Protein AF-0000000072876985 (afdb_homodimer)

InterPro domains:
  IPR000571 Zinc finger, CCCH-type [PS50103] (267-295)
  IPR006941 Ribonuclease CAF1 [PF04857] (13-139)
  IPR006941 Ribonuclease CAF1 [PF04857] (145-353)
  IPR012337 Ribonuclease H-like superfamily [SSF53098] (9-359)
  IPR036397 Ribonuclease H superfamily [G3DSA:3.30.420.10] (10-398)
  IPR036855 Zinc finger, CCCH-type superfamily [SSF90229] (263-293)
  IPR051181 CAF1 family poly(A)-specific ribonucleases [PTHR15092] (13-143)

pLDDT: mean 86.68, std 17.95, range [25.59, 98.88]

Radius of gyration: 32.35 Å; Cα contacts (8 Å, |Δi|>4): 1527; chains: 2; bounding box: 58×104×92 Å

Organism: NCBI:txid35525

Structure (mmCIF, N/CA/C/O backbone):
data_AF-0000000072876985-model_v1
#
loop_
_entity.id
_entity.type
_entity.pdbx_description
1 polymer 'Target of EGR1 protein 1'
#
loop_
_atom_site.group_PDB
_atom_site.id
_atom_site.type_symbol
_atom_site.label_atom_id
_atom_site.label_alt_id
_atom_site.label_comp_id
_atom_site.label_asym_id
_atom_site.label_entity_id
_atom_site.label_seq_id
_atom_site.pdbx_PDB_ins_code
_atom_site.Cartn_x
_atom_site.Cartn_y
_atom_site.Cartn_z
_atom_site.occupancy
_atom_site.B_iso_or_equiv
_atom_site.auth_seq_id
_atom_site.auth_comp_id
_atom_site.auth_asym_id
_atom_site.auth_atom_id
_atom_site.pdbx_PDB_model_num
ATOM 1 N N . MET A 1 1 ? -27.438 25.641 23.734 1 33.5 1 MET A N 1
ATOM 2 C CA . MET A 1 1 ? -27.516 24.562 22.75 1 33.5 1 MET A CA 1
ATOM 3 C C . MET A 1 1 ? -26.141 24.266 22.172 1 33.5 1 MET A C 1
ATOM 5 O O . MET A 1 1 ? -25.406 25.188 21.797 1 33.5 1 MET A O 1
ATOM 9 N N . GLU A 1 2 ? -25.5 23.219 22.609 1 44.5 2 GLU A N 1
ATOM 10 C CA . GLU A 1 2 ? -24.156 22.859 22.188 1 44.5 2 GLU A CA 1
ATOM 11 C C . GLU A 1 2 ? -23.984 23.016 20.688 1 44.5 2 GLU A C 1
ATOM 13 O O . GLU A 1 2 ? -24.781 22.484 19.906 1 44.5 2 GLU A O 1
ATOM 18 N N . GLU A 1 3 ? -23.484 24.062 20.219 1 56.66 3 GLU A N 1
ATOM 19 C CA . GLU A 1 3 ? -23.344 24.406 18.812 1 56.66 3 GLU A CA 1
ATOM 20 C C . GLU A 1 3 ? -22.578 23.328 18.047 1 56.66 3 GLU A C 1
ATOM 22 O O . GLU A 1 3 ? -21.5 22.891 18.484 1 56.66 3 GLU A O 1
ATOM 27 N N . SER A 1 4 ? -23.25 22.547 17.25 1 73.19 4 SER A N 1
ATOM 28 C CA . SER A 1 4 ? -22.734 21.531 16.344 1 73.19 4 SER A CA 1
ATOM 29 C C . SER A 1 4 ? -21.656 22.094 15.43 1 73.19 4 SER A C 1
ATOM 31 O O . SER A 1 4 ? -21.828 23.188 14.875 1 73.19 4 SER A O 1
ATOM 33 N N . PHE A 1 5 ? -20.453 21.562 15.625 1 85.88 5 PHE A N 1
ATOM 34 C CA . PHE A 1 5 ? -19.312 21.953 14.797 1 85.88 5 PHE A CA 1
ATOM 35 C C . PHE A 1 5 ? -19.094 20.938 13.68 1 85.88 5 PHE A C 1
ATOM 37 O O . PHE A 1 5 ? -18.125 20.188 13.695 1 85.88 5 PHE A O 1
ATOM 44 N N . MET A 1 6 ? -20.016 20.969 12.656 1 87.25 6 MET A N 1
ATOM 45 C CA . MET A 1 6 ? -19.969 20.031 11.531 1 87.25 6 MET A CA 1
ATOM 46 C C . MET A 1 6 ? -19.078 20.578 10.414 1 87.25 6 MET A C 1
ATOM 48 O O . MET A 1 6 ? -19.188 21.75 10.047 1 87.25 6 MET A O 1
ATOM 52 N N . VAL A 1 7 ? -18.219 19.703 10 1 90.88 7 VAL A N 1
ATOM 53 C CA . VAL A 1 7 ? -17.297 20.094 8.938 1 90.88 7 VAL A CA 1
ATOM 54 C C . VAL A 1 7 ? -17.531 19.219 7.703 1 90.88 7 VAL A C 1
ATOM 56 O O . VAL A 1 7 ? -17.766 18.016 7.824 1 90.88 7 VAL A O 1
ATOM 59 N N . SER A 1 8 ? -17.672 19.859 6.578 1 92.88 8 SER A N 1
ATOM 60 C CA . SER A 1 8 ? -17.812 19.125 5.328 1 92.88 8 SER A CA 1
ATOM 61 C C . SER A 1 8 ? -16.5 19.047 4.578 1 92.88 8 SER A C 1
ATOM 63 O O . SER A 1 8 ? -15.781 20.047 4.449 1 92.88 8 SER A O 1
ATOM 65 N N . VAL A 1 9 ? -16.172 17.859 4.156 1 94.75 9 VAL A N 1
ATOM 66 C CA . VAL A 1 9 ? -14.945 17.625 3.4 1 94.75 9 VAL A CA 1
ATOM 67 C C . VAL A 1 9 ? -15.281 16.938 2.078 1 94.75 9 VAL A C 1
ATOM 69 O O . VAL A 1 9 ? -15.875 15.859 2.066 1 94.75 9 VAL A O 1
ATOM 72 N N . PHE A 1 10 ? -14.977 17.578 1.002 1 95.25 10 PHE A N 1
ATOM 73 C CA . PHE A 1 10 ? -15.188 16.969 -0.301 1 95.25 10 PHE A CA 1
ATOM 74 C C . PHE A 1 10 ? -14.055 16 -0.628 1 95.25 10 PHE A C 1
ATOM 76 O O . PHE A 1 10 ? -12.883 16.375 -0.599 1 95.25 10 PHE A O 1
ATOM 83 N N . ASP A 1 11 ? -14.398 14.773 -0.955 1 95 11 ASP A N 1
ATOM 84 C CA . ASP A 1 11 ? -13.414 13.758 -1.311 1 95 11 ASP A CA 1
ATOM 85 C C . ASP A 1 11 ? -13.18 13.727 -2.818 1 95 11 ASP A C 1
ATOM 87 O O . ASP A 1 11 ? -13.977 13.148 -3.562 1 95 11 ASP A O 1
ATOM 91 N N . ALA A 1 12 ? -12.062 14.281 -3.195 1 96.25 12 ALA A N 1
ATOM 92 C CA . ALA A 1 12 ? -11.719 14.336 -4.613 1 96.25 12 ALA A CA 1
ATOM 93 C C . ALA A 1 12 ? -10.82 13.164 -5.008 1 96.25 12 ALA A C 1
ATOM 95 O O . ALA A 1 12 ? -9.93 12.773 -4.25 1 96.25 12 ALA A O 1
ATOM 96 N N . HIS A 1 13 ? -11.086 12.586 -6.078 1 96.12 13 HIS A N 1
ATOM 97 C CA . HIS A 1 13 ? -10.328 11.477 -6.645 1 96.12 13 HIS A CA 1
ATOM 98 C C . HIS A 1 13 ? -10.312 11.539 -8.172 1 96.12 13 HIS A C 1
ATOM 100 O O . HIS A 1 13 ? -10.812 12.5 -8.758 1 96.12 13 HIS A O 1
ATOM 106 N N . LYS A 1 14 ? -9.711 10.57 -8.828 1 95.38 14 LYS A N 1
ATOM 107 C CA . LYS A 1 14 ? -9.445 10.656 -10.258 1 95.38 14 LYS A CA 1
ATOM 108 C C . LYS A 1 14 ? -10.742 10.742 -11.055 1 95.38 14 LYS A C 1
ATOM 110 O O . LYS A 1 14 ? -10.781 11.336 -12.133 1 95.38 14 LYS A O 1
ATOM 115 N N . ASP A 1 15 ? -11.867 10.242 -10.562 1 93.94 15 ASP A N 1
ATOM 116 C CA . ASP A 1 15 ? -13.109 10.141 -11.32 1 93.94 15 ASP A CA 1
ATOM 117 C C . ASP A 1 15 ? -13.945 11.406 -11.172 1 93.94 15 ASP A C 1
ATOM 119 O O . ASP A 1 15 ? -14.875 11.633 -11.953 1 93.94 15 ASP A O 1
ATOM 123 N N . ASN A 1 16 ? -13.656 12.258 -10.18 1 95.25 16 ASN A N 1
ATOM 124 C CA . ASN A 1 16 ? -14.531 13.414 -9.969 1 95.25 16 ASN A CA 1
ATOM 125 C C . ASN A 1 16 ? -13.742 14.719 -9.93 1 95.25 16 ASN A C 1
ATOM 127 O O . ASN A 1 16 ? -14.328 15.797 -9.875 1 95.25 16 ASN A O 1
ATOM 131 N N . LEU A 1 17 ? -12.453 14.648 -9.992 1 97 17 LEU A N 1
ATOM 132 C CA . LEU A 1 17 ? -11.602 15.828 -9.844 1 97 17 LEU A CA 1
ATOM 133 C C . LEU A 1 17 ? -11.922 16.859 -10.922 1 97 17 LEU A C 1
ATOM 135 O O . LEU A 1 17 ? -12.008 18.062 -10.633 1 97 17 LEU A O 1
ATOM 139 N N . GLN A 1 18 ? -12.133 16.344 -12.133 1 96.25 18 GLN A N 1
ATOM 140 C CA . GLN A 1 18 ? -12.391 17.25 -13.25 1 96.25 18 GLN A CA 1
ATOM 141 C C . GLN A 1 18 ? -13.688 18.031 -13.039 1 96.25 18 GLN A C 1
ATOM 143 O O . GLN A 1 18 ? -13.781 19.203 -13.414 1 96.25 18 GLN A O 1
ATOM 148 N N . PHE A 1 19 ? -14.609 17.375 -12.422 1 94.06 19 PHE A N 1
ATOM 149 C CA . PHE A 1 19 ? -15.922 17.969 -12.203 1 94.06 19 PHE A CA 1
ATOM 150 C C . PHE A 1 19 ? -15.852 19.047 -11.125 1 94.06 19 PHE A C 1
ATOM 152 O O . PHE A 1 19 ? -16.516 20.078 -11.219 1 94.06 19 PHE A O 1
ATOM 159 N N . VAL A 1 20 ? -15.047 18.875 -10.156 1 95.25 20 VAL A N 1
ATOM 160 C CA . VAL A 1 20 ? -15.031 19.766 -9.008 1 95.25 20 VAL A CA 1
ATOM 161 C C . VAL A 1 20 ? -13.922 20.797 -9.172 1 95.25 20 VAL A C 1
ATOM 163 O O . VAL A 1 20 ? -13.852 21.766 -8.414 1 95.25 20 VAL A O 1
ATOM 166 N N . TRP A 1 21 ? -13.18 20.75 -10.219 1 97.06 21 TRP A N 1
ATOM 167 C CA . TRP A 1 21 ? -11.977 21.547 -10.414 1 97.06 21 TRP A CA 1
ATOM 168 C C . TRP A 1 21 ? -12.297 23.031 -10.359 1 97.06 21 TRP A C 1
ATOM 170 O O . TRP A 1 21 ? -11.617 23.797 -9.664 1 97.06 21 TRP A O 1
ATOM 180 N N . PRO A 1 22 ? -13.367 23.547 -10.977 1 97 22 PRO A N 1
ATOM 181 C CA . PRO A 1 22 ? -13.648 24.984 -10.906 1 97 22 PRO A CA 1
ATOM 182 C C . PRO A 1 22 ? -13.898 25.469 -9.477 1 97 22 PRO A C 1
ATOM 184 O O . PRO A 1 22 ? -13.477 26.562 -9.109 1 97 22 PRO A O 1
ATOM 187 N N . SER A 1 23 ? -14.555 24.625 -8.734 1 95.81 23 SER A N 1
ATOM 188 C CA . SER A 1 23 ? -14.828 24.984 -7.348 1 95.81 23 SER A CA 1
ATOM 189 C C . SER A 1 23 ? -13.547 25.062 -6.527 1 95.81 23 SER A C 1
ATOM 191 O O . SER A 1 23 ? -13.398 25.938 -5.676 1 95.81 23 SER A O 1
ATOM 193 N N . ILE A 1 24 ? -12.688 24.156 -6.781 1 97.81 24 ILE A N 1
ATOM 194 C CA . ILE A 1 24 ? -11.398 24.125 -6.094 1 97.81 24 ILE A CA 1
ATOM 195 C C . ILE A 1 24 ? -10.609 25.391 -6.406 1 97.81 24 ILE A C 1
ATOM 197 O O . ILE A 1 24 ? -10.133 26.062 -5.496 1 97.81 24 ILE A O 1
ATOM 201 N N . VAL A 1 25 ? -10.547 25.719 -7.656 1 98.19 25 VAL A N 1
ATOM 202 C CA . VAL A 1 25 ? -9.789 26.875 -8.109 1 98.19 25 VAL A CA 1
ATOM 203 C C . VAL A 1 25 ? -10.391 28.141 -7.516 1 98.19 25 VAL A C 1
ATOM 205 O O . VAL A 1 25 ? -9.664 29 -6.988 1 98.19 25 VAL A O 1
ATOM 208 N N . CYS A 1 26 ? -11.641 28.234 -7.547 1 98 26 CYS A N 1
ATOM 209 C CA . CYS A 1 26 ? -12.336 29.391 -7.004 1 98 26 CYS A CA 1
ATOM 210 C C . CYS A 1 26 ? -12.086 29.531 -5.508 1 98 26 CYS A C 1
ATOM 212 O O . CYS A 1 26 ? -11.836 30.625 -5.012 1 98 26 CYS A O 1
ATOM 214 N N . SER A 1 27 ? -12.148 28.406 -4.84 1 97.81 27 SER A N 1
ATOM 215 C CA . SER A 1 27 ? -11.945 28.406 -3.396 1 97.81 27 SER A CA 1
ATOM 216 C C . SER A 1 27 ? -10.539 28.875 -3.041 1 97.81 27 SER A C 1
ATOM 218 O O . SER A 1 27 ? -10.359 29.641 -2.096 1 97.81 27 SER A O 1
ATOM 220 N N . ILE A 1 28 ? -9.562 28.453 -3.756 1 98.62 28 ILE A N 1
ATOM 221 C CA . ILE A 1 28 ? -8.18 28.812 -3.486 1 98.62 28 ILE A CA 1
ATOM 222 C C . ILE A 1 28 ? -7.957 30.281 -3.811 1 98.62 28 ILE A C 1
ATOM 224 O O . ILE A 1 28 ? -7.402 31.031 -3 1 98.62 28 ILE A O 1
ATOM 228 N N . GLN A 1 29 ? -8.43 30.75 -4.902 1 97.94 29 GLN A N 1
ATOM 229 C CA . GLN A 1 29 ? -8.164 32.094 -5.402 1 97.94 29 GLN A CA 1
ATOM 230 C C . GLN A 1 29 ? -8.852 33.156 -4.535 1 97.94 29 GLN A C 1
ATOM 232 O O . GLN A 1 29 ? -8.367 34.281 -4.43 1 97.94 29 GLN A O 1
ATOM 237 N N . ASN A 1 30 ? -9.898 32.812 -3.906 1 97.12 30 ASN A N 1
ATOM 238 C CA . ASN A 1 30 ? -10.648 33.781 -3.117 1 97.12 30 ASN A CA 1
ATOM 239 C C . ASN A 1 30 ? -10.375 33.594 -1.624 1 97.12 30 ASN A C 1
ATOM 241 O O . ASN A 1 30 ? -10.977 34.312 -0.801 1 97.12 30 ASN A O 1
ATOM 245 N N . ALA A 1 31 ? -9.508 32.719 -1.301 1 98.06 31 ALA A N 1
ATOM 246 C CA . ALA A 1 31 ? -9.25 32.438 0.108 1 98.06 31 ALA A CA 1
ATOM 247 C C . ALA A 1 31 ? -8.438 33.562 0.753 1 98.06 31 ALA A C 1
ATOM 249 O O . ALA A 1 31 ? -7.617 34.188 0.09 1 98.06 31 ALA A O 1
ATOM 250 N N . SER A 1 32 ? -8.703 33.781 2.023 1 97.56 32 SER A N 1
ATOM 251 C CA . SER A 1 32 ? -7.816 34.625 2.828 1 97.56 32 SER A CA 1
ATOM 252 C C . SER A 1 32 ? -6.516 33.875 3.148 1 97.56 32 SER A C 1
ATOM 254 O O . SER A 1 32 ? -5.445 34.5 3.18 1 97.56 32 SER A O 1
ATOM 256 N N . PHE A 1 33 ? -6.648 32.625 3.387 1 98.5 33 PHE A N 1
ATOM 257 C CA . PHE A 1 33 ? -5.508 31.734 3.516 1 98.5 33 PHE A CA 1
ATOM 258 C C . PHE A 1 33 ? -5.914 30.297 3.234 1 98.5 33 PHE A C 1
ATOM 260 O O . PHE A 1 33 ? -7.105 29.969 3.217 1 98.5 33 PHE A O 1
ATOM 267 N N . ILE A 1 34 ? -4.953 29.438 2.949 1 98.88 34 ILE A N 1
ATOM 268 C CA . ILE A 1 34 ? -5.215 28.016 2.736 1 98.88 34 ILE A CA 1
ATOM 269 C C . ILE A 1 34 ? -4.367 27.188 3.699 1 98.88 34 ILE A C 1
ATOM 271 O O . ILE A 1 34 ? -3.232 27.547 4.012 1 98.88 34 ILE A O 1
ATOM 275 N N . ALA A 1 35 ? -4.938 26.094 4.23 1 98.88 35 ALA A N 1
ATOM 276 C CA . ALA A 1 35 ? -4.25 25.125 5.074 1 98.88 35 ALA A CA 1
ATOM 277 C C . ALA A 1 35 ? -4.121 23.781 4.371 1 98.88 35 ALA A C 1
ATOM 279 O O . ALA A 1 35 ? -5.051 23.328 3.697 1 98.88 35 ALA A O 1
ATOM 280 N N . VAL A 1 36 ? -2.932 23.188 4.516 1 98.81 36 VAL A N 1
ATOM 281 C CA . VAL A 1 36 ? -2.699 21.922 3.824 1 98.81 36 VAL A CA 1
ATOM 282 C C . VAL A 1 36 ? -2.143 20.891 4.801 1 98.81 36 VAL A C 1
ATOM 284 O O . VAL A 1 36 ? -1.55 21.25 5.82 1 98.81 36 VAL A O 1
ATOM 287 N N . ASP A 1 37 ? -2.4 19.672 4.551 1 97.94 37 ASP A N 1
ATOM 288 C CA . ASP A 1 37 ? -1.869 18.516 5.266 1 97.94 37 ASP A CA 1
ATOM 289 C C . ASP A 1 37 ? -1.662 17.328 4.32 1 97.94 37 ASP A C 1
ATOM 291 O O . ASP A 1 37 ? -2.439 17.141 3.383 1 97.94 37 ASP A O 1
ATOM 295 N N . CYS A 1 38 ? -0.569 16.578 4.539 1 98 38 CYS A N 1
ATOM 296 C CA . CYS A 1 38 ? -0.267 15.438 3.686 1 98 38 CYS A CA 1
ATOM 297 C C . CYS A 1 38 ? -0.218 14.148 4.496 1 98 38 CYS A C 1
ATOM 299 O O . CYS A 1 38 ? 0.268 14.141 5.629 1 98 38 CYS A O 1
ATOM 301 N N . GLU A 1 39 ? -0.774 13.148 4.004 1 97.56 39 GLU A N 1
ATOM 302 C CA . GLU A 1 39 ? -0.464 11.789 4.43 1 97.56 39 GLU A CA 1
ATOM 303 C C . GLU A 1 39 ? 0.578 11.148 3.518 1 97.56 39 GLU A C 1
ATOM 305 O O . GLU A 1 39 ? 0.458 11.211 2.291 1 97.56 39 GLU A O 1
ATOM 310 N N . LEU A 1 40 ? 1.596 10.602 4.125 1 98.25 40 LEU A N 1
ATOM 311 C CA . LEU A 1 40 ? 2.758 10.141 3.379 1 98.25 40 LEU A CA 1
ATOM 312 C C . LEU A 1 40 ? 2.922 8.625 3.516 1 98.25 40 LEU A C 1
ATOM 314 O O . LEU A 1 40 ? 2.43 8.031 4.477 1 98.25 40 LEU A O 1
ATOM 318 N N . SER A 1 41 ? 3.586 8.008 2.537 1 98.38 41 SER A N 1
ATOM 319 C CA . SER A 1 41 ? 3.799 6.562 2.551 1 98.38 41 SER A CA 1
ATOM 320 C C . SER A 1 41 ? 4.891 6.176 3.543 1 98.38 41 SER A C 1
ATOM 322 O O . SER A 1 41 ? 5.078 4.992 3.834 1 98.38 41 SER A O 1
ATOM 324 N N . GLY A 1 42 ? 5.586 7.148 4.074 1 97.81 42 GLY A N 1
ATOM 325 C CA . GLY A 1 42 ? 6.629 6.961 5.07 1 97.81 42 GLY A CA 1
ATOM 326 C C . GLY A 1 42 ? 7.434 8.219 5.336 1 97.81 42 GLY A C 1
ATOM 327 O O . GLY A 1 42 ? 7.457 9.133 4.508 1 97.81 42 GLY A O 1
ATOM 328 N N . LEU A 1 43 ? 8.125 8.242 6.469 1 96.56 43 LEU A N 1
ATOM 329 C CA . LEU A 1 43 ? 8.891 9.414 6.875 1 96.56 43 LEU A CA 1
ATOM 330 C C . LEU A 1 43 ? 10.375 9.086 6.992 1 96.56 43 LEU A C 1
ATOM 332 O O . LEU A 1 43 ? 11.211 9.984 7.117 1 96.56 43 LEU A O 1
ATOM 336 N N . GLY A 1 44 ? 10.672 7.836 6.922 1 95.94 44 GLY A N 1
ATOM 337 C CA . GLY A 1 44 ? 12.055 7.418 7.137 1 95.94 44 GLY A CA 1
ATOM 338 C C . GLY A 1 44 ? 12.43 7.352 8.602 1 95.94 44 GLY A C 1
ATOM 339 O O . GLY A 1 44 ? 11.562 7.355 9.477 1 95.94 44 GLY A O 1
ATOM 340 N N . SER A 1 45 ? 13.742 7.293 8.844 1 94.69 45 SER A N 1
ATOM 341 C CA . SER A 1 45 ? 14.273 7.195 10.203 1 94.69 45 SER A CA 1
ATOM 342 C C . SER A 1 45 ? 14.039 8.484 10.977 1 94.69 45 SER A C 1
ATOM 344 O O . SER A 1 45 ? 14.492 9.555 10.555 1 94.69 45 SER A O 1
ATOM 346 N N . ARG A 1 46 ? 13.422 8.359 12.102 1 92.5 46 ARG A N 1
ATOM 347 C CA . ARG A 1 46 ? 13.164 9.516 12.953 1 92.5 46 ARG A CA 1
ATOM 348 C C . ARG A 1 46 ? 14.469 10.195 13.359 1 92.5 46 ARG A C 1
ATOM 350 O O . ARG A 1 46 ? 14.539 11.422 13.453 1 92.5 46 ARG A O 1
ATOM 357 N N . LYS A 1 47 ? 15.43 9.422 13.578 1 94.19 47 LYS A N 1
ATOM 358 C CA . LYS A 1 47 ? 16.734 9.945 13.961 1 94.19 47 LYS A CA 1
ATOM 359 C C . LYS A 1 47 ? 17.328 10.828 12.859 1 94.19 47 LYS A C 1
ATOM 361 O O . LYS A 1 47 ? 17.875 11.891 13.141 1 94.19 47 LYS A O 1
ATOM 366 N N . LEU A 1 48 ? 17.141 10.398 11.656 1 95.31 48 LEU A N 1
ATOM 367 C CA . LEU A 1 48 ? 17.75 11.102 10.531 1 95.31 48 LEU A CA 1
ATOM 368 C C . LEU A 1 48 ? 16.969 12.367 10.203 1 95.31 48 LEU A C 1
ATOM 370 O O . LEU A 1 48 ? 17.547 13.422 9.953 1 95.31 48 LEU A O 1
ATOM 374 N N . ILE A 1 49 ? 15.672 12.312 10.289 1 94.69 49 ILE A N 1
ATOM 375 C CA . ILE A 1 49 ? 14.867 13.461 9.891 1 94.69 49 ILE A CA 1
ATOM 376 C C . ILE A 1 49 ? 14.875 14.508 11.008 1 94.69 49 ILE A C 1
ATOM 378 O O . ILE A 1 49 ? 14.406 15.633 10.812 1 94.69 49 ILE A O 1
ATOM 382 N N . ASN A 1 50 ? 15.375 14.133 12.188 1 94.69 50 ASN A N 1
ATOM 383 C CA . ASN A 1 50 ? 15.539 15.062 13.297 1 94.69 50 ASN A CA 1
ATOM 384 C C . ASN A 1 50 ? 17.016 15.281 13.633 1 94.69 50 ASN A C 1
ATOM 386 O O . ASN A 1 50 ? 17.359 15.523 14.789 1 94.69 50 ASN A O 1
ATOM 390 N N . SER A 1 51 ? 17.797 15.148 12.672 1 95.5 51 SER A N 1
ATOM 391 C CA . SER A 1 51 ? 19.219 15.391 12.852 1 95.5 51 SER A CA 1
ATOM 392 C C . SER A 1 51 ? 19.469 16.75 13.484 1 95.5 51 SER A C 1
ATOM 394 O O . SER A 1 51 ? 18.703 17.688 13.281 1 95.5 51 SER A O 1
ATOM 396 N N . GLN A 1 52 ? 20.578 16.922 14.164 1 94.5 52 GLN A N 1
ATOM 397 C CA . GLN A 1 52 ? 20.906 18.172 14.852 1 94.5 52 GLN A CA 1
ATOM 398 C C . GLN A 1 52 ? 21.188 19.297 13.859 1 94.5 52 GLN A C 1
ATOM 400 O O . GLN A 1 52 ? 20.688 20.406 14.023 1 94.5 52 GLN A O 1
ATOM 405 N N . ALA A 1 53 ? 22.016 18.969 12.945 1 96.56 53 ALA A N 1
ATOM 406 C CA . ALA A 1 53 ? 22.281 19.969 11.922 1 96.56 53 ALA A CA 1
ATOM 407 C C . ALA A 1 53 ? 21.109 20.078 10.953 1 96.56 53 ALA A C 1
ATOM 409 O O . ALA A 1 53 ? 20.703 19.094 10.328 1 96.56 53 ALA A O 1
ATOM 410 N N . VAL A 1 54 ? 20.562 21.266 10.797 1 96.69 54 VAL A N 1
ATOM 411 C CA . VAL A 1 54 ? 19.344 21.5 10.016 1 96.69 54 VAL A CA 1
ATOM 412 C C . VAL A 1 54 ? 19.609 21.156 8.547 1 96.69 54 VAL A C 1
ATOM 414 O O . VAL A 1 54 ? 18.719 20.656 7.855 1 96.69 54 VAL A O 1
ATOM 417 N N . ASP A 1 55 ? 20.844 21.422 8.055 1 97.5 55 ASP A N 1
ATOM 418 C CA . ASP A 1 55 ? 21.188 21.062 6.684 1 97.5 55 ASP A CA 1
ATOM 419 C C . ASP A 1 55 ? 21.125 19.562 6.469 1 97.5 55 ASP A C 1
ATOM 421 O O . ASP A 1 55 ? 20.688 19.094 5.41 1 97.5 55 ASP A O 1
ATOM 425 N N . ASP A 1 56 ? 21.578 18.844 7.465 1 97.69 56 ASP A N 1
ATOM 426 C CA . ASP A 1 56 ? 21.5 17.391 7.387 1 97.69 56 ASP A CA 1
ATOM 427 C C . ASP A 1 56 ? 20.047 16.922 7.43 1 97.69 56 ASP A C 1
ATOM 429 O O . ASP A 1 56 ? 19.672 15.977 6.73 1 97.69 56 ASP 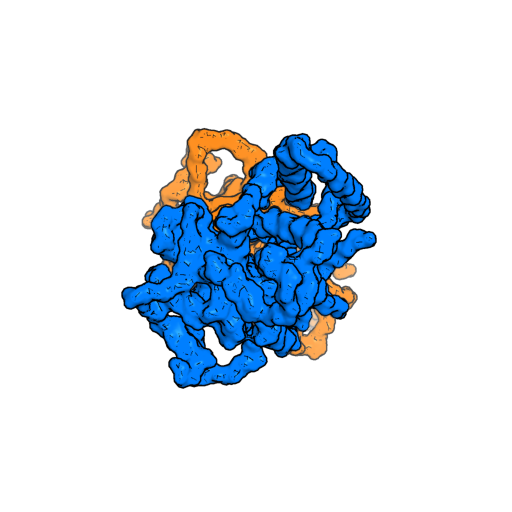A O 1
ATOM 433 N N . ARG A 1 57 ? 19.281 17.547 8.242 1 96.94 57 ARG A N 1
ATOM 434 C CA . ARG A 1 57 ? 17.844 17.266 8.305 1 96.94 57 ARG A CA 1
ATOM 435 C C . ARG A 1 57 ? 17.188 17.422 6.938 1 96.94 57 ARG A C 1
ATOM 437 O O . ARG A 1 57 ? 16.438 16.547 6.508 1 96.94 57 ARG A O 1
ATOM 444 N N . TYR A 1 58 ? 17.531 18.562 6.324 1 98.25 58 TYR A N 1
ATOM 445 C CA . TYR A 1 58 ? 16.969 18.828 5.004 1 98.25 58 TYR A CA 1
ATOM 446 C C . TYR A 1 58 ? 17.406 17.766 4.004 1 98.25 58 TYR A C 1
ATOM 448 O O . TYR A 1 58 ? 16.578 17.266 3.229 1 98.25 58 TYR A O 1
ATOM 456 N N . LYS A 1 59 ? 18.625 17.391 4.039 1 98.44 59 LYS A N 1
ATOM 457 C CA . LYS A 1 59 ? 19.141 16.375 3.139 1 98.44 59 LYS A CA 1
ATOM 458 C C . LYS A 1 59 ? 18.422 15.039 3.348 1 98.44 59 LYS A C 1
ATOM 460 O O . LYS A 1 59 ? 18.062 14.367 2.381 1 98.44 59 LYS A O 1
ATOM 465 N N . ASN A 1 60 ? 18.281 14.672 4.57 1 98.25 60 ASN A N 1
ATOM 466 C CA . ASN A 1 60 ? 17.625 13.414 4.906 1 98.25 60 ASN A CA 1
ATOM 467 C C . ASN A 1 60 ? 16.156 13.43 4.504 1 98.25 60 ASN A C 1
ATOM 469 O O . ASN A 1 60 ? 15.648 12.461 3.93 1 98.25 60 ASN A O 1
ATOM 473 N N . ILE A 1 61 ? 15.461 14.5 4.809 1 98.5 61 ILE A N 1
ATOM 474 C CA . ILE A 1 61 ? 14.055 14.617 4.441 1 98.5 61 ILE A CA 1
ATOM 475 C C . ILE A 1 61 ? 13.914 14.609 2.92 1 98.5 61 ILE A C 1
ATOM 477 O O . ILE A 1 61 ? 12.969 14.039 2.381 1 98.5 61 ILE A O 1
ATOM 481 N N . SER A 1 62 ? 14.844 15.281 2.264 1 98.75 62 SER A N 1
ATOM 482 C CA . SER A 1 62 ? 14.844 15.305 0.806 1 98.75 62 SER A CA 1
ATOM 483 C C . SER A 1 62 ? 14.93 13.898 0.227 1 98.75 62 SER A C 1
ATOM 485 O O . SER A 1 62 ? 14.227 13.57 -0.73 1 98.75 62 SER A O 1
ATOM 487 N N . GLU A 1 63 ? 15.789 13.125 0.795 1 98.25 63 GLU A N 1
ATOM 488 C CA . GLU A 1 63 ? 15.914 11.742 0.342 1 98.25 63 GLU A CA 1
ATOM 489 C C . GLU A 1 63 ? 14.617 10.969 0.538 1 98.25 63 GLU A C 1
ATOM 491 O O . GLU A 1 63 ? 14.219 10.18 -0.321 1 98.25 63 GLU A O 1
ATOM 496 N N . VAL A 1 64 ? 14.016 11.148 1.591 1 98.38 64 VAL A N 1
ATOM 497 C CA . VAL A 1 64 ? 12.75 10.484 1.887 1 98.38 64 VAL A CA 1
ATOM 498 C C . VAL A 1 64 ? 11.688 10.93 0.886 1 98.38 64 VAL A C 1
ATOM 500 O O . VAL A 1 64 ? 10.93 10.102 0.362 1 98.38 64 VAL A O 1
ATOM 503 N N . ALA A 1 65 ? 11.633 12.242 0.634 1 98.69 65 ALA A N 1
ATOM 504 C CA . ALA A 1 65 ? 10.625 12.797 -0.271 1 98.69 65 ALA A CA 1
ATOM 505 C C . ALA A 1 65 ? 10.812 12.266 -1.689 1 98.69 65 ALA A C 1
ATOM 507 O O . ALA A 1 65 ? 9.859 12.195 -2.463 1 98.69 65 ALA A O 1
ATOM 508 N N . LYS A 1 66 ? 12 11.883 -2.043 1 98.5 66 LYS A N 1
ATOM 509 C CA . LYS A 1 66 ? 12.312 11.383 -3.379 1 98.5 66 LYS A CA 1
ATOM 510 C C . LYS A 1 66 ? 11.961 9.906 -3.504 1 98.5 66 LYS A C 1
ATOM 512 O O . LYS A 1 66 ? 11.836 9.383 -4.613 1 98.5 66 LYS A O 1
ATOM 517 N N . THR A 1 67 ? 11.812 9.211 -2.4 1 98.25 67 THR A N 1
ATOM 518 C CA . THR A 1 67 ? 11.633 7.766 -2.451 1 98.25 67 THR A CA 1
ATOM 519 C C . THR A 1 67 ? 10.234 7.379 -1.981 1 98.25 67 THR A C 1
ATOM 521 O O . THR A 1 67 ? 9.711 6.336 -2.377 1 98.25 67 THR A O 1
ATOM 524 N N . ARG A 1 68 ? 9.672 8.117 -1.157 1 98.56 68 ARG A N 1
ATOM 525 C CA . ARG A 1 68 ? 8.305 7.895 -0.684 1 98.56 68 ARG A CA 1
ATOM 526 C C . ARG A 1 68 ? 7.309 8.75 -1.462 1 98.56 68 ARG A C 1
ATOM 528 O O . ARG A 1 68 ? 7.66 9.352 -2.479 1 98.56 68 ARG A O 1
ATOM 535 N N . SER A 1 69 ? 6.047 8.719 -1.047 1 98.44 69 SER A N 1
ATOM 536 C CA . SER A 1 69 ? 5.043 9.406 -1.855 1 98.44 69 SER A CA 1
ATOM 537 C C . SER A 1 69 ? 3.988 10.07 -0.979 1 98.44 69 SER A C 1
ATOM 539 O O . SER A 1 69 ? 3.867 9.758 0.207 1 98.44 69 SER A O 1
ATOM 541 N N . ILE A 1 70 ? 3.328 11.078 -1.534 1 98.62 70 ILE A N 1
ATOM 542 C CA . ILE A 1 70 ? 2.1 11.617 -0.961 1 98.62 70 ILE A CA 1
ATOM 543 C C . ILE A 1 70 ? 0.926 10.695 -1.298 1 98.62 70 ILE A C 1
ATOM 545 O O . ILE A 1 70 ? 0.652 10.43 -2.471 1 98.62 70 ILE A O 1
ATOM 549 N N . ILE A 1 71 ? 0.25 10.281 -0.286 1 97.81 71 ILE A N 1
ATOM 550 C CA . ILE A 1 71 ? -0.829 9.336 -0.55 1 97.81 71 ILE A CA 1
ATOM 551 C C . ILE A 1 71 ? -2.176 10.047 -0.451 1 97.81 71 ILE A C 1
ATOM 553 O O . ILE A 1 71 ? -3.172 9.586 -1.011 1 97.81 71 ILE A O 1
ATOM 557 N N . SER A 1 72 ? -2.229 11.125 0.263 1 98.12 72 SER A N 1
ATOM 558 C CA . SER A 1 72 ? -3.391 12.008 0.298 1 98.12 72 SER A CA 1
ATOM 559 C C . SER A 1 72 ? -2.988 13.438 0.649 1 98.12 72 SER A C 1
ATOM 561 O O . SER A 1 72 ? -1.981 13.656 1.324 1 98.12 72 SER A O 1
ATOM 563 N N . LEU A 1 73 ? -3.732 14.359 0.116 1 98.5 73 LEU A N 1
ATOM 564 C CA . LEU A 1 73 ? -3.512 15.773 0.357 1 98.5 73 LEU A CA 1
ATOM 565 C C . LEU A 1 73 ? -4.793 16.453 0.837 1 98.5 73 LEU A C 1
ATOM 567 O O . LEU A 1 73 ? -5.844 16.312 0.214 1 98.5 73 LEU A O 1
ATOM 571 N N . GLY A 1 74 ? -4.711 17.062 1.984 1 98.38 74 GLY A N 1
ATOM 572 C CA . GLY A 1 74 ? -5.809 17.891 2.473 1 98.38 74 GLY A CA 1
ATOM 573 C C . GLY A 1 74 ? -5.625 19.359 2.178 1 98.38 74 GLY A C 1
ATOM 574 O O . GLY A 1 74 ? -4.512 19.891 2.264 1 98.38 74 GLY A O 1
ATOM 575 N N . LEU A 1 75 ? -6.703 20.016 1.815 1 98.75 75 LEU A N 1
ATOM 576 C CA . LEU A 1 75 ? -6.734 21.438 1.547 1 98.75 75 LEU A CA 1
ATOM 577 C C . LEU A 1 75 ? -7.969 22.094 2.166 1 98.75 75 LEU A C 1
ATOM 579 O O . LEU A 1 75 ? -9.094 21.641 1.918 1 98.75 75 LEU A O 1
ATOM 583 N N . SER A 1 76 ? -7.789 23.016 2.961 1 98.5 76 SER A N 1
ATOM 584 C CA . SER A 1 76 ? -8.891 23.797 3.514 1 98.5 76 SER A CA 1
ATOM 585 C C . SER A 1 76 ? -8.727 25.281 3.191 1 98.5 76 SER A C 1
ATOM 587 O O . SER A 1 76 ? -7.719 25.891 3.555 1 98.5 76 SER A O 1
ATOM 589 N N . CYS A 1 77 ? -9.656 25.828 2.506 1 98.62 77 CYS A N 1
ATOM 590 C CA . CYS A 1 77 ? -9.656 27.234 2.109 1 98.62 77 CYS A CA 1
ATOM 591 C C . CYS A 1 77 ? -10.539 28.062 3.037 1 98.62 77 CYS A C 1
ATOM 593 O O . CYS A 1 77 ? -11.734 27.797 3.17 1 98.62 77 CYS A O 1
ATOM 595 N N . PHE A 1 78 ? -9.93 29.047 3.668 1 97.88 78 PHE A N 1
ATOM 596 C CA . PHE A 1 78 ? -10.641 29.938 4.57 1 97.88 78 PHE A CA 1
ATOM 597 C C . PHE A 1 78 ? -10.781 31.328 3.955 1 97.88 78 PHE A C 1
ATOM 599 O O . PHE A 1 78 ? -9.789 31.969 3.633 1 97.88 78 PHE A O 1
ATOM 606 N N . LYS A 1 79 ? -11.953 31.719 3.725 1 96.69 79 LYS A N 1
ATOM 607 C CA . LYS A 1 79 ? -12.234 33.062 3.219 1 96.69 79 LYS A CA 1
ATOM 608 C C . LYS A 1 79 ? -12.938 33.906 4.27 1 96.69 79 LYS A C 1
ATOM 610 O O . LYS A 1 79 ? -14.047 33.594 4.699 1 96.69 79 LYS A O 1
ATOM 615 N N . LEU A 1 80 ? -12.281 34.938 4.688 1 94.56 80 LEU A N 1
ATOM 616 C CA . LEU A 1 80 ? -12.914 35.875 5.633 1 94.56 80 LEU A CA 1
ATOM 617 C C . LEU A 1 80 ? -14.047 36.625 4.965 1 94.56 80 LEU A C 1
ATOM 619 O O . LEU A 1 80 ? -13.852 37.281 3.934 1 94.56 80 LEU A O 1
ATOM 623 N N . SER A 1 81 ? -15.195 36.469 5.391 1 86.38 81 SER A N 1
ATOM 624 C CA . SER A 1 81 ? -16.359 37.125 4.805 1 86.38 81 SER A CA 1
ATOM 625 C C . SER A 1 81 ? -16.672 38.438 5.5 1 86.38 81 SER A C 1
ATOM 627 O O . SER A 1 81 ? -17.094 39.406 4.852 1 86.38 81 SER A O 1
ATOM 629 N N . GLU A 1 82 ? -16.719 38.469 6.75 1 74.94 82 GLU A N 1
ATOM 630 C CA . GLU A 1 82 ? -17.062 39.656 7.527 1 74.94 82 GLU A CA 1
ATOM 631 C C . GLU A 1 82 ? -16.203 39.75 8.789 1 74.94 82 GLU A C 1
ATOM 633 O O . GLU A 1 82 ? -15.812 38.719 9.359 1 74.94 82 GLU A O 1
ATOM 638 N N . CYS A 1 83 ? -15.773 40.938 8.977 1 65.06 83 CYS A N 1
ATOM 639 C CA . CYS A 1 83 ? -15.016 41.125 10.211 1 65.06 83 CYS A CA 1
ATOM 640 C C . CYS A 1 83 ? -15.586 42.281 11.031 1 65.06 83 CYS A C 1
ATOM 642 O O . CYS A 1 83 ? -15.625 43.406 10.562 1 65.06 83 CYS A O 1
ATOM 644 N N . GLU A 1 84 ? -16.391 42 11.969 1 65.38 84 GLU A N 1
ATOM 645 C CA . GLU A 1 84 ? -16.719 42.969 13.023 1 65.38 84 GLU A CA 1
ATOM 646 C C . GLU A 1 84 ? -16.203 42.5 14.375 1 65.38 84 GLU A C 1
ATOM 648 O O . GLU A 1 84 ? -15.016 42.219 14.539 1 65.38 84 GLU A O 1
ATOM 653 N N . LYS A 1 85 ? -17.078 42.062 15.234 1 64.56 85 LYS A N 1
ATOM 654 C CA . LYS A 1 85 ? -16.75 41.469 16.516 1 64.56 85 LYS A CA 1
ATOM 655 C C . LYS A 1 85 ? -16.5 39.969 16.344 1 64.56 85 LYS A C 1
ATOM 657 O O . LYS A 1 85 ? -15.781 39.344 17.156 1 64.56 85 LYS A O 1
ATOM 662 N N . THR A 1 86 ? -16.734 39.5 15.125 1 84 86 THR A N 1
ATOM 663 C CA . THR A 1 86 ? -16.641 38.062 14.812 1 84 86 THR A CA 1
ATOM 664 C C . THR A 1 86 ? -15.922 37.875 13.492 1 84 86 THR A C 1
ATOM 666 O O . THR A 1 86 ? -16.203 38.562 12.508 1 84 86 THR A O 1
ATOM 669 N N . LEU A 1 87 ? -14.852 37 13.562 1 90.19 87 LEU A N 1
ATOM 670 C CA . LEU A 1 87 ? -14.227 36.562 12.32 1 90.19 87 LEU A CA 1
ATOM 671 C C . LEU A 1 87 ? -15.016 35.438 11.664 1 90.19 87 LEU A C 1
ATOM 673 O O . LEU A 1 87 ? -14.859 34.281 12.031 1 90.19 87 LEU A O 1
ATOM 677 N N . ASN A 1 88 ? -15.805 35.812 10.711 1 92.69 88 ASN A N 1
ATOM 678 C CA . ASN A 1 88 ? -16.609 34.844 9.977 1 92.69 88 ASN A CA 1
ATOM 679 C C . ASN A 1 88 ? -15.875 34.344 8.742 1 92.69 88 ASN A C 1
ATOM 681 O O . ASN A 1 88 ? -15.586 35.094 7.82 1 92.69 88 ASN A O 1
ATOM 685 N N . PHE A 1 89 ? -15.633 33.031 8.742 1 94.94 89 PHE A N 1
ATOM 686 C CA . PHE A 1 89 ? -14.938 32.438 7.605 1 94.94 89 PHE A CA 1
ATOM 687 C C . PHE A 1 89 ? -15.875 31.5 6.836 1 94.94 89 PHE A C 1
ATOM 689 O O . PHE A 1 89 ? -16.562 30.672 7.434 1 94.94 89 PHE A O 1
ATOM 696 N N . SER A 1 90 ? -15.945 31.672 5.516 1 95.25 90 SER A N 1
ATOM 697 C CA . SER A 1 90 ? -16.438 30.609 4.637 1 95.25 90 SER A CA 1
ATOM 698 C C . SER A 1 90 ? -15.344 29.578 4.375 1 95.25 90 SER A C 1
ATOM 700 O O . SER A 1 90 ? -14.258 29.906 3.893 1 95.25 90 SER A O 1
ATOM 702 N N . VAL A 1 91 ? -15.664 28.344 4.688 1 96.75 91 VAL A N 1
ATOM 703 C CA . VAL A 1 91 ? -14.617 27.328 4.645 1 96.75 91 VAL A CA 1
ATOM 704 C C . VAL A 1 91 ? -15 26.234 3.648 1 96.75 91 VAL A C 1
ATOM 706 O O . VAL A 1 91 ? -16.109 25.719 3.68 1 96.75 91 VAL A O 1
ATOM 709 N N . GLN A 1 92 ? -14.133 25.922 2.723 1 96.75 92 GLN A N 1
ATOM 710 C CA . GLN A 1 92 ? -14.219 24.781 1.82 1 96.75 92 GLN A CA 1
ATOM 711 C C . GLN A 1 92 ? -13.023 23.859 1.997 1 96.75 92 GLN A C 1
ATOM 713 O O . GLN A 1 92 ? -11.875 24.281 1.83 1 96.75 92 GLN A O 1
ATOM 718 N N . THR A 1 93 ? -13.32 22.625 2.4 1 97.06 93 THR A N 1
ATOM 719 C CA . THR A 1 93 ? -12.25 21.656 2.666 1 97.06 93 THR A CA 1
ATOM 720 C C . THR A 1 93 ? -12.32 20.5 1.684 1 97.06 93 THR A C 1
ATOM 722 O O . THR A 1 93 ? -13.398 20 1.375 1 97.06 93 THR A O 1
ATOM 725 N N . PHE A 1 94 ? -11.164 20.109 1.208 1 97 94 PHE A N 1
ATOM 726 C CA . PHE A 1 94 ? -11.039 19.047 0.233 1 97 94 PHE A CA 1
ATOM 727 C C . PHE A 1 94 ? -10.039 18 0.709 1 97 94 PHE A C 1
ATOM 729 O O . PHE A 1 94 ? -9.055 18.328 1.372 1 97 94 PHE A O 1
ATOM 736 N N . ASN A 1 95 ? -10.367 16.812 0.465 1 97.06 95 ASN A N 1
ATOM 737 C CA . ASN A 1 95 ? -9.43 15.695 0.563 1 97.06 95 ASN A CA 1
ATOM 738 C C . ASN A 1 95 ? -9.133 15.094 -0.807 1 97.06 95 ASN A C 1
ATOM 740 O O . ASN A 1 95 ? -10.047 14.703 -1.533 1 97.06 95 ASN A O 1
ATOM 744 N N . PHE A 1 96 ? -7.855 15.062 -1.172 1 98.12 96 PHE A N 1
ATOM 745 C CA . PHE A 1 96 ? -7.449 14.5 -2.455 1 98.12 96 PHE A CA 1
ATOM 746 C C . PHE A 1 96 ? -6.742 13.164 -2.266 1 98.12 96 PHE A C 1
ATOM 748 O O . PHE A 1 96 ? -5.688 13.102 -1.631 1 98.12 96 PHE A O 1
ATOM 755 N N . MET A 1 97 ? -7.316 12.148 -2.826 1 97.19 97 MET A N 1
ATOM 756 C CA . MET A 1 97 ? -6.609 10.867 -2.873 1 97.19 97 MET A CA 1
ATOM 757 C C . MET A 1 97 ? -5.543 10.883 -3.961 1 97.19 97 MET A C 1
ATOM 759 O O . MET A 1 97 ? -5.824 11.219 -5.113 1 97.19 97 MET A O 1
ATOM 763 N N . ALA A 1 98 ? -4.344 10.555 -3.547 1 98.38 98 ALA A N 1
ATOM 764 C CA . ALA A 1 98 ? -3.221 10.648 -4.477 1 98.38 98 ALA A CA 1
ATOM 765 C C . ALA A 1 98 ? -2.586 9.281 -4.715 1 98.38 98 ALA A C 1
ATOM 767 O O . ALA A 1 98 ? -2.57 8.438 -3.82 1 98.38 98 ALA A O 1
ATOM 768 N N . LEU A 1 99 ? -2.109 9.055 -5.906 1 98.38 99 LEU A N 1
ATOM 769 C CA . LEU A 1 99 ? -1.339 7.859 -6.234 1 98.38 99 LEU A CA 1
ATOM 770 C C . LEU A 1 99 ? -0.143 8.211 -7.113 1 98.38 99 LEU A C 1
ATOM 772 O O . LEU A 1 99 ? -0.31 8.562 -8.281 1 98.38 99 LEU A O 1
ATOM 776 N N . CYS A 1 100 ? 1.026 8.125 -6.516 1 98.38 100 CYS A N 1
ATOM 777 C CA . CYS A 1 100 ? 2.236 8.344 -7.301 1 98.38 100 CYS A CA 1
ATOM 778 C C . CYS A 1 100 ? 2.318 7.367 -8.469 1 98.38 100 CYS A C 1
ATOM 780 O O . CYS A 1 100 ? 2.086 6.168 -8.297 1 98.38 100 CYS A O 1
ATOM 782 N N . ALA A 1 101 ? 2.613 7.852 -9.617 1 97.19 101 ALA A N 1
ATOM 783 C CA . ALA A 1 101 ? 2.65 7.027 -10.82 1 97.19 101 ALA A CA 1
ATOM 784 C C . ALA A 1 101 ? 3.953 6.238 -10.906 1 97.19 101 ALA A C 1
ATOM 786 O O . ALA A 1 101 ? 4.055 5.281 -11.68 1 97.19 101 ALA A O 1
ATOM 787 N N . GLU A 1 102 ? 4.906 6.625 -10.18 1 97.25 102 GLU A N 1
ATOM 788 C CA . GLU A 1 102 ? 6.203 5.953 -10.125 1 97.25 102 GLU A CA 1
ATOM 789 C C . GLU A 1 102 ? 6.262 4.969 -8.961 1 97.25 102 GLU A C 1
ATOM 791 O O . GLU A 1 102 ? 5.48 5.07 -8.008 1 97.25 102 GLU A O 1
ATOM 796 N N . ASP A 1 103 ? 7.227 4.043 -9.07 1 97.94 103 ASP A N 1
ATOM 797 C CA . ASP A 1 103 ? 7.469 3.182 -7.918 1 97.94 103 ASP A CA 1
ATOM 798 C C . ASP A 1 103 ? 7.848 4 -6.688 1 97.94 103 ASP A C 1
ATOM 800 O O . ASP A 1 103 ? 8.57 4.996 -6.797 1 97.94 103 ASP A O 1
ATOM 804 N N . PHE A 1 104 ? 7.367 3.594 -5.551 1 98.69 104 PHE A N 1
ATOM 805 C CA . PHE A 1 104 ? 7.715 4.34 -4.344 1 98.69 104 PHE A CA 1
ATOM 806 C C . PHE A 1 104 ? 7.812 3.406 -3.143 1 98.69 104 PHE A C 1
ATOM 808 O O . PHE A 1 104 ? 7.312 2.279 -3.184 1 98.69 104 PHE A O 1
ATOM 815 N N . LEU A 1 105 ? 8.531 3.855 -2.146 1 98.62 105 LEU A N 1
ATOM 816 C CA . LEU A 1 105 ? 8.734 3.105 -0.912 1 98.62 105 LEU A CA 1
ATOM 817 C C . LEU A 1 105 ? 7.566 3.314 0.047 1 98.62 105 LEU A C 1
ATOM 819 O O . LEU A 1 105 ? 7.043 4.426 0.161 1 98.62 105 LEU A O 1
ATOM 823 N N . VAL A 1 106 ? 7.188 2.252 0.656 1 98.69 106 VAL A N 1
ATOM 824 C CA . VAL A 1 106 ? 6.227 2.338 1.748 1 98.69 106 VAL A CA 1
ATOM 825 C C . VAL A 1 106 ? 6.848 1.794 3.031 1 98.69 106 VAL A C 1
ATOM 827 O O . VAL A 1 106 ? 7.703 0.905 2.986 1 98.69 106 VAL A O 1
ATOM 830 N N . GLU A 1 107 ? 6.438 2.365 4.07 1 98.31 107 GLU A N 1
ATOM 831 C CA . GLU A 1 107 ? 6.793 1.875 5.398 1 98.31 107 GLU A CA 1
ATOM 832 C C . GLU A 1 107 ? 5.602 1.207 6.078 1 98.31 107 GLU A C 1
ATOM 834 O O . GLU A 1 107 ? 4.562 1.837 6.273 1 98.31 107 GLU A O 1
ATOM 839 N N . PRO A 1 108 ? 5.738 -0.041 6.473 1 97.5 108 PRO A N 1
ATOM 840 C CA . PRO A 1 108 ? 4.605 -0.776 7.039 1 97.5 108 PRO A CA 1
ATOM 841 C C . PRO A 1 108 ? 3.973 -0.06 8.227 1 97.5 108 PRO A C 1
ATOM 843 O O . PRO A 1 108 ? 2.746 -0.044 8.367 1 97.5 108 PRO A O 1
ATOM 846 N N . SER A 1 109 ? 4.766 0.546 9.086 1 94.75 109 SER A N 1
ATOM 847 C CA . SER A 1 109 ? 4.23 1.232 10.258 1 94.75 109 SER A CA 1
ATOM 848 C C . SER A 1 109 ? 3.354 2.414 9.859 1 94.75 109 SER A C 1
ATOM 850 O O . SER A 1 109 ? 2.326 2.676 10.484 1 94.75 109 SER A O 1
ATOM 852 N N . ALA A 1 110 ? 3.766 3.117 8.859 1 95.06 110 ALA A N 1
ATOM 853 C CA . ALA A 1 110 ? 2.982 4.246 8.367 1 95.06 110 ALA A CA 1
ATOM 854 C C . ALA A 1 110 ? 1.64 3.779 7.809 1 95.06 110 ALA A C 1
ATOM 856 O O . ALA A 1 110 ? 0.604 4.395 8.07 1 95.06 110 ALA A O 1
ATOM 857 N N . LEU A 1 111 ? 1.686 2.654 7.066 1 96.19 111 LEU A N 1
ATOM 858 C CA . LEU A 1 111 ? 0.468 2.102 6.48 1 96.19 111 LEU A CA 1
ATOM 859 C C . LEU A 1 111 ? -0.49 1.628 7.57 1 96.19 111 LEU A C 1
ATOM 861 O O . LEU A 1 111 ? -1.691 1.897 7.504 1 96.19 111 LEU A O 1
ATOM 865 N N . GLN A 1 112 ? 0.022 0.943 8.523 1 94.31 112 GLN A N 1
ATOM 866 C CA . GLN A 1 112 ? -0.781 0.43 9.633 1 94.31 112 GLN A CA 1
ATOM 867 C C . GLN A 1 112 ? -1.405 1.569 10.43 1 94.31 112 GLN A C 1
ATOM 869 O O . GLN A 1 112 ? -2.568 1.488 10.828 1 94.31 112 GLN A O 1
ATOM 874 N N . PHE A 1 113 ? -0.625 2.625 10.664 1 90.88 113 PHE A N 1
ATOM 875 C CA . PHE A 1 113 ? -1.13 3.803 11.359 1 90.88 113 PHE A CA 1
ATOM 876 C C . PHE A 1 113 ? -2.311 4.406 10.609 1 90.88 113 PHE A C 1
ATOM 878 O O . PHE A 1 113 ? -3.361 4.668 11.203 1 90.88 113 PHE A O 1
ATOM 885 N N . LEU A 1 114 ? -2.203 4.594 9.352 1 93.06 114 LEU A N 1
ATOM 886 C CA . LEU A 1 114 ? -3.227 5.238 8.539 1 93.06 114 LEU A CA 1
ATOM 887 C C . LEU A 1 114 ? -4.492 4.391 8.484 1 93.06 114 LEU A C 1
ATOM 889 O O . LEU A 1 114 ? -5.598 4.91 8.656 1 93.06 114 LEU A O 1
ATOM 893 N N . VAL A 1 115 ? -4.309 3.104 8.242 1 94.5 115 VAL A N 1
ATOM 894 C CA . VAL A 1 115 ? -5.48 2.248 8.094 1 94.5 115 VAL A CA 1
ATOM 895 C C . VAL A 1 115 ? -6.219 2.148 9.422 1 94.5 115 VAL A C 1
ATOM 897 O O . VAL A 1 115 ? -7.449 2.107 9.461 1 94.5 115 VAL A O 1
ATOM 900 N N . THR A 1 116 ? -5.531 2.1 10.516 1 87.5 116 THR A N 1
ATOM 901 C CA . THR A 1 116 ? -6.137 2.031 11.844 1 87.5 116 THR A CA 1
ATOM 902 C C . THR A 1 116 ? -6.91 3.309 12.148 1 87.5 116 THR A C 1
ATOM 904 O O . THR A 1 116 ? -7.855 3.295 12.945 1 87.5 116 THR A O 1
ATOM 907 N N . HIS A 1 117 ? -6.508 4.336 11.484 1 84.12 117 HIS A N 1
ATOM 908 C CA . HIS A 1 117 ? -7.176 5.613 11.719 1 84.12 117 HIS A CA 1
ATOM 909 C C . HIS A 1 117 ? -8.164 5.93 10.602 1 84.12 117 HIS A C 1
ATOM 911 O O . HIS A 1 117 ? -8.5 7.094 10.375 1 84.12 117 HIS A O 1
ATOM 917 N N . GLY A 1 118 ? -8.477 4.906 9.859 1 88.5 118 GLY A N 1
ATOM 918 C CA . GLY A 1 118 ? -9.633 5.012 8.992 1 88.5 118 GLY A CA 1
ATOM 919 C C . GLY A 1 118 ? -9.273 5.32 7.547 1 88.5 118 GLY A C 1
ATOM 920 O O . GLY A 1 118 ? -10.156 5.547 6.719 1 88.5 118 GLY A O 1
ATOM 921 N N . PHE A 1 119 ? -8.055 5.328 7.223 1 93.88 119 PHE A N 1
ATOM 922 C CA . PHE A 1 119 ? -7.672 5.539 5.832 1 93.88 119 PHE A CA 1
ATOM 923 C C . PHE A 1 119 ? -8.102 4.363 4.965 1 93.88 119 PHE A C 1
ATOM 925 O O . PHE A 1 119 ? -8.008 3.209 5.387 1 93.88 119 PHE A O 1
ATOM 932 N N . ASP A 1 120 ? -8.562 4.645 3.82 1 95.38 120 ASP A N 1
ATOM 933 C CA . ASP A 1 120 ? -9.055 3.621 2.904 1 95.38 120 ASP A CA 1
ATOM 934 C C . ASP A 1 120 ? -8.07 3.391 1.758 1 95.38 120 ASP A C 1
ATOM 936 O O . ASP A 1 120 ? -8.164 4.043 0.715 1 95.38 120 ASP A O 1
ATOM 940 N N . PHE A 1 121 ? -7.305 2.365 1.845 1 97.62 121 PHE A N 1
ATOM 941 C CA . PHE A 1 121 ? -6.273 2.09 0.85 1 97.62 121 PHE A CA 1
ATOM 942 C C . PHE A 1 121 ? -6.887 1.494 -0.412 1 97.62 121 PHE A C 1
ATOM 944 O O . PHE A 1 121 ? -6.355 1.677 -1.511 1 97.62 121 PHE A O 1
ATOM 951 N N . ASN A 1 122 ? -7.969 0.733 -0.263 1 97.12 122 ASN A N 1
ATOM 952 C CA . ASN A 1 122 ? -8.641 0.233 -1.456 1 97.12 122 ASN A CA 1
ATOM 953 C C . ASN A 1 122 ? -9.078 1.371 -2.373 1 97.12 122 ASN A C 1
ATOM 955 O O . ASN A 1 122 ? -8.859 1.319 -3.584 1 97.12 122 ASN A O 1
ATOM 959 N N . LYS A 1 123 ? -9.594 2.381 -1.727 1 95.69 123 LYS A N 1
ATOM 960 C CA . LYS A 1 123 ? -10.008 3.557 -2.486 1 95.69 123 LYS A CA 1
ATOM 961 C C . LYS A 1 123 ? -8.797 4.297 -3.055 1 95.69 123 LYS A C 1
ATOM 963 O O . LYS A 1 123 ? -8.82 4.742 -4.203 1 95.69 123 LYS A O 1
ATOM 968 N N . GLN A 1 124 ? -7.812 4.441 -2.281 1 97.25 124 GLN A N 1
ATOM 969 C CA . GLN A 1 124 ? -6.621 5.176 -2.697 1 97.25 124 GLN A CA 1
ATOM 970 C C . GLN A 1 124 ? -5.977 4.527 -3.922 1 97.25 124 GLN A C 1
ATOM 972 O O . GLN A 1 124 ? -5.605 5.219 -4.871 1 97.25 124 GLN A O 1
ATOM 977 N N . TYR A 1 125 ? -5.883 3.248 -3.928 1 97.56 125 TYR A N 1
ATOM 978 C CA . TYR A 1 125 ? -5.227 2.561 -5.035 1 97.56 125 TYR A CA 1
ATOM 979 C C . TYR A 1 125 ? -6.145 2.479 -6.246 1 97.56 125 TYR A C 1
ATOM 981 O O . TYR A 1 125 ? -5.676 2.502 -7.391 1 97.56 125 TYR A O 1
ATOM 989 N N . SER A 1 126 ? -7.406 2.41 -6.059 1 96.25 126 SER A N 1
ATOM 990 C CA . SER A 1 126 ? -8.336 2.287 -7.176 1 96.25 126 SER A CA 1
ATOM 991 C C . SER A 1 126 ? -8.625 3.646 -7.805 1 96.25 126 SER A C 1
ATOM 993 O O . SER A 1 126 ? -8.836 3.746 -9.016 1 96.25 126 SER A O 1
ATOM 995 N N . GLN A 1 127 ? -8.586 4.68 -6.941 1 96.56 127 GLN A N 1
ATOM 996 C CA . GLN A 1 127 ? -9.133 5.941 -7.434 1 96.56 127 GLN A CA 1
ATOM 997 C C . GLN A 1 127 ? -8.156 7.09 -7.188 1 96.56 127 GLN A C 1
ATOM 999 O O . GLN A 1 127 ? -8.477 8.25 -7.457 1 96.56 127 GLN A O 1
ATOM 1004 N N . GLY A 1 128 ? -7 6.891 -6.75 1 97.62 128 GLY A N 1
ATOM 1005 C CA . GLY A 1 128 ? -6.039 7.957 -6.512 1 97.62 128 GLY A CA 1
ATOM 1006 C C . GLY A 1 128 ? -5.707 8.75 -7.758 1 97.62 128 GLY A C 1
ATOM 1007 O O . GLY A 1 128 ? -5.598 8.188 -8.852 1 97.62 128 GLY A O 1
ATOM 1008 N N . VAL A 1 129 ? -5.602 10.031 -7.613 1 97.88 129 VAL A N 1
ATOM 1009 C CA . VAL A 1 129 ? -5.18 10.898 -8.711 1 97.88 129 VAL A CA 1
ATOM 1010 C C . VAL A 1 129 ? -3.695 10.672 -9 1 97.88 129 VAL A C 1
ATOM 1012 O O . VAL A 1 129 ? -2.85 10.875 -8.125 1 97.88 129 VAL A O 1
ATOM 1015 N N . PRO A 1 130 ? -3.383 10.273 -10.203 1 96.44 130 PRO A N 1
ATOM 1016 C CA . PRO A 1 130 ? -1.974 10.008 -10.508 1 96.44 130 PRO A CA 1
ATOM 1017 C C . PRO A 1 130 ? -1.14 11.281 -10.602 1 96.44 130 PRO A C 1
ATOM 1019 O O . PRO A 1 130 ? -1.65 12.336 -11 1 96.44 130 PRO A O 1
ATOM 1022 N N . TYR A 1 131 ? 0.082 11.227 -10.188 1 97.31 131 TYR A N 1
ATOM 1023 C CA . TYR A 1 131 ? 1.049 12.305 -10.359 1 97.31 131 TYR A CA 1
ATOM 1024 C C . TYR A 1 131 ? 2.463 11.758 -10.5 1 97.31 131 TYR A C 1
ATOM 1026 O O . TYR A 1 131 ? 2.729 10.609 -10.125 1 97.31 131 TYR A O 1
ATOM 1034 N N . ASN A 1 132 ? 3.346 12.5 -11.086 1 96.56 132 ASN A N 1
ATOM 1035 C CA . ASN A 1 132 ? 4.773 12.203 -11.164 1 96.56 132 ASN A CA 1
ATOM 1036 C C . ASN A 1 132 ? 5.594 13.164 -10.312 1 96.56 132 ASN A C 1
ATOM 1038 O O . ASN A 1 132 ? 5.281 14.359 -10.234 1 96.56 132 ASN A O 1
ATOM 1042 N N . ARG A 1 133 ? 6.621 12.695 -9.758 1 97.5 133 ARG A N 1
ATOM 1043 C CA . ARG A 1 133 ? 7.469 13.539 -8.922 1 97.5 133 ARG A CA 1
ATOM 1044 C C . ARG A 1 133 ? 8.445 14.344 -9.773 1 97.5 133 ARG A C 1
ATOM 1046 O O . ARG A 1 133 ? 8.617 14.07 -10.961 1 97.5 133 ARG A O 1
ATOM 1053 N N . GLY A 1 134 ? 9.047 15.297 -9.156 1 96.94 134 GLY A N 1
ATOM 1054 C CA . GLY A 1 134 ? 10.164 16 -9.766 1 96.94 134 GLY A CA 1
ATOM 1055 C C . GLY A 1 134 ? 9.727 17.094 -10.734 1 96.94 134 GLY A C 1
ATOM 1056 O O . GLY A 1 134 ? 8.75 17.797 -10.477 1 96.94 134 GLY A O 1
ATOM 1057 N N . ASN A 1 135 ? 10.516 17.297 -11.766 1 96.12 135 ASN A N 1
ATOM 1058 C CA . ASN A 1 135 ? 10.289 18.375 -12.719 1 96.12 135 ASN A CA 1
ATOM 1059 C C . ASN A 1 135 ? 9.156 18.031 -13.688 1 96.12 135 ASN A C 1
ATOM 1061 O O . ASN A 1 135 ? 8.828 16.859 -13.875 1 96.12 135 ASN A O 1
ATOM 1065 N N . ASP A 1 136 ? 8.602 19.047 -14.234 1 91.19 136 ASP A N 1
ATOM 1066 C CA . ASP A 1 136 ? 7.586 18.859 -15.266 1 91.19 136 ASP A CA 1
ATOM 1067 C C . ASP A 1 136 ? 8.156 18.125 -16.469 1 91.19 136 ASP A C 1
ATOM 1069 O O . ASP A 1 136 ? 9.305 18.359 -16.875 1 91.19 136 ASP A O 1
ATOM 1073 N N . THR A 1 137 ? 7.613 17.125 -16.875 1 78.88 137 THR A N 1
ATOM 1074 C CA . THR A 1 137 ? 8.062 16.406 -18.062 1 78.88 137 THR A CA 1
ATOM 1075 C C . THR A 1 137 ? 7.711 17.188 -19.328 1 78.88 137 THR A C 1
ATOM 1077 O O . THR A 1 137 ? 6.672 17.844 -19.391 1 78.88 137 THR A O 1
ATOM 1080 N N . SER A 1 138 ? 8.883 17.719 -20.125 1 60 138 SER A N 1
ATOM 1081 C CA . SER A 1 138 ? 8.742 18.469 -21.375 1 60 138 SER A CA 1
ATOM 1082 C C . SER A 1 138 ? 7.855 17.719 -22.375 1 60 138 SER A C 1
ATOM 1084 O O . SER A 1 138 ? 7.863 18.016 -23.562 1 60 138 SER A O 1
ATOM 1086 N N . VAL A 1 139 ? 7.242 16.922 -22.281 1 51.78 139 VAL A N 1
ATOM 1087 C CA . VAL A 1 139 ? 6.703 16.375 -23.516 1 51.78 139 VAL A CA 1
ATOM 1088 C C . VAL A 1 139 ? 6.398 17.5 -24.5 1 51.78 139 VAL A C 1
ATOM 1090 O O . VAL A 1 139 ? 5.539 18.344 -24.234 1 51.78 139 VAL A O 1
ATOM 1093 N N . LYS A 1 140 ? 7.41 17.984 -25.312 1 39 140 LYS A N 1
ATOM 1094 C CA . LYS A 1 140 ? 7.512 18.781 -26.547 1 39 140 LYS A CA 1
ATOM 1095 C C . LYS A 1 140 ? 6.344 18.5 -27.484 1 39 140 LYS A C 1
ATOM 1097 O O . LYS A 1 140 ? 6.199 19.141 -28.516 1 39 140 LYS A O 1
ATOM 1102 N N . GLY A 1 141 ? 5.188 18.031 -27.391 1 38.38 141 GLY A N 1
ATOM 1103 C CA . GLY A 1 141 ? 3.992 17.844 -28.203 1 38.38 141 GLY A CA 1
ATOM 1104 C C . GLY A 1 141 ? 2.758 17.531 -27.375 1 38.38 141 GLY A C 1
ATOM 1105 O O . GLY A 1 141 ? 1.857 16.828 -27.828 1 38.38 141 GLY A O 1
ATOM 1106 N N . LYS A 1 142 ? 2.986 17.438 -26.109 1 41.47 142 LYS A N 1
ATOM 1107 C CA . LYS A 1 142 ? 1.823 16.922 -25.391 1 41.47 142 LYS A CA 1
ATOM 1108 C C . LYS A 1 142 ? 0.561 17.688 -25.766 1 41.47 142 LYS A C 1
ATOM 1110 O O . LYS A 1 142 ? 0.517 18.906 -25.641 1 41.47 142 LYS A O 1
ATOM 1115 N N . SER A 1 143 ? -0.127 17.094 -26.609 1 44.69 143 SER A N 1
ATOM 1116 C CA . SER A 1 143 ? -1.57 17.281 -26.734 1 44.69 143 SER A CA 1
ATOM 1117 C C . SER A 1 143 ? -2.168 17.844 -25.453 1 44.69 143 SER A C 1
ATOM 1119 O O . SER A 1 143 ? -1.648 17.625 -24.359 1 44.69 143 SER A O 1
ATOM 1121 N N . LYS A 1 144 ? -2.895 18.828 -25.484 1 46.31 144 LYS A N 1
ATOM 1122 C CA . LYS A 1 144 ? -3.738 19.438 -24.453 1 46.31 144 LYS A CA 1
ATOM 1123 C C . LYS A 1 144 ? -4.176 18.406 -23.422 1 46.31 144 LYS A C 1
ATOM 1125 O O . LYS A 1 144 ? -5.016 17.547 -23.703 1 46.31 144 LYS A O 1
ATOM 1130 N N . LYS A 1 145 ? -3.258 18.078 -22.391 1 59.97 145 LYS A N 1
ATOM 1131 C CA . LYS A 1 145 ? -3.777 17.266 -21.297 1 59.97 145 LYS A CA 1
ATOM 1132 C C . LYS A 1 145 ? -5.199 17.672 -20.938 1 59.97 145 LYS A C 1
ATOM 1134 O O . LYS A 1 145 ? -5.449 18.828 -20.594 1 59.97 145 LYS A O 1
ATOM 1139 N N . ASN A 1 146 ? -6.145 17.031 -21.281 1 68.38 146 ASN A N 1
ATOM 1140 C CA . ASN A 1 146 ? -7.562 17.312 -21.109 1 68.38 146 ASN A CA 1
ATOM 1141 C C . ASN A 1 146 ? -7.996 17.109 -19.656 1 68.38 146 ASN A C 1
ATOM 1143 O O . ASN A 1 146 ? -9.164 17.328 -19.312 1 68.38 146 ASN A O 1
ATOM 1147 N N . THR A 1 147 ? -6.832 16.734 -18.703 1 89.56 147 THR A N 1
ATOM 1148 C CA . THR A 1 147 ? -7.289 16.469 -17.344 1 89.56 147 THR A CA 1
ATOM 1149 C C . THR A 1 147 ? -6.336 17.094 -16.328 1 89.56 147 THR A C 1
ATOM 1151 O O . THR A 1 147 ? -5.129 17.156 -16.562 1 89.56 147 THR A O 1
ATOM 1154 N N . TRP A 1 148 ? -6.832 17.719 -15.273 1 94.5 148 TRP A N 1
ATOM 1155 C CA . TRP A 1 148 ? -6.062 18.297 -14.188 1 94.5 148 TRP A CA 1
ATOM 1156 C C . TRP A 1 148 ? -5.629 17.234 -13.188 1 94.5 148 TRP A C 1
ATOM 1158 O O . TRP A 1 148 ? -6.344 16.25 -12.969 1 94.5 148 TRP A O 1
ATOM 1168 N N . ASP A 1 149 ? -4.434 17.453 -12.656 1 95.5 149 ASP A N 1
ATOM 1169 C CA . ASP A 1 149 ? -3.939 16.547 -11.625 1 95.5 149 ASP A CA 1
ATOM 1170 C C . ASP A 1 149 ? -3.451 17.312 -10.406 1 95.5 149 ASP A C 1
ATOM 1172 O O . ASP A 1 149 ? -3.758 18.5 -10.25 1 95.5 149 ASP A O 1
ATOM 1176 N N . LEU A 1 150 ? -2.76 16.672 -9.531 1 97.75 150 LEU A N 1
ATOM 1177 C CA . LEU A 1 150 ? -2.361 17.281 -8.266 1 97.75 150 LEU A CA 1
ATOM 1178 C C . LEU A 1 150 ? -1.253 18.312 -8.477 1 97.75 150 LEU A C 1
ATOM 1180 O O . LEU A 1 150 ? -1.13 19.266 -7.715 1 97.75 150 LEU A O 1
ATOM 1184 N N . ARG A 1 151 ? -0.435 18.094 -9.477 1 97.5 151 ARG A N 1
ATOM 1185 C CA . ARG A 1 151 ? 0.586 19.078 -9.797 1 97.5 151 ARG A CA 1
ATOM 1186 C C . ARG A 1 151 ? -0.047 20.391 -10.242 1 97.5 151 ARG A C 1
ATOM 1188 O O . ARG A 1 151 ? 0.441 21.469 -9.906 1 97.5 151 ARG A O 1
ATOM 1195 N N . ASP A 1 152 ? -1.117 20.266 -11.023 1 97.12 152 ASP A N 1
ATOM 1196 C CA . ASP A 1 152 ? -1.883 21.453 -11.398 1 97.12 152 ASP A CA 1
ATOM 1197 C C . ASP A 1 152 ? -2.477 22.141 -10.172 1 97.12 152 ASP A C 1
ATOM 1199 O O . ASP A 1 152 ? -2.521 23.359 -10.102 1 97.12 152 ASP A O 1
ATOM 1203 N N . LEU A 1 153 ? -2.994 21.328 -9.281 1 98.38 153 LEU A N 1
ATOM 1204 C CA . LEU A 1 153 ? -3.543 21.875 -8.047 1 98.38 153 LEU A CA 1
ATOM 1205 C C . LEU A 1 153 ? -2.506 22.719 -7.312 1 98.38 153 LEU A C 1
ATOM 1207 O O . LEU A 1 153 ? -2.803 23.828 -6.879 1 98.38 153 LEU A O 1
ATOM 1211 N N . PHE A 1 154 ? -1.305 22.188 -7.199 1 98.31 154 PHE A N 1
ATOM 1212 C CA . PHE A 1 154 ? -0.255 22.891 -6.48 1 98.31 154 PHE A CA 1
ATOM 1213 C C . PHE A 1 154 ? 0.142 24.172 -7.219 1 98.31 154 PHE A C 1
ATOM 1215 O O . PHE A 1 154 ? 0.462 25.188 -6.598 1 98.31 154 PHE A O 1
ATOM 1222 N N . THR A 1 155 ? 0.121 24.094 -8.477 1 97.19 155 THR A N 1
ATOM 1223 C CA . THR A 1 155 ? 0.375 25.281 -9.297 1 97.19 155 THR A CA 1
ATOM 1224 C C . THR A 1 155 ? -0.662 26.359 -9.008 1 97.19 155 THR A C 1
ATOM 1226 O O . THR A 1 155 ? -0.325 27.547 -8.93 1 97.19 155 THR A O 1
ATOM 1229 N N . VAL A 1 156 ? -1.911 25.953 -8.883 1 98.19 156 VAL A N 1
ATOM 1230 C CA . VAL A 1 156 ? -2.973 26.891 -8.555 1 98.19 156 VAL A CA 1
ATOM 1231 C C . VAL A 1 156 ? -2.703 27.516 -7.18 1 98.19 156 VAL A C 1
ATOM 1233 O O . VAL A 1 156 ? -2.869 28.719 -6.992 1 98.19 156 VAL A O 1
ATOM 1236 N N . MET A 1 157 ? -2.262 26.719 -6.242 1 98.56 157 MET A N 1
ATOM 1237 C CA . MET A 1 157 ? -1.959 27.203 -4.895 1 98.56 157 MET A CA 1
ATOM 1238 C C . MET A 1 157 ? -0.846 28.234 -4.926 1 98.56 157 MET A C 1
ATOM 1240 O O . MET A 1 157 ? -0.949 29.281 -4.281 1 98.56 157 MET A O 1
ATOM 1244 N N . VAL A 1 158 ? 0.19 27.938 -5.664 1 98.19 158 VAL A N 1
ATOM 1245 C CA . VAL A 1 158 ? 1.337 28.844 -5.762 1 98.19 158 VAL A CA 1
ATOM 1246 C C . VAL A 1 158 ? 0.93 30.125 -6.484 1 98.19 158 VAL A C 1
ATOM 1248 O O . VAL A 1 158 ? 1.316 31.219 -6.074 1 98.19 158 VAL A O 1
ATOM 1251 N N . SER A 1 159 ? 0.127 30.016 -7.492 1 97.56 159 SER A N 1
ATOM 1252 C CA . SER A 1 159 ? -0.265 31.141 -8.32 1 97.56 159 SER A CA 1
ATOM 1253 C C . SER A 1 159 ? -1.219 32.062 -7.574 1 97.56 159 SER A C 1
ATOM 1255 O O . SER A 1 159 ? -1.279 33.281 -7.859 1 97.56 159 SER A O 1
ATOM 1257 N N . ALA A 1 160 ? -1.951 31.547 -6.625 1 97.62 160 ALA A N 1
ATOM 1258 C CA . ALA A 1 160 ? -2.945 32.312 -5.895 1 97.62 160 ALA A CA 1
ATOM 1259 C C . ALA A 1 160 ? -2.273 33.312 -4.945 1 97.62 160 ALA A C 1
ATOM 1261 O O . ALA A 1 160 ? -2.879 34.312 -4.555 1 97.62 160 ALA A O 1
ATOM 1262 N N . LYS A 1 161 ? -1.069 33.031 -4.547 1 96.94 161 LYS A N 1
ATOM 1263 C CA . LYS A 1 161 ? -0.251 33.906 -3.705 1 96.94 161 LYS A CA 1
ATOM 1264 C C . LYS A 1 161 ? -0.967 34.25 -2.398 1 96.94 161 LYS A C 1
ATOM 1266 O O . LYS A 1 161 ? -0.904 35.375 -1.922 1 96.94 161 LYS A O 1
ATOM 1271 N N . VAL A 1 162 ? -1.749 33.281 -1.853 1 97.44 162 VAL A N 1
ATOM 1272 C CA . VAL A 1 162 ? -2.365 33.438 -0.539 1 97.44 162 VAL A CA 1
ATOM 1273 C C . VAL A 1 162 ? -1.488 32.781 0.522 1 97.44 162 VAL A C 1
ATOM 1275 O O . VAL A 1 162 ? -0.665 31.906 0.207 1 97.44 162 VAL A O 1
ATOM 1278 N N . PRO A 1 163 ? -1.604 33.156 1.82 1 98.31 163 PRO A N 1
ATOM 1279 C CA . PRO A 1 163 ? -0.823 32.531 2.885 1 98.31 163 PRO A CA 1
ATOM 1280 C C . PRO A 1 163 ? -1.051 31.031 2.969 1 98.31 163 PRO A C 1
ATOM 1282 O O . PRO A 1 163 ? -2.182 30.562 2.811 1 98.31 163 PRO A O 1
ATOM 1285 N N . LEU A 1 164 ? 0.043 30.344 3.113 1 98.88 164 LEU A N 1
ATOM 1286 C CA . LEU A 1 164 ? 0.002 28.891 3.289 1 98.88 164 LEU A CA 1
ATOM 1287 C C . LEU A 1 164 ? 0.17 28.516 4.758 1 98.88 164 LEU A C 1
ATOM 1289 O O . LEU A 1 164 ? 1.128 28.953 5.406 1 98.88 164 LEU A O 1
ATOM 1293 N N . VAL A 1 165 ? -0.771 27.734 5.305 1 98.88 165 VAL A N 1
ATOM 1294 C CA . VAL A 1 165 ? -0.743 27.344 6.711 1 98.88 165 VAL A CA 1
ATOM 1295 C C . VAL A 1 165 ? -0.542 25.828 6.824 1 98.88 165 VAL A C 1
ATOM 1297 O O . VAL A 1 165 ? -1.183 25.062 6.105 1 98.88 165 VAL A O 1
ATOM 1300 N N . LEU A 1 166 ? 0.391 25.422 7.637 1 98.62 166 LEU A N 1
ATOM 1301 C CA . LEU A 1 166 ? 0.678 24.016 7.883 1 98.62 166 LEU A CA 1
ATOM 1302 C C . LEU A 1 166 ? 0.81 23.734 9.375 1 98.62 166 LEU A C 1
ATOM 1304 O O . LEU A 1 166 ? 0.812 24.672 10.188 1 98.62 166 LEU A O 1
ATOM 1308 N N . HIS A 1 167 ? 0.81 22.5 9.789 1 98 167 HIS A N 1
ATOM 1309 C CA . HIS A 1 167 ? 1.138 22.047 11.133 1 98 167 HIS A CA 1
ATOM 1310 C C . HIS A 1 167 ? 2.367 21.141 11.125 1 98 167 HIS A C 1
ATOM 1312 O O . HIS A 1 167 ? 2.344 20.062 10.539 1 98 167 HIS A O 1
ATOM 1318 N N . ASN A 1 168 ? 3.443 21.609 11.789 1 95.56 168 ASN A N 1
ATOM 1319 C CA . ASN A 1 168 ? 4.707 20.891 11.68 1 95.56 168 ASN A CA 1
ATOM 1320 C C . ASN A 1 168 ? 5.113 20.703 10.219 1 95.56 168 ASN A C 1
ATOM 1322 O O . ASN A 1 168 ? 5.344 19.562 9.789 1 95.56 168 ASN A O 1
ATOM 1326 N N . GLY A 1 169 ? 5.359 21.781 9.539 1 97.38 169 GLY A N 1
ATOM 1327 C CA . GLY A 1 169 ? 5.152 21.859 8.102 1 97.38 169 GLY A CA 1
ATOM 1328 C C . GLY A 1 169 ? 6.406 21.562 7.305 1 97.38 169 GLY A C 1
ATOM 1329 O O . GLY A 1 169 ? 6.355 21.453 6.078 1 97.38 169 GLY A O 1
ATOM 1330 N N . LEU A 1 170 ? 7.598 21.375 7.926 1 98.12 170 LEU A N 1
ATOM 1331 C CA . LEU A 1 170 ? 8.828 21.234 7.152 1 98.12 170 LEU A CA 1
ATOM 1332 C C . LEU A 1 170 ? 8.75 20.031 6.223 1 98.12 170 LEU A C 1
ATOM 1334 O O . LEU A 1 170 ? 9 20.156 5.02 1 98.12 170 LEU A O 1
ATOM 1338 N N . VAL A 1 171 ? 8.375 18.906 6.762 1 98.12 171 VAL A N 1
ATOM 1339 C CA . VAL A 1 171 ? 8.32 17.672 5.969 1 98.12 171 VAL A CA 1
ATOM 1340 C C . VAL A 1 171 ? 7.285 17.828 4.855 1 98.12 171 VAL A C 1
ATOM 1342 O O . VAL A 1 171 ? 7.543 17.469 3.705 1 98.12 171 VAL A O 1
ATOM 1345 N N . ASP A 1 172 ? 6.156 18.406 5.191 1 98.38 172 ASP A N 1
ATOM 1346 C CA . ASP A 1 172 ? 5.117 18.625 4.191 1 98.38 172 ASP A CA 1
ATOM 1347 C C . ASP A 1 172 ? 5.621 19.5 3.049 1 98.38 172 ASP A C 1
ATOM 1349 O O . ASP A 1 172 ? 5.363 19.203 1.878 1 98.38 172 ASP A O 1
ATOM 1353 N N . LEU A 1 173 ? 6.281 20.547 3.424 1 98.88 173 LEU A N 1
ATOM 1354 C CA . LEU A 1 173 ? 6.785 21.484 2.422 1 98.88 173 LEU A CA 1
ATOM 1355 C C . LEU A 1 173 ? 7.77 20.797 1.481 1 98.88 173 LEU A C 1
ATOM 1357 O O . LEU A 1 173 ? 7.719 21 0.266 1 98.88 173 LEU A O 1
ATOM 1361 N N . VAL A 1 174 ? 8.656 20.031 2.061 1 98.88 174 VAL A N 1
ATOM 1362 C CA . VAL A 1 174 ? 9.648 19.312 1.264 1 98.88 174 VAL A CA 1
ATOM 1363 C C . VAL A 1 174 ? 8.953 18.312 0.345 1 98.88 174 VAL A C 1
ATOM 1365 O O . VAL A 1 174 ? 9.289 18.219 -0.839 1 98.88 174 VAL A O 1
ATOM 1368 N N . PHE A 1 175 ? 7.973 17.609 0.83 1 98.88 175 PHE A N 1
ATOM 1369 C CA . PHE A 1 175 ? 7.234 16.641 0.032 1 98.88 175 PHE A CA 1
ATOM 1370 C C . PHE A 1 175 ? 6.445 17.328 -1.072 1 98.88 175 PHE A C 1
ATOM 1372 O O . PHE A 1 175 ? 6.43 16.875 -2.215 1 98.88 175 PHE A O 1
ATOM 1379 N N . LEU A 1 176 ? 5.754 18.391 -0.687 1 98.88 176 LEU A N 1
ATOM 1380 C CA . LEU A 1 176 ? 4.977 19.125 -1.683 1 98.88 176 LEU A CA 1
ATOM 1381 C C . LEU A 1 176 ? 5.867 19.609 -2.816 1 98.88 176 LEU A C 1
ATOM 1383 O O . LEU A 1 176 ? 5.516 19.484 -3.99 1 98.88 176 LEU A O 1
ATOM 1387 N N . TYR A 1 177 ? 7 20.156 -2.441 1 98.88 177 TYR A N 1
ATOM 1388 C CA . TYR A 1 177 ? 7.938 20.672 -3.432 1 98.88 177 TYR A CA 1
ATOM 1389 C C . TYR A 1 177 ? 8.406 19.562 -4.367 1 98.88 177 TYR A C 1
ATOM 1391 O O . TYR A 1 177 ? 8.266 19.672 -5.59 1 98.88 177 TYR A O 1
ATOM 1399 N N . GLN A 1 178 ? 8.883 18.438 -3.879 1 98.81 178 GLN A N 1
ATOM 1400 C CA . GLN A 1 178 ? 9.477 17.359 -4.648 1 98.81 178 GLN A CA 1
ATOM 1401 C C . GLN A 1 178 ? 8.422 16.625 -5.473 1 98.81 178 GLN A C 1
ATOM 1403 O O . GLN A 1 178 ? 8.695 16.188 -6.594 1 98.81 178 GLN A O 1
ATOM 1408 N N . ASN A 1 179 ? 7.266 16.469 -4.941 1 98.69 179 ASN A N 1
ATOM 1409 C CA . ASN A 1 179 ? 6.281 15.586 -5.551 1 98.69 179 ASN A CA 1
ATOM 1410 C C . ASN A 1 179 ? 5.34 16.344 -6.48 1 98.69 179 ASN A C 1
ATOM 1412 O O . ASN A 1 179 ? 4.82 15.781 -7.445 1 98.69 179 ASN A O 1
ATOM 1416 N N . LEU A 1 180 ? 5.121 17.641 -6.199 1 98.44 180 LEU A N 1
ATOM 1417 C CA . LEU A 1 180 ? 4.062 18.297 -6.957 1 98.44 180 LEU A CA 1
ATOM 1418 C C . LEU A 1 180 ? 4.59 19.562 -7.637 1 98.44 180 LEU A C 1
ATOM 1420 O O . LEU A 1 180 ? 3.857 20.219 -8.383 1 98.44 180 LEU A O 1
ATOM 1424 N N . TYR A 1 181 ? 5.824 19.922 -7.398 1 98.19 181 TYR A N 1
ATOM 1425 C CA . TYR A 1 181 ? 6.332 21.172 -7.949 1 98.19 181 TYR A CA 1
ATOM 1426 C C . TYR A 1 181 ? 7.539 20.906 -8.844 1 98.19 181 TYR A C 1
ATOM 1428 O O . TYR A 1 181 ? 7.402 20.781 -10.062 1 98.19 181 TYR A O 1
ATOM 1436 N N . ALA A 1 182 ? 8.68 20.594 -8.258 1 98.19 182 ALA A N 1
ATOM 1437 C CA . ALA A 1 182 ? 9.922 20.359 -8.984 1 98.19 182 ALA A CA 1
ATOM 1438 C C . ALA A 1 182 ? 10.914 19.578 -8.141 1 98.19 182 ALA A C 1
ATOM 1440 O O . ALA A 1 182 ? 10.648 19.281 -6.973 1 98.19 182 ALA A O 1
ATOM 1441 N N . ASP A 1 183 ? 12.047 19.266 -8.766 1 98.31 183 ASP A N 1
ATOM 1442 C CA . ASP A 1 183 ? 13.109 18.609 -8.008 1 98.31 183 ASP A CA 1
ATOM 1443 C C . ASP A 1 183 ? 13.648 19.516 -6.914 1 98.31 183 ASP A C 1
ATOM 1445 O O . ASP A 1 183 ? 13.922 20.703 -7.16 1 98.31 183 ASP A O 1
ATOM 1449 N N . LEU A 1 184 ? 13.828 18.969 -5.785 1 98.69 184 LEU A N 1
ATOM 1450 C CA . LEU A 1 184 ? 14.359 19.703 -4.648 1 98.69 184 LEU A CA 1
ATOM 1451 C C . LEU A 1 184 ? 15.781 20.188 -4.926 1 98.69 184 LEU A C 1
ATOM 1453 O O . LEU A 1 184 ? 16.594 19.438 -5.488 1 98.69 184 LEU A O 1
ATOM 1457 N N . PRO A 1 185 ? 16.031 21.438 -4.57 1 98.31 185 PRO A N 1
ATOM 1458 C CA . PRO A 1 185 ? 17.438 21.844 -4.629 1 98.31 185 PRO A CA 1
ATOM 1459 C C . PRO A 1 185 ? 18.312 21.094 -3.637 1 98.31 185 PRO A C 1
ATOM 1461 O O . PRO A 1 185 ? 17.828 20.609 -2.611 1 98.31 185 PRO A O 1
ATOM 1464 N N . THR A 1 186 ? 19.594 21.016 -3.906 1 97.5 186 THR A N 1
ATOM 1465 C CA . THR A 1 186 ? 20.531 20.281 -3.064 1 97.5 186 THR A CA 1
ATOM 1466 C C . THR A 1 186 ? 20.75 21.016 -1.744 1 97.5 186 THR A C 1
ATOM 1468 O O . THR A 1 186 ? 20.938 20.391 -0.699 1 97.5 186 THR A O 1
ATOM 1471 N N . LYS A 1 187 ? 20.656 22.344 -1.813 1 97.19 187 LYS A N 1
ATOM 1472 C CA . LYS A 1 187 ? 20.969 23.141 -0.629 1 97.19 187 LYS A CA 1
ATOM 1473 C C . LYS A 1 187 ? 19.688 23.625 0.058 1 97.19 187 LYS A C 1
ATOM 1475 O O . LYS A 1 187 ? 18.75 24.062 -0.606 1 97.19 187 LYS A O 1
ATOM 1480 N N . LEU A 1 188 ? 19.75 23.625 1.38 1 98 188 LEU A N 1
ATOM 1481 C CA . LEU A 1 188 ? 18.641 24.156 2.174 1 98 188 LEU A CA 1
ATOM 1482 C C . LEU A 1 188 ? 18.391 25.625 1.866 1 98 188 LEU A C 1
ATOM 1484 O O . LEU A 1 188 ? 17.25 26.047 1.753 1 98 188 LEU A O 1
ATOM 1488 N N . SER A 1 189 ? 19.453 26.391 1.753 1 97.62 189 SER A N 1
ATOM 1489 C CA . SER A 1 189 ? 19.344 27.828 1.522 1 97.62 189 SER A CA 1
ATOM 1490 C C . SER A 1 189 ? 18.578 28.125 0.236 1 97.62 189 SER A C 1
ATOM 1492 O O . SER A 1 189 ? 17.75 29.047 0.188 1 97.62 189 SER A O 1
ATOM 1494 N N . SER A 1 190 ? 18.812 27.328 -0.814 1 98.25 190 SER A N 1
ATOM 1495 C CA . SER A 1 190 ? 18.094 27.5 -2.072 1 98.25 190 SER A CA 1
ATOM 1496 C C . SER A 1 190 ? 16.625 27.109 -1.925 1 98.25 190 SER A C 1
ATOM 1498 O O . SER A 1 190 ? 15.742 27.75 -2.498 1 98.25 190 SER A O 1
ATOM 1500 N N . PHE A 1 191 ? 16.438 26.062 -1.204 1 98.62 191 PHE A N 1
ATOM 1501 C CA . PHE A 1 191 ? 15.07 25.625 -0.932 1 98.62 191 PHE A CA 1
ATOM 1502 C C . PHE A 1 191 ? 14.273 26.719 -0.236 1 98.62 191 PHE A C 1
ATOM 1504 O O . PHE A 1 191 ? 13.133 27 -0.612 1 98.62 191 PHE A O 1
ATOM 1511 N N . LEU A 1 192 ? 14.828 27.344 0.78 1 98.62 192 LEU A N 1
ATOM 1512 C CA . LEU A 1 192 ? 14.172 28.406 1.531 1 98.62 192 LEU A CA 1
ATOM 1513 C C . LEU A 1 192 ? 13.914 29.609 0.645 1 98.62 192 LEU A C 1
ATOM 1515 O O . LEU A 1 192 ? 12.859 30.25 0.739 1 98.62 192 LEU A O 1
ATOM 1519 N N . ALA A 1 193 ? 14.875 29.906 -0.18 1 98.38 193 ALA A N 1
ATOM 1520 C CA . ALA A 1 193 ? 14.695 31 -1.129 1 98.38 193 ALA A CA 1
ATOM 1521 C C . ALA A 1 193 ? 13.523 30.734 -2.07 1 98.38 193 ALA A C 1
ATOM 1523 O O . ALA A 1 193 ? 12.727 31.625 -2.357 1 98.38 193 ALA A O 1
ATOM 1524 N N . ASP A 1 194 ? 13.477 29.516 -2.582 1 98.5 194 ASP A N 1
ATOM 1525 C CA . ASP A 1 194 ? 12.383 29.125 -3.463 1 98.5 194 ASP A CA 1
ATOM 1526 C C . ASP A 1 194 ? 11.031 29.281 -2.766 1 98.5 194 ASP A C 1
ATOM 1528 O O . ASP A 1 194 ? 10.086 29.828 -3.342 1 98.5 194 ASP A O 1
ATOM 1532 N N . LEU A 1 195 ? 10.945 28.812 -1.521 1 98.69 195 LEU A N 1
ATOM 1533 C CA . LEU A 1 195 ? 9.695 28.859 -0.771 1 98.69 195 LEU A CA 1
ATOM 1534 C C . LEU A 1 195 ? 9.211 30.297 -0.596 1 98.69 195 LEU A C 1
ATOM 1536 O O . LEU A 1 195 ? 8.016 30.578 -0.708 1 98.69 195 LEU A O 1
ATOM 1540 N N . GLU A 1 196 ? 10.109 31.141 -0.237 1 98.19 196 GLU A N 1
ATOM 1541 C CA . GLU A 1 196 ? 9.75 32.531 -0.04 1 98.19 196 GLU A CA 1
ATOM 1542 C C . GLU A 1 196 ? 9.156 33.125 -1.309 1 98.19 196 GLU A C 1
ATOM 1544 O O . GLU A 1 196 ? 8.195 33.906 -1.243 1 98.19 196 GLU A O 1
ATOM 1549 N N . MET A 1 197 ? 9.758 32.812 -2.42 1 97.19 197 MET A N 1
ATOM 1550 C CA . MET A 1 197 ? 9.266 33.312 -3.697 1 97.19 197 MET A CA 1
ATOM 1551 C C . MET A 1 197 ? 7.926 32.688 -4.055 1 97.19 197 MET A C 1
ATOM 1553 O O . MET A 1 197 ? 7.047 33.344 -4.613 1 97.19 197 MET A O 1
ATOM 1557 N N . MET A 1 198 ? 7.738 31.422 -3.797 1 98.12 198 MET A N 1
ATOM 1558 C CA . MET A 1 198 ? 6.527 30.672 -4.121 1 98.12 198 MET A CA 1
ATOM 1559 C C . MET A 1 198 ? 5.332 31.203 -3.334 1 98.12 198 MET A C 1
ATOM 1561 O O . MET A 1 198 ? 4.215 31.234 -3.848 1 98.12 198 MET A O 1
ATOM 1565 N N . PHE A 1 199 ? 5.605 31.578 -2.096 1 98.19 199 PHE A N 1
ATOM 1566 C CA . PHE A 1 199 ? 4.535 32 -1.205 1 98.19 199 PHE A CA 1
ATOM 1567 C C . PHE A 1 199 ? 4.852 33.375 -0.604 1 98.19 199 PHE A C 1
ATOM 1569 O O . PHE A 1 199 ? 5.102 33.5 0.598 1 98.19 199 PHE A O 1
ATOM 1576 N N . PRO A 1 200 ? 4.66 34.406 -1.366 1 97.06 200 PRO A N 1
ATOM 1577 C CA . PRO A 1 200 ? 5.051 35.75 -0.937 1 97.06 200 PRO A CA 1
ATOM 1578 C C . PRO A 1 200 ? 4.176 36.281 0.193 1 97.06 200 PRO A C 1
ATOM 1580 O O . PRO A 1 200 ? 4.594 37.188 0.932 1 97.06 200 PRO A O 1
ATOM 1583 N N . SER A 1 201 ? 2.936 35.719 0.357 1 97.5 201 SER A N 1
ATOM 1584 C CA . SER A 1 201 ? 2.035 36.219 1.401 1 97.5 201 SER A CA 1
ATOM 1585 C C . SER A 1 201 ? 2.318 35.5 2.732 1 97.5 201 SER A C 1
ATOM 1587 O O . SER A 1 201 ? 1.68 35.812 3.742 1 97.5 201 SER A O 1
ATOM 1589 N N . GLY A 1 202 ? 3.252 34.562 2.719 1 98 202 GLY A N 1
ATOM 1590 C CA . GLY A 1 202 ? 3.736 34 3.967 1 98 202 GLY A CA 1
ATOM 1591 C C . GLY A 1 202 ? 3.373 32.531 4.133 1 98 202 GLY A C 1
ATOM 1592 O O . GLY A 1 202 ? 2.377 32.062 3.578 1 98 202 GLY A O 1
ATOM 1593 N N . ILE A 1 203 ? 4.234 31.859 4.891 1 98.75 203 ILE A N 1
ATOM 1594 C CA . ILE A 1 203 ? 4.02 30.5 5.367 1 98.75 203 ILE A CA 1
ATOM 1595 C C . ILE A 1 203 ? 3.904 30.5 6.891 1 98.75 203 ILE A C 1
ATOM 1597 O O . ILE A 1 203 ? 4.734 31.094 7.582 1 98.75 203 ILE A O 1
ATOM 1601 N N . TYR A 1 204 ? 2.875 29.875 7.383 1 98.75 204 TYR A N 1
ATOM 1602 C CA . TYR A 1 204 ? 2.613 29.844 8.82 1 98.75 204 TYR A CA 1
ATOM 1603 C C . TYR A 1 204 ? 2.521 28.406 9.328 1 98.75 204 TYR A C 1
ATOM 1605 O O . TYR A 1 204 ? 1.876 27.562 8.711 1 98.75 204 TYR A O 1
ATOM 1613 N N . ASP A 1 205 ? 3.184 28.141 10.422 1 98.75 205 ASP A N 1
ATOM 1614 C CA . ASP A 1 205 ? 3.18 26.812 11.047 1 98.75 205 ASP A CA 1
ATOM 1615 C C . ASP A 1 205 ? 2.482 26.859 12.406 1 98.75 205 ASP A C 1
ATOM 1617 O O . ASP A 1 205 ? 3.016 27.406 13.367 1 98.75 205 ASP A O 1
ATOM 1621 N N . THR A 1 206 ? 1.386 26.156 12.484 1 98.38 206 THR A N 1
ATOM 1622 C CA . THR A 1 206 ? 0.581 26.234 13.703 1 98.38 206 THR A CA 1
ATOM 1623 C C . THR A 1 206 ? 1.292 25.547 14.867 1 98.38 206 THR A C 1
ATOM 1625 O O . THR A 1 206 ? 1.035 25.859 16.031 1 98.38 206 THR A O 1
ATOM 1628 N N . LYS A 1 207 ? 2.156 24.609 14.555 1 97.56 207 LYS A N 1
ATOM 1629 C CA . LYS A 1 207 ? 2.939 24.031 15.641 1 97.56 207 LYS A CA 1
ATOM 1630 C C . LYS A 1 207 ? 3.922 25.047 16.219 1 97.56 207 LYS A C 1
ATOM 1632 O O . LYS A 1 207 ? 4.145 25.078 17.422 1 97.56 207 LYS A O 1
ATOM 1637 N N . PHE A 1 208 ? 4.57 25.812 15.367 1 97.5 208 PHE A N 1
ATOM 1638 C CA . PHE A 1 208 ? 5.441 26.891 15.836 1 97.5 208 PHE A CA 1
ATOM 1639 C C . PHE A 1 208 ? 4.668 27.875 16.703 1 97.5 208 PHE A C 1
ATOM 1641 O O . PHE A 1 208 ? 5.141 28.266 17.766 1 97.5 208 PHE A O 1
ATOM 1648 N N . VAL A 1 209 ? 3.461 28.234 16.25 1 97.12 209 VAL A N 1
ATOM 1649 C CA . VAL A 1 209 ? 2.609 29.156 17 1 97.12 209 VAL A CA 1
ATOM 1650 C C . VAL A 1 209 ? 2.301 28.578 18.375 1 97.12 209 VAL A C 1
ATOM 1652 O O . VAL A 1 209 ? 2.396 29.281 19.375 1 97.12 209 VAL A O 1
ATOM 1655 N N . ALA A 1 210 ? 1.978 27.344 18.391 1 95.69 210 ALA A N 1
ATOM 1656 C CA . ALA A 1 210 ? 1.609 26.672 19.641 1 95.69 210 ALA A CA 1
ATOM 1657 C C . ALA A 1 210 ? 2.789 26.625 20.609 1 95.69 210 ALA A C 1
ATOM 1659 O O . ALA A 1 210 ? 2.627 26.891 21.812 1 95.69 210 ALA A O 1
ATOM 1660 N N . GLU A 1 211 ? 3.957 26.375 20.094 1 94.25 211 GLU A N 1
ATOM 1661 C CA . GLU A 1 211 ? 5.117 26.141 20.953 1 94.25 211 GLU A CA 1
ATOM 1662 C C . GLU A 1 211 ? 5.777 27.453 21.359 1 94.25 211 GLU A C 1
ATOM 1664 O O . GLU A 1 211 ? 6.27 27.578 22.484 1 94.25 211 GLU A O 1
ATOM 1669 N N . PHE A 1 212 ? 5.793 28.438 20.531 1 92.44 212 PHE A N 1
ATOM 1670 C CA . PHE A 1 212 ? 6.66 29.594 20.766 1 92.44 212 PHE A CA 1
ATOM 1671 C C . PHE A 1 212 ? 5.836 30.844 21.031 1 92.44 212 PHE A C 1
ATOM 1673 O O . PHE A 1 212 ? 6.316 31.781 21.656 1 92.44 212 PHE A O 1
ATOM 1680 N N . SER A 1 213 ? 4.688 30.859 20.516 1 90.19 213 SER A N 1
ATOM 1681 C CA . SER A 1 213 ? 3.861 32.031 20.734 1 90.19 213 SER A CA 1
ATOM 1682 C C . SER A 1 213 ? 2.859 31.812 21.859 1 90.19 213 SER A C 1
ATOM 1684 O O . SER A 1 213 ? 2.836 32.562 22.828 1 90.19 213 SER A O 1
ATOM 1686 N N . LEU A 1 214 ? 2.125 30.719 21.75 1 90.81 214 LEU A N 1
ATOM 1687 C CA . LEU A 1 214 ? 1.068 30.469 22.719 1 90.81 214 LEU A CA 1
ATOM 1688 C C . LEU A 1 214 ? 1.594 29.625 23.891 1 90.81 214 LEU A C 1
ATOM 1690 O O . LEU A 1 214 ? 1.015 29.641 24.969 1 90.81 214 LEU A O 1
ATOM 1694 N N . ARG A 1 215 ? 2.645 28.844 23.656 1 89.56 215 ARG A N 1
ATOM 1695 C CA . ARG A 1 215 ? 3.275 28 24.656 1 89.56 215 ARG A CA 1
ATOM 1696 C C . ARG A 1 215 ? 2.266 27.031 25.266 1 89.56 215 ARG A C 1
ATOM 1698 O O . ARG A 1 215 ? 2.129 26.969 26.5 1 89.56 215 ARG A O 1
ATOM 1705 N N . THR A 1 216 ? 1.668 26.297 24.422 1 90.5 216 THR A N 1
ATOM 1706 C CA . THR A 1 216 ? 0.709 25.281 24.844 1 90.5 216 THR A CA 1
ATOM 1707 C C . THR A 1 216 ? 1.424 24.109 25.5 1 90.5 216 THR A C 1
ATOM 1709 O O . THR A 1 216 ? 2.621 23.906 25.297 1 90.5 216 THR A O 1
ATOM 1712 N N . SER A 1 217 ? 0.707 23.312 26.312 1 89.69 217 SER A N 1
ATOM 1713 C CA . SER A 1 217 ? 1.26 22.172 27.031 1 89.69 217 SER A CA 1
ATOM 1714 C C . SER A 1 217 ? 1.675 21.062 26.078 1 89.69 217 SER A C 1
ATOM 1716 O O . SER A 1 217 ? 2.602 20.297 26.359 1 89.69 217 SER A O 1
ATOM 1718 N N . ALA A 1 218 ? 0.896 20.922 25.031 1 92.19 218 ALA A N 1
ATOM 1719 C CA . ALA A 1 218 ? 1.209 19.984 23.953 1 92.19 218 ALA A CA 1
ATOM 1720 C C . ALA A 1 218 ? 1.049 20.641 22.594 1 92.19 218 ALA A C 1
ATOM 1722 O O . ALA A 1 218 ? 0.423 21.703 22.469 1 92.19 218 ALA A O 1
ATOM 1723 N N . SER A 1 219 ? 1.734 19.984 21.641 1 92.94 219 SER A N 1
ATOM 1724 C CA . SER A 1 219 ? 1.751 20.719 20.375 1 92.94 219 SER A CA 1
ATOM 1725 C C . SER A 1 219 ? 1.292 19.844 19.219 1 92.94 219 SER A C 1
ATOM 1727 O O . SER A 1 219 ? 1.391 20.234 18.062 1 92.94 219 SER A O 1
ATOM 1729 N N . PHE A 1 220 ? 0.808 18.578 19.5 1 92.19 220 PHE A N 1
ATOM 1730 C CA . PHE A 1 220 ? 0.269 17.797 18.406 1 92.19 220 PHE A CA 1
ATOM 1731 C C . PHE A 1 220 ? -1.087 18.328 17.969 1 92.19 220 PHE A C 1
ATOM 1733 O O . PHE A 1 220 ? -1.769 19.016 18.734 1 92.19 220 PHE A O 1
ATOM 1740 N N . LEU A 1 221 ? -1.506 18.109 16.781 1 94.56 221 LEU A N 1
ATOM 1741 C CA . LEU A 1 221 ? -2.562 18.844 16.078 1 94.56 221 LEU A CA 1
ATOM 1742 C C . LEU A 1 221 ? -3.885 18.734 16.844 1 94.56 221 LEU A C 1
ATOM 1744 O O . LEU A 1 221 ? -4.555 19.734 17.078 1 94.56 221 LEU A O 1
ATOM 1748 N N . GLU A 1 222 ? -4.277 17.547 17.234 1 92.56 222 GLU A N 1
ATOM 1749 C CA . GLU A 1 222 ? -5.551 17.391 17.938 1 92.56 222 GLU A CA 1
ATOM 1750 C C . GLU A 1 222 ? -5.59 18.219 19.219 1 92.56 222 GLU A C 1
ATOM 1752 O O . GLU A 1 222 ? -6.613 18.812 19.547 1 92.56 222 GLU A O 1
ATOM 1757 N N . TYR A 1 223 ? -4.531 18.203 19.922 1 93.94 223 TYR A N 1
ATOM 1758 C CA . TYR A 1 223 ? -4.488 18.953 21.172 1 93.94 223 TYR A CA 1
ATOM 1759 C C . TYR A 1 223 ? -4.68 20.453 20.922 1 93.94 223 TYR A C 1
ATOM 1761 O O . TYR A 1 223 ? -5.469 21.109 21.609 1 93.94 223 TYR A O 1
ATOM 1769 N N . ILE A 1 224 ? -3.926 20.984 20 1 96.06 224 ILE A N 1
ATOM 1770 C CA . ILE A 1 224 ? -4.008 22.406 19.734 1 96.06 224 ILE A CA 1
ATOM 1771 C C . ILE A 1 224 ? -5.391 22.766 19.188 1 96.06 224 ILE A C 1
ATOM 1773 O O . ILE A 1 224 ? -5.93 23.828 19.484 1 96.06 224 ILE A O 1
ATOM 1777 N N . PHE A 1 225 ? -5.969 21.891 18.406 1 96.31 225 PHE A N 1
ATOM 1778 C CA . PHE A 1 225 ? -7.312 22.094 17.875 1 96.31 225 PHE A CA 1
ATOM 1779 C C . PHE A 1 225 ? -8.328 22.219 19.016 1 96.31 225 PHE A C 1
ATOM 1781 O O . PHE A 1 225 ? -9.109 23.172 19.047 1 96.31 225 PHE A O 1
ATOM 1788 N N . ARG A 1 226 ? -8.266 21.281 19.906 1 94.38 226 ARG A N 1
ATOM 1789 C CA . ARG A 1 226 ? -9.18 21.312 21.047 1 94.38 226 ARG A CA 1
ATOM 1790 C C . ARG A 1 226 ? -8.938 22.531 21.922 1 94.38 226 ARG A C 1
ATOM 1792 O O . ARG A 1 226 ? -9.891 23.141 22.406 1 94.38 226 ARG A O 1
ATOM 1799 N N . SER A 1 227 ? -7.707 22.828 22.156 1 95.06 227 SER A N 1
ATOM 1800 C CA . SER A 1 227 ? -7.355 24.016 22.922 1 95.06 227 SER A CA 1
ATOM 1801 C C . SER A 1 227 ? -7.938 25.266 22.297 1 95.06 227 SER A C 1
ATOM 1803 O O . SER A 1 227 ? -8.508 26.109 22.984 1 95.06 227 SER A O 1
ATOM 1805 N N . HIS A 1 228 ? -7.785 25.375 20.984 1 96.19 228 HIS A N 1
ATOM 1806 C CA . HIS A 1 228 ? -8.305 26.531 20.281 1 96.19 228 HIS A CA 1
ATOM 1807 C C . HIS A 1 228 ? -9.828 26.562 20.297 1 96.19 228 HIS A C 1
ATOM 1809 O O . HIS A 1 228 ? -10.438 27.625 20.312 1 96.19 228 HIS A O 1
ATOM 1815 N N . GLN A 1 229 ? -10.438 25.406 20.25 1 94.38 229 GLN A N 1
ATOM 1816 C CA . GLN A 1 229 ? -11.891 25.344 20.359 1 94.38 229 GLN A CA 1
ATOM 1817 C C . GLN A 1 229 ? -12.367 25.922 21.688 1 94.38 229 GLN A C 1
ATOM 1819 O O . GLN A 1 229 ? -13.312 26.719 21.734 1 94.38 229 GLN A O 1
ATOM 1824 N N . VAL A 1 230 ? -11.719 25.516 22.719 1 93.81 230 VAL A N 1
ATOM 1825 C CA . VAL A 1 230 ? -12.078 25.969 24.062 1 93.81 230 VAL A CA 1
ATOM 1826 C C . VAL A 1 230 ? -11.867 27.469 24.172 1 93.81 230 VAL A C 1
ATOM 1828 O O . VAL A 1 230 ? -12.734 28.203 24.656 1 93.81 230 VAL A O 1
ATOM 1831 N N . LYS A 1 231 ? -10.766 27.922 23.734 1 92.62 231 LYS A N 1
ATOM 1832 C CA . LYS A 1 231 ? -10.461 29.359 23.781 1 92.62 231 LYS A CA 1
ATOM 1833 C C . LYS A 1 231 ? -11.469 30.156 22.969 1 92.62 231 LYS A C 1
ATOM 1835 O O . LYS A 1 231 ? -11.867 31.25 23.375 1 92.62 231 LYS A O 1
ATOM 1840 N N . ASN A 1 232 ? -11.797 29.625 21.844 1 93.25 232 ASN A N 1
ATOM 1841 C CA . ASN A 1 232 ? -12.758 30.297 20.969 1 93.25 232 ASN A CA 1
ATOM 1842 C C . ASN A 1 232 ? -14.125 30.406 21.641 1 93.25 232 ASN A C 1
ATOM 1844 O O . ASN A 1 232 ? -14.812 31.422 21.5 1 93.25 232 ASN A O 1
ATOM 1848 N N . ILE A 1 233 ? -14.508 29.391 22.297 1 91.5 233 ILE A N 1
ATOM 1849 C CA . ILE A 1 233 ? -15.773 29.391 23.031 1 91.5 233 ILE A CA 1
ATOM 1850 C C . ILE A 1 233 ? -15.727 30.438 24.141 1 91.5 233 ILE A C 1
ATOM 1852 O O . ILE A 1 233 ? -16.703 31.172 24.344 1 91.5 233 ILE A O 1
ATOM 1856 N N . ASN A 1 234 ? -14.625 30.469 24.844 1 90.56 234 ASN A N 1
ATOM 1857 C CA . ASN A 1 234 ? -14.453 31.438 25.906 1 90.56 234 ASN A CA 1
ATOM 1858 C C . ASN A 1 234 ? -14.516 32.875 25.375 1 90.56 234 ASN A C 1
ATOM 1860 O O . ASN A 1 234 ? -15.117 33.75 26 1 90.56 234 ASN A O 1
ATOM 1864 N N . LEU A 1 235 ? -13.883 33.094 24.266 1 90.12 235 LEU A N 1
ATOM 1865 C CA . LEU A 1 235 ? -13.914 34.406 23.641 1 90.12 235 LEU A CA 1
ATOM 1866 C C . LEU A 1 235 ? -15.336 34.781 23.234 1 90.12 235 LEU A C 1
ATOM 1868 O O . LEU A 1 235 ? -15.766 35.906 23.438 1 90.12 235 LEU A O 1
ATOM 1872 N N . LYS A 1 236 ? -16.016 33.812 22.672 1 89.94 236 LYS A N 1
ATOM 1873 C CA . LYS A 1 236 ? -17.406 34.031 22.297 1 89.94 236 LYS A CA 1
ATOM 1874 C C . LYS A 1 236 ? -18.266 34.406 23.5 1 89.94 236 LYS A C 1
ATOM 1876 O O . LYS A 1 236 ? -19.047 35.344 23.438 1 89.94 236 LYS A O 1
ATOM 1881 N N . ASN A 1 237 ? -18.047 33.75 24.578 1 90.75 237 ASN A N 1
ATOM 1882 C CA . ASN A 1 237 ? -18.828 34 25.797 1 90.75 237 ASN A CA 1
ATOM 1883 C C . ASN A 1 237 ? -18.516 35.344 26.406 1 90.75 237 ASN A C 1
ATOM 1885 O O . ASN A 1 237 ? -19.344 35.938 27.109 1 90.75 237 ASN A O 1
ATOM 1889 N N . SER A 1 238 ? -17.359 35.875 26.203 1 88.44 238 SER A N 1
ATOM 1890 C CA . SER A 1 238 ? -16.938 37.188 26.734 1 88.44 238 SER A CA 1
ATOM 1891 C C . SER A 1 238 ? -17.172 38.312 25.734 1 88.44 238 SER A C 1
ATOM 1893 O O . SER A 1 238 ? -16.641 39.406 25.906 1 88.44 238 SER A O 1
ATOM 1895 N N . CYS A 1 239 ? -17.781 38 24.641 1 86.44 239 CYS A N 1
ATOM 1896 C CA . CYS A 1 239 ? -18.125 38.969 23.609 1 86.44 239 CYS A CA 1
ATOM 1897 C C . CYS A 1 239 ? -16.859 39.594 23.016 1 86.44 239 CYS A C 1
ATOM 1899 O O . CYS A 1 239 ? -16.828 40.812 22.797 1 86.44 239 CYS A O 1
ATOM 1901 N N . ARG A 1 240 ? -15.883 38.781 22.969 1 86.5 240 ARG A N 1
ATOM 1902 C CA . ARG A 1 240 ? -14.633 39.156 22.328 1 86.5 240 ARG A CA 1
ATOM 1903 C C . ARG A 1 240 ? -14.531 38.531 20.938 1 86.5 240 ARG A C 1
ATOM 1905 O O . ARG A 1 240 ? -15.312 37.656 20.578 1 86.5 240 ARG A O 1
ATOM 1912 N N . PRO A 1 241 ? -13.617 39.094 20.125 1 86.19 241 PRO A N 1
ATOM 1913 C CA . PRO A 1 241 ? -13.484 38.531 18.766 1 86.19 241 PRO A CA 1
ATOM 1914 C C . PRO A 1 241 ? -13.242 37.031 18.7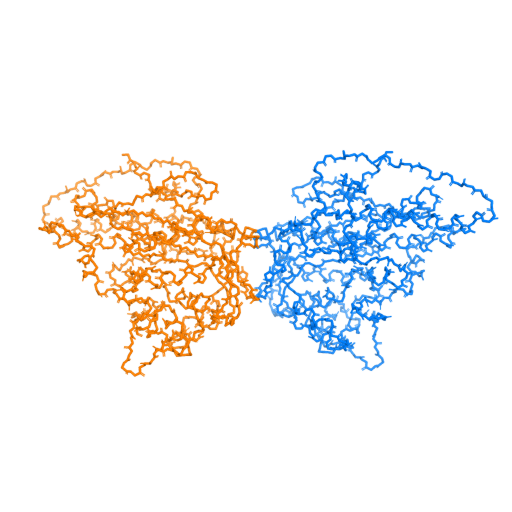81 1 86.19 241 PRO A C 1
ATOM 1916 O O . PRO A 1 241 ? -12.383 36.531 19.516 1 86.19 241 PRO A O 1
ATOM 1919 N N . HIS A 1 242 ? -14.039 36.25 18.016 1 91.31 242 HIS A N 1
ATOM 1920 C CA . HIS A 1 242 ? -13.969 34.781 17.922 1 91.31 242 HIS A CA 1
ATOM 1921 C C . HIS A 1 242 ? -14.25 34.312 16.5 1 91.31 242 HIS A C 1
ATOM 1923 O O . HIS A 1 242 ? -14.641 35.094 15.641 1 91.31 242 HIS A O 1
ATOM 1929 N N . VAL A 1 243 ? -14.023 33.062 16.266 1 93.69 243 VAL A N 1
ATOM 1930 C CA . VAL A 1 243 ? -14.086 32.5 14.922 1 93.69 243 VAL A CA 1
ATOM 1931 C C . VAL A 1 243 ? -15.398 31.75 14.727 1 93.69 243 VAL A C 1
ATOM 1933 O O . VAL A 1 243 ? -15.844 31.031 15.617 1 93.69 243 VAL A O 1
ATOM 1936 N N . ILE A 1 244 ? -16.031 32 13.617 1 92.75 244 ILE A N 1
ATOM 1937 C CA . ILE A 1 244 ? -17.156 31.219 13.148 1 92.75 244 ILE A CA 1
ATOM 1938 C C . ILE A 1 244 ? -16.844 30.641 11.766 1 92.75 244 ILE A C 1
ATOM 1940 O O . ILE A 1 244 ? -16.469 31.375 10.859 1 92.75 244 ILE A O 1
ATOM 1944 N N . CYS A 1 245 ? -16.953 29.359 11.633 1 92.88 245 CYS A N 1
ATOM 1945 C CA . CYS A 1 245 ? -16.719 28.688 10.352 1 92.88 245 CYS A CA 1
ATOM 1946 C C . CYS A 1 245 ? -18.047 28.297 9.695 1 92.88 245 CYS A C 1
ATOM 1948 O O . CYS A 1 245 ? -18.828 27.547 10.266 1 92.88 245 CYS A O 1
ATOM 1950 N N . ASN A 1 246 ? -18.188 28.766 8.5 1 90.38 246 ASN A N 1
ATOM 1951 C CA . ASN A 1 246 ? -19.359 28.422 7.699 1 90.38 246 ASN A CA 1
ATOM 1952 C C . ASN A 1 246 ? -19.016 27.422 6.602 1 90.38 246 ASN A C 1
ATOM 1954 O O . ASN A 1 246 ? -18.062 27.641 5.84 1 90.38 246 ASN A O 1
ATOM 1958 N N . HIS A 1 247 ? -19.719 26.344 6.594 1 88.19 247 HIS A N 1
ATOM 1959 C CA . HIS A 1 247 ? -19.5 25.297 5.605 1 88.19 247 HIS A CA 1
ATOM 1960 C C . HIS A 1 247 ? -20.719 25.141 4.695 1 88.19 247 HIS A C 1
ATOM 1962 O O . HIS A 1 247 ? -21.844 25.406 5.109 1 88.19 247 HIS A O 1
ATOM 1968 N N . THR A 1 248 ? -20.391 24.859 3.43 1 76.06 248 THR A N 1
ATOM 1969 C CA . THR A 1 248 ? -21.5 24.469 2.561 1 76.06 248 THR A CA 1
ATOM 1970 C C . THR A 1 248 ? -21.844 23 2.768 1 76.06 248 THR A C 1
ATOM 1972 O O . THR A 1 248 ? -21 22.125 2.555 1 76.06 248 THR A O 1
ATOM 1975 N N . LEU A 1 249 ? -23.047 22.922 3.209 1 69.75 249 LEU A N 1
ATOM 1976 C CA . LEU A 1 249 ? -23.438 21.562 3.549 1 69.75 249 LEU A CA 1
ATOM 1977 C C . LEU A 1 249 ? -24.344 20.969 2.467 1 69.75 249 LEU A C 1
ATOM 1979 O O . LEU A 1 249 ? -25.562 21.078 2.539 1 69.75 249 LEU A O 1
ATOM 1983 N N . ILE A 1 250 ? -23.734 20.688 1.367 1 71.19 250 ILE A N 1
ATOM 1984 C CA . ILE A 1 250 ? -24.484 20 0.321 1 71.19 250 ILE A CA 1
ATOM 1985 C C . ILE A 1 250 ? -24.156 18.5 0.348 1 71.19 250 ILE A C 1
ATOM 1987 O O . ILE A 1 250 ? -23 18.109 0.219 1 71.19 250 ILE A O 1
ATOM 1991 N N . GLU A 1 251 ? -25.25 17.812 0.541 1 77.56 251 GLU A N 1
ATOM 1992 C CA . GLU A 1 251 ? -25.078 16.359 0.603 1 77.56 251 GLU A CA 1
ATOM 1993 C C . GLU A 1 251 ? -24.781 15.781 -0.776 1 77.56 251 GLU A C 1
ATOM 1995 O O . GLU A 1 251 ? -25.406 16.172 -1.769 1 77.56 251 GLU A O 1
ATOM 2000 N N . SER A 1 252 ? -23.703 15.172 -0.828 1 82.31 252 SER A N 1
ATOM 2001 C CA . SER A 1 252 ? -23.297 14.414 -2.012 1 82.31 252 SER A CA 1
ATOM 2002 C C . SER A 1 252 ? -22.516 13.164 -1.629 1 82.31 252 SER A C 1
ATOM 2004 O O . SER A 1 252 ? -22.047 13.047 -0.497 1 82.31 252 SER A O 1
ATOM 2006 N N . ASP A 1 253 ? -22.484 12.219 -2.561 1 86.12 253 ASP A N 1
ATOM 2007 C CA . ASP A 1 253 ? -21.766 10.961 -2.334 1 86.12 253 ASP A CA 1
ATOM 2008 C C . ASP A 1 253 ? -20.266 11.203 -2.143 1 86.12 253 ASP A C 1
ATOM 2010 O O . ASP A 1 253 ? -19.547 10.328 -1.653 1 86.12 253 ASP A O 1
ATOM 2014 N N . PHE A 1 254 ? -19.906 12.438 -2.396 1 89.62 254 PHE A N 1
ATOM 2015 C CA . PHE A 1 254 ? -18.469 12.711 -2.371 1 89.62 254 PHE A CA 1
ATOM 2016 C C . PHE A 1 254 ? -18.109 13.586 -1.18 1 89.62 254 PHE A C 1
ATOM 2018 O O . PHE A 1 254 ? -16.953 13.992 -1.031 1 89.62 254 PHE A O 1
ATOM 2025 N N . VAL A 1 255 ? -19.062 13.883 -0.328 1 91.38 255 VAL A N 1
ATOM 2026 C CA . VAL A 1 255 ? -18.812 14.773 0.802 1 91.38 255 VAL A CA 1
ATOM 2027 C C . VAL A 1 255 ? -18.922 13.992 2.109 1 91.38 255 VAL A C 1
ATOM 2029 O O . VAL A 1 255 ? -19.906 13.273 2.33 1 91.38 255 VAL A O 1
ATOM 2032 N N . ASP A 1 256 ? -17.938 14.086 2.805 1 87.94 256 ASP A N 1
ATOM 2033 C CA . ASP A 1 256 ? -17.953 13.531 4.156 1 87.94 256 ASP A CA 1
ATOM 2034 C C . ASP A 1 256 ? -18.234 14.617 5.191 1 87.94 256 ASP A C 1
ATOM 2036 O O . ASP A 1 256 ? -17.688 15.719 5.113 1 87.94 256 ASP A O 1
ATOM 2040 N N . PHE A 1 257 ? -19.078 14.328 6.086 1 87.62 257 PHE A N 1
ATOM 2041 C CA . PHE A 1 257 ? -19.344 15.234 7.199 1 87.62 257 PHE A CA 1
ATOM 2042 C C . PHE A 1 257 ? -18.688 14.734 8.477 1 87.62 257 PHE A C 1
ATOM 2044 O O . PHE A 1 257 ? -18.766 13.547 8.797 1 87.62 257 PHE A O 1
ATOM 2051 N N . TRP A 1 258 ? -18.062 15.633 9.078 1 86.56 258 TRP A N 1
ATOM 2052 C CA . TRP A 1 258 ? -17.312 15.32 10.297 1 86.56 258 TRP A CA 1
ATOM 2053 C C . TRP A 1 258 ? -17.781 16.188 11.461 1 86.56 258 TRP A C 1
ATOM 2055 O O . TRP A 1 258 ? -17.812 17.406 11.359 1 86.56 258 TRP A O 1
ATOM 2065 N N . ASP A 1 259 ? -18.172 15.492 12.477 1 87.31 259 ASP A N 1
ATOM 2066 C CA . ASP A 1 259 ? -18.578 16.219 13.688 1 87.31 259 ASP A CA 1
ATOM 2067 C C . ASP A 1 259 ? -17.359 16.531 14.562 1 87.31 259 ASP A C 1
ATOM 2069 O O . ASP A 1 259 ? -16.859 15.648 15.266 1 87.31 259 ASP A O 1
ATOM 2073 N N . CYS A 1 260 ? -16.984 17.766 14.609 1 87.62 260 CYS A N 1
ATOM 2074 C CA . CYS A 1 260 ? -15.82 18.219 15.367 1 87.62 260 CYS A CA 1
ATOM 2075 C C . CYS A 1 260 ? -16.25 18.875 16.672 1 87.62 260 CYS A C 1
ATOM 2077 O O . CYS A 1 260 ? -15.461 19.578 17.312 1 87.62 260 CYS A O 1
ATOM 2079 N N . SER A 1 261 ? -17.375 18.562 17.078 1 87.94 261 SER A N 1
ATOM 2080 C CA . SER A 1 261 ? -17.875 19.188 18.297 1 87.94 261 SER A CA 1
ATOM 2081 C C . SER A 1 261 ? -17.047 18.766 19.5 1 87.94 261 SER A C 1
ATOM 2083 O O . SER A 1 261 ? -16.656 17.594 19.609 1 87.94 261 SER A O 1
ATOM 2085 N N . PRO A 1 262 ? -16.781 19.688 20.328 1 85.12 262 PRO A N 1
ATOM 2086 C CA . PRO A 1 262 ? -16.078 19.344 21.562 1 85.12 262 PRO A CA 1
ATOM 2087 C C . PRO A 1 262 ? -16.969 18.594 22.547 1 85.12 262 PRO A C 1
ATOM 2089 O O . PRO A 1 262 ? -17.844 19.188 23.172 1 85.12 262 PRO A O 1
ATOM 2092 N N . ARG A 1 263 ? -16.734 17.328 22.578 1 82.19 263 ARG A N 1
ATOM 2093 C CA . ARG A 1 263 ? -17.531 16.5 23.484 1 82.19 263 ARG A CA 1
ATOM 2094 C C . ARG A 1 263 ? -16.656 15.594 24.344 1 82.19 263 ARG A C 1
ATOM 2096 O O . ARG A 1 263 ? -15.648 15.07 23.859 1 82.19 263 ARG A O 1
ATOM 2103 N N . LEU A 1 264 ? -17.156 15.508 25.594 1 82.88 264 LEU A N 1
ATOM 2104 C CA . LEU A 1 264 ? -16.469 14.562 26.469 1 82.88 264 LEU A CA 1
ATOM 2105 C C . LEU A 1 264 ? -16.812 13.125 26.094 1 82.88 264 LEU A C 1
ATOM 2107 O O . LEU A 1 264 ? -17.953 12.836 25.703 1 82.88 264 LEU A O 1
ATOM 2111 N N . GLN A 1 265 ? -15.859 12.18 26.109 1 77.38 265 GLN A N 1
ATOM 2112 C CA . GLN A 1 265 ? -16.047 10.789 25.703 1 77.38 265 GLN A CA 1
ATOM 2113 C C . GLN A 1 265 ? -16.547 9.945 26.875 1 77.38 265 GLN A C 1
ATOM 2115 O O . GLN A 1 265 ? -16.484 8.711 26.828 1 77.38 265 GLN A O 1
ATOM 2120 N N . HIS A 1 266 ? -17.141 10.438 27.812 1 74.69 266 HIS A N 1
ATOM 2121 C CA . HIS A 1 266 ? -17.734 9.758 28.953 1 74.69 266 HIS A CA 1
ATOM 2122 C C . HIS A 1 266 ? -16.719 8.852 29.656 1 74.69 266 HIS A C 1
ATOM 2124 O O . HIS A 1 266 ? -17.016 7.688 29.922 1 74.69 266 HIS A O 1
ATOM 2130 N N . GLU A 1 267 ? -15.562 9.242 29.75 1 77.38 267 GLU A N 1
ATOM 2131 C CA . GLU A 1 267 ? -14.492 8.523 30.438 1 77.38 267 GLU A CA 1
ATOM 2132 C C . GLU A 1 267 ? -14.055 9.266 31.688 1 77.38 267 GLU A C 1
ATOM 2134 O O . GLU A 1 267 ? -12.867 9.328 32 1 77.38 267 GLU A O 1
ATOM 2139 N N . GLU A 1 268 ? -14.984 9.727 32.375 1 75.62 268 GLU A N 1
ATOM 2140 C CA . GLU A 1 268 ? -14.664 10.602 33.5 1 75.62 268 GLU A CA 1
ATOM 2141 C C . GLU A 1 268 ? -14.016 9.828 34.625 1 75.62 268 GLU A C 1
ATOM 2143 O O . GLU A 1 268 ? -13.203 10.375 35.375 1 75.62 268 GLU A O 1
ATOM 2148 N N . ASP A 1 269 ? -14.305 8.602 34.562 1 82.44 269 ASP A N 1
ATOM 2149 C CA . ASP A 1 269 ? -13.781 7.801 35.688 1 82.44 269 ASP A CA 1
ATOM 2150 C C . ASP A 1 269 ? -12.406 7.234 35.344 1 82.44 269 ASP A C 1
ATOM 2152 O O . ASP A 1 269 ? -11.727 6.684 36.219 1 82.44 269 ASP A O 1
ATOM 2156 N N . MET A 1 270 ? -12 7.559 34.156 1 87.5 270 MET A N 1
ATOM 2157 C CA . MET A 1 270 ? -10.703 7.02 33.75 1 87.5 270 MET A CA 1
ATOM 2158 C C . MET A 1 270 ? -9.602 8.055 33.938 1 87.5 270 MET A C 1
ATOM 2160 O O . MET A 1 270 ? -9.82 9.25 33.688 1 87.5 270 MET A O 1
ATOM 2164 N N . GLU A 1 271 ? -8.492 7.555 34.375 1 90.75 271 GLU A N 1
ATOM 2165 C CA . GLU A 1 271 ? -7.32 8.422 34.438 1 90.75 271 GLU A CA 1
ATOM 2166 C C . GLU A 1 271 ? -6.836 8.797 33.062 1 90.75 271 GLU A C 1
ATOM 2168 O O . GLU A 1 271 ? -6.887 7.977 32.125 1 90.75 271 GLU A O 1
ATOM 2173 N N . ILE A 1 272 ? -6.359 9.992 32.938 1 90.56 272 ILE A N 1
ATOM 2174 C CA . ILE A 1 272 ? -5.891 10.492 31.641 1 90.56 272 ILE A CA 1
ATOM 2175 C C . ILE A 1 272 ? -4.516 9.906 31.328 1 90.56 272 ILE A C 1
ATOM 2177 O O . ILE A 1 272 ? -3.654 9.836 32.188 1 90.56 272 ILE A O 1
ATOM 2181 N N . CYS A 1 273 ? -4.34 9.414 30.125 1 90.5 273 CYS A N 1
ATOM 2182 C CA . CYS A 1 273 ? -3.049 8.922 29.656 1 90.5 273 CYS A CA 1
ATOM 2183 C C . CYS A 1 273 ? -2.096 10.07 29.359 1 90.5 273 CYS A C 1
ATOM 2185 O O . CYS A 1 273 ? -2.184 10.703 28.312 1 90.5 273 CYS A O 1
ATOM 2187 N N . THR A 1 274 ? -1.169 10.25 30.25 1 87.31 274 THR A N 1
ATOM 2188 C CA . THR A 1 274 ? -0.238 11.375 30.141 1 87.31 274 THR A CA 1
ATOM 2189 C C . THR A 1 274 ? 0.588 11.266 28.859 1 87.31 274 THR A C 1
ATOM 2191 O O . THR A 1 274 ? 0.871 12.273 28.219 1 87.31 274 THR A O 1
ATOM 2194 N N . ASN A 1 275 ? 0.895 10.055 28.516 1 85.44 275 ASN A N 1
ATOM 2195 C CA . ASN A 1 275 ? 1.691 9.844 27.312 1 85.44 275 ASN A CA 1
ATOM 2196 C C . ASN A 1 275 ? 0.939 10.281 26.047 1 85.44 275 ASN A C 1
ATOM 2198 O O . ASN A 1 275 ? 1.496 10.969 25.203 1 85.44 275 ASN A O 1
ATOM 2202 N N . TYR A 1 276 ? -0.213 9.938 26.062 1 86.19 276 TYR A N 1
ATOM 2203 C CA . TYR A 1 276 ? -1.016 10.289 24.891 1 86.19 276 TYR A CA 1
ATOM 2204 C C . TYR A 1 276 ? -1.249 11.789 24.812 1 86.19 276 TYR A C 1
ATOM 2206 O O . TYR A 1 276 ? -1.159 12.383 23.734 1 86.19 276 TYR A O 1
ATOM 2214 N N . ILE A 1 277 ? -1.479 12.383 25.906 1 87.38 277 ILE A N 1
ATOM 2215 C CA . ILE A 1 277 ? -1.833 13.797 25.922 1 87.38 277 ILE A CA 1
ATOM 2216 C C . ILE A 1 277 ? -0.604 14.641 25.594 1 87.38 277 ILE A C 1
ATOM 2218 O O . ILE A 1 277 ? -0.72 15.695 24.953 1 87.38 277 ILE A O 1
ATOM 2222 N N . ASN A 1 278 ? 0.515 14.117 25.906 1 85.31 278 ASN A N 1
ATOM 2223 C CA . ASN A 1 278 ? 1.737 14.875 25.688 1 85.31 278 ASN A CA 1
ATOM 2224 C C . ASN A 1 278 ? 2.236 14.727 24.25 1 85.31 278 ASN A C 1
ATOM 2226 O O . ASN A 1 278 ? 2.84 15.648 23.703 1 85.31 278 ASN A O 1
ATOM 2230 N N . HIS A 1 279 ? 1.909 13.531 23.734 1 79.25 279 HIS A N 1
ATOM 2231 C CA . HIS A 1 279 ? 2.633 13.242 22.5 1 79.25 279 HIS A CA 1
ATOM 2232 C C . HIS A 1 279 ? 1.676 12.875 21.359 1 79.25 279 HIS A C 1
ATOM 2234 O O . HIS A 1 279 ? 2.068 12.844 20.203 1 79.25 279 HIS A O 1
ATOM 2240 N N . GLY A 1 280 ? 0.477 12.57 21.703 1 79.19 280 GLY A N 1
ATOM 2241 C CA . GLY A 1 280 ? -0.485 12.188 20.688 1 79.19 280 GLY A CA 1
ATOM 2242 C C . GLY A 1 280 ? -0.469 10.703 20.375 1 79.19 280 GLY A C 1
ATOM 2243 O O . GLY A 1 280 ? -1.163 10.25 19.453 1 79.19 280 GLY A O 1
ATOM 2244 N N . PHE A 1 281 ? 0.461 9.969 21.078 1 77.94 281 PHE A N 1
ATOM 2245 C CA . PHE A 1 281 ? 0.496 8.523 20.891 1 77.94 281 PHE A CA 1
ATOM 2246 C C . PHE A 1 281 ? 0.7 7.809 22.219 1 77.94 281 PHE A C 1
ATOM 2248 O O . PHE A 1 281 ? 1.128 8.422 23.203 1 77.94 281 PHE A O 1
ATOM 2255 N N . CYS A 1 282 ? 0.092 6.539 22.203 1 83 282 CYS A N 1
ATOM 2256 C CA . CYS A 1 282 ? 0.201 5.707 23.391 1 83 282 CYS A CA 1
ATOM 2257 C C . CYS A 1 282 ? 0.938 4.406 23.094 1 83 282 CYS A C 1
ATOM 2259 O O . CYS A 1 282 ? 0.627 3.729 22.109 1 83 282 CYS A O 1
ATOM 2261 N N . ASN A 1 283 ? 1.921 4.102 23.875 1 76 283 ASN A N 1
ATOM 2262 C CA . ASN A 1 283 ? 2.725 2.904 23.656 1 76 283 ASN A CA 1
ATOM 2263 C C . ASN A 1 283 ? 1.892 1.636 23.812 1 76 283 ASN A C 1
ATOM 2265 O O . ASN A 1 283 ? 2.16 0.626 23.156 1 76 283 ASN A O 1
ATOM 2269 N N . SER A 1 284 ? 0.933 1.732 24.656 1 76.25 284 SER A N 1
ATOM 2270 C CA . SER A 1 284 ? 0.11 0.557 24.906 1 76.25 284 SER A CA 1
ATOM 2271 C C . SER A 1 284 ? -1.075 0.485 23.953 1 76.25 284 SER A C 1
ATOM 2273 O O . SER A 1 284 ? -1.786 -0.521 23.922 1 76.25 284 SER A O 1
ATOM 2275 N N . ALA A 1 285 ? -1.145 1.428 23.25 1 66.75 285 ALA A N 1
ATOM 2276 C CA . ALA A 1 285 ? -2.176 1.552 22.234 1 66.75 285 ALA A CA 1
ATOM 2277 C C . ALA A 1 285 ? -3.512 1.008 22.719 1 66.75 285 ALA A C 1
ATOM 2279 O O . ALA A 1 285 ? -4.086 1.532 23.672 1 66.75 285 ALA A O 1
ATOM 2280 N N . SER A 1 286 ? -3.918 -0.157 22.172 1 67.25 286 SER A N 1
ATOM 2281 C CA . SER A 1 286 ? -5.238 -0.715 22.453 1 67.25 286 SER A CA 1
ATOM 2282 C C . SER A 1 286 ? -5.293 -1.33 23.844 1 67.25 286 SER A C 1
ATOM 2284 O O . SER A 1 286 ? -6.375 -1.49 24.422 1 67.25 286 SER A O 1
ATOM 2286 N N . ASN A 1 287 ? -4.203 -1.448 24.484 1 78.19 287 ASN A N 1
ATOM 2287 C CA . ASN A 1 287 ? -4.164 -2.08 25.812 1 78.19 287 ASN A CA 1
ATOM 2288 C C . ASN A 1 287 ? -4.129 -1.043 26.922 1 78.19 287 ASN A C 1
ATOM 2290 O O . ASN A 1 287 ? -4.137 -1.397 28.109 1 78.19 287 ASN A O 1
ATOM 2294 N N . CYS A 1 288 ? -4.223 0.197 26.469 1 84.75 288 CYS A N 1
ATOM 2295 C CA . CYS A 1 288 ? -4.148 1.252 27.484 1 84.75 288 CYS A CA 1
ATOM 2296 C C . CYS A 1 288 ? -5.465 1.368 28.25 1 84.75 288 CYS A C 1
ATOM 2298 O O . CYS A 1 288 ? -6.535 1.435 27.641 1 84.75 288 CYS A O 1
ATOM 2300 N N . LYS A 1 289 ? -5.438 1.351 29.516 1 86.56 289 LYS A N 1
ATOM 2301 C CA . LYS A 1 289 ? -6.633 1.417 30.359 1 86.56 289 LYS A CA 1
ATOM 2302 C C . LYS A 1 289 ? -6.953 2.857 30.75 1 86.56 289 LYS A C 1
ATOM 2304 O O . LYS A 1 289 ? -7.91 3.111 31.469 1 86.56 289 LYS A O 1
ATOM 2309 N N . LYS A 1 290 ? -6.227 3.744 30.25 1 90.44 290 LYS A N 1
ATOM 2310 C CA . LYS A 1 290 ? -6.426 5.156 30.562 1 90.44 290 LYS A CA 1
ATOM 2311 C C . LYS A 1 290 ? -7.184 5.863 29.453 1 90.44 290 LYS A C 1
ATOM 2313 O O . LYS A 1 290 ? -7.387 5.297 28.375 1 90.44 290 LYS A O 1
ATOM 2318 N N . SER A 1 291 ? -7.555 7.094 29.781 1 88.69 291 SER A N 1
ATOM 2319 C CA . SER A 1 291 ? -8.344 7.867 28.828 1 88.69 291 SER A CA 1
ATOM 2320 C C . SER A 1 291 ? -7.445 8.602 27.844 1 88.69 291 SER A C 1
ATOM 2322 O O . SER A 1 291 ? -6.438 9.195 28.234 1 88.69 291 SER A O 1
ATOM 2324 N N . HIS A 1 292 ? -7.82 8.516 26.609 1 87.56 292 HIS A N 1
ATOM 2325 C CA . HIS A 1 292 ? -7.113 9.242 25.562 1 87.56 292 HIS A CA 1
ATOM 2326 C C . HIS A 1 292 ? -7.934 10.43 25.062 1 87.56 292 HIS A C 1
ATOM 2328 O O . HIS A 1 292 ? -7.738 10.891 23.938 1 87.56 292 HIS A O 1
ATOM 2334 N N . ASP A 1 293 ? -8.812 10.906 25.969 1 88.62 293 ASP A N 1
ATOM 2335 C CA . ASP A 1 293 ? -9.688 12.023 25.625 1 88.62 293 ASP A CA 1
ATOM 2336 C C . ASP A 1 293 ? -8.945 13.352 25.703 1 88.62 293 ASP A C 1
ATOM 2338 O O . ASP A 1 293 ? -8.859 13.969 26.766 1 88.62 293 ASP A O 1
ATOM 2342 N N . VAL A 1 294 ? -8.641 13.914 24.547 1 90.25 294 VAL A N 1
ATOM 2343 C CA . VAL A 1 294 ? -7.832 15.125 24.469 1 90.25 294 VAL A CA 1
ATOM 2344 C C . VAL A 1 294 ? -8.656 16.328 24.938 1 90.25 294 VAL A C 1
ATOM 2346 O O . VAL A 1 294 ? -8.125 17.234 25.594 1 90.25 294 VAL A O 1
ATOM 2349 N N . TYR A 1 295 ? -9.906 16.344 24.609 1 91.06 295 TYR A N 1
ATOM 2350 C CA . TYR A 1 295 ? -10.758 17.453 25.031 1 91.06 295 TYR A CA 1
ATOM 2351 C C . TYR A 1 295 ? -10.844 17.547 26.547 1 91.06 295 TYR A C 1
ATOM 2353 O O . TYR A 1 295 ? -10.75 18.641 27.125 1 91.06 295 TYR A O 1
ATOM 2361 N N . ARG A 1 296 ? -11.023 16.438 27.141 1 91.44 296 ARG A N 1
ATOM 2362 C CA . ARG A 1 296 ? -11.055 16.391 28.609 1 91.44 296 ARG A CA 1
ATOM 2363 C C . ARG A 1 296 ? -9.75 16.906 29.203 1 91.44 296 ARG A C 1
ATOM 2365 O O . ARG A 1 296 ? -9.766 17.672 30.172 1 91.44 296 ARG A O 1
ATOM 2372 N N . ALA A 1 297 ? -8.719 16.516 28.656 1 91.06 297 ALA A N 1
ATOM 2373 C CA . ALA A 1 297 ? -7.41 16.953 29.125 1 91.06 297 ALA A CA 1
ATOM 2374 C C . ALA A 1 297 ? -7.262 18.469 29.016 1 91.06 297 ALA A C 1
ATOM 2376 O O . ALA A 1 297 ? -6.73 19.109 29.938 1 91.06 297 ALA A O 1
ATOM 2377 N N . VAL A 1 298 ? -7.699 19.016 27.969 1 92.62 298 VAL A N 1
ATOM 2378 C CA . VAL A 1 298 ? -7.609 20.453 27.719 1 92.62 298 VAL A CA 1
ATOM 2379 C C . VAL A 1 298 ? -8.469 21.203 28.734 1 92.62 298 VAL A C 1
ATOM 2381 O O . VAL A 1 298 ? -8.039 22.219 29.281 1 92.62 298 VAL A O 1
ATOM 2384 N N . LEU A 1 299 ? -9.617 20.719 29 1 90.38 299 LEU A N 1
ATOM 2385 C CA . LEU A 1 299 ? -10.523 21.359 29.969 1 90.38 299 LEU A CA 1
ATOM 2386 C C . LEU A 1 299 ? -9.914 21.359 31.359 1 90.38 299 LEU A C 1
ATOM 2388 O O . LEU A 1 299 ? -10.008 22.359 32.094 1 90.38 299 LEU A O 1
ATOM 2392 N N . LEU A 1 300 ? -9.391 20.25 31.672 1 87.94 300 LEU A N 1
ATOM 2393 C CA . LEU A 1 300 ? -8.789 20.125 33 1 87.94 300 LEU A CA 1
ATOM 2394 C C . LEU A 1 300 ? -7.621 21.094 33.156 1 87.94 300 LEU A C 1
ATOM 2396 O O . LEU A 1 300 ? -7.438 21.688 34.219 1 87.94 300 LEU A O 1
ATOM 2400 N N . GLU A 1 301 ? -6.863 21.188 32.156 1 88.75 301 GLU A N 1
ATOM 2401 C CA . GLU A 1 301 ? -5.742 22.125 32.188 1 88.75 301 GLU A CA 1
ATOM 2402 C C . GLU A 1 301 ? -6.227 23.562 32.312 1 88.75 301 GLU A C 1
ATOM 2404 O O . GLU A 1 301 ? -5.625 24.359 33.062 1 88.75 301 GLU A O 1
ATOM 2409 N N . GLU A 1 302 ? -7.281 23.938 31.641 1 86.62 302 GLU A N 1
ATOM 2410 C CA . GLU A 1 302 ? -7.848 25.281 31.703 1 86.62 302 GLU A CA 1
ATOM 2411 C C . GLU A 1 302 ? -8.391 25.578 33.094 1 86.62 302 GLU A C 1
ATOM 2413 O O . GLU A 1 302 ? -8.289 26.703 33.594 1 86.62 302 GLU A O 1
ATOM 2418 N N . GLN A 1 303 ? -8.953 24.547 33.688 1 85.38 303 GLN A N 1
ATOM 2419 C CA . GLN A 1 303 ? -9.492 24.688 35.031 1 85.38 303 GLN A CA 1
ATOM 2420 C C . GLN A 1 303 ? -8.383 24.938 36.031 1 85.38 303 GLN A C 1
ATOM 2422 O O . GLN A 1 303 ? -8.531 25.734 36.969 1 85.38 303 GLN A O 1
ATOM 2427 N N . LYS A 1 304 ? -7.348 24.203 35.875 1 86 304 LYS A N 1
ATOM 2428 C CA . LYS A 1 304 ? -6.203 24.375 36.75 1 86 304 LYS A CA 1
ATOM 2429 C C . LYS A 1 304 ? -5.609 25.781 36.625 1 86 304 LYS A C 1
ATOM 2431 O O . LYS A 1 304 ? -5.223 26.375 37.656 1 86 304 LYS A O 1
ATOM 2436 N N . LYS A 1 305 ? -5.578 26.359 35.5 1 83.25 305 LYS A N 1
ATOM 2437 C CA . LYS A 1 305 ? -5.043 27.703 35.25 1 83.25 305 LYS A CA 1
ATOM 2438 C C . LYS A 1 305 ? -5.941 28.766 35.875 1 83.25 305 LYS A C 1
ATOM 2440 O O . LYS A 1 305 ? -5.453 29.75 36.438 1 83.25 305 LYS A O 1
ATOM 2445 N N . THR A 1 306 ? -7.223 28.531 35.812 1 80.94 306 THR A N 1
ATOM 2446 C CA . THR A 1 306 ? -8.188 29.469 36.375 1 80.94 306 THR A CA 1
ATOM 2447 C C . THR A 1 306 ? -8.133 29.469 37.875 1 80.94 306 THR A C 1
ATOM 2449 O O . THR A 1 306 ? -8.227 30.531 38.531 1 80.94 306 THR A O 1
ATOM 2452 N N . LYS A 1 307 ? -7.973 28.297 38.406 1 78.62 307 LYS A N 1
ATOM 2453 C CA . LYS A 1 307 ? -7.883 28.188 39.844 1 78.62 307 LYS A CA 1
ATOM 2454 C C . LYS A 1 307 ? -6.605 28.844 40.375 1 78.62 307 LYS A C 1
ATOM 2456 O O . LYS A 1 307 ? -6.625 29.516 41.406 1 78.62 307 LYS A O 1
ATOM 2461 N N . LYS A 1 308 ? -5.566 28.766 39.719 1 73.81 308 LYS A N 1
ATOM 2462 C CA . LYS A 1 308 ? -4.297 29.375 40.094 1 73.81 308 LYS A CA 1
ATOM 2463 C C . LYS A 1 308 ? -4.363 30.891 40 1 73.81 308 LYS A C 1
ATOM 2465 O O . LYS A 1 308 ? -3.855 31.594 40.875 1 73.81 308 LYS A O 1
ATOM 2470 N N . ARG A 1 309 ? -5.059 31.484 39 1 69.44 309 ARG A N 1
ATOM 2471 C CA . ARG A 1 309 ? -5.234 32.906 38.844 1 69.44 309 ARG A CA 1
ATOM 2472 C C . ARG A 1 309 ? -6.113 33.5 39.938 1 69.44 309 ARG A C 1
ATOM 2474 O O . ARG A 1 309 ? -5.824 34.562 40.469 1 69.44 309 ARG A O 1
ATOM 2481 N N . LYS A 1 310 ? -7.168 32.781 40.312 1 69.94 310 LYS A N 1
ATOM 2482 C CA . LYS A 1 310 ? -8.07 33.188 41.375 1 69.94 310 LYS A CA 1
ATOM 2483 C C . LYS A 1 310 ? -7.359 33.188 42.719 1 69.94 310 LYS A C 1
ATOM 2485 O O . LYS A 1 310 ? -7.559 34.094 43.531 1 69.94 310 LYS A O 1
ATOM 2490 N N . ARG A 1 311 ? -6.637 32.188 42.844 1 64.88 311 ARG A N 1
ATOM 2491 C CA . ARG A 1 311 ? -5.898 32.156 44.125 1 64.88 311 ARG A CA 1
ATOM 2492 C C . ARG A 1 311 ? -4.879 33.281 44.188 1 64.88 311 ARG A C 1
ATOM 2494 O O . ARG A 1 311 ? -4.656 33.844 45.281 1 64.88 311 ARG A O 1
ATOM 2501 N N . LYS A 1 312 ? -4.422 33.688 43.031 1 59.41 312 LYS A N 1
ATOM 2502 C CA . LYS A 1 312 ? -3.492 34.812 43.031 1 59.41 312 LYS A CA 1
ATOM 2503 C C . LYS A 1 312 ? -4.23 36.156 43.188 1 59.41 312 LYS A C 1
ATOM 2505 O O . LYS A 1 312 ? -3.748 37.062 43.875 1 59.41 312 LYS A O 1
ATOM 2510 N N . ASP A 1 313 ? -5.469 36.156 42.469 1 52.75 313 ASP A N 1
ATOM 2511 C CA . ASP A 1 313 ? -6.277 37.344 42.594 1 52.75 313 ASP A CA 1
ATOM 2512 C C . ASP A 1 313 ? -7.02 37.406 43.906 1 52.75 313 ASP A C 1
ATOM 2514 O O . ASP A 1 313 ? -7.477 38.5 44.312 1 52.75 313 ASP A O 1
ATOM 2518 N N . GLU A 1 314 ? -7.578 36.312 44.344 1 46.97 314 GLU A N 1
ATOM 2519 C CA . GLU A 1 314 ? -8.242 36.375 45.656 1 46.97 314 GLU A CA 1
ATOM 2520 C C . GLU A 1 314 ? -7.348 37.062 46.688 1 46.97 314 GLU A C 1
ATOM 2522 O O . GLU A 1 314 ? -7.727 37.188 47.875 1 46.97 314 GLU A O 1
ATOM 2527 N N . SER A 1 315 ? -6.105 37.594 46.562 1 38.06 315 SER A N 1
ATOM 2528 C CA . SER A 1 315 ? -5.848 38.688 47.5 1 38.06 315 SER A CA 1
ATOM 2529 C C . SER A 1 315 ? -6.766 39.875 47.219 1 38.06 315 SER A C 1
ATOM 2531 O O . SER A 1 315 ? -6.887 40.781 48.031 1 38.06 315 SER A O 1
ATOM 2533 N N . GLN A 1 316 ? -7.035 40.438 45.938 1 32.25 316 GLN A N 1
ATOM 2534 C CA . GLN A 1 316 ? -8.078 41.438 45.781 1 32.25 316 GLN A CA 1
ATOM 2535 C C . GLN A 1 316 ? -9.445 40.812 45.594 1 32.25 316 GLN A C 1
ATOM 2537 O O . GLN A 1 316 ? -9.539 39.594 45.344 1 32.25 316 GLN A O 1
ATOM 2542 N N . VAL A 1 317 ? -10.57 41.406 44.625 1 31.58 317 VAL A N 1
ATOM 2543 C CA . VAL A 1 317 ? -12.023 41.406 44.688 1 31.58 317 VAL A CA 1
ATOM 2544 C C . VAL A 1 317 ? -12.57 40 44.406 1 31.58 317 VAL A C 1
ATOM 2546 O O . VAL A 1 317 ? -13.305 39.438 45.188 1 31.58 317 VAL A O 1
ATOM 2549 N N . VAL A 1 318 ? -13.508 39.938 43.219 1 30.64 318 VAL A N 1
ATOM 2550 C CA . VAL A 1 318 ? -14.859 39.562 42.812 1 30.64 318 VAL A CA 1
ATOM 2551 C C . VAL A 1 318 ? -14.844 38.156 42.188 1 30.64 318 VAL A C 1
ATOM 2553 O O . VAL A 1 318 ? -14.031 37.906 41.281 1 30.64 318 VAL A O 1
ATOM 2556 N N . SER A 1 319 ? -15.406 37.125 42.812 1 29.55 319 SER A N 1
ATOM 2557 C CA . SER A 1 319 ? -15.57 35.719 42.469 1 29.55 319 SER A CA 1
ATOM 2558 C C . SER A 1 319 ? -16.422 35.562 41.219 1 29.55 319 SER A C 1
ATOM 2560 O O . SER A 1 319 ? -17.609 35.875 41.219 1 29.55 319 SER A O 1
ATOM 2562 N N . PHE A 1 320 ? -16.141 35.875 39.938 1 25.64 320 PHE A N 1
ATOM 2563 C CA . PHE A 1 320 ? -16.984 35.469 38.812 1 25.64 320 PHE A CA 1
ATOM 2564 C C . PHE A 1 320 ? -17.188 33.969 38.781 1 25.64 320 PHE A C 1
ATOM 2566 O O . PHE A 1 320 ? -16.219 33.188 38.812 1 25.64 320 PHE A O 1
ATOM 2573 N N . GLU A 1 321 ? -18.359 33.406 39.25 1 28.14 321 GLU A N 1
ATOM 2574 C CA . GLU A 1 321 ? -18.875 32.062 39.188 1 28.14 321 GLU A CA 1
ATOM 2575 C C . GLU A 1 321 ? -18.922 31.547 37.75 1 28.14 321 GLU A C 1
ATOM 2577 O O . GLU A 1 321 ? -19.812 31.938 37 1 28.14 321 GLU A O 1
ATOM 2582 N N . ALA A 1 322 ? -17.984 31.328 37 1 29.66 322 ALA A N 1
ATOM 2583 C CA . ALA A 1 322 ? -18.016 30.703 35.688 1 29.66 322 ALA A CA 1
ATOM 2584 C C . ALA A 1 322 ? -18.562 29.281 35.781 1 29.66 322 ALA A C 1
ATOM 2586 O O . ALA A 1 322 ? -17.797 28.312 35.875 1 29.66 322 ALA A O 1
ATOM 2587 N N . SER A 1 323 ? -19.609 28.953 36.688 1 28.97 323 SER A N 1
ATOM 2588 C CA . SER A 1 323 ? -20.094 27.578 36.719 1 28.97 323 SER A CA 1
ATOM 2589 C C . SER A 1 323 ? -20.734 27.172 35.406 1 28.97 323 SER A C 1
ATOM 2591 O O . SER A 1 323 ? -21.688 26.391 35.375 1 28.97 323 SER A O 1
ATOM 2593 N N . HIS A 1 324 ? -20.875 27.953 34.406 1 28.17 324 HIS A N 1
ATOM 2594 C CA . HIS A 1 324 ? -21.688 27.359 33.344 1 28.17 324 HIS A CA 1
ATOM 2595 C C . HIS A 1 324 ? -21.156 25.984 32.938 1 28.17 324 HIS A C 1
ATOM 2597 O O . HIS A 1 324 ? -20.062 25.891 32.375 1 28.17 324 HIS A O 1
ATOM 2603 N N . VAL A 1 325 ? -21.5 24.922 33.75 1 28.45 325 VAL A N 1
ATOM 2604 C CA . VAL A 1 325 ? -21.359 23.516 33.406 1 28.45 325 VAL A CA 1
ATOM 2605 C C . VAL A 1 325 ? -21.922 23.25 32.031 1 28.45 325 VAL A C 1
ATOM 2607 O O . VAL A 1 325 ? -23.094 23.5 31.75 1 28.45 325 VAL A O 1
ATOM 2610 N N . MET A 1 326 ? -21.219 23.391 31.031 1 29.44 326 MET A N 1
ATOM 2611 C CA . MET A 1 326 ? -21.609 22.906 29.703 1 29.44 326 MET A CA 1
ATOM 2612 C C . MET A 1 326 ? -22.172 21.484 29.781 1 29.44 326 MET A C 1
ATOM 2614 O O . MET A 1 326 ? -21.562 20.625 30.422 1 29.44 326 MET A O 1
ATOM 2618 N N . SER A 1 327 ? -23.469 21.328 29.906 1 28.25 327 SER A N 1
ATOM 2619 C CA . SER A 1 327 ? -24.188 20.078 29.719 1 28.25 327 SER A CA 1
ATOM 2620 C C . SER A 1 327 ? -23.578 19.266 28.578 1 28.25 327 SER A C 1
ATOM 2622 O O . SER A 1 327 ? -23.516 19.719 27.438 1 28.25 327 SER A O 1
ATOM 2624 N N . ILE A 1 328 ? -22.703 18.422 28.906 1 31.41 328 ILE A N 1
ATOM 2625 C CA . ILE A 1 328 ? -22.047 17.453 28.031 1 31.41 328 ILE A CA 1
ATOM 2626 C C . ILE A 1 328 ? -23.078 16.438 27.531 1 31.41 328 ILE A C 1
ATOM 2628 O O . ILE A 1 328 ? -23.672 15.703 28.328 1 31.41 328 ILE A O 1
ATOM 2632 N N . ILE A 1 329 ? -23.891 16.75 26.594 1 29.73 329 ILE A N 1
ATOM 2633 C CA . ILE A 1 329 ? -24.766 15.758 25.984 1 29.73 329 ILE A CA 1
ATOM 2634 C C . ILE A 1 329 ? -23.953 14.547 25.547 1 29.73 329 ILE A C 1
ATOM 2636 O O . ILE A 1 329 ? -22.922 14.688 24.875 1 29.73 329 ILE A O 1
ATOM 2640 N N . GLU A 1 330 ? -24.172 13.469 26.172 1 30.91 330 GLU A N 1
ATOM 2641 C CA . GLU A 1 330 ? -23.609 12.141 25.984 1 30.91 330 GLU A CA 1
ATOM 2642 C C . GLU A 1 330 ? -23.938 11.602 24.594 1 30.91 330 GLU A C 1
ATOM 2644 O O . GLU A 1 330 ? -25.109 11.422 24.25 1 30.91 330 GLU A O 1
ATOM 2649 N N . SER A 1 331 ? -23.531 12.172 23.578 1 34.06 331 SER A N 1
ATOM 2650 C CA . SER A 1 331 ? -23.891 11.492 22.344 1 34.06 331 SER A CA 1
ATOM 2651 C C . SER A 1 331 ? -23.344 10.062 22.312 1 34.06 331 SER A C 1
ATOM 2653 O O . SER A 1 331 ? -22.312 9.781 22.922 1 34.06 331 SER A O 1
ATOM 2655 N N . PRO A 1 332 ? -24.203 9.094 22.031 1 31.05 332 PRO A N 1
ATOM 2656 C CA . PRO A 1 332 ? -23.844 7.684 21.906 1 31.05 332 PRO A CA 1
ATOM 2657 C C . PRO A 1 332 ? -22.469 7.48 21.266 1 31.05 332 PRO A C 1
ATOM 2659 O O . PRO A 1 332 ? -21.891 8.422 20.703 1 31.05 332 PRO A O 1
ATOM 2662 N N . ARG A 1 333 ? -22.156 6.016 20.953 1 33.72 333 ARG A N 1
ATOM 2663 C CA . ARG A 1 333 ? -20.875 5.477 20.484 1 33.72 333 ARG A CA 1
ATOM 2664 C C . ARG A 1 333 ? -20.344 6.293 19.328 1 33.72 333 ARG A C 1
ATOM 2666 O O . ARG A 1 333 ? -20.891 6.254 18.219 1 33.72 333 ARG A O 1
ATOM 2673 N N . GLN A 1 334 ? -19.922 7.496 19.5 1 35.06 334 GLN A N 1
ATOM 2674 C CA . GLN A 1 334 ? -19.344 8.547 18.672 1 35.06 334 GLN A CA 1
ATOM 2675 C C . GLN A 1 334 ? -18.312 7.98 17.703 1 35.06 334 GLN A C 1
ATOM 2677 O O . GLN A 1 334 ? -17.484 7.152 18.094 1 35.06 334 GLN A O 1
ATOM 2682 N N . GLU A 1 335 ? -18.703 7.781 16.453 1 41.78 335 GLU A N 1
ATOM 2683 C CA . GLU A 1 335 ? -17.672 7.68 15.422 1 41.78 335 GLU A CA 1
ATOM 2684 C C . GLU A 1 335 ? -16.391 8.414 15.836 1 41.78 335 GLU A C 1
ATOM 2686 O O . GLU A 1 335 ? -16.406 9.633 16.016 1 41.78 335 GLU A O 1
ATOM 2691 N N . ARG A 1 336 ? -15.758 7.91 16.75 1 39.97 336 ARG A N 1
ATOM 2692 C CA . ARG A 1 336 ? -14.445 8.43 17.125 1 39.97 336 ARG A CA 1
ATOM 2693 C C . ARG A 1 336 ? -13.867 9.297 16.016 1 39.97 336 ARG A C 1
ATOM 2695 O O . ARG A 1 336 ? -14.18 9.094 14.836 1 39.97 336 ARG A O 1
ATOM 2702 N N . PHE A 1 337 ? -13.57 10.469 16.391 1 43.5 337 PHE A N 1
ATOM 2703 C CA . PHE A 1 337 ? -12.672 11.305 15.594 1 43.5 337 PHE A CA 1
ATOM 2704 C C . PHE A 1 337 ? -11.758 10.453 14.727 1 43.5 337 PHE A C 1
ATOM 2706 O O . PHE A 1 337 ? -10.836 9.805 15.234 1 43.5 337 PHE A O 1
ATOM 2713 N N . ARG A 1 338 ? -12.305 9.547 13.805 1 50.19 338 ARG A N 1
ATOM 2714 C CA . ARG A 1 338 ? -11.422 8.82 12.898 1 50.19 338 ARG A CA 1
ATOM 2715 C C . ARG A 1 338 ? -10.344 9.742 12.336 1 50.19 338 ARG A C 1
ATOM 2717 O O . ARG A 1 338 ? -10.594 10.516 11.414 1 50.19 338 ARG A O 1
ATOM 2724 N N . GLY A 1 339 ? -9.391 10.328 13.156 1 52.72 339 GLY A N 1
ATOM 2725 C CA . GLY A 1 339 ? -8.188 11.148 13.242 1 52.72 339 GLY A CA 1
ATOM 2726 C C . GLY A 1 339 ? -7.125 10.75 12.234 1 52.72 339 GLY A C 1
ATOM 2727 O O . GLY A 1 339 ? -7.137 9.633 11.719 1 52.72 339 GLY A O 1
ATOM 2728 N N . HIS A 1 340 ? -7.094 11.188 11.086 1 64.69 340 HIS A N 1
ATOM 2729 C CA . HIS A 1 340 ? -5.875 11.352 10.305 1 64.69 340 HIS A CA 1
ATOM 2730 C C . HIS A 1 340 ? -6.156 11.211 8.812 1 64.69 340 HIS A C 1
ATOM 2732 O O . HIS A 1 340 ? -5.574 10.352 8.141 1 64.69 340 HIS A O 1
ATOM 2738 N N . ARG A 1 341 ? -7.176 11.891 8.578 1 85.25 341 ARG A N 1
ATOM 2739 C CA . ARG A 1 341 ? -7.398 12.141 7.156 1 85.25 341 ARG A CA 1
ATOM 2740 C C . ARG A 1 341 ? -6.902 13.523 6.758 1 85.25 341 ARG A C 1
ATOM 2742 O O . ARG A 1 341 ? -7.113 14.5 7.484 1 85.25 341 ARG A O 1
ATOM 2749 N N . ALA A 1 342 ? -6.293 13.57 5.711 1 92.75 342 ALA A N 1
ATOM 2750 C CA . ALA A 1 342 ? -5.586 14.781 5.32 1 92.75 342 ALA A CA 1
ATOM 2751 C C . ALA A 1 342 ? -6.531 15.977 5.27 1 92.75 342 ALA A C 1
ATOM 2753 O O . ALA A 1 342 ? -6.188 17.078 5.719 1 92.75 342 ALA A O 1
ATOM 2754 N N . GLY A 1 343 ? -7.75 15.742 4.77 1 94.25 343 GLY A N 1
ATOM 2755 C CA . GLY A 1 343 ? -8.719 16.828 4.711 1 94.25 343 GLY A CA 1
ATOM 2756 C C . GLY A 1 343 ? -9.125 17.344 6.078 1 94.25 343 GLY A C 1
ATOM 2757 O O . GLY A 1 343 ? -9.188 18.562 6.293 1 94.25 343 GLY A O 1
ATOM 2758 N N . HIS A 1 344 ? -9.359 16.516 6.961 1 93.75 344 HIS A N 1
ATOM 2759 C CA . HIS A 1 344 ? -9.727 16.891 8.32 1 93.75 344 HIS A CA 1
ATOM 2760 C C . HIS A 1 344 ? -8.586 17.609 9.016 1 93.75 344 HIS A C 1
ATOM 2762 O O . HIS A 1 344 ? -8.805 18.641 9.672 1 93.75 344 HIS A O 1
ATOM 2768 N N . ASP A 1 345 ? -7.453 17.062 8.844 1 95.88 345 ASP A N 1
ATOM 2769 C CA . ASP A 1 345 ? -6.277 17.656 9.469 1 95.88 345 ASP A CA 1
ATOM 2770 C C . ASP A 1 345 ? -6.012 19.062 8.906 1 95.88 345 ASP A C 1
ATOM 2772 O O . ASP A 1 345 ? -5.602 19.953 9.648 1 95.88 345 ASP A O 1
ATOM 2776 N N . ALA A 1 346 ? -6.234 19.234 7.617 1 98.12 346 ALA A N 1
ATOM 2777 C CA . ALA A 1 346 ? -6.086 20.562 7.004 1 98.12 346 ALA A CA 1
ATOM 2778 C C . ALA A 1 346 ? -7.074 21.547 7.605 1 98.12 346 ALA A C 1
ATOM 2780 O O . ALA A 1 346 ? -6.719 22.703 7.871 1 98.12 346 ALA A O 1
ATOM 2781 N N . PHE A 1 347 ? -8.312 21.109 7.832 1 97.44 347 PHE A N 1
ATOM 2782 C CA . PHE A 1 347 ? -9.297 21.984 8.445 1 97.44 347 PHE A CA 1
ATOM 2783 C C . PHE A 1 347 ? -8.875 22.375 9.859 1 97.44 347 PHE A C 1
ATOM 2785 O O . PHE A 1 347 ? -8.922 23.547 10.234 1 97.44 347 PHE A O 1
ATOM 2792 N N . MET A 1 348 ? -8.484 21.375 10.602 1 97.25 348 MET A N 1
ATOM 2793 C CA . MET A 1 348 ? -8.047 21.656 11.969 1 97.25 348 MET A CA 1
ATOM 2794 C C . MET A 1 348 ? -6.906 22.672 11.977 1 97.25 348 MET A C 1
ATOM 2796 O O . MET A 1 348 ? -6.902 23.594 12.789 1 97.25 348 MET A O 1
ATOM 2800 N N . THR A 1 349 ? -5.953 22.438 11.078 1 98.5 349 THR A N 1
ATOM 2801 C CA . THR A 1 349 ? -4.828 23.359 10.945 1 98.5 349 THR A CA 1
ATOM 2802 C C . THR A 1 349 ? -5.324 24.781 10.648 1 98.5 349 THR A C 1
ATOM 2804 O O . THR A 1 349 ? -4.891 25.734 11.289 1 98.5 349 THR A O 1
ATOM 2807 N N . GLY A 1 350 ? -6.246 24.875 9.719 1 98.62 350 GLY A N 1
ATOM 2808 C CA . GLY A 1 350 ? -6.801 26.172 9.367 1 98.62 350 GLY A CA 1
ATOM 2809 C C . GLY A 1 350 ? -7.559 26.828 10.516 1 98.62 350 GLY A C 1
ATOM 2810 O O . GLY A 1 350 ? -7.43 28.031 10.742 1 98.62 350 GLY A O 1
ATOM 2811 N N . PHE A 1 351 ? -8.32 26.062 11.195 1 97.81 351 PHE A N 1
ATOM 2812 C CA . PHE A 1 351 ? -9.078 26.594 12.328 1 97.81 351 PHE A CA 1
ATOM 2813 C C . PHE A 1 351 ? -8.148 27.125 13.406 1 97.81 351 PHE A C 1
ATOM 2815 O O . PHE A 1 351 ? -8.398 28.188 13.984 1 97.81 351 PHE A O 1
ATOM 2822 N N . CYS A 1 352 ? -7.105 26.391 13.695 1 98.06 352 CYS A N 1
ATOM 2823 C CA . CYS A 1 352 ? -6.133 26.828 14.688 1 98.06 352 CYS A CA 1
ATOM 2824 C C . CYS A 1 352 ? -5.535 28.188 14.305 1 98.06 352 CYS A C 1
ATOM 2826 O O . CYS A 1 352 ? -5.379 29.062 15.156 1 98.06 352 CYS A O 1
ATOM 2828 N N . PHE A 1 353 ? -5.227 28.312 13.078 1 98.31 353 PHE A N 1
ATOM 2829 C CA . PHE A 1 353 ? -4.656 29.562 12.602 1 98.31 353 PHE A CA 1
ATOM 2830 C C . PHE A 1 353 ? -5.668 30.688 12.711 1 98.31 353 PHE A C 1
ATOM 2832 O O . PHE A 1 353 ? -5.34 31.781 13.188 1 98.31 353 PHE A O 1
ATOM 2839 N N . ALA A 1 354 ? -6.91 30.453 12.297 1 96.44 354 ALA A N 1
ATOM 2840 C CA . ALA A 1 354 ? -7.98 31.453 12.383 1 96.44 354 ALA A CA 1
ATOM 2841 C C . ALA A 1 354 ? -8.219 31.875 13.828 1 96.44 354 ALA A C 1
ATOM 2843 O O . ALA A 1 354 ? -8.375 33.062 14.117 1 96.44 354 ALA A O 1
ATOM 2844 N N . SER A 1 355 ? -8.289 30.891 14.656 1 95.69 355 SER A N 1
ATOM 2845 C CA . SER A 1 355 ? -8.5 31.156 16.078 1 95.69 355 SER A CA 1
ATOM 2846 C C . SER A 1 355 ? -7.352 31.984 16.656 1 95.69 355 SER A C 1
ATOM 2848 O O . SER A 1 355 ? -7.57 32.844 17.516 1 95.69 355 SER A O 1
ATOM 2850 N N . PHE A 1 356 ? -6.156 31.719 16.266 1 96.19 356 PHE A N 1
ATOM 2851 C CA . PHE A 1 356 ? -4.984 32.469 16.703 1 96.19 356 PHE A CA 1
ATOM 2852 C C . PHE A 1 356 ? -5.098 33.938 16.312 1 96.19 356 PHE A C 1
ATOM 2854 O O . PHE A 1 356 ? -4.828 34.812 17.109 1 96.19 356 PHE A O 1
ATOM 2861 N N . ILE A 1 357 ? -5.473 34.094 15.109 1 93.5 357 ILE A N 1
ATOM 2862 C CA . ILE A 1 357 ? -5.66 35.469 14.609 1 93.5 357 ILE A CA 1
ATOM 2863 C C . ILE A 1 357 ? -6.699 36.188 15.461 1 93.5 357 ILE A C 1
ATOM 2865 O O . ILE A 1 357 ? -6.516 37.344 15.82 1 93.5 357 ILE A O 1
ATOM 2869 N N . ALA A 1 358 ? -7.785 35.5 15.766 1 91.25 358 ALA A N 1
ATOM 2870 C CA . ALA A 1 358 ? -8.836 36.062 16.594 1 91.25 358 ALA A CA 1
ATOM 2871 C C . ALA A 1 358 ? -8.305 36.438 17.984 1 91.25 358 ALA A C 1
ATOM 2873 O O . ALA A 1 358 ? -8.625 37.5 18.516 1 91.25 358 ALA A O 1
ATOM 2874 N N . GLN A 1 359 ? -7.535 35.594 18.547 1 90.62 359 GLN A N 1
ATOM 2875 C CA . GLN A 1 359 ? -6.957 35.844 19.859 1 90.62 359 GLN A CA 1
ATOM 2876 C C . GLN A 1 359 ? -6.055 37.062 19.844 1 90.62 359 GLN A C 1
ATOM 2878 O O . GLN A 1 359 ? -6.09 37.875 20.781 1 90.62 359 GLN A O 1
ATOM 2883 N N . ARG A 1 360 ? -5.266 37.219 18.844 1 89.12 360 ARG A N 1
ATOM 2884 C CA . ARG A 1 360 ? -4.348 38.344 18.719 1 89.12 360 ARG A CA 1
ATOM 2885 C C . ARG A 1 360 ? -5.105 39.656 18.484 1 89.12 360 ARG A C 1
ATOM 2887 O O . ARG A 1 360 ? -4.652 40.719 18.891 1 89.12 360 ARG A O 1
ATOM 2894 N N . SER A 1 361 ? -6.211 39.562 17.859 1 82.88 361 SER A N 1
ATOM 2895 C CA . SER A 1 361 ? -7.023 40.719 17.562 1 82.88 361 SER A CA 1
ATOM 2896 C C . SER A 1 361 ? -7.781 41.188 18.797 1 82.88 361 SER A C 1
ATOM 2898 O O . SER A 1 361 ? -8.148 42.375 18.906 1 82.88 361 SER A O 1
ATOM 2900 N N . SER A 1 362 ? -8.164 40.344 19.641 1 76.38 362 SER A N 1
ATOM 2901 C CA . SER A 1 362 ? -8.922 40.688 20.844 1 76.38 362 SER A CA 1
ATOM 2902 C C . SER A 1 362 ? -8.109 41.531 21.797 1 76.38 362 SER A C 1
ATOM 2904 O O . SER A 1 362 ? -8.664 42.344 22.562 1 76.38 362 SER A O 1
ATOM 2906 N N . THR A 1 363 ? -6.941 41.438 21.797 1 66.94 363 THR A N 1
ATOM 2907 C CA . THR A 1 363 ? -6.113 42.219 22.703 1 66.94 363 THR A CA 1
ATOM 2908 C C . THR A 1 363 ? -6.031 43.656 22.234 1 66.94 363 THR A C 1
ATOM 2910 O O . THR A 1 363 ? -5.824 44.562 23.047 1 66.94 363 THR A O 1
ATOM 2913 N N . SER A 1 364 ? -6.137 43.906 21.047 1 59.38 364 SER A N 1
ATOM 2914 C CA . SER A 1 364 ? -5.945 45.281 20.562 1 59.38 364 SER A CA 1
ATOM 2915 C C . SER A 1 364 ? -7.273 45.906 20.141 1 59.38 364 SER A C 1
ATOM 2917 O O . SER A 1 364 ? -7.336 47.094 19.859 1 59.38 364 SER A O 1
ATOM 2919 N N . LEU A 1 365 ? -8.367 45.156 19.812 1 53.94 365 LEU A N 1
ATOM 2920 C CA . LEU A 1 365 ? -9.508 45.625 19.031 1 53.94 365 LEU A CA 1
ATOM 2921 C C . LEU A 1 365 ? -10.445 46.469 19.906 1 53.94 365 LEU A C 1
ATOM 2923 O O . LEU A 1 365 ? -11.656 46.5 19.656 1 53.94 365 LEU A O 1
ATOM 2927 N N . GLU A 1 366 ? -10.094 46.906 21.078 1 50.72 366 GLU A N 1
ATOM 2928 C CA . GLU A 1 366 ? -11.141 47.75 21.656 1 50.72 366 GLU A CA 1
ATOM 2929 C C . GLU A 1 366 ? -11.836 48.594 20.578 1 50.72 366 GLU A C 1
ATOM 2931 O O . GLU A 1 366 ? -13.062 48.75 20.594 1 50.72 366 GLU A O 1
ATOM 2936 N N . ASN A 1 367 ? -11.266 49.625 20 1 45.84 367 ASN A N 1
ATOM 2937 C CA . ASN A 1 367 ? -11.938 50.688 19.234 1 45.84 367 ASN A CA 1
ATOM 2938 C C . ASN A 1 367 ? -11.922 50.375 17.734 1 45.84 367 ASN A C 1
ATOM 2940 O O . ASN A 1 367 ? -11.984 51.312 16.922 1 45.84 367 ASN A O 1
ATOM 2944 N N . VAL A 1 368 ? -11.375 49.25 17.25 1 49.12 368 VAL A N 1
ATOM 2945 C CA . VAL A 1 368 ? -11.078 49.312 15.82 1 49.12 368 VAL A CA 1
ATOM 2946 C C . VAL A 1 368 ? -12.258 48.781 15.023 1 49.12 368 VAL A C 1
ATOM 2948 O O . VAL A 1 368 ? -12.695 47.656 15.242 1 49.12 368 VAL A O 1
ATOM 2951 N N . HIS A 1 369 ? -12.984 49.594 14.398 1 49.62 369 HIS A N 1
ATOM 2952 C CA . HIS A 1 369 ? -13.969 49.375 13.344 1 49.62 369 HIS A CA 1
ATOM 2953 C C . HIS A 1 369 ? -13.57 48.188 12.461 1 49.62 369 HIS A C 1
ATOM 2955 O O . HIS A 1 369 ? -12.602 47.5 12.75 1 49.62 369 HIS A O 1
ATOM 2961 N N . ALA A 1 370 ? -13.812 48.406 10.938 1 53.56 370 ALA A N 1
ATOM 2962 C CA . ALA A 1 370 ? -13.75 47.5 9.805 1 53.56 370 ALA A CA 1
ATOM 2963 C C . ALA A 1 370 ? -12.359 46.875 9.664 1 53.56 370 ALA A C 1
ATOM 2965 O O . ALA A 1 370 ? -11.438 47.531 9.18 1 53.56 370 ALA A O 1
ATOM 2966 N N . VAL A 1 371 ? -12.047 45.844 10.453 1 64.75 371 VAL A N 1
ATOM 2967 C CA . VAL A 1 371 ? -10.734 45.219 10.352 1 64.75 371 VAL A CA 1
ATOM 2968 C C . VAL A 1 371 ? -10.672 44.344 9.086 1 64.75 371 VAL A C 1
ATOM 2970 O O . VAL A 1 371 ? -11.555 43.531 8.852 1 64.75 371 VAL A O 1
ATOM 2973 N N . CYS A 1 372 ? -9.859 44.844 8.031 1 78 372 CYS A N 1
ATOM 2974 C CA . CYS A 1 372 ? -9.586 44.125 6.801 1 78 372 CYS A CA 1
ATOM 2975 C C . CYS A 1 372 ? -8.523 43.031 7.02 1 78 372 CYS A C 1
ATOM 2977 O O . CYS A 1 372 ? -7.766 43.125 7.988 1 78 372 CYS A O 1
ATOM 2979 N N . TRP A 1 373 ? -8.578 41.969 6.281 1 86.44 373 TRP A N 1
ATOM 2980 C CA . TRP A 1 373 ? -7.676 40.812 6.348 1 86.44 373 TRP A CA 1
ATOM 2981 C C . TRP A 1 373 ? -6.223 41.281 6.453 1 86.44 373 TRP A C 1
ATOM 2983 O O . TRP A 1 373 ? -5.453 40.719 7.25 1 86.44 373 TRP A O 1
ATOM 2993 N N . LYS A 1 374 ? -5.883 42.281 5.75 1 84.81 374 LYS A N 1
ATOM 2994 C CA . LYS A 1 374 ? -4.516 42.781 5.738 1 84.81 374 LYS A CA 1
ATOM 2995 C C . LYS A 1 374 ? -4.086 43.25 7.129 1 84.81 374 LYS A C 1
ATOM 2997 O O . LYS A 1 374 ? -2.955 43 7.551 1 84.81 374 LYS A O 1
ATOM 3002 N N . ASN A 1 375 ? -4.961 43.875 7.805 1 85.38 375 ASN A N 1
ATOM 3003 C CA . ASN A 1 375 ? -4.672 44.375 9.148 1 85.38 375 ASN A CA 1
ATOM 3004 C C . ASN A 1 375 ? -4.48 43.219 10.133 1 85.38 375 ASN A C 1
ATOM 3006 O O . ASN A 1 375 ? -3.645 43.281 11.031 1 85.38 375 ASN A O 1
ATOM 3010 N N . LEU A 1 376 ? -5.277 42.219 9.93 1 87.62 376 LEU A N 1
ATOM 3011 C CA . LEU A 1 376 ? -5.195 41.031 10.797 1 87.62 376 LEU A CA 1
ATOM 3012 C C . LEU A 1 376 ? -3.863 40.312 10.617 1 87.62 376 LEU A C 1
ATOM 3014 O O . LEU A 1 376 ? -3.236 39.906 11.602 1 87.62 376 LEU A O 1
ATOM 3018 N N . VAL A 1 377 ? -3.439 40.219 9.391 1 87.88 377 VAL A N 1
ATOM 3019 C CA . VAL A 1 377 ? -2.207 39.5 9.078 1 87.88 377 VAL A CA 1
ATOM 3020 C C . VAL A 1 377 ? -1.005 40.312 9.57 1 87.88 377 VAL A C 1
ATOM 3022 O O . VAL A 1 377 ? -0.001 39.719 10 1 87.88 377 VAL A O 1
ATOM 3025 N N . ASP A 1 378 ? -1.108 41.594 9.547 1 88.81 378 ASP A N 1
ATOM 3026 C CA . ASP A 1 378 ? -0.027 42.469 10 1 88.81 378 ASP A CA 1
ATOM 3027 C C . ASP A 1 378 ? 0.231 42.281 11.492 1 88.81 378 ASP A C 1
ATOM 3029 O O . ASP A 1 378 ? 1.34 42.531 11.977 1 88.81 378 ASP A O 1
ATOM 3033 N N . ARG A 1 379 ? -0.751 41.812 12.141 1 88.06 379 ARG A N 1
ATOM 3034 C CA . ARG A 1 379 ? -0.646 41.656 13.586 1 88.06 379 ARG A CA 1
ATOM 3035 C C . ARG A 1 379 ? 0.079 40.375 13.953 1 88.06 379 ARG A C 1
ATOM 3037 O O . ARG A 1 379 ? 0.453 40.188 15.109 1 88.06 379 ARG A O 1
ATOM 3044 N N . ILE A 1 380 ? 0.28 39.562 12.969 1 93.69 380 ILE A N 1
ATOM 3045 C CA . ILE A 1 380 ? 0.903 38.281 13.281 1 93.69 380 ILE A CA 1
ATOM 3046 C C . ILE A 1 380 ? 2.189 38.125 12.477 1 93.69 380 ILE A C 1
ATOM 3048 O O . ILE A 1 380 ? 2.535 37.031 12.062 1 93.69 380 ILE A O 1
ATOM 3052 N N . VAL A 1 381 ? 2.885 39.188 12.164 1 93.81 381 VAL A N 1
ATOM 3053 C CA . VAL A 1 381 ? 4.105 39.188 11.367 1 93.81 381 VAL A CA 1
ATOM 3054 C C . VAL A 1 381 ? 5.211 38.438 12.094 1 93.81 381 VAL A C 1
ATOM 3056 O O . VAL A 1 381 ? 6.117 37.875 11.469 1 93.81 381 VAL A O 1
ATOM 3059 N N . ASP A 1 382 ? 5.094 38.281 13.414 1 95 382 ASP A N 1
ATOM 3060 C CA . ASP A 1 382 ? 6.117 37.656 14.242 1 95 382 ASP A CA 1
ATOM 3061 C C . ASP A 1 382 ? 6.16 36.156 14.008 1 95 382 ASP A C 1
ATOM 3063 O O . ASP A 1 382 ? 7.16 35.5 14.312 1 95 382 ASP A O 1
ATOM 3067 N N . VAL A 1 383 ? 5.07 35.625 13.445 1 97.25 383 VAL A N 1
ATOM 3068 C CA . VAL A 1 383 ? 5.043 34.188 13.25 1 97.25 383 VAL A CA 1
ATOM 3069 C C . VAL A 1 383 ? 5.113 33.844 11.758 1 97.25 383 VAL A C 1
ATOM 3071 O O . VAL A 1 383 ? 5.004 32.688 11.367 1 97.25 383 VAL A O 1
ATOM 3074 N N . ARG A 1 384 ? 5.285 34.875 10.945 1 97.69 384 ARG A N 1
ATOM 3075 C CA . ARG A 1 384 ? 5.363 34.719 9.5 1 97.69 384 ARG A CA 1
ATOM 3076 C C . ARG A 1 384 ? 6.664 34.031 9.094 1 97.69 384 ARG A C 1
ATOM 3078 O O . ARG A 1 384 ? 7.727 34.344 9.633 1 97.69 384 ARG A O 1
ATOM 3085 N N . ASN A 1 385 ? 6.621 33.062 8.203 1 98.38 385 ASN A N 1
ATOM 3086 C CA . ASN A 1 385 ? 7.766 32.375 7.59 1 98.38 385 ASN A CA 1
ATOM 3087 C C . ASN A 1 385 ? 8.656 31.719 8.633 1 98.38 385 ASN A C 1
ATOM 3089 O O . ASN A 1 385 ? 9.883 31.797 8.555 1 98.38 385 ASN A O 1
ATOM 3093 N N . ARG A 1 386 ? 8 31.172 9.609 1 98.12 386 ARG A N 1
ATOM 3094 C CA . ARG A 1 386 ? 8.672 30.391 10.648 1 98.12 386 ARG A CA 1
ATOM 3095 C C . ARG A 1 386 ? 8.055 29 10.773 1 98.12 386 ARG A C 1
ATOM 3097 O O . ARG A 1 386 ? 6.848 28.859 10.977 1 98.12 386 ARG A O 1
ATOM 3104 N N . VAL A 1 387 ? 8.938 28.016 10.609 1 97.94 387 VAL A N 1
ATOM 3105 C CA . VAL A 1 387 ? 8.492 26.625 10.641 1 97.94 387 VAL A CA 1
ATOM 3106 C C . VAL A 1 387 ? 9.164 25.891 11.797 1 97.94 387 VAL A C 1
ATOM 3108 O O . VAL A 1 387 ? 10.352 26.109 12.07 1 97.94 387 VAL A O 1
ATOM 3111 N N . CYS A 1 388 ? 8.398 25.047 12.391 1 96.31 388 CYS A N 1
ATOM 3112 C CA . CYS A 1 388 ? 8.875 24.312 13.562 1 96.31 388 CYS A CA 1
ATOM 3113 C C . CYS A 1 388 ? 9.953 23.312 13.18 1 96.31 388 CYS A C 1
ATOM 3115 O O . CYS A 1 388 ? 9.859 22.656 12.133 1 96.31 388 CYS A O 1
ATOM 3117 N N . LEU A 1 389 ? 11.039 23.266 14 1 95.88 389 LEU A N 1
ATOM 3118 C CA . LEU A 1 389 ? 12.047 22.203 13.961 1 95.88 389 LEU A CA 1
ATOM 3119 C C . LEU A 1 389 ? 11.984 21.344 15.227 1 95.88 389 LEU A C 1
ATOM 3121 O O . LEU A 1 389 ? 12.438 21.766 16.297 1 95.88 389 LEU A O 1
ATOM 3125 N N . SER A 1 390 ? 11.492 20.141 15 1 89.81 390 SER A N 1
ATOM 3126 C CA . SER A 1 390 ? 11.32 19.25 16.156 1 89.81 390 SER A CA 1
ATOM 3127 C C . SER A 1 390 ? 12.633 19.094 16.922 1 89.81 390 SER A C 1
ATOM 3129 O O . SER A 1 390 ? 13.672 18.781 16.328 1 89.81 390 SER A O 1
ATOM 3131 N N . GLY A 1 391 ? 12.609 19.328 18.203 1 88.06 391 GLY A N 1
ATOM 3132 C CA . GLY A 1 391 ? 13.766 19.125 19.062 1 88.06 391 GLY A CA 1
ATOM 3133 C C . GLY A 1 391 ? 14.656 20.344 19.172 1 88.06 391 GLY A C 1
ATOM 3134 O O . GLY A 1 391 ? 15.656 20.344 19.891 1 88.06 391 GLY A O 1
ATOM 3135 N N . LYS A 1 392 ? 14.297 21.422 18.469 1 93.19 392 LYS A N 1
ATOM 3136 C CA . LYS A 1 392 ? 15.07 22.672 18.531 1 93.19 392 LYS A CA 1
ATOM 3137 C C . LYS A 1 392 ? 14.297 23.766 19.234 1 93.19 392 LYS A C 1
ATOM 3139 O O . LYS A 1 392 ? 13.062 23.75 19.266 1 93.19 392 LYS A O 1
ATOM 3144 N N . ASP A 1 393 ? 15 24.703 19.734 1 92.81 393 ASP A N 1
ATOM 3145 C CA . ASP A 1 393 ? 14.367 25.797 20.453 1 92.81 393 ASP A CA 1
ATOM 3146 C C . ASP A 1 393 ? 14.266 27.047 19.578 1 92.81 393 ASP A C 1
ATOM 3148 O O . ASP A 1 393 ? 14.039 28.156 20.094 1 92.81 393 ASP A O 1
ATOM 3152 N N . PHE A 1 394 ? 14.562 26.906 18.344 1 95.12 394 PHE A N 1
ATOM 3153 C CA . PHE A 1 394 ? 14.422 27.984 17.359 1 95.12 394 PHE A CA 1
ATOM 3154 C C . PHE A 1 394 ? 13.742 27.469 16.094 1 95.12 394 PHE A C 1
ATOM 3156 O O . PHE A 1 394 ? 13.836 26.281 15.773 1 95.12 394 PHE A O 1
ATOM 3163 N N . PRO A 1 395 ? 13.016 28.297 15.422 1 96.5 395 PRO A N 1
ATOM 3164 C CA . PRO A 1 395 ? 12.344 27.891 14.188 1 96.5 395 PRO A CA 1
ATOM 3165 C C . PRO A 1 395 ? 13.266 27.938 12.977 1 96.5 395 PRO A C 1
ATOM 3167 O O . PRO A 1 395 ? 14.352 28.516 13.039 1 96.5 395 PRO A O 1
ATOM 3170 N N . LEU A 1 396 ? 12.922 27.219 11.961 1 97.69 396 LEU A N 1
ATOM 3171 C CA . LEU A 1 396 ? 13.492 27.438 10.633 1 97.69 396 LEU A CA 1
ATOM 3172 C C . LEU A 1 396 ? 12.883 28.656 9.977 1 97.69 396 LEU A C 1
ATOM 3174 O O . LEU A 1 396 ? 11.664 28.719 9.773 1 97.69 396 LEU A O 1
ATOM 3178 N N . VAL A 1 397 ? 13.664 29.609 9.672 1 97.81 397 VAL A N 1
ATOM 3179 C CA . VAL A 1 397 ? 13.188 30.844 9.055 1 97.81 397 VAL A CA 1
ATOM 3180 C C . VAL A 1 397 ? 13.234 30.719 7.531 1 97.81 397 VAL A C 1
ATOM 3182 O O . VAL A 1 397 ? 14.289 30.422 6.961 1 97.81 397 VAL A O 1
ATOM 3185 N N . ILE A 1 398 ? 12.125 30.891 6.895 1 98.25 398 ILE A N 1
ATOM 3186 C CA . ILE A 1 398 ? 12.031 30.828 5.438 1 98.25 398 ILE A CA 1
ATOM 3187 C C . ILE A 1 398 ? 12.312 32.219 4.855 1 98.25 398 ILE A C 1
ATOM 3189 O O . ILE A 1 398 ? 11.43 33.062 4.816 1 98.25 398 ILE A O 1
ATOM 3193 N N . GLN A 1 399 ? 13.477 32.344 4.434 1 95.81 399 GLN A N 1
ATOM 3194 C CA . GLN A 1 399 ? 13.93 33.625 3.883 1 95.81 399 GLN A CA 1
ATOM 3195 C C . GLN A 1 399 ? 15.148 33.438 2.994 1 95.81 399 GLN A C 1
ATOM 3197 O O . GLN A 1 399 ? 16.031 32.625 3.295 1 95.81 399 GLN A O 1
ATOM 3202 N N . LYS A 1 400 ? 15.148 34.156 1.97 1 93.81 400 LYS A N 1
ATOM 3203 C CA . LYS A 1 400 ? 16.312 34.125 1.09 1 93.81 400 LYS A CA 1
ATOM 3204 C C . LYS A 1 400 ? 17.484 34.875 1.727 1 93.81 400 LYS A C 1
ATOM 3206 O O . LYS A 1 400 ? 17.359 36 2.154 1 93.81 400 LYS A O 1
ATOM 3211 N N . SER A 1 401 ? 18.531 34.219 1.786 1 89.69 401 SER A N 1
ATOM 3212 C CA . SER A 1 401 ? 19.75 34.875 2.297 1 89.69 401 SER A CA 1
ATOM 3213 C C . SER A 1 401 ? 20.438 35.656 1.208 1 89.69 401 SER A C 1
ATOM 3215 O O . SER A 1 401 ? 20.172 35.469 0.019 1 89.69 401 SER A O 1
ATOM 3217 N N . ALA A 1 402 ? 21.312 36.531 1.664 1 89.94 402 ALA A N 1
ATOM 3218 C CA . ALA A 1 402 ? 22.047 37.406 0.739 1 89.94 402 ALA A CA 1
ATOM 3219 C C . ALA A 1 402 ? 22.938 36.562 -0.187 1 89.94 402 ALA A C 1
ATOM 3221 O O . ALA A 1 402 ? 23.234 36.969 -1.31 1 89.94 402 ALA A O 1
ATOM 3222 N N . PHE A 1 403 ? 23.266 35.406 0.2 1 90.25 403 PHE A N 1
ATOM 3223 C CA . PHE A 1 403 ? 24.234 34.594 -0.547 1 90.25 403 PHE A CA 1
ATOM 3224 C C . PHE A 1 403 ? 23.547 33.438 -1.226 1 90.25 403 PHE A C 1
ATOM 3226 O O . PHE A 1 403 ? 24.203 32.625 -1.875 1 90.25 403 PHE A O 1
ATOM 3233 N N . SER A 1 404 ? 22.25 33.406 -1.043 1 90.31 404 SER A N 1
ATOM 3234 C CA . SER A 1 404 ? 21.562 32.25 -1.61 1 90.31 404 SER A CA 1
ATOM 3235 C C . SER A 1 404 ? 20.812 32.625 -2.885 1 90.31 404 SER A C 1
ATOM 3237 O O . SER A 1 404 ? 20.5 33.812 -3.104 1 90.31 404 SER A O 1
ATOM 3239 N N . LYS A 1 405 ? 20.75 31.672 -3.795 1 93.12 405 LYS A N 1
ATOM 3240 C CA . LYS A 1 405 ? 19.969 31.844 -5.027 1 93.12 405 LYS A CA 1
ATOM 3241 C C . LYS A 1 405 ? 18.859 30.797 -5.133 1 93.12 405 LYS A C 1
ATOM 3243 O O . LYS A 1 405 ? 18.984 29.703 -4.574 1 93.12 405 LYS A O 1
ATOM 3248 N N . CYS A 1 406 ? 17.797 31.234 -5.793 1 95.69 406 CYS A N 1
ATOM 3249 C CA . CYS A 1 406 ? 16.734 30.266 -6.098 1 95.69 406 CYS A CA 1
ATOM 3250 C C . CYS A 1 406 ? 17.25 29.156 -7.008 1 95.69 406 CYS A C 1
ATOM 3252 O O . CYS A 1 406 ? 18.188 29.375 -7.781 1 95.69 406 CYS A O 1
ATOM 3254 N N . SER A 1 407 ? 16.766 28.047 -6.871 1 96.94 407 SER A N 1
ATOM 3255 C CA . SER A 1 407 ? 17.219 26.906 -7.648 1 96.94 407 SER A CA 1
ATOM 3256 C C . SER A 1 407 ? 16.828 27.031 -9.117 1 96.94 407 SER A C 1
ATOM 3258 O O . SER A 1 407 ? 15.844 27.719 -9.438 1 96.94 407 SER A O 1
ATOM 3260 N N . LYS A 1 408 ? 17.594 26.359 -9.977 1 95.69 408 LYS A N 1
ATOM 3261 C CA . LYS A 1 408 ? 17.328 26.391 -11.414 1 95.69 408 LYS A CA 1
ATOM 3262 C C . LYS A 1 408 ? 15.961 25.797 -11.742 1 95.69 408 LYS A C 1
ATOM 3264 O O . LYS A 1 408 ? 15.219 26.344 -12.555 1 95.69 408 LYS A O 1
ATOM 3269 N N . SER A 1 409 ? 15.641 24.656 -11.156 1 95.62 409 SER A N 1
ATOM 3270 C CA . SER A 1 409 ? 14.367 24 -11.391 1 95.62 409 SER A CA 1
ATOM 3271 C C . SER A 1 409 ? 13.188 24.891 -11.023 1 95.62 409 SER A C 1
ATOM 3273 O O . SER A 1 409 ? 12.188 24.938 -11.742 1 95.62 409 SER A O 1
ATOM 3275 N N . HIS A 1 410 ? 13.305 25.562 -9.93 1 96.88 410 HIS A N 1
ATOM 3276 C CA . HIS A 1 410 ? 12.273 26.484 -9.484 1 96.88 410 HIS A CA 1
ATOM 3277 C C . HIS A 1 410 ? 12.125 27.641 -10.461 1 96.88 410 HIS A C 1
ATOM 3279 O O . HIS A 1 410 ? 11.008 28.016 -10.836 1 96.88 410 HIS A O 1
ATOM 3285 N N . LEU A 1 411 ? 13.195 28.266 -10.859 1 95.94 411 LEU A N 1
ATOM 3286 C CA . LEU A 1 411 ? 13.156 29.422 -11.742 1 95.94 411 LEU A CA 1
ATOM 3287 C C . LEU A 1 411 ? 12.531 29.062 -13.086 1 95.94 411 LEU A C 1
ATOM 3289 O O . LEU A 1 411 ? 11.758 29.844 -13.641 1 95.94 411 LEU A O 1
ATOM 3293 N N . GLU A 1 412 ? 12.883 27.891 -13.578 1 94.38 412 GLU A N 1
ATOM 3294 C CA . GLU A 1 412 ? 12.297 27.422 -14.828 1 94.38 412 GLU A CA 1
ATOM 3295 C C . GLU A 1 412 ? 10.789 27.234 -14.695 1 94.38 412 GLU A C 1
ATOM 3297 O O . GLU A 1 412 ? 10.031 27.656 -15.578 1 94.38 412 GLU A O 1
ATOM 3302 N N . LYS A 1 413 ? 10.398 26.641 -13.648 1 94.75 413 LYS A N 1
ATOM 3303 C CA . LYS A 1 413 ? 8.977 26.422 -13.43 1 94.75 413 LYS A CA 1
ATOM 3304 C C . LYS A 1 413 ? 8.25 27.75 -13.188 1 94.75 413 LYS A C 1
ATOM 3306 O O . LYS A 1 413 ? 7.164 27.969 -13.734 1 94.75 413 LYS A O 1
ATOM 3311 N N . TYR A 1 414 ? 8.82 28.531 -12.352 1 94.75 414 TYR A N 1
ATOM 3312 C CA . TYR A 1 414 ? 8.227 29.812 -11.984 1 94.75 414 TYR A CA 1
ATOM 3313 C C . TYR A 1 414 ? 8.047 30.703 -13.211 1 94.75 414 TYR A C 1
ATOM 3315 O O . TYR A 1 414 ? 7.039 31.406 -13.344 1 94.75 414 TYR A O 1
ATOM 3323 N N . GLU A 1 415 ? 8.969 30.703 -14.109 1 92.88 415 GLU A N 1
ATOM 3324 C CA . GLU A 1 415 ? 8.883 31.469 -15.359 1 92.88 415 GLU A CA 1
ATOM 3325 C C . GLU A 1 415 ? 7.727 30.969 -16.219 1 92.88 415 GLU A C 1
ATOM 3327 O O . GLU A 1 415 ? 7.078 31.766 -16.906 1 92.88 415 GLU A O 1
ATOM 3332 N N . ARG A 1 416 ? 7.504 29.734 -16.219 1 91.12 416 ARG A N 1
ATOM 3333 C CA . ARG A 1 416 ? 6.398 29.156 -16.969 1 91.12 416 ARG A CA 1
ATOM 3334 C C . ARG A 1 416 ? 5.055 29.562 -16.375 1 91.12 416 ARG A C 1
ATOM 3336 O O . ARG A 1 416 ? 4.078 29.75 -17.109 1 91.12 416 ARG A O 1
ATOM 3343 N N . LEU A 1 417 ? 5.027 29.609 -15.086 1 90.94 417 LEU A N 1
ATOM 3344 C CA . LEU A 1 417 ? 3.795 29.953 -14.383 1 90.94 417 LEU A CA 1
ATOM 3345 C C . LEU A 1 417 ? 3.498 31.453 -14.508 1 90.94 417 LEU A C 1
ATOM 3347 O O . LEU A 1 417 ? 2.334 31.844 -14.578 1 90.94 417 LEU A O 1
ATOM 3351 N N . PHE A 1 418 ? 4.551 32.188 -14.461 1 91.44 418 PHE A N 1
ATOM 3352 C CA . PHE A 1 418 ? 4.438 33.656 -14.5 1 91.44 418 PHE A CA 1
ATOM 3353 C C . PHE A 1 418 ? 5.352 34.219 -15.57 1 91.44 418 PHE A C 1
ATOM 3355 O O . PHE A 1 418 ? 6.355 34.875 -15.258 1 91.44 418 PHE A O 1
ATOM 3362 N N . PRO A 1 419 ? 4.84 34.094 -16.734 1 82.69 419 PRO A N 1
ATOM 3363 C CA . PRO A 1 419 ? 5.684 34.625 -17.797 1 82.69 419 PRO A CA 1
ATOM 3364 C C . PRO A 1 419 ? 5.883 36.125 -17.688 1 82.69 419 PRO A C 1
ATOM 3366 O O . PRO A 1 419 ? 4.926 36.875 -17.438 1 82.69 419 PRO A O 1
ATOM 3369 N N . GLY A 1 420 ? 7.176 36.688 -17.875 1 74.06 420 GLY A N 1
ATOM 3370 C CA . GLY A 1 420 ? 7.496 38.094 -17.922 1 74.06 420 GLY A CA 1
ATOM 3371 C C . GLY A 1 420 ? 7.781 38.688 -16.562 1 74.06 420 GLY A C 1
ATOM 3372 O O . GLY A 1 420 ? 8.031 39.906 -16.438 1 74.06 420 GLY A O 1
ATOM 3373 N N . LEU A 1 421 ? 7.719 38.031 -15.539 1 66.44 421 LEU A N 1
ATOM 3374 C CA . LEU A 1 421 ? 8.102 38.531 -14.219 1 66.44 421 LEU A CA 1
ATOM 3375 C C . LEU A 1 421 ? 9.586 38.281 -13.961 1 66.44 421 LEU A C 1
ATOM 3377 O O . LEU A 1 421 ? 10.141 37.281 -14.391 1 66.44 421 LEU A O 1
ATOM 3381 N N . MET B 1 1 ? -26.906 -32.906 -13.531 1 33.62 1 MET B N 1
ATOM 3382 C CA . MET B 1 1 ? -26.875 -31.859 -12.523 1 33.62 1 MET B CA 1
ATOM 3383 C C . MET B 1 1 ? -25.5 -31.203 -12.477 1 33.62 1 MET B C 1
ATOM 3385 O O . MET B 1 1 ? -24.469 -31.891 -12.461 1 33.62 1 MET B O 1
ATOM 3389 N N . GLU B 1 2 ? -25.344 -30.047 -13.07 1 44.81 2 GLU B N 1
ATOM 3390 C CA . GLU B 1 2 ? -24.078 -29.328 -13.148 1 44.81 2 GLU B CA 1
ATOM 3391 C C . GLU B 1 2 ? -23.328 -29.375 -11.812 1 44.81 2 GLU B C 1
ATOM 3393 O O . GLU B 1 2 ? -23.906 -29.047 -10.773 1 44.81 2 GLU B O 1
ATOM 3398 N N . GLU B 1 3 ? -22.438 -30.203 -11.633 1 56.94 3 GLU B N 1
ATOM 3399 C CA . GLU B 1 3 ? -21.703 -30.438 -10.391 1 56.94 3 GLU B CA 1
ATOM 3400 C C . GLU B 1 3 ? -21.031 -29.172 -9.898 1 56.94 3 GLU B C 1
ATOM 3402 O O . GLU B 1 3 ? -20.344 -28.5 -10.664 1 56.94 3 GLU B O 1
ATOM 3407 N N . SER B 1 4 ? -21.547 -28.562 -8.852 1 73.25 4 SER B N 1
ATOM 3408 C CA . SER B 1 4 ? -21.016 -27.422 -8.133 1 73.25 4 SER B CA 1
ATOM 3409 C C . SER B 1 4 ? -19.562 -27.656 -7.715 1 73.25 4 SER B C 1
ATOM 3411 O O . SER B 1 4 ? -19.219 -28.734 -7.227 1 73.25 4 SER B O 1
ATOM 3413 N N . PHE B 1 5 ? -18.688 -26.828 -8.305 1 85.88 5 PHE B N 1
ATOM 3414 C CA . PHE B 1 5 ? -17.266 -26.875 -7.98 1 85.88 5 PHE B CA 1
ATOM 3415 C C . PHE B 1 5 ? -16.922 -25.781 -6.973 1 85.88 5 PHE B C 1
ATOM 3417 O O . PHE B 1 5 ? -16.25 -24.812 -7.312 1 85.88 5 PHE B O 1
ATOM 3424 N N . MET B 1 6 ? -17.359 -26 -5.699 1 87.31 6 MET B N 1
ATOM 3425 C CA . MET B 1 6 ? -17.125 -25.031 -4.625 1 87.31 6 MET B CA 1
ATOM 3426 C C . MET B 1 6 ? -15.781 -25.281 -3.953 1 87.31 6 MET B C 1
ATOM 3428 O O . MET B 1 6 ? -15.438 -26.422 -3.639 1 87.31 6 MET B O 1
ATOM 3432 N N . VAL B 1 7 ? -15.07 -24.203 -3.824 1 90.88 7 VAL B N 1
ATOM 3433 C CA . VAL B 1 7 ? -13.758 -24.281 -3.201 1 90.88 7 VAL B CA 1
ATOM 3434 C C . VAL B 1 7 ? -13.734 -23.438 -1.927 1 90.88 7 VAL B C 1
ATOM 3436 O O . VAL B 1 7 ? -14.289 -22.344 -1.893 1 90.88 7 VAL B O 1
ATOM 3439 N N . SER B 1 8 ? -13.273 -24.047 -0.875 1 92.88 8 SER B N 1
ATOM 3440 C CA . SER B 1 8 ? -13.125 -23.297 0.374 1 92.88 8 SER B CA 1
ATOM 3441 C C . SER B 1 8 ? -11.68 -22.844 0.577 1 92.88 8 SER B C 1
ATOM 3443 O O . SER B 1 8 ? -10.742 -23.625 0.387 1 92.88 8 SER B O 1
ATOM 3445 N N . VAL B 1 9 ? -11.531 -21.609 0.906 1 94.75 9 VAL B N 1
ATOM 3446 C CA . VAL B 1 9 ? -10.219 -21.031 1.162 1 94.75 9 VAL B CA 1
ATOM 3447 C C . VAL B 1 9 ? -10.195 -20.391 2.547 1 94.75 9 VAL B C 1
ATOM 3449 O O . VAL B 1 9 ? -10.992 -19.5 2.836 1 94.75 9 VAL B O 1
ATOM 3452 N N . PHE B 1 10 ? -9.367 -20.875 3.395 1 95.19 10 PHE B N 1
ATOM 3453 C CA . PHE B 1 10 ? -9.227 -20.266 4.711 1 95.19 10 PHE B CA 1
ATOM 3454 C C . PHE B 1 10 ? -8.336 -19.031 4.641 1 95.19 10 PHE B C 1
ATOM 3456 O O . PHE B 1 10 ? -7.203 -19.109 4.16 1 95.19 10 PHE B O 1
ATOM 3463 N N . ASP B 1 11 ? -8.828 -17.938 5.137 1 94.94 11 ASP B N 1
ATOM 3464 C CA . ASP B 1 11 ? -8.078 -16.672 5.152 1 94.94 11 ASP B CA 1
ATOM 3465 C C . ASP B 1 11 ? -7.316 -16.516 6.465 1 94.94 11 ASP B C 1
ATOM 3467 O O . ASP B 1 11 ? -7.898 -16.141 7.484 1 94.94 11 ASP B O 1
ATOM 3471 N N . ALA B 1 12 ? -6.043 -16.734 6.363 1 96.25 12 ALA B N 1
ATOM 3472 C CA . ALA B 1 12 ? -5.188 -16.625 7.543 1 96.25 12 ALA B CA 1
ATOM 3473 C C . ALA B 1 12 ? -4.543 -15.25 7.637 1 96.25 12 ALA B C 1
ATOM 3475 O O . ALA B 1 12 ? -4.121 -14.688 6.625 1 96.25 12 ALA B O 1
ATOM 3476 N N . HIS B 1 13 ? -4.535 -14.711 8.766 1 96.06 13 HIS B N 1
ATOM 3477 C CA . HIS B 1 13 ? -3.93 -13.414 9.062 1 96.06 13 HIS B CA 1
ATOM 3478 C C . HIS B 1 13 ? -3.33 -13.398 10.469 1 96.06 13 HIS B C 1
ATOM 3480 O O . HIS B 1 13 ? -3.312 -14.43 11.148 1 96.06 13 HIS B O 1
ATOM 3486 N N . LYS B 1 14 ? -2.795 -12.273 10.898 1 95.31 14 LYS B N 1
ATOM 3487 C CA . LYS B 1 14 ? -1.997 -12.227 12.117 1 95.31 14 LYS B CA 1
ATOM 3488 C C . LYS B 1 14 ? -2.838 -12.594 13.336 1 95.31 14 LYS B C 1
ATOM 3490 O O . LYS B 1 14 ? -2.316 -13.133 14.32 1 95.31 14 LYS B O 1
ATOM 3495 N N . ASP B 1 15 ? -4.148 -12.43 13.328 1 93.88 15 ASP B N 1
ATOM 3496 C CA . ASP B 1 15 ? -5 -12.609 14.5 1 93.88 15 ASP B CA 1
ATOM 3497 C C . ASP B 1 15 ? -5.48 -14.055 14.617 1 93.88 15 ASP B C 1
ATOM 3499 O O . ASP B 1 15 ? -5.965 -14.469 15.672 1 93.88 15 ASP B O 1
ATOM 3503 N N . ASN B 1 16 ? -5.375 -14.844 13.539 1 95.12 16 ASN B N 1
ATOM 3504 C CA . ASN B 1 16 ? -5.941 -16.188 13.617 1 95.12 16 ASN B CA 1
ATOM 3505 C C . ASN B 1 16 ? -4.922 -17.25 13.219 1 95.12 16 ASN B C 1
ATOM 3507 O O . ASN B 1 16 ? -5.188 -18.453 13.336 1 95.12 16 ASN B O 1
ATOM 3511 N N . LEU B 1 17 ? -3.77 -16.859 12.797 1 96.94 17 LEU B N 1
ATOM 3512 C CA . LEU B 1 17 ? -2.766 -17.797 12.289 1 96.94 17 LEU B CA 1
ATOM 3513 C C . LEU B 1 17 ? -2.383 -18.812 13.359 1 96.94 17 LEU B C 1
ATOM 3515 O O . LEU B 1 17 ? -2.266 -20.016 13.07 1 96.94 17 LEU B O 1
ATOM 3519 N N . GLN B 1 18 ? -2.244 -18.297 14.594 1 96.19 18 GLN B N 1
ATOM 3520 C CA . GLN B 1 18 ? -1.823 -19.188 15.672 1 96.19 18 GLN B CA 1
ATOM 3521 C C . GLN B 1 18 ? -2.861 -20.266 15.93 1 96.19 18 GLN B C 1
ATOM 3523 O O . GLN B 1 18 ? -2.512 -21.406 16.25 1 96.19 18 GLN B O 1
ATOM 3528 N N . PHE B 1 19 ? -4.082 -19.906 15.734 1 93.94 19 PHE B N 1
ATOM 3529 C CA . PHE B 1 19 ? -5.18 -20.844 15.992 1 93.94 19 PHE B CA 1
ATOM 3530 C C . PHE B 1 19 ? -5.246 -21.906 14.914 1 93.94 19 PHE B C 1
ATOM 3532 O O . PHE B 1 19 ? -5.539 -23.078 15.203 1 93.94 19 PHE B O 1
ATOM 3539 N N . VAL B 1 20 ? -4.953 -21.594 13.719 1 95.19 20 VAL B N 1
ATOM 3540 C CA . VAL B 1 20 ? -5.145 -22.5 12.602 1 95.19 20 VAL B CA 1
ATOM 3541 C C . VAL B 1 20 ? -3.83 -23.219 12.297 1 95.19 20 VAL B C 1
ATOM 3543 O O . VAL B 1 20 ? -3.807 -24.172 11.516 1 95.19 20 VAL B O 1
ATOM 3546 N N . TRP B 1 21 ? -2.787 -22.922 12.977 1 97 21 TRP B N 1
ATOM 3547 C CA . TRP B 1 21 ? -1.435 -23.391 12.672 1 97 21 TRP B CA 1
ATOM 3548 C C . TRP B 1 21 ? -1.364 -24.906 12.664 1 97 21 TRP B C 1
ATOM 3550 O O . TRP B 1 21 ? -0.832 -25.5 11.727 1 97 21 TRP B O 1
ATOM 3560 N N . PRO B 1 22 ? -1.952 -25.641 13.609 1 96.88 22 PRO B N 1
ATOM 3561 C CA . PRO B 1 22 ? -1.867 -27.109 13.578 1 96.88 22 PRO B CA 1
ATOM 3562 C C . PRO B 1 22 ? -2.506 -27.703 12.328 1 96.88 22 PRO B C 1
ATOM 3564 O O . PRO B 1 22 ? -1.987 -28.672 11.773 1 96.88 22 PRO B O 1
ATOM 3567 N N . SER B 1 23 ? -3.584 -27.094 11.922 1 95.69 23 SER B N 1
ATOM 3568 C CA . SER B 1 23 ? -4.258 -27.578 10.727 1 95.69 23 SER B CA 1
ATOM 3569 C C . SER B 1 23 ? -3.398 -27.359 9.484 1 95.69 23 SER B C 1
ATOM 3571 O O . SER B 1 23 ? -3.354 -28.219 8.594 1 95.69 23 SER B O 1
ATOM 3573 N N . ILE B 1 24 ? -2.762 -26.266 9.438 1 97.75 24 ILE B N 1
ATOM 3574 C CA . ILE B 1 24 ? -1.884 -25.938 8.32 1 97.75 24 ILE B CA 1
ATOM 3575 C C . ILE B 1 24 ? -0.74 -26.953 8.25 1 97.75 24 ILE B C 1
ATOM 3577 O O . ILE B 1 24 ? -0.482 -27.547 7.195 1 97.75 24 ILE B O 1
ATOM 3581 N N . VAL B 1 25 ? -0.14 -27.188 9.375 1 98.12 25 VAL B N 1
ATOM 3582 C CA . VAL B 1 25 ? 1.001 -28.094 9.453 1 98.12 25 VAL B CA 1
ATOM 3583 C C . VAL B 1 25 ? 0.566 -29.5 9.062 1 98.12 25 VAL B C 1
ATOM 3585 O O . VAL B 1 25 ? 1.229 -30.172 8.258 1 98.12 25 VAL B O 1
ATOM 3588 N N . CYS B 1 26 ? -0.518 -29.906 9.555 1 97.94 26 CYS B N 1
ATOM 3589 C CA . CYS B 1 26 ? -1.038 -31.234 9.258 1 97.94 26 CYS B CA 1
ATOM 3590 C C . CYS B 1 26 ? -1.343 -31.375 7.77 1 97.94 26 CYS B C 1
ATOM 3592 O O . CYS B 1 26 ? -1.029 -32.406 7.16 1 97.94 26 CYS B O 1
ATOM 3594 N N . SER B 1 27 ? -1.935 -30.344 7.234 1 97.75 27 SER B N 1
ATOM 3595 C CA . SER B 1 27 ? -2.287 -30.359 5.816 1 97.75 27 SER B CA 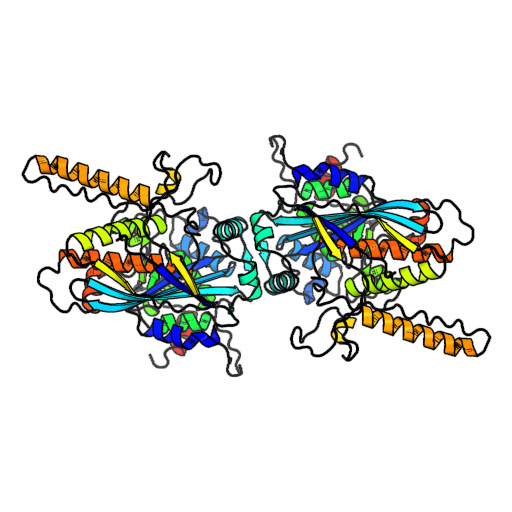1
ATOM 3596 C C . SER B 1 27 ? -1.046 -30.484 4.941 1 97.75 27 SER B C 1
ATOM 3598 O O . SER B 1 27 ? -1.042 -31.219 3.959 1 97.75 27 SER B O 1
ATOM 3600 N N . ILE B 1 28 ? -0.021 -29.781 5.258 1 98.62 28 ILE B N 1
ATOM 3601 C CA . ILE B 1 28 ? 1.209 -29.797 4.473 1 98.62 28 ILE B CA 1
ATOM 3602 C C . ILE B 1 28 ? 1.898 -31.141 4.621 1 98.62 28 ILE B C 1
ATOM 3604 O O . ILE B 1 28 ? 2.277 -31.766 3.623 1 98.62 28 ILE B O 1
ATOM 3608 N N . GLN B 1 29 ? 2.004 -31.656 5.777 1 97.94 29 GLN B N 1
ATOM 3609 C CA . GLN B 1 29 ? 2.766 -32.875 6.082 1 97.94 29 GLN B CA 1
ATOM 3610 C C . GLN B 1 29 ? 2.102 -34.094 5.477 1 97.94 29 GLN B C 1
ATOM 3612 O O . GLN B 1 29 ? 2.779 -35.062 5.141 1 97.94 29 GLN B O 1
ATOM 3617 N N . ASN B 1 30 ? 0.846 -34.062 5.312 1 97.12 30 ASN B N 1
ATOM 3618 C CA . ASN B 1 30 ? 0.127 -35.219 4.809 1 97.12 30 ASN B CA 1
ATOM 3619 C C . ASN B 1 30 ? -0.229 -35.062 3.334 1 97.12 30 ASN B C 1
ATOM 3621 O O . ASN B 1 30 ? -0.894 -35.938 2.76 1 97.12 30 ASN B O 1
ATOM 3625 N N . ALA B 1 31 ? 0.198 -34.031 2.752 1 98.06 31 ALA B N 1
ATOM 3626 C CA . ALA B 1 31 ? -0.169 -33.75 1.363 1 98.06 31 ALA B CA 1
ATOM 3627 C C . ALA B 1 31 ? 0.604 -34.656 0.406 1 98.06 31 ALA B C 1
ATOM 3629 O O . ALA B 1 31 ? 1.742 -35.031 0.686 1 98.06 31 ALA B O 1
ATOM 3630 N N . SER B 1 32 ? -0.057 -35 -0.682 1 97.62 32 SER B N 1
ATOM 3631 C CA . SER B 1 32 ? 0.647 -35.625 -1.799 1 97.62 32 SER B CA 1
ATOM 3632 C C . SER B 1 32 ? 1.505 -34.594 -2.545 1 97.62 32 SER B C 1
ATOM 3634 O O . SER B 1 32 ? 2.605 -34.938 -2.998 1 97.62 32 SER B O 1
ATOM 3636 N N . PHE B 1 33 ? 0.987 -33.438 -2.658 1 98.5 33 PHE B N 1
ATOM 3637 C CA . PHE B 1 33 ? 1.733 -32.281 -3.156 1 98.5 33 PHE B CA 1
ATOM 3638 C C . PHE B 1 33 ? 1.109 -30.984 -2.672 1 98.5 33 PHE B C 1
ATOM 3640 O O . PHE B 1 33 ? -0.028 -30.984 -2.199 1 98.5 33 PHE B O 1
ATOM 3647 N N . ILE B 1 34 ? 1.852 -29.906 -2.725 1 98.88 34 ILE B N 1
ATOM 3648 C CA . ILE B 1 34 ? 1.337 -28.594 -2.359 1 98.88 34 ILE B CA 1
ATOM 3649 C C . ILE B 1 34 ? 1.522 -27.625 -3.525 1 98.88 34 ILE B C 1
ATOM 3651 O O . ILE B 1 34 ? 2.514 -27.703 -4.258 1 98.88 34 ILE B O 1
ATOM 3655 N N . ALA B 1 35 ? 0.546 -26.734 -3.742 1 98.88 35 ALA B N 1
ATOM 3656 C CA . ALA B 1 35 ? 0.599 -25.672 -4.738 1 98.88 35 ALA B CA 1
ATOM 3657 C C . ALA B 1 35 ? 0.638 -24.297 -4.066 1 98.88 35 ALA B C 1
ATOM 3659 O O . ALA B 1 35 ? -0.056 -24.062 -3.074 1 98.88 35 ALA B O 1
ATOM 3660 N N . VAL B 1 36 ? 1.489 -23.438 -4.617 1 98.81 36 VAL B N 1
ATOM 3661 C CA . VAL B 1 36 ? 1.635 -22.125 -3.998 1 98.81 36 VAL B CA 1
ATOM 3662 C C . VAL B 1 36 ? 1.507 -21.031 -5.062 1 98.81 36 VAL B C 1
ATOM 3664 O O . VAL B 1 36 ? 1.741 -21.281 -6.246 1 98.81 36 VAL B O 1
ATOM 3667 N N . ASP B 1 37 ? 1.073 -19.891 -4.672 1 97.94 37 ASP B N 1
ATOM 3668 C CA . ASP B 1 37 ? 0.988 -18.688 -5.477 1 97.94 37 ASP B CA 1
ATOM 3669 C C . ASP B 1 37 ? 1.229 -17.438 -4.621 1 97.94 37 ASP B C 1
ATOM 3671 O O . ASP B 1 37 ? 0.839 -17.406 -3.451 1 97.94 37 ASP B O 1
ATOM 3675 N N . CYS B 1 38 ? 1.919 -16.438 -5.195 1 98 38 CYS B N 1
ATOM 3676 C CA . CYS B 1 38 ? 2.219 -15.219 -4.461 1 98 38 CYS B CA 1
ATOM 3677 C C . CYS B 1 38 ? 1.634 -14 -5.172 1 98 38 CYS B C 1
ATOM 3679 O O . CYS B 1 38 ? 1.644 -13.93 -6.402 1 98 38 CYS B O 1
ATOM 3681 N N . GLU B 1 39 ? 1.069 -13.156 -4.461 1 97.62 39 GLU B N 1
ATOM 3682 C CA . GLU B 1 39 ? 0.848 -11.781 -4.91 1 97.62 39 GLU B CA 1
ATOM 3683 C C . GLU B 1 39 ? 1.956 -10.852 -4.418 1 97.62 39 GLU B C 1
ATOM 3685 O O . GLU B 1 39 ? 2.318 -10.883 -3.238 1 97.62 39 GLU B O 1
ATOM 3690 N N . LEU B 1 40 ? 2.496 -10.102 -5.328 1 98.25 40 LEU B N 1
ATOM 3691 C CA . LEU B 1 40 ? 3.695 -9.32 -5.043 1 98.25 40 LEU B CA 1
ATOM 3692 C C . LEU B 1 40 ? 3.41 -7.828 -5.156 1 98.25 40 LEU B C 1
ATOM 3694 O O . LEU B 1 40 ? 2.463 -7.422 -5.836 1 98.25 40 LEU B O 1
ATOM 3698 N N . SER B 1 41 ? 4.211 -7.012 -4.469 1 98.38 41 SER B N 1
ATOM 3699 C CA . SER B 1 41 ? 4.027 -5.566 -4.488 1 98.38 41 SER B CA 1
ATOM 3700 C C . SER B 1 41 ? 4.535 -4.961 -5.793 1 98.38 41 SER B C 1
ATOM 3702 O O . SER B 1 41 ? 4.297 -3.783 -6.074 1 98.38 41 SER B O 1
ATOM 3704 N N . GLY B 1 42 ? 5.199 -5.75 -6.594 1 97.81 42 GLY B N 1
ATOM 3705 C CA . GLY B 1 42 ? 5.715 -5.355 -7.895 1 97.81 42 GLY B CA 1
ATOM 3706 C C . GLY B 1 42 ? 6.648 -6.383 -8.508 1 97.81 42 GLY B C 1
ATOM 3707 O O . GLY B 1 42 ? 7.211 -7.219 -7.793 1 97.81 42 GLY B O 1
ATOM 3708 N N . LEU B 1 43 ? 6.844 -6.297 -9.805 1 96.5 43 LEU B N 1
ATOM 3709 C CA . LEU B 1 43 ? 7.672 -7.258 -10.523 1 96.5 43 LEU B CA 1
ATOM 3710 C C . LEU B 1 43 ? 8.867 -6.57 -11.18 1 96.5 43 LEU B C 1
ATOM 3712 O O . LEU B 1 43 ? 9.789 -7.234 -11.664 1 96.5 43 LEU B O 1
ATOM 3716 N N . GLY B 1 44 ? 8.852 -5.281 -11.156 1 95.88 44 GLY B N 1
ATOM 3717 C CA . GLY B 1 44 ? 9.898 -4.547 -11.844 1 95.88 44 GLY B CA 1
ATOM 3718 C C . GLY B 1 44 ? 9.68 -4.461 -13.344 1 95.88 44 GLY B C 1
ATOM 3719 O O . GLY B 1 44 ? 8.578 -4.719 -13.828 1 95.88 44 GLY B O 1
ATOM 3720 N N . SER B 1 45 ? 10.742 -4.094 -14.055 1 94.62 45 SER B N 1
ATOM 3721 C CA . SER B 1 45 ? 10.688 -3.936 -15.508 1 94.62 45 SER B CA 1
ATOM 3722 C C . SER B 1 45 ? 10.516 -5.281 -16.203 1 94.62 45 SER B C 1
ATOM 3724 O O . SER B 1 45 ? 11.336 -6.184 -16.031 1 94.62 45 SER B O 1
ATOM 3726 N N . ARG B 1 46 ? 9.516 -5.367 -17 1 92.38 46 ARG B N 1
ATOM 3727 C CA . ARG B 1 46 ? 9.258 -6.594 -17.75 1 92.38 46 ARG B CA 1
ATOM 3728 C C . ARG B 1 46 ? 10.438 -6.941 -18.656 1 92.38 46 ARG B C 1
ATOM 3730 O O . ARG B 1 46 ? 10.781 -8.117 -18.812 1 92.38 46 ARG B O 1
ATOM 3737 N N . LYS B 1 47 ? 11.023 -5.953 -19.172 1 94.19 47 LYS B N 1
ATOM 3738 C CA . LYS B 1 47 ? 12.172 -6.148 -20.047 1 94.19 47 LYS B CA 1
ATOM 3739 C C . LYS B 1 47 ? 13.328 -6.797 -19.297 1 94.19 47 LYS B C 1
ATOM 3741 O O . LYS B 1 47 ? 13.992 -7.703 -19.812 1 94.19 47 LYS B O 1
ATOM 3746 N N . LEU B 1 48 ? 13.508 -6.367 -18.094 1 95.31 48 LEU B N 1
ATOM 3747 C CA . LEU B 1 48 ? 14.648 -6.84 -17.312 1 95.31 48 LEU B CA 1
ATOM 3748 C C . LEU B 1 48 ? 14.391 -8.25 -16.781 1 95.31 48 LEU B C 1
ATOM 3750 O O . LEU B 1 48 ? 15.273 -9.102 -16.828 1 95.31 48 LEU B O 1
ATOM 3754 N N . ILE B 1 49 ? 13.188 -8.523 -16.375 1 94.75 49 ILE B N 1
ATOM 3755 C CA . ILE B 1 49 ? 12.914 -9.82 -15.766 1 94.75 49 ILE B CA 1
ATOM 3756 C C . ILE B 1 49 ? 12.766 -10.883 -16.844 1 94.75 49 ILE B C 1
ATOM 3758 O O . ILE B 1 49 ? 12.695 -12.078 -16.547 1 94.75 49 ILE B O 1
ATOM 3762 N N . ASN B 1 50 ? 12.68 -10.453 -18.109 1 94.69 50 ASN B N 1
ATOM 3763 C CA . ASN B 1 50 ? 12.641 -11.367 -19.234 1 94.69 50 ASN B CA 1
ATOM 3764 C C . ASN B 1 50 ? 13.891 -11.234 -20.109 1 94.69 50 ASN B C 1
ATOM 3766 O O . ASN B 1 50 ? 13.836 -11.445 -21.312 1 94.69 50 ASN B O 1
ATOM 3770 N N . SER B 1 51 ? 14.93 -10.844 -19.5 1 95.5 51 SER B N 1
ATOM 3771 C CA . SER B 1 51 ? 16.203 -10.734 -20.219 1 95.5 51 SER B CA 1
ATOM 3772 C C . SER B 1 51 ? 16.531 -12.023 -20.953 1 95.5 51 SER B C 1
ATOM 3774 O O . SER B 1 51 ? 16.156 -13.109 -20.531 1 95.5 51 SER B O 1
ATOM 3776 N N . GLN B 1 52 ? 17.281 -11.945 -22.016 1 94.5 52 GLN B N 1
ATOM 3777 C CA . GLN B 1 52 ? 17.641 -13.102 -22.828 1 94.5 52 GLN B CA 1
ATOM 3778 C C . GLN B 1 52 ? 18.547 -14.062 -22.078 1 94.5 52 GLN B C 1
ATOM 3780 O O . GLN B 1 52 ? 18.328 -15.281 -22.094 1 94.5 52 GLN B O 1
ATOM 3785 N N . ALA B 1 53 ? 19.531 -13.477 -21.531 1 96.56 53 ALA B N 1
ATOM 3786 C CA . ALA B 1 53 ? 20.422 -14.32 -20.719 1 96.56 53 ALA B CA 1
ATOM 3787 C C . ALA B 1 53 ? 19.766 -14.68 -19.391 1 96.56 53 ALA B C 1
ATOM 3789 O O . ALA B 1 53 ? 19.391 -13.797 -18.609 1 96.56 53 ALA B O 1
ATOM 3790 N N . VAL B 1 54 ? 19.625 -15.969 -19.109 1 96.69 54 VAL B N 1
ATOM 3791 C CA . VAL B 1 54 ? 18.891 -16.453 -17.938 1 96.69 54 VAL B CA 1
ATOM 3792 C C . VAL B 1 54 ? 19.594 -15.977 -16.656 1 96.69 54 VAL B C 1
ATOM 3794 O O . VAL B 1 54 ? 18.938 -15.672 -15.664 1 96.69 54 VAL B O 1
ATOM 3797 N N . ASP B 1 55 ? 20.938 -15.906 -16.672 1 97.5 55 ASP B N 1
ATOM 3798 C CA . ASP B 1 55 ? 21.688 -15.406 -15.523 1 97.5 55 ASP B CA 1
ATOM 3799 C C . ASP B 1 55 ? 21.312 -13.953 -15.219 1 97.5 55 ASP B C 1
ATOM 3801 O O . ASP B 1 55 ? 21.203 -13.57 -14.055 1 97.5 55 ASP B O 1
ATOM 3805 N N . ASP B 1 56 ? 21.172 -13.195 -16.281 1 97.69 56 ASP B N 1
ATOM 3806 C CA . ASP B 1 56 ? 20.766 -11.805 -16.109 1 97.69 56 ASP B CA 1
ATOM 3807 C C . ASP B 1 56 ? 19.344 -11.711 -15.578 1 97.69 56 ASP B C 1
ATOM 3809 O O . ASP B 1 56 ? 19.031 -10.859 -14.75 1 97.69 56 ASP B O 1
ATOM 3813 N N . ARG B 1 57 ? 18.5 -12.57 -16.078 1 96.94 57 ARG B N 1
ATOM 3814 C CA . ARG B 1 57 ? 17.125 -12.656 -15.586 1 96.94 57 ARG B CA 1
ATOM 3815 C C . ARG B 1 57 ? 17.094 -12.898 -14.086 1 96.94 57 ARG B C 1
ATOM 3817 O O . ARG B 1 57 ? 16.359 -12.227 -13.359 1 96.94 57 ARG B O 1
ATOM 3824 N N . TYR B 1 58 ? 17.906 -13.883 -13.695 1 98.25 58 TYR B N 1
ATOM 3825 C CA . TYR B 1 58 ? 17.984 -14.219 -12.281 1 98.25 58 TYR B CA 1
ATOM 3826 C C . TYR B 1 58 ? 18.453 -13.031 -11.461 1 98.25 58 TYR B C 1
ATOM 3828 O O . TYR B 1 58 ? 17.891 -12.719 -10.406 1 98.25 58 TYR B O 1
ATOM 3836 N N . LYS B 1 59 ? 19.438 -12.367 -11.93 1 98.44 59 LYS B N 1
ATOM 3837 C CA . LYS B 1 59 ? 19.984 -11.203 -11.234 1 98.44 59 LYS B CA 1
ATOM 3838 C C . LYS B 1 59 ? 18.922 -10.109 -11.102 1 98.44 59 LYS B C 1
ATOM 3840 O O . LYS B 1 59 ? 18.781 -9.5 -10.031 1 98.44 59 LYS B O 1
ATOM 3845 N N . ASN B 1 60 ? 18.25 -9.844 -12.164 1 98.25 60 ASN B N 1
ATOM 3846 C CA . ASN B 1 60 ? 17.219 -8.812 -1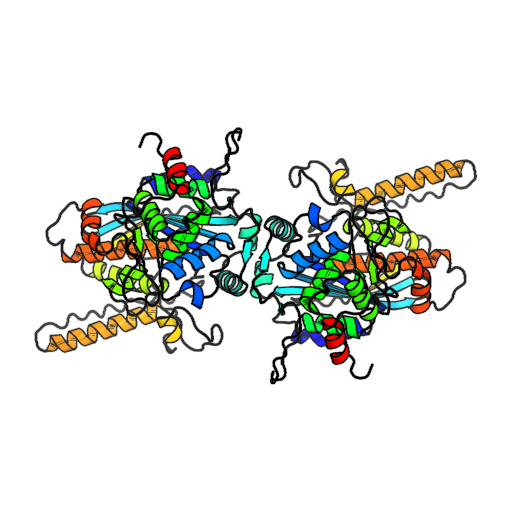2.164 1 98.25 60 ASN B CA 1
ATOM 3847 C C . ASN B 1 60 ? 16.062 -9.18 -11.242 1 98.25 60 ASN B C 1
ATOM 3849 O O . ASN B 1 60 ? 15.586 -8.344 -10.477 1 98.25 60 ASN B O 1
ATOM 3853 N N . ILE B 1 61 ? 15.602 -10.406 -11.328 1 98.5 61 ILE B N 1
ATOM 3854 C CA . ILE B 1 61 ? 14.516 -10.859 -10.461 1 98.5 61 ILE B CA 1
ATOM 3855 C C . ILE B 1 61 ? 14.961 -10.812 -9.008 1 98.5 61 ILE B C 1
ATOM 3857 O O . ILE B 1 61 ? 14.172 -10.461 -8.125 1 98.5 61 ILE B O 1
ATOM 3861 N N . SER B 1 62 ? 16.203 -11.188 -8.766 1 98.75 62 SER B N 1
ATOM 3862 C CA . SER B 1 62 ? 16.75 -11.141 -7.414 1 98.75 62 SER B CA 1
ATOM 3863 C C . SER B 1 62 ? 16.688 -9.727 -6.844 1 98.75 62 SER B C 1
ATOM 3865 O O . SER B 1 62 ? 16.328 -9.539 -5.676 1 98.75 62 SER B O 1
ATOM 3867 N N . GLU B 1 63 ? 17.047 -8.789 -7.656 1 98.25 63 GLU B N 1
ATOM 3868 C CA . GLU B 1 63 ? 16.984 -7.398 -7.219 1 98.25 63 GLU B CA 1
ATOM 3869 C C . GLU B 1 63 ? 15.547 -6.992 -6.875 1 98.25 63 GLU B C 1
ATOM 3871 O O . GLU B 1 63 ? 15.32 -6.281 -5.895 1 98.25 63 GLU B O 1
ATOM 3876 N N . VAL B 1 64 ? 14.664 -7.375 -7.637 1 98.38 64 VAL B N 1
ATOM 3877 C CA . VAL B 1 64 ? 13.258 -7.07 -7.406 1 98.38 64 VAL B CA 1
ATOM 3878 C C . VAL B 1 64 ? 12.797 -7.715 -6.102 1 98.38 64 VAL B C 1
ATOM 3880 O O . VAL B 1 64 ? 12.117 -7.078 -5.297 1 98.38 64 VAL B O 1
ATOM 3883 N N . ALA B 1 65 ? 13.172 -8.977 -5.91 1 98.69 65 ALA B N 1
ATOM 3884 C CA . ALA B 1 65 ? 12.75 -9.719 -4.727 1 98.69 65 ALA B CA 1
ATOM 3885 C C . ALA B 1 65 ? 13.32 -9.086 -3.455 1 98.69 65 ALA B C 1
ATOM 3887 O O . ALA B 1 65 ? 12.734 -9.219 -2.377 1 98.69 65 ALA B O 1
ATOM 3888 N N . LYS B 1 66 ? 14.414 -8.406 -3.547 1 98.5 66 LYS B N 1
ATOM 3889 C CA . LYS B 1 66 ? 15.062 -7.773 -2.402 1 98.5 66 LYS B CA 1
ATOM 3890 C C . LYS B 1 66 ? 14.422 -6.426 -2.084 1 98.5 66 LYS B C 1
ATOM 3892 O O . LYS B 1 66 ? 14.602 -5.891 -0.987 1 98.5 66 LYS B O 1
ATOM 3897 N N . THR B 1 67 ? 13.703 -5.855 -3.008 1 98.31 67 THR B N 1
ATOM 3898 C CA . THR B 1 67 ? 13.195 -4.5 -2.824 1 98.31 67 THR B CA 1
ATOM 3899 C C . THR B 1 67 ? 11.672 -4.5 -2.719 1 98.31 67 THR B C 1
ATOM 3901 O O . THR B 1 67 ? 11.086 -3.604 -2.105 1 98.31 67 THR B O 1
ATOM 3904 N N . ARG B 1 68 ? 11.047 -5.402 -3.301 1 98.56 68 ARG B N 1
ATOM 3905 C CA . ARG B 1 68 ? 9.594 -5.555 -3.219 1 98.56 68 ARG B CA 1
ATOM 3906 C C . ARG B 1 68 ? 9.211 -6.59 -2.168 1 98.56 68 ARG B C 1
ATOM 3908 O O . ARG B 1 68 ? 10.047 -7.016 -1.373 1 98.56 68 ARG B O 1
ATOM 3915 N N . SER B 1 69 ? 7.93 -6.91 -2.096 1 98.44 69 SER B N 1
ATOM 3916 C CA . SER B 1 69 ? 7.504 -7.785 -1.006 1 98.44 69 SER B CA 1
ATOM 3917 C C . SER B 1 69 ? 6.402 -8.742 -1.458 1 98.44 69 SER B C 1
ATOM 3919 O O . SER B 1 69 ? 5.77 -8.516 -2.492 1 98.44 69 SER B O 1
ATOM 3921 N N . ILE B 1 70 ? 6.27 -9.844 -0.752 1 98.62 70 ILE B N 1
ATOM 3922 C CA . ILE B 1 70 ? 5.094 -10.703 -0.851 1 98.62 70 ILE B CA 1
ATOM 3923 C C . ILE B 1 70 ? 3.939 -10.094 -0.056 1 98.62 70 ILE B C 1
ATOM 3925 O O . ILE B 1 70 ? 4.066 -9.852 1.145 1 98.62 70 ILE B O 1
ATOM 3929 N N . ILE B 1 71 ? 2.855 -9.914 -0.724 1 97.81 71 ILE B N 1
ATOM 3930 C CA . ILE B 1 71 ? 1.753 -9.258 -0.028 1 97.81 71 ILE B CA 1
ATOM 3931 C C . ILE B 1 71 ? 0.695 -10.297 0.35 1 97.81 71 ILE B C 1
ATOM 3933 O O . ILE B 1 71 ? -0.103 -10.07 1.263 1 97.81 71 ILE B O 1
ATOM 3937 N N . SER B 1 72 ? 0.651 -11.383 -0.343 1 98.12 72 SER B N 1
ATOM 3938 C CA . SER B 1 72 ? -0.175 -12.531 0.015 1 98.12 72 SER B CA 1
ATOM 3939 C C . SER B 1 72 ? 0.415 -13.82 -0.53 1 98.12 72 SER B C 1
ATOM 3941 O O . SER B 1 72 ? 1.117 -13.812 -1.543 1 98.12 72 SER B O 1
ATOM 3943 N N . LEU B 1 73 ? 0.182 -14.875 0.2 1 98.5 73 LEU B N 1
ATOM 3944 C CA . LEU B 1 73 ? 0.651 -16.203 -0.177 1 98.5 73 LEU B CA 1
ATOM 3945 C C . LEU B 1 73 ? -0.499 -17.203 -0.178 1 98.5 73 LEU B C 1
ATOM 3947 O O . LEU B 1 73 ? -1.242 -17.312 0.801 1 98.5 73 LEU B O 1
ATOM 3951 N N . GLY B 1 74 ? -0.701 -17.828 -1.304 1 98.38 74 GLY B N 1
ATOM 3952 C CA . GLY B 1 74 ? -1.653 -18.922 -1.387 1 98.38 74 GLY B CA 1
ATOM 3953 C C . GLY B 1 74 ? -1.006 -20.297 -1.252 1 98.38 74 GLY B C 1
ATOM 3954 O O . GLY B 1 74 ? 0.089 -20.516 -1.771 1 98.38 74 GLY B O 1
ATOM 3955 N N . LEU B 1 75 ? -1.667 -21.172 -0.552 1 98.75 75 LEU B N 1
ATOM 3956 C CA . LEU B 1 75 ? -1.231 -22.547 -0.362 1 98.75 75 LEU B CA 1
ATOM 3957 C C . LEU B 1 75 ? -2.402 -23.516 -0.508 1 98.75 75 LEU B C 1
ATOM 3959 O O . LEU B 1 75 ? -3.424 -23.359 0.167 1 98.75 75 LEU B O 1
ATOM 3963 N N . SER B 1 76 ? -2.311 -24.406 -1.36 1 98.5 76 SER B N 1
ATOM 3964 C CA . SER B 1 76 ? -3.301 -25.469 -1.504 1 98.5 76 SER B CA 1
ATOM 3965 C C . SER B 1 76 ? -2.662 -26.844 -1.338 1 98.5 76 SER B C 1
ATOM 3967 O O . SER B 1 76 ? -1.743 -27.203 -2.08 1 98.5 76 SER B O 1
ATOM 3969 N N . CYS B 1 77 ? -3.098 -27.578 -0.382 1 98.56 77 CYS B N 1
ATOM 3970 C CA . CYS B 1 77 ? -2.594 -28.922 -0.085 1 98.56 77 CYS B CA 1
ATOM 3971 C C . CYS B 1 77 ? -3.514 -29.984 -0.66 1 98.56 77 CYS B C 1
ATOM 3973 O O . CYS B 1 77 ? -4.699 -30.031 -0.326 1 98.56 77 CYS B O 1
ATOM 3975 N N . PHE B 1 78 ? -2.963 -30.812 -1.523 1 97.88 78 PHE B N 1
ATOM 3976 C CA . PHE B 1 78 ? -3.709 -31.906 -2.139 1 97.88 78 PHE B CA 1
ATOM 3977 C C . PHE B 1 78 ? -3.254 -33.25 -1.586 1 97.88 78 PHE B C 1
ATOM 3979 O O . PHE B 1 78 ? -2.08 -33.594 -1.692 1 97.88 78 PHE B O 1
ATOM 3986 N N . LYS B 1 79 ? -4.102 -33.906 -0.954 1 96.62 79 LYS B N 1
ATOM 3987 C CA . LYS B 1 79 ? -3.82 -35.25 -0.451 1 96.62 79 LYS B CA 1
ATOM 3988 C C . LYS B 1 79 ? -4.625 -36.312 -1.212 1 96.62 79 LYS B C 1
ATOM 3990 O O . LYS B 1 79 ? -5.855 -36.312 -1.185 1 96.62 79 LYS B O 1
ATOM 3995 N N . LEU B 1 80 ? -3.939 -37.156 -1.905 1 94.38 80 LEU B N 1
ATOM 3996 C CA . LEU B 1 80 ? -4.625 -38.25 -2.584 1 94.38 80 LEU B CA 1
ATOM 3997 C C . LEU B 1 80 ? -5.199 -39.25 -1.577 1 94.38 80 LEU B C 1
ATOM 3999 O O . LEU B 1 80 ? -4.465 -39.812 -0.756 1 94.38 80 LEU B O 1
ATOM 4003 N N . SER B 1 81 ? -6.422 -39.375 -1.513 1 85.31 81 SER B N 1
ATOM 4004 C CA . SER B 1 81 ? -7.086 -40.25 -0.553 1 85.31 81 SER B CA 1
ATOM 4005 C C . SER B 1 81 ? -7.281 -41.656 -1.126 1 85.31 81 SER B C 1
ATOM 4007 O O . SER B 1 81 ? -7.156 -42.656 -0.407 1 85.31 81 SER B O 1
ATOM 4009 N N . GLU B 1 82 ? -7.832 -41.719 -2.266 1 74.69 82 GLU B N 1
ATOM 4010 C CA . GLU B 1 82 ? -8.125 -43 -2.904 1 74.69 82 GLU B CA 1
ATOM 4011 C C . GLU B 1 82 ? -7.801 -42.969 -4.395 1 74.69 82 GLU B C 1
ATOM 4013 O O . GLU B 1 82 ? -7.93 -41.906 -5.035 1 74.69 82 GLU B O 1
ATOM 4018 N N . CYS B 1 83 ? -7.148 -44.062 -4.816 1 65.69 83 CYS B N 1
ATOM 4019 C CA . CYS B 1 83 ? -6.875 -44.125 -6.246 1 65.69 83 CYS B CA 1
ATOM 4020 C C . CYS B 1 83 ? -7.406 -45.438 -6.844 1 65.69 83 CYS B C 1
ATOM 4022 O O . CYS B 1 83 ? -6.93 -46.5 -6.504 1 65.69 83 CYS B O 1
ATOM 4024 N N . GLU B 1 84 ? -8.594 -45.406 -7.324 1 66.12 84 GLU B N 1
ATOM 4025 C CA . GLU B 1 84 ? -9.023 -46.531 -8.188 1 66.12 84 GLU B CA 1
ATOM 4026 C C . GLU B 1 84 ? -9.188 -46.062 -9.625 1 66.12 84 GLU B C 1
ATOM 4028 O O . GLU B 1 84 ? -8.258 -45.531 -10.227 1 66.12 84 GLU B O 1
ATOM 4033 N N . LYS B 1 85 ? -10.359 -45.875 -10.078 1 64.88 85 LYS B N 1
ATOM 4034 C CA . LYS B 1 85 ? -10.672 -45.281 -11.383 1 64.88 85 LYS B CA 1
ATOM 4035 C C . LYS B 1 85 ? -10.719 -43.75 -11.312 1 64.88 85 LYS B C 1
ATOM 4037 O O . LYS B 1 85 ? -10.453 -43.062 -12.297 1 64.88 85 LYS B O 1
ATOM 4042 N N . THR B 1 86 ? -10.648 -43.281 -10.102 1 84.62 86 THR B N 1
ATOM 4043 C CA . THR B 1 86 ? -10.789 -41.844 -9.836 1 84.62 86 THR B CA 1
ATOM 4044 C C . THR B 1 86 ? -9.719 -41.375 -8.859 1 84.62 86 THR B C 1
ATOM 4046 O O . THR B 1 86 ? -9.414 -42.062 -7.879 1 84.62 86 THR B O 1
ATOM 4049 N N . LEU B 1 87 ? -9.016 -40.25 -9.25 1 90.38 87 LEU B N 1
ATOM 4050 C CA . LEU B 1 87 ? -8.102 -39.594 -8.305 1 90.38 87 LEU B CA 1
ATOM 4051 C C . LEU B 1 87 ? -8.859 -38.688 -7.348 1 90.38 87 LEU B C 1
ATOM 4053 O O . LEU B 1 87 ? -9.18 -37.562 -7.691 1 90.38 87 LEU B O 1
ATOM 4057 N N . ASN B 1 88 ? -9.117 -39.188 -6.195 1 92.69 88 ASN B N 1
ATOM 4058 C CA . ASN B 1 88 ? -9.812 -38.438 -5.168 1 92.69 88 ASN B CA 1
ATOM 4059 C C . ASN B 1 88 ? -8.828 -37.688 -4.262 1 92.69 88 ASN B C 1
ATOM 4061 O O . ASN B 1 88 ? -8.047 -38.312 -3.543 1 92.69 88 ASN B O 1
ATOM 4065 N N . PHE B 1 89 ? -8.93 -36.375 -4.289 1 95 89 PHE B N 1
ATOM 4066 C CA . PHE B 1 89 ? -8.039 -35.562 -3.463 1 95 89 PHE B CA 1
ATOM 4067 C C . PHE B 1 89 ? -8.82 -34.875 -2.354 1 95 89 PHE B C 1
ATOM 4069 O O . PHE B 1 89 ? -9.875 -34.281 -2.604 1 95 89 PHE B O 1
ATOM 4076 N N . SER B 1 90 ? -8.359 -34.969 -1.116 1 95.25 90 SER B N 1
ATOM 4077 C CA . SER B 1 90 ? -8.727 -34.031 -0.073 1 95.25 90 SER B CA 1
ATOM 4078 C C . SER B 1 90 ? -7.922 -32.75 -0.187 1 95.25 90 SER B C 1
ATOM 4080 O O . SER B 1 90 ? -6.691 -32.75 -0.166 1 95.25 90 SER B O 1
ATOM 4082 N N . VAL B 1 91 ? -8.641 -31.641 -0.286 1 96.75 91 VAL B N 1
ATOM 4083 C CA . VAL B 1 91 ? -7.949 -30.391 -0.592 1 96.75 91 VAL B CA 1
ATOM 4084 C C . VAL B 1 91 ? -8.195 -29.375 0.523 1 96.75 91 VAL B C 1
ATOM 4086 O O . VAL B 1 91 ? -9.336 -29.156 0.939 1 96.75 91 VAL B O 1
ATOM 4089 N N . GLN B 1 92 ? -7.156 -28.812 1.069 1 96.69 92 GLN B N 1
ATOM 4090 C CA . GLN B 1 92 ? -7.188 -27.688 1.992 1 96.69 92 GLN B CA 1
ATOM 4091 C C . GLN B 1 92 ? -6.418 -26.5 1.428 1 96.69 92 GLN B C 1
ATOM 4093 O O . GLN B 1 92 ? -5.227 -26.609 1.131 1 96.69 92 GLN B O 1
ATOM 4098 N N . THR B 1 93 ? -7.141 -25.391 1.24 1 97 93 THR B N 1
ATOM 4099 C CA . THR B 1 93 ? -6.527 -24.203 0.646 1 97 93 THR B CA 1
ATOM 4100 C C . THR B 1 93 ? -6.512 -23.047 1.638 1 97 93 THR B C 1
ATOM 4102 O O . THR B 1 93 ? -7.492 -22.828 2.354 1 97 93 THR B O 1
ATOM 4105 N N . PHE B 1 94 ? -5.402 -22.359 1.657 1 96.94 94 PHE B N 1
ATOM 4106 C CA . PHE B 1 94 ? -5.199 -21.25 2.568 1 96.94 94 PHE B CA 1
ATOM 4107 C C . PHE B 1 94 ? -4.746 -20 1.807 1 96.94 94 PHE B C 1
ATOM 4109 O O . PHE B 1 94 ? -4.023 -20.109 0.812 1 96.94 94 PHE B O 1
ATOM 4116 N N . ASN B 1 95 ? -5.238 -18.938 2.225 1 97.06 95 ASN B N 1
ATOM 4117 C CA . ASN B 1 95 ? -4.723 -17.641 1.839 1 97.06 95 ASN B CA 1
ATOM 4118 C C . ASN B 1 95 ? -4.098 -16.906 3.025 1 97.06 95 ASN B C 1
ATOM 4120 O O . ASN B 1 95 ? -4.746 -16.719 4.055 1 97.06 95 ASN B O 1
ATOM 4124 N N . PHE B 1 96 ? -2.84 -16.531 2.891 1 98.12 96 PHE B N 1
ATOM 4125 C CA . PHE B 1 96 ? -2.143 -15.82 3.957 1 98.12 96 PHE B CA 1
ATOM 4126 C C . PHE B 1 96 ? -1.922 -14.359 3.582 1 98.12 96 PHE B C 1
ATOM 4128 O O . PHE B 1 96 ? -1.231 -14.062 2.605 1 98.12 96 PHE B O 1
ATOM 4135 N N . MET B 1 97 ? -2.477 -13.5 4.363 1 97.19 97 MET B N 1
ATOM 4136 C CA . MET B 1 97 ? -2.148 -12.086 4.203 1 97.19 97 MET B CA 1
ATOM 4137 C C . MET B 1 97 ? -0.786 -11.773 4.812 1 97.19 97 MET B C 1
ATOM 4139 O O . MET B 1 97 ? -0.522 -12.117 5.965 1 97.19 97 MET B O 1
ATOM 4143 N N . ALA B 1 98 ? 0.045 -11.164 4.004 1 98.38 98 ALA B N 1
ATOM 4144 C CA . ALA B 1 98 ? 1.419 -10.93 4.441 1 98.38 98 ALA B CA 1
ATOM 4145 C C . ALA B 1 98 ? 1.728 -9.438 4.492 1 98.38 98 ALA B C 1
ATOM 4147 O O . ALA B 1 98 ? 1.191 -8.656 3.701 1 98.38 98 ALA B O 1
ATOM 4148 N N . LEU B 1 99 ? 2.529 -9.031 5.434 1 98.38 99 LEU B N 1
ATOM 4149 C CA . LEU B 1 99 ? 3.039 -7.664 5.508 1 98.38 99 LEU B CA 1
ATOM 4150 C C . LEU B 1 99 ? 4.523 -7.656 5.863 1 98.38 99 LEU B C 1
ATOM 4152 O O . LEU B 1 99 ? 4.898 -7.98 6.992 1 98.38 99 LEU B O 1
ATOM 4156 N N . CYS B 1 100 ? 5.328 -7.316 4.875 1 98.38 100 CYS B N 1
ATOM 4157 C CA . CYS B 1 100 ? 6.758 -7.188 5.137 1 98.38 100 CYS B CA 1
ATOM 4158 C C . CYS B 1 100 ? 7.02 -6.168 6.238 1 98.38 100 CYS B C 1
ATOM 4160 O O . CYS B 1 100 ? 6.445 -5.078 6.23 1 98.38 100 CYS B O 1
ATOM 4162 N N . ALA B 1 101 ? 7.832 -6.504 7.172 1 97.19 101 ALA B N 1
ATOM 4163 C CA . ALA B 1 101 ? 8.109 -5.641 8.32 1 97.19 101 ALA B CA 1
ATOM 4164 C C . ALA B 1 101 ? 9.109 -4.547 7.949 1 97.19 101 ALA B C 1
ATOM 4166 O O . ALA B 1 101 ? 9.25 -3.557 8.672 1 97.19 101 ALA B O 1
ATOM 4167 N N . GLU B 1 102 ? 9.781 -4.719 6.898 1 97.25 102 GLU B N 1
ATOM 4168 C CA . GLU B 1 102 ? 10.75 -3.746 6.395 1 97.25 102 GLU B CA 1
ATOM 4169 C C . GLU B 1 102 ? 10.117 -2.838 5.344 1 97.25 102 GLU B C 1
ATOM 4171 O O . GLU B 1 102 ? 9.086 -3.182 4.754 1 97.25 102 GLU B O 1
ATOM 4176 N N . ASP B 1 103 ? 10.781 -1.698 5.125 1 97.94 103 ASP B N 1
ATOM 4177 C CA . ASP B 1 103 ? 10.352 -0.859 4.012 1 97.94 103 ASP B CA 1
ATOM 4178 C C . ASP B 1 103 ? 10.438 -1.615 2.688 1 97.94 103 ASP B C 1
ATOM 4180 O O . ASP B 1 103 ? 11.375 -2.391 2.471 1 97.94 103 ASP B O 1
ATOM 4184 N N . PHE B 1 104 ? 9.484 -1.394 1.831 1 98.69 104 PHE B N 1
ATOM 4185 C CA . PHE B 1 104 ? 9.531 -2.084 0.547 1 98.69 104 PHE B CA 1
ATOM 4186 C C . PHE B 1 104 ? 8.938 -1.217 -0.557 1 98.69 104 PHE B C 1
ATOM 4188 O O . PHE B 1 104 ? 8.227 -0.25 -0.278 1 98.69 104 PHE B O 1
ATOM 4195 N N . LEU B 1 105 ? 9.32 -1.52 -1.768 1 98.62 105 LEU B N 1
ATOM 4196 C CA . LEU B 1 105 ? 8.852 -0.804 -2.949 1 98.62 105 LEU B CA 1
ATOM 4197 C C . LEU B 1 105 ? 7.508 -1.347 -3.414 1 98.62 105 LEU B C 1
ATOM 4199 O O . LEU B 1 105 ? 7.277 -2.559 -3.385 1 98.62 105 LEU B O 1
ATOM 4203 N N . VAL B 1 106 ? 6.672 -0.45 -3.779 1 98.69 106 VAL B N 1
ATOM 4204 C CA . VAL B 1 106 ? 5.426 -0.83 -4.438 1 98.69 106 VAL B CA 1
ATOM 4205 C C . VAL B 1 106 ? 5.367 -0.212 -5.832 1 98.69 106 VAL B C 1
ATOM 4207 O O . VAL B 1 106 ? 5.922 0.865 -6.062 1 98.69 106 VAL B O 1
ATOM 4210 N N . GLU B 1 107 ? 4.758 -0.919 -6.664 1 98.31 107 GLU B N 1
ATOM 4211 C CA . GLU B 1 107 ? 4.457 -0.421 -8 1 98.31 107 GLU B CA 1
ATOM 4212 C C . GLU B 1 107 ? 2.969 -0.111 -8.156 1 98.31 107 GLU B C 1
ATOM 4214 O O . GLU B 1 107 ? 2.125 -0.993 -7.984 1 98.31 107 GLU B O 1
ATOM 4219 N N . PRO B 1 108 ? 2.631 1.105 -8.508 1 97.44 108 PRO B N 1
ATOM 4220 C CA . PRO B 1 108 ? 1.223 1.501 -8.57 1 97.44 108 PRO B CA 1
ATOM 4221 C C . PRO B 1 108 ? 0.396 0.59 -9.477 1 97.44 108 PRO B C 1
ATOM 4223 O O . PRO B 1 108 ? -0.745 0.255 -9.141 1 97.44 108 PRO B O 1
ATOM 4226 N N . SER B 1 109 ? 0.941 0.164 -10.602 1 94.75 109 SER B N 1
ATOM 4227 C CA . SER B 1 109 ? 0.202 -0.692 -11.523 1 94.75 109 SER B CA 1
ATOM 4228 C C . SER B 1 109 ? -0.133 -2.035 -10.883 1 94.75 109 SER B C 1
ATOM 4230 O O . SER B 1 109 ? -1.22 -2.576 -11.094 1 94.75 109 SER B O 1
ATOM 4232 N N . ALA B 1 110 ? 0.784 -2.561 -10.148 1 95.06 110 ALA B N 1
ATOM 4233 C CA . ALA B 1 110 ? 0.552 -3.826 -9.453 1 95.06 110 ALA B CA 1
ATOM 4234 C C . ALA B 1 110 ? -0.557 -3.688 -8.414 1 95.06 110 ALA B C 1
ATOM 4236 O O . ALA B 1 110 ? -1.424 -4.559 -8.305 1 95.06 110 ALA B O 1
ATOM 4237 N N . LEU B 1 111 ? -0.528 -2.555 -7.691 1 96.25 111 LEU B N 1
ATOM 4238 C CA . LEU B 1 111 ? -1.536 -2.303 -6.668 1 96.25 111 LEU B CA 1
ATOM 4239 C C . LEU B 1 111 ? -2.916 -2.135 -7.297 1 96.25 111 LEU B C 1
ATOM 4241 O O . LEU B 1 111 ? -3.898 -2.695 -6.801 1 96.25 111 LEU B O 1
ATOM 4245 N N . GLN B 1 112 ? -2.984 -1.393 -8.328 1 94.31 112 GLN B N 1
ATOM 4246 C CA . GLN B 1 112 ? -4.242 -1.152 -9.031 1 94.31 112 GLN B CA 1
ATOM 4247 C C . GLN B 1 112 ? -4.812 -2.449 -9.594 1 94.31 112 GLN B C 1
ATOM 4249 O O . GLN B 1 112 ? -6.02 -2.684 -9.531 1 94.31 112 GLN B O 1
ATOM 4254 N N . PHE B 1 113 ? -3.932 -3.287 -10.164 1 90.94 113 PHE B N 1
ATOM 4255 C CA . PHE B 1 113 ? -4.348 -4.586 -10.68 1 90.94 113 PHE B CA 1
ATOM 4256 C C . PHE B 1 113 ? -4.973 -5.43 -9.57 1 90.94 113 PHE B C 1
ATOM 4258 O O . PHE B 1 113 ? -6.066 -5.973 -9.742 1 90.94 113 PHE B O 1
ATOM 4265 N N . LEU B 1 114 ? -4.355 -5.516 -8.461 1 93.12 114 LEU B N 1
ATOM 4266 C CA . LEU B 1 114 ? -4.801 -6.355 -7.355 1 93.12 114 LEU B CA 1
ATOM 4267 C C . LEU B 1 114 ? -6.125 -5.852 -6.789 1 93.12 114 LEU B C 1
ATOM 4269 O O . LEU B 1 114 ? -7.047 -6.637 -6.562 1 93.12 114 LEU B O 1
ATOM 4273 N N . VAL B 1 115 ? -6.191 -4.551 -6.566 1 94.5 115 VAL B N 1
ATOM 4274 C CA . VAL B 1 115 ? -7.398 -4.012 -5.953 1 94.5 115 VAL B CA 1
ATOM 4275 C C . VAL B 1 115 ? -8.578 -4.168 -6.91 1 94.5 115 VAL B C 1
ATOM 4277 O O . VAL B 1 115 ? -9.703 -4.438 -6.477 1 94.5 115 VAL B O 1
ATOM 4280 N N . THR B 1 116 ? -8.383 -4 -8.172 1 87.5 116 THR B N 1
ATOM 4281 C CA . THR B 1 116 ? -9.438 -4.152 -9.172 1 87.5 116 THR B CA 1
ATOM 4282 C C . THR B 1 116 ? -9.922 -5.598 -9.234 1 87.5 116 THR B C 1
ATOM 4284 O O . THR B 1 116 ? -11.062 -5.863 -9.625 1 87.5 116 THR B O 1
ATOM 4287 N N . HIS B 1 117 ? -9.055 -6.461 -8.82 1 84.06 117 HIS B N 1
ATOM 4288 C CA . HIS B 1 117 ? -9.422 -7.875 -8.859 1 84.06 117 HIS B CA 1
ATOM 4289 C C . HIS B 1 117 ? -9.805 -8.375 -7.473 1 84.06 117 HIS B C 1
ATOM 4291 O O . HIS B 1 117 ? -9.719 -9.578 -7.195 1 84.06 117 HIS B O 1
ATOM 4297 N N . GLY B 1 118 ? -10.07 -7.43 -6.617 1 88.44 118 GLY B N 1
ATOM 4298 C CA . GLY B 1 118 ? -10.758 -7.785 -5.387 1 88.44 118 GLY B CA 1
ATOM 4299 C C . GLY B 1 118 ? -9.82 -7.922 -4.199 1 88.44 118 GLY B C 1
ATOM 4300 O O . GLY B 1 118 ? -10.242 -8.328 -3.115 1 88.44 118 GLY B O 1
ATOM 4301 N N . PHE B 1 119 ? -8.617 -7.594 -4.34 1 93.88 119 PHE B N 1
ATOM 4302 C CA . PHE B 1 119 ? -7.699 -7.637 -3.205 1 93.88 119 PHE B CA 1
ATOM 4303 C C . PHE B 1 119 ? -8.062 -6.566 -2.182 1 93.88 119 PHE B C 1
ATOM 4305 O O . PHE B 1 119 ? -8.422 -5.445 -2.547 1 93.88 119 PHE B O 1
ATOM 4312 N N . ASP B 1 120 ? -7.969 -6.895 -0.955 1 95.38 120 ASP B N 1
ATOM 4313 C CA . ASP B 1 120 ? -8.32 -5.984 0.131 1 95.38 120 ASP B CA 1
ATOM 4314 C C . ASP B 1 120 ? -7.078 -5.457 0.837 1 95.38 120 ASP B C 1
ATOM 4316 O O . ASP B 1 120 ? -6.594 -6.066 1.795 1 95.38 120 ASP B O 1
ATOM 4320 N N . PHE B 1 121 ? -6.684 -4.277 0.518 1 97.62 121 PHE B N 1
ATOM 4321 C CA . PHE B 1 121 ? -5.461 -3.703 1.069 1 97.62 121 PHE B CA 1
ATOM 4322 C C . PHE B 1 121 ? -5.688 -3.219 2.496 1 97.62 121 PHE B C 1
ATOM 4324 O O . PHE B 1 121 ? -4.758 -3.209 3.309 1 97.62 121 PHE B O 1
ATOM 4331 N N . ASN B 1 122 ? -6.895 -2.76 2.797 1 97.19 122 ASN B N 1
ATOM 4332 C CA . ASN B 1 122 ? -7.18 -2.385 4.18 1 97.19 122 ASN B CA 1
ATOM 4333 C C . ASN B 1 122 ? -6.945 -3.549 5.137 1 97.19 122 ASN B C 1
ATOM 4335 O O . ASN B 1 122 ? -6.305 -3.385 6.176 1 97.19 122 ASN B O 1
ATOM 4339 N N . LYS B 1 123 ? -7.395 -4.688 4.676 1 95.69 123 LYS B N 1
ATOM 4340 C CA . LYS B 1 123 ? -7.184 -5.891 5.477 1 95.69 123 LYS B CA 1
ATOM 4341 C C . LYS B 1 123 ? -5.711 -6.277 5.516 1 95.69 123 LYS B C 1
ATOM 4343 O O . LYS B 1 123 ? -5.188 -6.656 6.566 1 95.69 123 LYS B O 1
ATOM 4348 N N . GLN B 1 124 ? -5.082 -6.215 4.426 1 97.31 124 GLN B N 1
ATOM 4349 C CA . GLN B 1 124 ? -3.68 -6.602 4.332 1 97.31 124 GLN B CA 1
ATOM 4350 C C . GLN B 1 124 ? -2.811 -5.754 5.254 1 97.31 124 GLN B C 1
ATOM 4352 O O . GLN B 1 124 ? -1.948 -6.281 5.961 1 97.31 124 GLN B O 1
ATOM 4357 N N . TYR B 1 125 ? -3.043 -4.484 5.289 1 97.62 125 TYR B N 1
ATOM 4358 C CA . TYR B 1 125 ? -2.215 -3.6 6.098 1 97.62 125 TYR B CA 1
ATOM 4359 C C . TYR B 1 125 ? -2.6 -3.688 7.57 1 97.62 125 TYR B C 1
ATOM 4361 O O . TYR B 1 125 ? -1.749 -3.533 8.453 1 97.62 125 TYR B O 1
ATOM 4369 N N . SER B 1 126 ? -3.812 -3.951 7.875 1 96.31 126 SER B N 1
ATOM 4370 C CA . SER B 1 126 ? -4.254 -4.012 9.266 1 96.31 126 SER B CA 1
ATOM 4371 C C . SER B 1 126 ? -3.939 -5.367 9.891 1 96.31 126 SER B C 1
ATOM 4373 O O . SER B 1 126 ? -3.641 -5.453 11.078 1 96.31 126 SER B O 1
ATOM 4375 N N . GLN B 1 127 ? -3.965 -6.398 9.023 1 96.5 127 GLN B N 1
ATOM 4376 C CA . GLN B 1 127 ? -3.947 -7.73 9.617 1 96.5 127 GLN B CA 1
ATOM 4377 C C . GLN B 1 127 ? -2.879 -8.609 8.969 1 96.5 127 GLN B C 1
ATOM 4379 O O . GLN B 1 127 ? -2.773 -9.797 9.273 1 96.5 127 GLN B O 1
ATOM 4384 N N . GLY B 1 128 ? -2.062 -8.148 8.141 1 97.56 128 GLY B N 1
ATOM 4385 C CA . GLY B 1 128 ? -1.025 -8.945 7.508 1 97.56 128 GLY B CA 1
ATOM 4386 C C . GLY B 1 128 ? -0.062 -9.57 8.5 1 97.56 128 GLY B C 1
ATOM 4387 O O . GLY B 1 128 ? 0.302 -8.945 9.492 1 97.56 128 GLY B O 1
ATOM 4388 N N . VAL B 1 129 ? 0.298 -10.789 8.266 1 97.88 129 VAL B N 1
ATOM 4389 C CA . VAL B 1 129 ? 1.301 -11.461 9.086 1 97.88 129 VAL B CA 1
ATOM 4390 C C . VAL B 1 129 ? 2.678 -10.859 8.812 1 97.88 129 VAL B C 1
ATOM 4392 O O . VAL B 1 129 ? 3.156 -10.875 7.672 1 97.88 129 VAL B O 1
ATOM 4395 N N . PRO B 1 130 ? 3.312 -10.344 9.828 1 96.44 130 PRO B N 1
ATOM 4396 C CA . PRO B 1 130 ? 4.617 -9.719 9.594 1 96.44 130 PRO B CA 1
ATOM 4397 C C . PRO B 1 130 ? 5.715 -10.734 9.305 1 96.44 130 PRO B C 1
ATOM 4399 O O . PRO B 1 130 ? 5.672 -11.859 9.805 1 96.44 130 PRO B O 1
ATOM 4402 N N . TYR B 1 131 ? 6.633 -10.383 8.477 1 97.25 131 TYR B N 1
ATOM 4403 C CA . TYR B 1 131 ? 7.832 -11.172 8.211 1 97.25 131 TYR B CA 1
ATOM 4404 C C . TYR B 1 131 ? 9.008 -10.273 7.848 1 97.25 131 TYR B C 1
ATOM 4406 O O . TYR B 1 131 ? 8.812 -9.117 7.461 1 97.25 131 TYR B O 1
ATOM 4414 N N . ASN B 1 132 ? 10.211 -10.742 8.031 1 96.5 132 ASN B N 1
ATOM 4415 C CA . ASN B 1 132 ? 11.438 -10.094 7.582 1 96.5 132 ASN B CA 1
ATOM 4416 C C . ASN B 1 132 ? 12.094 -10.859 6.441 1 96.5 132 ASN B C 1
ATOM 4418 O O . ASN B 1 132 ? 12.102 -12.086 6.438 1 96.5 132 ASN B O 1
ATOM 4422 N N . ARG B 1 133 ? 12.688 -10.172 5.574 1 97.44 133 ARG B N 1
ATOM 4423 C CA . ARG B 1 133 ? 13.344 -10.82 4.445 1 97.44 133 ARG B CA 1
ATOM 4424 C C . ARG B 1 133 ? 14.742 -11.305 4.828 1 97.44 133 ARG B C 1
ATOM 4426 O O . ARG B 1 133 ? 15.258 -10.938 5.883 1 97.44 133 ARG B O 1
ATOM 4433 N N . GLY B 1 134 ? 15.289 -12.102 3.986 1 96.94 134 GLY B N 1
ATOM 4434 C CA . GLY B 1 134 ? 16.688 -12.469 4.102 1 96.94 134 GLY B CA 1
ATOM 4435 C C . GLY B 1 134 ? 16.938 -13.578 5.109 1 96.94 134 GLY B C 1
ATOM 4436 O O . GLY B 1 134 ? 16.141 -14.523 5.207 1 96.94 134 GLY B O 1
ATOM 4437 N N . ASN B 1 135 ? 18.078 -13.531 5.758 1 96.12 135 ASN B N 1
ATOM 4438 C CA . ASN B 1 135 ? 18.5 -14.586 6.672 1 96.12 135 ASN B CA 1
ATOM 4439 C C . ASN B 1 135 ? 17.766 -14.5 8.008 1 96.12 135 ASN B C 1
ATOM 4441 O O . ASN B 1 135 ? 17.25 -13.438 8.367 1 96.12 135 ASN B O 1
ATOM 4445 N N . ASP B 1 136 ? 17.734 -15.594 8.672 1 91.19 136 ASP B N 1
ATOM 4446 C CA . ASP B 1 136 ? 17.172 -15.617 10.016 1 91.19 136 ASP B CA 1
ATOM 4447 C C . ASP B 1 136 ? 17.953 -14.711 10.961 1 91.19 136 ASP B C 1
ATOM 4449 O O . ASP B 1 136 ? 19.172 -14.641 10.891 1 91.19 136 ASP B O 1
ATOM 4453 N N . THR B 1 137 ? 17.359 -13.875 11.602 1 78.69 137 THR B N 1
ATOM 4454 C CA . THR B 1 137 ? 18.031 -13.023 12.57 1 78.69 137 THR B CA 1
ATOM 4455 C C . THR B 1 137 ? 18.375 -13.812 13.836 1 78.69 137 THR B C 1
ATOM 4457 O O . THR B 1 137 ? 17.641 -14.695 14.242 1 78.69 137 THR B O 1
ATOM 4460 N N . SER B 1 138 ? 19.859 -14.023 14.086 1 59.81 138 SER B N 1
ATOM 4461 C CA . SER B 1 138 ? 20.391 -14.727 15.25 1 59.81 138 SER B CA 1
ATOM 4462 C C . SER B 1 138 ? 19.797 -14.188 16.547 1 59.81 138 SER B C 1
ATOM 4464 O O . SER B 1 138 ? 20.344 -14.406 17.625 1 59.81 138 SER B O 1
ATOM 4466 N N . VAL B 1 139 ? 18.969 -13.625 16.719 1 52.16 13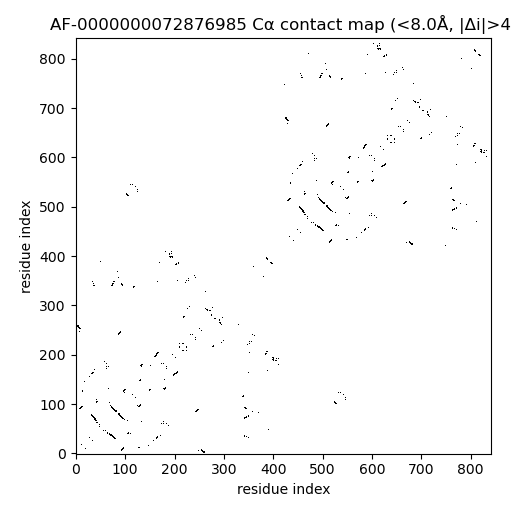9 VAL B N 1
ATOM 4467 C CA . VAL B 1 139 ? 18.828 -13.172 18.109 1 52.16 139 VAL B CA 1
ATOM 4468 C C . VAL B 1 139 ? 19.156 -14.32 19.062 1 52.16 139 VAL B C 1
ATOM 4470 O O . VAL B 1 139 ? 18.453 -15.344 19.062 1 52.16 139 VAL B O 1
ATOM 4473 N N . LYS B 1 140 ? 20.516 -14.602 19.438 1 41.81 140 LYS B N 1
ATOM 4474 C CA . LYS B 1 140 ? 21.125 -15.484 20.422 1 41.81 140 LYS B CA 1
ATOM 4475 C C . LYS B 1 140 ? 20.156 -15.805 21.562 1 41.81 140 LYS B C 1
ATOM 4477 O O . LYS B 1 140 ? 20.375 -16.766 22.312 1 41.81 140 LYS B O 1
ATOM 4482 N N . GLY B 1 141 ? 19.391 -14.781 22.188 1 38.81 141 GLY B N 1
ATOM 4483 C CA . GLY B 1 141 ? 18.562 -14.875 23.391 1 38.81 141 GLY B CA 1
ATOM 4484 C C . GLY B 1 141 ? 17.094 -14.984 23.078 1 38.81 141 GLY B C 1
ATOM 4485 O O . GLY B 1 141 ? 16.25 -14.523 23.859 1 38.81 141 GLY B O 1
ATOM 4486 N N . LYS B 1 142 ? 16.812 -14.922 21.859 1 41.75 142 LYS B N 1
ATOM 4487 C CA . LYS B 1 142 ? 15.383 -14.75 21.641 1 41.75 142 LYS B CA 1
ATOM 4488 C C . LYS B 1 142 ? 14.57 -15.773 22.438 1 41.75 142 LYS B C 1
ATOM 4490 O O . LYS B 1 142 ? 14.781 -16.984 22.281 1 41.75 142 LYS B O 1
ATOM 4495 N N . SER B 1 143 ? 14.109 -15.328 23.484 1 45.19 143 SER B N 1
ATOM 4496 C CA . SER B 1 143 ? 12.906 -15.852 24.125 1 45.19 143 SER B CA 1
ATOM 4497 C C . SER B 1 143 ? 12.031 -16.609 23.125 1 45.19 143 SER B C 1
ATOM 4499 O O . SER B 1 143 ? 12.031 -16.281 21.938 1 45.19 143 SER B O 1
ATOM 4501 N N . LYS B 1 144 ? 11.656 -17.719 23.328 1 47.22 144 LYS B N 1
ATOM 4502 C CA . LYS B 1 144 ? 10.688 -18.578 22.641 1 47.22 144 LYS B CA 1
ATOM 4503 C C . LYS B 1 144 ? 9.633 -17.75 21.922 1 47.22 144 LYS B C 1
ATOM 4505 O O . LYS B 1 144 ? 8.773 -17.141 22.547 1 47.22 144 LYS B O 1
ATOM 4510 N N . LYS B 1 145 ? 9.977 -17.25 20.641 1 60.62 145 LYS B N 1
ATOM 4511 C CA . LYS B 1 145 ? 8.883 -16.625 19.891 1 60.62 145 LYS B CA 1
ATOM 4512 C C . LYS B 1 145 ? 7.586 -17.406 20.078 1 60.62 145 LYS B C 1
ATOM 4514 O O . LYS B 1 145 ? 7.535 -18.609 19.797 1 60.62 145 LYS B O 1
ATOM 4519 N N . ASN B 1 146 ? 6.691 -17.016 20.781 1 68.5 146 ASN B N 1
ATOM 4520 C CA . ASN B 1 146 ? 5.438 -17.656 21.125 1 68.5 146 ASN B CA 1
ATOM 4521 C C . ASN B 1 146 ? 4.457 -17.656 19.953 1 68.5 146 ASN B C 1
ATOM 4523 O O . ASN B 1 146 ? 3.344 -18.172 20.062 1 68.5 146 ASN B O 1
ATOM 4527 N N . THR B 1 147 ? 5.039 -17.016 18.672 1 89.5 147 THR B N 1
ATOM 4528 C CA . THR B 1 147 ? 4.055 -16.938 17.594 1 89.5 147 THR B CA 1
ATOM 4529 C C . THR B 1 147 ? 4.68 -17.344 16.266 1 89.5 147 THR B C 1
ATOM 4531 O O . THR B 1 147 ? 5.867 -17.109 16.031 1 89.5 147 THR B O 1
ATOM 4534 N N . TRP B 1 148 ? 3.996 -18.125 15.445 1 94.44 148 TRP B N 1
ATOM 4535 C CA . TRP B 1 148 ? 4.426 -18.547 14.117 1 94.44 148 TRP B CA 1
ATOM 4536 C C . TRP B 1 148 ? 4.172 -17.453 13.078 1 94.44 148 TRP B C 1
ATOM 4538 O O . TRP B 1 148 ? 3.207 -16.703 13.195 1 94.44 148 TRP B O 1
ATOM 4548 N N . ASP B 1 149 ? 5.094 -17.391 12.125 1 95.44 149 ASP B N 1
ATOM 4549 C CA . ASP B 1 149 ? 4.926 -16.438 11.031 1 95.44 149 ASP B CA 1
ATOM 4550 C C . ASP B 1 149 ? 5.102 -17.125 9.68 1 95.44 149 ASP B C 1
ATOM 4552 O O . ASP B 1 149 ? 5.07 -18.359 9.594 1 95.44 149 ASP B O 1
ATOM 4556 N N . LEU B 1 150 ? 5.23 -16.375 8.641 1 97.69 150 LEU B N 1
ATOM 4557 C CA . LEU B 1 150 ? 5.266 -16.938 7.293 1 97.69 150 LEU B CA 1
ATOM 4558 C C . LEU B 1 150 ? 6.594 -17.641 7.031 1 97.69 150 LEU B C 1
ATOM 4560 O O . LEU B 1 150 ? 6.66 -18.562 6.223 1 97.69 150 LEU B O 1
ATOM 4564 N N . ARG B 1 151 ? 7.641 -17.172 7.664 1 97.44 151 ARG B N 1
ATOM 4565 C CA . ARG B 1 151 ? 8.922 -17.859 7.531 1 97.44 151 ARG B CA 1
ATOM 4566 C C . ARG B 1 151 ? 8.852 -19.266 8.117 1 97.44 151 ARG B C 1
ATOM 4568 O O . ARG B 1 151 ? 9.43 -20.203 7.57 1 97.44 151 ARG B O 1
ATOM 4575 N N . ASP B 1 152 ? 8.156 -19.375 9.25 1 97.06 152 ASP B N 1
ATOM 4576 C CA . ASP B 1 152 ? 7.91 -20.688 9.828 1 97.06 152 ASP B CA 1
ATOM 4577 C C . ASP B 1 152 ? 7.098 -21.562 8.875 1 97.06 152 ASP B C 1
ATOM 4579 O O . ASP B 1 152 ? 7.344 -22.766 8.758 1 97.06 152 ASP B O 1
ATOM 4583 N N . LEU B 1 153 ? 6.105 -20.969 8.281 1 98.38 153 LEU B N 1
ATOM 4584 C CA . LEU B 1 153 ? 5.293 -21.688 7.309 1 98.38 153 LEU B CA 1
ATOM 4585 C C . LEU B 1 153 ? 6.16 -22.281 6.203 1 98.38 153 LEU B C 1
ATOM 4587 O O . LEU B 1 153 ? 6.016 -23.453 5.855 1 98.38 153 LEU B O 1
ATOM 4591 N N . PHE B 1 154 ? 7.051 -21.469 5.676 1 98.31 154 PHE B N 1
ATOM 4592 C CA . PHE B 1 154 ? 7.902 -21.922 4.582 1 98.31 154 PHE B CA 1
ATOM 4593 C C . PHE B 1 154 ? 8.852 -23.016 5.059 1 98.31 154 PHE B C 1
ATOM 4595 O O . PHE B 1 154 ? 9.156 -23.953 4.312 1 98.31 154 PHE B O 1
ATOM 4602 N N . THR B 1 155 ? 9.281 -22.891 6.238 1 97.19 155 THR B N 1
ATOM 4603 C CA . THR B 1 155 ? 10.109 -23.922 6.84 1 97.19 155 THR B CA 1
ATOM 4604 C C . THR B 1 155 ? 9.352 -25.25 6.914 1 97.19 155 THR B C 1
ATOM 4606 O O . THR B 1 155 ? 9.922 -26.312 6.652 1 97.19 155 THR B O 1
ATOM 4609 N N . VAL B 1 156 ? 8.086 -25.172 7.285 1 98.19 156 VAL B N 1
ATOM 4610 C CA . VAL B 1 156 ? 7.258 -26.375 7.324 1 98.19 156 VAL B CA 1
ATOM 4611 C C . VAL B 1 156 ? 7.145 -26.969 5.922 1 98.19 156 VAL B C 1
ATOM 4613 O O . VAL B 1 156 ? 7.227 -28.188 5.75 1 98.19 156 VAL B O 1
ATOM 4616 N N . MET B 1 157 ? 6.992 -26.141 4.922 1 98.56 157 MET B N 1
ATOM 4617 C CA . MET B 1 157 ? 6.879 -26.594 3.539 1 98.56 157 MET B CA 1
ATOM 4618 C C . MET B 1 157 ? 8.148 -27.328 3.102 1 98.56 157 MET B C 1
ATOM 4620 O O . MET B 1 157 ? 8.078 -28.391 2.494 1 98.56 157 MET B O 1
ATOM 4624 N N . VAL B 1 158 ? 9.273 -26.734 3.414 1 98.25 158 VAL B N 1
ATOM 4625 C CA . VAL B 1 158 ? 10.555 -27.312 3.031 1 98.25 158 VAL B CA 1
ATOM 4626 C C . VAL B 1 158 ? 10.781 -28.609 3.785 1 98.25 158 VAL B C 1
ATOM 4628 O O . VAL B 1 158 ? 11.25 -29.594 3.207 1 98.25 158 VAL B O 1
ATOM 4631 N N . SER B 1 159 ? 10.422 -28.672 5.027 1 97.62 159 SER B N 1
ATOM 4632 C CA . SER B 1 159 ? 10.664 -29.828 5.887 1 97.62 159 SER B CA 1
ATOM 4633 C C . SER B 1 159 ? 9.766 -31 5.504 1 97.62 159 SER B C 1
ATOM 4635 O O . SER B 1 159 ? 10.117 -32.156 5.734 1 97.62 159 SER B O 1
ATOM 4637 N N . ALA B 1 160 ? 8.625 -30.719 4.93 1 97.62 160 ALA B N 1
ATOM 4638 C CA . ALA B 1 160 ? 7.66 -31.75 4.582 1 97.62 160 ALA B CA 1
ATOM 4639 C C . ALA B 1 160 ? 8.156 -32.594 3.406 1 97.62 160 ALA B C 1
ATOM 4641 O O . ALA B 1 160 ? 7.719 -33.719 3.217 1 97.62 160 ALA B O 1
ATOM 4642 N N . LYS B 1 161 ? 9.016 -32.031 2.607 1 97 161 LYS B N 1
ATOM 4643 C CA . LYS B 1 161 ? 9.648 -32.719 1.477 1 97 161 LYS B CA 1
ATOM 4644 C C . LYS B 1 161 ? 8.609 -33.281 0.519 1 97 161 LYS B C 1
ATOM 4646 O O . LYS B 1 161 ? 8.766 -34.406 0.005 1 97 161 LYS B O 1
ATOM 4651 N N . VAL B 1 162 ? 7.465 -32.594 0.336 1 97.44 162 VAL B N 1
ATOM 4652 C CA . VAL B 1 162 ? 6.465 -32.938 -0.659 1 97.44 162 VAL B CA 1
ATOM 4653 C C . VAL B 1 162 ? 6.684 -32.125 -1.936 1 97.44 162 VAL B C 1
ATOM 4655 O O . VAL B 1 162 ? 7.316 -31.078 -1.905 1 97.44 162 VAL B O 1
ATOM 4658 N N . PRO B 1 163 ? 6.203 -32.625 -3.115 1 98.38 163 PRO B N 1
ATOM 4659 C CA . PRO B 1 163 ? 6.344 -31.859 -4.363 1 98.38 163 PRO B CA 1
ATOM 4660 C C . PRO B 1 163 ? 5.73 -30.469 -4.281 1 98.38 163 PRO B C 1
ATOM 4662 O O . PRO B 1 163 ? 4.66 -30.281 -3.689 1 98.38 163 PRO B O 1
ATOM 4665 N N . LEU B 1 164 ? 6.473 -29.547 -4.785 1 98.88 164 LEU B N 1
ATOM 4666 C CA . LEU B 1 164 ? 6.008 -28.156 -4.863 1 98.88 164 LEU B CA 1
ATOM 4667 C C . LEU B 1 164 ? 5.516 -27.828 -6.266 1 98.88 164 LEU B C 1
ATOM 4669 O O . LEU B 1 164 ? 6.23 -28.047 -7.246 1 98.88 164 LEU B O 1
ATOM 4673 N N . VAL B 1 165 ? 4.281 -27.328 -6.383 1 98.88 165 VAL B N 1
ATOM 4674 C CA . VAL B 1 165 ? 3.68 -27.016 -7.676 1 98.88 165 VAL B CA 1
ATOM 4675 C C . VAL B 1 165 ? 3.438 -25.5 -7.781 1 98.88 165 VAL B C 1
ATOM 4677 O O . VAL B 1 165 ? 2.939 -24.891 -6.84 1 98.88 165 VAL B O 1
ATOM 4680 N N . LEU B 1 166 ? 3.859 -24.906 -8.859 1 98.62 166 LEU B N 1
ATOM 4681 C CA . LEU B 1 166 ? 3.67 -23.484 -9.133 1 98.62 166 LEU B CA 1
ATOM 4682 C C . LEU B 1 166 ? 3.16 -23.266 -10.547 1 98.62 166 LEU B C 1
ATOM 4684 O O . LEU B 1 166 ? 3.104 -24.203 -11.352 1 98.62 166 LEU B O 1
ATOM 4688 N N . HIS B 1 167 ? 2.684 -22.094 -10.859 1 98.06 167 HIS B N 1
ATOM 4689 C CA . HIS B 1 167 ? 2.363 -21.641 -12.211 1 98.06 167 HIS B CA 1
ATOM 4690 C C . HIS B 1 167 ? 3.238 -20.469 -12.617 1 98.06 167 HIS B C 1
ATOM 4692 O O . HIS B 1 167 ? 3.168 -19.391 -12.016 1 98.06 167 HIS B O 1
ATOM 4698 N N . ASN B 1 168 ? 4.078 -20.688 -13.664 1 95.62 168 ASN B N 1
ATOM 4699 C CA . ASN B 1 168 ? 5.066 -19.656 -14 1 95.62 168 ASN B CA 1
ATOM 4700 C C . ASN B 1 168 ? 5.922 -19.297 -12.789 1 95.62 168 ASN B C 1
ATOM 4702 O O . ASN B 1 168 ? 6.004 -18.125 -12.422 1 95.62 168 ASN B O 1
ATOM 4706 N N . GLY B 1 169 ? 6.668 -20.25 -12.297 1 97.44 169 GLY B N 1
ATOM 4707 C CA . GLY B 1 169 ? 7.035 -20.297 -10.891 1 97.44 169 GLY B CA 1
ATOM 4708 C C . GLY B 1 169 ? 8.375 -19.641 -10.609 1 97.44 169 GLY B C 1
ATOM 4709 O O . GLY B 1 169 ? 8.758 -19.484 -9.445 1 97.44 169 GLY B O 1
ATOM 4710 N N . LEU B 1 170 ? 9.156 -19.188 -11.617 1 98.12 170 LEU B N 1
ATOM 4711 C CA . LEU B 1 170 ? 10.508 -18.719 -11.352 1 98.12 170 LEU B CA 1
ATOM 4712 C C . LEU B 1 170 ? 10.484 -17.516 -10.398 1 98.12 170 LEU B C 1
ATOM 4714 O O . LEU B 1 170 ? 11.188 -17.516 -9.383 1 98.12 170 LEU B O 1
ATOM 4718 N N . VAL B 1 171 ? 9.672 -16.547 -10.703 1 98.12 171 VAL B N 1
ATOM 4719 C CA . VAL B 1 171 ? 9.602 -15.344 -9.891 1 98.12 171 VAL B CA 1
ATOM 4720 C C . VAL B 1 171 ? 9.133 -15.695 -8.477 1 98.12 171 VAL B C 1
ATOM 4722 O O . VAL B 1 171 ? 9.703 -15.227 -7.492 1 98.12 171 VAL B O 1
ATOM 4725 N N . ASP B 1 172 ? 8.148 -16.547 -8.406 1 98.38 172 ASP B N 1
ATOM 4726 C CA . ASP B 1 172 ? 7.645 -16.969 -7.102 1 98.38 172 ASP B CA 1
ATOM 4727 C C . ASP B 1 172 ? 8.742 -17.641 -6.273 1 98.38 172 ASP B C 1
ATOM 4729 O O . ASP B 1 172 ? 8.875 -17.375 -5.078 1 98.38 172 ASP B O 1
ATOM 4733 N N . LEU B 1 173 ? 9.453 -18.5 -6.922 1 98.88 173 LEU B N 1
ATOM 4734 C CA . LEU B 1 173 ? 10.516 -19.219 -6.227 1 98.88 173 LEU B CA 1
ATOM 4735 C C . LEU B 1 173 ? 11.57 -18.266 -5.688 1 98.88 173 LEU B C 1
ATOM 4737 O O . LEU B 1 173 ? 12.023 -18.406 -4.551 1 98.88 173 LEU B O 1
ATOM 4741 N N . VAL B 1 174 ? 11.945 -17.328 -6.512 1 98.88 174 VAL B N 1
ATOM 4742 C CA . VAL B 1 174 ? 12.953 -16.359 -6.105 1 98.88 174 VAL B CA 1
ATOM 4743 C C . VAL B 1 174 ? 12.422 -15.516 -4.945 1 98.88 174 VAL B C 1
ATOM 4745 O O . VAL B 1 174 ? 13.133 -15.281 -3.967 1 98.88 174 VAL B O 1
ATOM 4748 N N . PHE B 1 175 ? 11.195 -15.102 -4.992 1 98.88 175 PHE B N 1
ATOM 4749 C CA . PHE B 1 175 ? 10.586 -14.312 -3.93 1 98.88 175 PHE B CA 1
ATOM 4750 C C . PHE B 1 175 ? 10.469 -15.133 -2.648 1 98.88 175 PHE B C 1
ATOM 4752 O O . PHE B 1 175 ? 10.766 -14.633 -1.56 1 98.88 175 PHE B O 1
ATOM 4759 N N . LEU B 1 176 ? 9.977 -16.344 -2.803 1 98.88 176 LEU B N 1
ATOM 4760 C CA . LEU B 1 176 ? 9.828 -17.203 -1.627 1 98.88 176 LEU B CA 1
ATOM 4761 C C . LEU B 1 176 ? 11.172 -17.391 -0.933 1 98.88 176 LEU B C 1
ATOM 4763 O O . LEU B 1 176 ? 11.266 -17.312 0.294 1 98.88 176 LEU B O 1
ATOM 4767 N N . TYR B 1 177 ? 12.188 -17.656 -1.73 1 98.88 177 TYR B N 1
ATOM 4768 C CA . TYR B 1 177 ? 13.523 -17.859 -1.187 1 98.88 177 TYR B CA 1
ATOM 4769 C C . TYR B 1 177 ? 14.008 -16.625 -0.437 1 98.88 177 TYR B C 1
ATOM 4771 O O . TYR B 1 177 ? 14.367 -16.703 0.741 1 98.88 177 TYR B O 1
ATOM 4779 N N . GLN B 1 178 ? 13.961 -15.438 -1.013 1 98.81 178 GLN B N 1
ATOM 4780 C CA . GLN B 1 178 ? 14.508 -14.195 -0.468 1 98.81 178 GLN B CA 1
ATOM 4781 C C . GLN B 1 178 ? 13.688 -13.719 0.727 1 98.81 178 GLN B C 1
ATOM 4783 O O . GLN B 1 178 ? 14.234 -13.172 1.686 1 98.81 178 GLN B O 1
ATOM 4788 N N . ASN B 1 179 ? 12.422 -13.891 0.665 1 98.69 179 ASN B N 1
ATOM 4789 C CA . ASN B 1 179 ? 11.539 -13.258 1.642 1 98.69 179 ASN B CA 1
ATOM 4790 C C . ASN B 1 179 ? 11.242 -14.188 2.816 1 98.69 179 ASN B C 1
ATOM 4792 O O . ASN B 1 179 ? 11 -13.719 3.932 1 98.69 179 ASN B O 1
ATOM 4796 N N . LEU B 1 180 ? 11.266 -15.5 2.574 1 98.44 180 LEU B N 1
ATOM 4797 C CA . LEU B 1 180 ? 10.773 -16.375 3.635 1 98.44 180 LEU B CA 1
ATOM 4798 C C . LEU B 1 180 ? 11.812 -17.422 4.012 1 98.44 180 LEU B C 1
ATOM 4800 O O . LEU B 1 180 ? 11.609 -18.203 4.945 1 98.44 180 LEU B O 1
ATOM 4804 N N . TYR B 1 181 ? 12.914 -17.469 3.316 1 98.25 181 TYR B N 1
ATOM 4805 C CA . TYR B 1 181 ? 13.891 -18.516 3.58 1 98.25 181 TYR B CA 1
ATOM 4806 C C . TYR B 1 181 ? 15.242 -17.922 3.975 1 98.25 181 TYR B C 1
ATOM 4808 O O . TYR B 1 181 ? 15.531 -17.766 5.16 1 98.25 181 TYR B O 1
ATOM 4816 N N . ALA B 1 182 ? 15.961 -17.344 3.021 1 98.19 182 ALA B N 1
ATOM 4817 C CA . ALA B 1 182 ? 17.281 -16.781 3.238 1 98.19 182 ALA B CA 1
ATOM 4818 C C . ALA B 1 182 ? 17.656 -15.805 2.125 1 98.19 182 ALA B C 1
ATOM 4820 O O . ALA B 1 182 ? 16.906 -15.641 1.159 1 98.19 182 ALA B O 1
ATOM 4821 N N . ASP B 1 183 ? 18.812 -15.18 2.301 1 98.25 183 ASP B N 1
ATOM 4822 C CA . ASP B 1 183 ? 19.312 -14.32 1.236 1 98.25 183 ASP B CA 1
ATOM 4823 C C . ASP B 1 183 ? 19.625 -15.125 -0.026 1 98.25 183 ASP B C 1
ATOM 4825 O O . ASP B 1 183 ? 20.25 -16.172 0.041 1 98.25 183 ASP B O 1
ATOM 4829 N N . LEU B 1 184 ? 19.219 -14.602 -1.105 1 98.69 184 LEU B N 1
ATOM 4830 C CA . LEU B 1 184 ? 19.453 -15.242 -2.396 1 98.69 184 LEU B CA 1
ATOM 4831 C C . LEU B 1 184 ? 20.953 -15.328 -2.689 1 98.69 184 LEU B C 1
ATOM 4833 O O . LEU B 1 184 ? 21.688 -14.375 -2.439 1 98.69 184 LEU B O 1
ATOM 4837 N N . PRO B 1 185 ? 21.359 -16.484 -3.178 1 98.31 185 PRO B N 1
ATOM 4838 C CA . PRO B 1 185 ? 22.75 -16.531 -3.67 1 98.31 185 PRO B CA 1
ATOM 4839 C C . PRO B 1 185 ? 22.969 -15.625 -4.883 1 98.31 185 PRO B C 1
ATOM 4841 O O . PRO B 1 185 ? 22.016 -15.352 -5.629 1 98.31 185 PRO B O 1
ATOM 4844 N N . THR B 1 186 ? 24.188 -15.219 -5.102 1 97.5 186 THR B N 1
ATOM 4845 C CA . THR B 1 186 ? 24.531 -14.32 -6.199 1 97.5 186 THR B CA 1
ATOM 4846 C C . THR B 1 186 ? 24.422 -15.047 -7.539 1 97.5 186 THR B C 1
ATOM 4848 O O . THR B 1 186 ? 24.016 -14.445 -8.539 1 97.5 186 THR B O 1
ATOM 4851 N N . LYS B 1 187 ? 24.688 -16.344 -7.504 1 97.19 187 LYS B N 1
ATOM 4852 C CA . LYS B 1 187 ? 24.734 -17.094 -8.758 1 97.19 187 LYS B CA 1
ATOM 4853 C C . LYS B 1 187 ? 23.453 -17.906 -8.938 1 97.19 187 LYS B C 1
ATOM 4855 O O . LYS B 1 187 ? 22.969 -18.547 -7.996 1 97.19 187 LYS B O 1
ATOM 4860 N N . LEU B 1 188 ? 23.016 -17.984 -10.18 1 98 188 LEU B N 1
ATOM 4861 C CA . LEU B 1 188 ? 21.859 -18.797 -10.531 1 98 188 LEU B CA 1
ATOM 4862 C C . LEU B 1 188 ? 22.125 -20.266 -10.227 1 98 188 LEU B C 1
ATOM 4864 O O . LEU B 1 188 ? 21.266 -20.969 -9.703 1 98 188 LEU B O 1
ATOM 4868 N N . SER B 1 189 ? 23.328 -20.75 -10.562 1 97.56 189 SER B N 1
ATOM 4869 C CA . SER B 1 189 ? 23.656 -22.156 -10.375 1 97.56 189 SER B CA 1
ATOM 4870 C C . SER B 1 189 ? 23.531 -22.562 -8.914 1 97.56 189 SER B C 1
ATOM 4872 O O . SER B 1 189 ? 23.047 -23.656 -8.609 1 97.56 189 SER B O 1
ATOM 4874 N N . SER B 1 190 ? 23.938 -21.688 -7.996 1 98.25 190 SER B N 1
ATOM 4875 C CA . SER B 1 190 ? 23.812 -21.953 -6.57 1 98.25 190 SER B CA 1
ATOM 4876 C C . SER B 1 190 ? 22.344 -21.953 -6.141 1 98.25 190 SER B C 1
ATOM 4878 O O . SER B 1 190 ? 21.938 -22.781 -5.312 1 98.25 190 SER B O 1
ATOM 4880 N N . PHE B 1 191 ? 21.641 -21.047 -6.68 1 98.69 191 PHE B N 1
ATOM 4881 C CA . PHE B 1 191 ? 20.219 -20.969 -6.402 1 98.69 191 PHE B CA 1
ATOM 4882 C C . PHE B 1 191 ? 19.516 -22.266 -6.805 1 98.69 191 PHE B C 1
ATOM 4884 O O . PHE B 1 191 ? 18.719 -22.797 -6.047 1 98.69 191 PHE B O 1
ATOM 4891 N N . LEU B 1 192 ? 19.797 -22.766 -7.984 1 98.62 192 LEU B N 1
ATOM 4892 C CA . LEU B 1 192 ? 19.188 -24 -8.484 1 98.62 192 LEU B CA 1
ATOM 4893 C C . LEU B 1 192 ? 19.594 -25.203 -7.629 1 98.62 192 LEU B C 1
ATOM 4895 O O . LEU B 1 192 ? 18.781 -26.078 -7.352 1 98.62 192 LEU B O 1
ATOM 4899 N N . ALA B 1 193 ? 20.844 -25.203 -7.246 1 98.38 193 ALA B N 1
ATOM 4900 C CA . ALA B 1 193 ? 21.312 -26.25 -6.355 1 98.38 193 ALA B CA 1
ATOM 4901 C C . ALA B 1 193 ? 20.547 -26.234 -5.031 1 98.38 193 ALA B C 1
ATOM 4903 O O . ALA B 1 193 ? 20.156 -27.297 -4.516 1 98.38 193 ALA B O 1
ATOM 4904 N N . ASP B 1 194 ? 20.391 -25.047 -4.477 1 98.5 194 ASP B N 1
ATOM 4905 C CA . ASP B 1 194 ? 19.641 -24.906 -3.234 1 98.5 194 ASP B CA 1
ATOM 4906 C C . ASP B 1 194 ? 18.219 -25.438 -3.385 1 98.5 194 ASP B C 1
ATOM 4908 O O . ASP B 1 194 ? 17.719 -26.172 -2.527 1 98.5 194 ASP B O 1
ATOM 4912 N N . LEU B 1 195 ? 17.547 -25.062 -4.477 1 98.69 195 LEU B N 1
ATOM 4913 C CA . LEU B 1 195 ? 16.172 -25.469 -4.707 1 98.69 195 LEU B CA 1
ATOM 4914 C C . LEU B 1 195 ? 16.031 -26.984 -4.766 1 98.69 195 LEU B C 1
ATOM 4916 O O . LEU B 1 195 ? 15.086 -27.547 -4.227 1 98.69 195 LEU B O 1
ATOM 4920 N N . GLU B 1 196 ? 16.906 -27.594 -5.469 1 98.19 196 GLU B N 1
ATOM 4921 C CA . GLU B 1 196 ? 16.875 -29.047 -5.59 1 98.19 196 GLU B CA 1
ATOM 4922 C C . GLU B 1 196 ? 16.969 -29.719 -4.223 1 98.19 196 GLU B C 1
ATOM 4924 O O . GLU B 1 196 ? 16.281 -30.703 -3.961 1 98.19 196 GLU B O 1
ATOM 4929 N N . MET B 1 197 ? 17.844 -29.188 -3.406 1 97.19 197 MET B N 1
ATOM 4930 C CA . MET B 1 197 ? 18 -29.734 -2.064 1 97.19 197 MET B CA 1
ATOM 4931 C C . MET B 1 197 ? 16.781 -29.453 -1.2 1 97.19 197 MET B C 1
ATOM 4933 O O . MET B 1 197 ? 16.375 -30.281 -0.389 1 97.19 197 MET B O 1
ATOM 4937 N N . MET B 1 198 ? 16.203 -28.297 -1.3 1 98.12 198 MET B N 1
ATOM 4938 C CA . MET B 1 198 ? 15.055 -27.859 -0.511 1 98.12 198 MET B CA 1
ATOM 4939 C C . MET B 1 198 ? 13.828 -28.719 -0.819 1 98.12 198 MET B C 1
ATOM 4941 O O . MET B 1 198 ? 13.031 -29 0.074 1 98.12 198 MET B O 1
ATOM 4945 N N . PHE B 1 199 ? 13.695 -29.062 -2.092 1 98.19 199 PHE B N 1
ATOM 4946 C CA . PHE B 1 199 ? 12.523 -29.797 -2.539 1 98.19 199 PHE B CA 1
ATOM 4947 C C . PHE B 1 199 ? 12.922 -31.062 -3.283 1 98.19 199 PHE B C 1
ATOM 4949 O O . PHE B 1 199 ? 12.719 -31.172 -4.492 1 98.19 199 PHE B O 1
ATOM 4956 N N . PRO B 1 200 ? 13.297 -32.062 -2.561 1 97.12 200 PRO B N 1
ATOM 4957 C CA . PRO B 1 200 ? 13.82 -33.281 -3.172 1 97.12 200 PRO B CA 1
ATOM 4958 C C . PRO B 1 200 ? 12.75 -34.062 -3.916 1 97.12 200 PRO B C 1
ATOM 4960 O O . PRO B 1 200 ? 13.078 -34.875 -4.801 1 97.12 200 PRO B O 1
ATOM 4963 N N . SER B 1 201 ? 11.453 -33.875 -3.572 1 97.5 201 SER B N 1
ATOM 4964 C CA . SER B 1 201 ? 10.375 -34.594 -4.227 1 97.5 201 SER B CA 1
ATOM 4965 C C . SER B 1 201 ? 9.953 -33.938 -5.531 1 97.5 201 SER B C 1
ATOM 4967 O O . SER B 1 201 ? 9.086 -34.438 -6.242 1 97.5 201 SER B O 1
ATOM 4969 N N . GLY B 1 202 ? 10.555 -32.781 -5.82 1 98 202 GLY B N 1
ATOM 4970 C CA . GLY B 1 202 ? 10.375 -32.156 -7.129 1 98 202 GLY B CA 1
ATOM 4971 C C . GLY B 1 202 ? 9.617 -30.859 -7.078 1 98 202 GLY B C 1
ATOM 4972 O O . GLY B 1 202 ? 8.82 -30.625 -6.168 1 98 202 GLY B O 1
ATOM 4973 N N . ILE B 1 203 ? 9.938 -30.031 -8.062 1 98.75 203 ILE B N 1
ATOM 4974 C CA . ILE B 1 203 ? 9.227 -28.797 -8.359 1 98.75 203 ILE B CA 1
ATOM 4975 C C . ILE B 1 203 ? 8.555 -28.906 -9.727 1 98.75 203 ILE B C 1
ATOM 497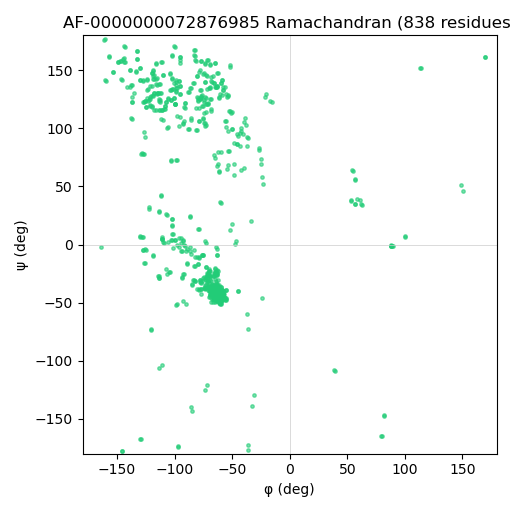7 O O . ILE B 1 203 ? 9.18 -29.297 -10.703 1 98.75 203 ILE B O 1
ATOM 4981 N N . TYR B 1 204 ? 7.289 -28.578 -9.773 1 98.75 204 TYR B N 1
ATOM 4982 C CA . TYR B 1 204 ? 6.512 -28.688 -11 1 98.75 204 TYR B CA 1
ATOM 4983 C C . TYR B 1 204 ? 5.879 -27.359 -11.375 1 98.75 204 TYR B C 1
ATOM 4985 O O . TYR B 1 204 ? 5.309 -26.672 -10.516 1 98.75 204 TYR B O 1
ATOM 4993 N N . ASP B 1 205 ? 6 -26.969 -12.609 1 98.75 205 ASP B N 1
ATOM 4994 C CA . ASP B 1 205 ? 5.434 -25.734 -13.125 1 98.75 205 ASP B CA 1
ATOM 4995 C C . ASP B 1 205 ? 4.312 -26.016 -14.125 1 98.75 205 ASP B C 1
ATOM 4997 O O . ASP B 1 205 ? 4.57 -26.469 -15.242 1 98.75 205 ASP B O 1
ATOM 5001 N N . THR B 1 206 ? 3.119 -25.609 -13.758 1 98.38 206 THR B N 1
ATOM 5002 C CA . THR B 1 206 ? 1.968 -25.953 -14.586 1 98.38 206 THR B CA 1
ATOM 5003 C C . THR B 1 206 ? 1.994 -25.172 -15.898 1 98.38 206 THR B C 1
ATOM 5005 O O . THR B 1 206 ? 1.413 -25.594 -16.891 1 98.38 206 THR B O 1
ATOM 5008 N N . LYS B 1 207 ? 2.645 -24.031 -15.883 1 97.5 207 LYS B N 1
ATOM 5009 C CA . LYS B 1 207 ? 2.789 -23.328 -17.156 1 97.5 207 LYS B CA 1
ATOM 5010 C C . LYS B 1 207 ? 3.707 -24.094 -18.109 1 97.5 207 LYS B C 1
ATOM 5012 O O . LYS B 1 207 ? 3.461 -24.141 -19.312 1 97.5 207 LYS B O 1
ATOM 5017 N N . PHE B 1 208 ? 4.801 -24.625 -17.594 1 97.44 208 PHE B N 1
ATOM 5018 C CA . PHE B 1 208 ? 5.676 -25.453 -18.422 1 97.44 208 PHE B CA 1
ATOM 5019 C C . PHE B 1 208 ? 4.91 -26.656 -18.984 1 97.44 208 PHE B C 1
ATOM 5021 O O . PHE B 1 208 ? 5.035 -26.969 -20.172 1 97.44 208 PHE B O 1
ATOM 5028 N N . VAL B 1 209 ? 4.098 -27.281 -18.125 1 97 209 VAL B N 1
ATOM 5029 C CA . VAL B 1 209 ? 3.295 -28.422 -18.547 1 97 209 VAL B CA 1
ATOM 5030 C C . VAL B 1 209 ? 2.355 -28.016 -19.672 1 97 209 VAL B C 1
ATOM 5032 O O . VAL B 1 209 ? 2.242 -28.734 -20.688 1 97 209 VAL B O 1
ATOM 5035 N N . ALA B 1 210 ? 1.74 -26.906 -19.516 1 95.62 210 ALA B N 1
ATOM 5036 C CA . ALA B 1 210 ? 0.774 -26.422 -20.5 1 95.62 210 ALA B CA 1
ATOM 5037 C C . ALA B 1 210 ? 1.449 -26.125 -21.828 1 95.62 210 ALA B C 1
ATOM 5039 O O . ALA B 1 210 ? 0.921 -26.484 -22.891 1 95.62 210 ALA B O 1
ATOM 5040 N N . GLU B 1 211 ? 2.615 -25.562 -21.781 1 94.12 211 GLU B N 1
ATOM 5041 C CA . GLU B 1 211 ? 3.27 -25.078 -23 1 94.12 211 GLU B CA 1
ATOM 5042 C C . GLU B 1 211 ? 4.031 -26.203 -23.688 1 94.12 211 GLU B C 1
ATOM 5044 O O . GLU B 1 211 ? 4.074 -26.266 -24.922 1 94.12 211 GLU B O 1
ATOM 5049 N N . PHE B 1 212 ? 4.613 -27.109 -22.969 1 92.06 212 PHE B N 1
ATOM 5050 C CA . PHE B 1 212 ? 5.586 -28.016 -23.578 1 92.06 212 PHE B CA 1
ATOM 5051 C C . PHE B 1 212 ? 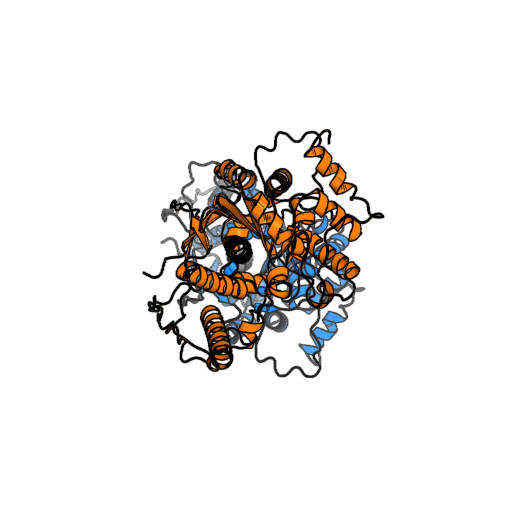5.066 -29.453 -23.578 1 92.06 212 PHE B C 1
ATOM 5053 O O . PHE B 1 212 ? 5.492 -30.266 -24.391 1 92.06 212 PHE B O 1
ATOM 5060 N N . SER B 1 213 ? 4.246 -29.734 -22.656 1 89.75 213 SER B N 1
ATOM 5061 C CA . SER B 1 213 ? 3.727 -31.094 -22.609 1 89.75 213 SER B CA 1
ATOM 5062 C C . SER B 1 213 ? 2.355 -31.188 -23.266 1 89.75 213 SER B C 1
ATOM 5064 O O . SER B 1 213 ? 2.158 -31.969 -24.203 1 89.75 213 SER B O 1
ATOM 5066 N N . LEU B 1 214 ? 1.468 -30.297 -22.844 1 90.5 214 LEU B N 1
ATOM 5067 C CA . LEU B 1 214 ? 0.096 -30.359 -23.344 1 90.5 214 LEU B CA 1
ATOM 5068 C C . LEU B 1 214 ? -0.082 -29.484 -24.562 1 90.5 214 LEU B C 1
ATOM 5070 O O . LEU B 1 214 ? -1.006 -29.688 -25.359 1 90.5 214 LEU B O 1
ATOM 5074 N N . ARG B 1 215 ? 0.743 -28.453 -24.719 1 89.38 215 ARG B N 1
ATOM 5075 C CA . ARG B 1 215 ? 0.717 -27.531 -25.828 1 89.38 215 ARG B CA 1
ATOM 5076 C C . ARG B 1 215 ? -0.657 -26.875 -25.969 1 89.38 215 ARG B C 1
ATOM 5078 O O . ARG B 1 215 ? -1.253 -26.906 -27.047 1 89.38 215 ARG B O 1
ATOM 5085 N N . THR B 1 216 ? -1.06 -26.281 -24.922 1 90.38 216 THR B N 1
ATOM 5086 C CA . THR B 1 216 ? -2.33 -25.562 -24.906 1 90.38 216 THR B CA 1
ATOM 5087 C C . THR B 1 216 ? -2.232 -24.281 -25.734 1 90.38 216 THR B C 1
ATOM 5089 O O . THR B 1 216 ? -1.136 -23.781 -25.969 1 90.38 216 THR B O 1
ATOM 5092 N N . SER B 1 217 ? -3.371 -23.734 -26.188 1 89.44 217 SER B N 1
ATOM 5093 C CA . SER B 1 217 ? -3.434 -22.531 -27 1 89.44 217 SER B CA 1
ATOM 5094 C C . SER B 1 217 ? -2.982 -21.312 -26.219 1 89.44 217 SER B C 1
ATOM 5096 O O . SER B 1 217 ? -2.453 -20.344 -26.781 1 89.44 217 SER B O 1
ATOM 5098 N N . ALA B 1 218 ? -3.328 -21.312 -24.953 1 92.06 218 ALA B N 1
ATOM 5099 C CA . ALA B 1 218 ? -2.883 -20.281 -24.031 1 92.06 218 ALA B CA 1
ATOM 5100 C C . ALA B 1 218 ? -2.348 -20.891 -22.734 1 92.06 218 ALA B C 1
ATOM 5102 O O . ALA B 1 218 ? -2.592 -22.062 -22.438 1 92.06 218 ALA B O 1
ATOM 5103 N N . SER B 1 219 ? -1.55 -20.031 -22.062 1 92.69 219 SER B N 1
ATOM 5104 C CA . SER B 1 219 ? -0.878 -20.672 -20.938 1 92.69 219 SER B CA 1
ATOM 5105 C C . SER B 1 219 ? -1.076 -19.875 -19.656 1 92.69 219 SER B C 1
ATOM 5107 O O . SER B 1 219 ? -0.453 -20.172 -18.625 1 92.69 219 SER B O 1
ATOM 5109 N N . PHE B 1 220 ? -1.932 -18.797 -19.688 1 92.19 220 PHE B N 1
ATOM 5110 C CA . PHE B 1 220 ? -2.195 -18.125 -18.422 1 92.19 220 PHE B CA 1
ATOM 5111 C C . PHE B 1 220 ? -3.107 -18.969 -17.531 1 92.19 220 PHE B C 1
ATOM 5113 O O . PHE B 1 220 ? -3.834 -19.828 -18.031 1 92.19 220 PHE B O 1
ATOM 5120 N N . LEU B 1 221 ? -3.092 -18.797 -16.266 1 94.62 221 LEU B N 1
ATOM 5121 C CA . LEU B 1 221 ? -3.592 -19.734 -15.258 1 94.62 221 LEU B CA 1
ATOM 5122 C C . LEU B 1 221 ? -5.078 -20 -15.453 1 94.62 221 LEU B C 1
ATOM 5124 O O . LEU B 1 221 ? -5.512 -21.156 -15.477 1 94.62 221 LEU B O 1
ATOM 5128 N N . GLU B 1 222 ? -5.875 -18.969 -15.625 1 92.5 222 GLU B N 1
ATOM 5129 C CA . GLU B 1 222 ? -7.312 -19.172 -15.773 1 92.5 222 GLU B CA 1
ATOM 5130 C C . GLU B 1 222 ? -7.617 -20.047 -16.984 1 92.5 222 GLU B C 1
ATOM 5132 O O . GLU B 1 222 ? -8.5 -20.906 -16.938 1 92.5 222 GLU B O 1
ATOM 5137 N N . TYR B 1 223 ? -6.945 -19.797 -18.047 1 93.94 223 TYR B N 1
ATOM 5138 C CA . TYR B 1 223 ? -7.18 -20.578 -19.25 1 93.94 223 TYR B CA 1
ATOM 5139 C C . TYR B 1 223 ? -6.879 -22.062 -19.016 1 93.94 223 TYR B C 1
ATOM 5141 O O . TYR B 1 223 ? -7.672 -22.922 -19.391 1 93.94 223 TYR B O 1
ATOM 5149 N N . ILE B 1 224 ? -5.727 -22.328 -18.469 1 96.06 224 ILE B N 1
ATOM 5150 C CA . ILE B 1 224 ? -5.348 -23.719 -18.281 1 96.06 224 ILE B CA 1
ATOM 5151 C C . ILE B 1 224 ? -6.285 -24.375 -17.266 1 96.06 224 ILE B C 1
ATOM 5153 O O . ILE B 1 224 ? -6.602 -25.562 -17.391 1 96.06 224 ILE B O 1
ATOM 5157 N N . PHE B 1 225 ? -6.727 -23.641 -16.281 1 96.25 225 PHE B N 1
ATOM 5158 C CA . PHE B 1 225 ? -7.672 -24.156 -15.305 1 96.25 225 PHE B CA 1
ATOM 5159 C C . PHE B 1 225 ? -8.969 -24.594 -15.977 1 96.25 225 PHE B C 1
ATOM 5161 O O . PHE B 1 225 ? -9.438 -25.703 -15.766 1 96.25 225 PHE B O 1
ATOM 5168 N N . ARG B 1 226 ? -9.492 -23.719 -16.781 1 94.38 226 ARG B N 1
ATOM 5169 C CA . ARG B 1 226 ? -10.727 -24.031 -17.5 1 94.38 226 ARG B CA 1
ATOM 5170 C C . ARG B 1 226 ? -10.523 -25.203 -18.453 1 94.38 226 ARG B C 1
ATOM 5172 O O . ARG B 1 226 ? -11.398 -26.062 -18.578 1 94.38 226 ARG B O 1
ATOM 5179 N N . SER B 1 227 ? -9.438 -25.188 -19.156 1 95.12 227 SER B N 1
ATOM 5180 C CA . SER B 1 227 ? -9.117 -26.281 -20.062 1 95.12 227 SER B CA 1
ATOM 5181 C C . SER B 1 227 ? -9.078 -27.609 -19.312 1 95.12 227 SER B C 1
ATOM 5183 O O . SER B 1 227 ? -9.641 -28.609 -19.797 1 95.12 227 SER B O 1
ATOM 5185 N N . HIS B 1 228 ? -8.43 -27.609 -18.172 1 96.19 228 HIS B N 1
ATOM 5186 C CA . HIS B 1 228 ? -8.336 -28.828 -17.375 1 96.19 228 HIS B CA 1
ATOM 5187 C C . HIS B 1 228 ? -9.703 -29.234 -16.828 1 96.19 228 HIS B C 1
ATOM 5189 O O . HIS B 1 228 ? -9.977 -30.422 -16.656 1 96.19 228 HIS B O 1
ATOM 5195 N N . GLN B 1 229 ? -10.516 -28.266 -16.5 1 94.31 229 GLN B N 1
ATOM 5196 C CA . GLN B 1 229 ? -11.867 -28.578 -16.047 1 94.31 229 GLN B CA 1
ATOM 5197 C C . GLN B 1 229 ? -12.641 -29.328 -17.141 1 94.31 229 GLN B C 1
ATOM 5199 O O . GLN B 1 229 ? -13.297 -30.328 -16.859 1 94.31 229 GLN B O 1
ATOM 5204 N N . VAL B 1 230 ? -12.555 -28.812 -18.312 1 93.75 230 VAL B N 1
ATOM 5205 C CA . VAL B 1 230 ? -13.266 -29.406 -19.453 1 93.75 230 VAL B CA 1
ATOM 5206 C C . VAL B 1 230 ? -12.734 -30.828 -19.703 1 93.75 230 VAL B C 1
ATOM 5208 O O . VAL B 1 230 ? -13.516 -31.766 -19.859 1 93.75 230 VAL B O 1
ATOM 5211 N N . LYS B 1 231 ? -11.484 -30.969 -19.734 1 92.62 231 LYS B N 1
ATOM 5212 C CA . LYS B 1 231 ? -10.867 -32.281 -19.969 1 92.62 231 LYS B CA 1
ATOM 5213 C C . LYS B 1 231 ? -11.258 -33.25 -18.875 1 92.62 231 LYS B C 1
ATOM 5215 O O . LYS B 1 231 ? -11.5 -34.438 -19.156 1 92.62 231 LYS B O 1
ATOM 5220 N N . ASN B 1 232 ? -11.258 -32.781 -17.672 1 93.25 232 ASN B N 1
ATOM 5221 C CA . ASN B 1 232 ? -11.625 -33.625 -16.547 1 93.25 232 ASN B CA 1
ATOM 5222 C C . ASN B 1 232 ? -13.07 -34.094 -16.656 1 93.25 232 ASN B C 1
ATOM 5224 O O . ASN B 1 232 ? -13.375 -35.25 -16.328 1 93.25 232 ASN B O 1
ATOM 5228 N N . ILE B 1 233 ? -13.914 -33.25 -17.078 1 91.44 233 ILE B N 1
ATOM 5229 C CA . ILE B 1 233 ? -15.312 -33.594 -17.281 1 91.44 233 ILE B CA 1
ATOM 5230 C C . ILE B 1 233 ? -15.43 -34.656 -18.375 1 91.44 233 ILE B C 1
ATOM 5232 O O . ILE B 1 233 ? -16.188 -35.594 -18.234 1 91.44 233 ILE B O 1
ATOM 5236 N N . ASN B 1 234 ? -14.695 -34.438 -19.438 1 90.56 234 ASN B N 1
ATOM 5237 C CA . ASN B 1 234 ? -14.703 -35.375 -20.547 1 90.56 234 ASN B CA 1
ATOM 5238 C C . ASN B 1 234 ? -14.203 -36.75 -20.094 1 90.56 234 ASN B C 1
ATOM 5240 O O . ASN B 1 234 ? -14.75 -37.781 -20.5 1 90.56 234 ASN B O 1
ATOM 5244 N N . LEU B 1 235 ? -13.172 -36.75 -19.328 1 90.12 235 LEU B N 1
ATOM 5245 C CA . LEU B 1 235 ? -12.633 -38 -18.797 1 90.12 235 LEU B CA 1
ATOM 5246 C C . LEU B 1 235 ? -13.656 -38.719 -17.906 1 90.12 235 LEU B C 1
ATOM 5248 O O . LEU B 1 235 ? -13.836 -39.906 -17.984 1 90.12 235 LEU B O 1
ATOM 5252 N N . LYS B 1 236 ? -14.289 -37.906 -17.078 1 89.88 236 LYS B N 1
ATOM 5253 C CA . LYS B 1 236 ? -15.336 -38.438 -16.219 1 89.88 236 LYS B CA 1
ATOM 5254 C C . LYS B 1 236 ? -16.453 -39.094 -17.031 1 89.88 236 LYS B C 1
ATOM 5256 O O . LYS B 1 236 ? -16.891 -40.219 -16.734 1 89.88 236 LYS B O 1
ATOM 5261 N N . ASN B 1 237 ? -16.828 -38.469 -18.078 1 90.81 237 ASN B N 1
ATOM 5262 C CA . ASN B 1 237 ? -17.922 -38.938 -18.922 1 90.81 237 ASN B CA 1
ATOM 5263 C C . ASN B 1 237 ? -17.531 -40.219 -19.688 1 90.81 237 ASN B C 1
ATOM 5265 O O . ASN B 1 237 ? -18.391 -41 -20.062 1 90.81 237 ASN B O 1
ATOM 5269 N N . SER B 1 238 ? -16.281 -40.438 -19.938 1 88.5 238 SER B N 1
ATOM 5270 C CA . SER B 1 238 ? -15.789 -41.594 -20.672 1 88.5 238 SER B CA 1
ATOM 5271 C C . SER B 1 238 ? -15.344 -42.688 -19.719 1 88.5 238 SER B C 1
ATOM 5273 O O . SER B 1 238 ? -14.664 -43.625 -20.125 1 88.5 238 SER B O 1
ATOM 5275 N N . CYS B 1 239 ? -15.562 -42.5 -18.453 1 86.5 239 CYS B N 1
ATOM 5276 C CA . CYS B 1 239 ? -15.234 -43.469 -17.422 1 86.5 239 CYS B CA 1
ATOM 5277 C C . CYS B 1 239 ? -13.734 -43.75 -17.375 1 86.5 239 CYS B C 1
ATOM 5279 O O . CYS B 1 239 ? -13.312 -44.906 -17.234 1 86.5 239 CYS B O 1
ATOM 5281 N N . ARG B 1 240 ? -13.047 -42.688 -17.656 1 86.5 240 ARG B N 1
ATOM 5282 C CA . ARG B 1 240 ? -11.594 -42.719 -17.531 1 86.5 240 ARG B CA 1
ATOM 5283 C C . ARG B 1 240 ? -11.133 -42.031 -16.266 1 86.5 240 ARG B C 1
ATOM 5285 O O . ARG B 1 240 ? -11.922 -41.344 -15.594 1 86.5 240 ARG B O 1
ATOM 5292 N N . PRO B 1 241 ? -9.891 -42.281 -15.867 1 86.12 241 PRO B N 1
ATOM 5293 C CA . PRO B 1 241 ? -9.414 -41.656 -14.641 1 86.12 241 PRO B CA 1
ATOM 5294 C C . PRO B 1 241 ? -9.562 -40.125 -14.672 1 86.12 241 PRO B C 1
ATOM 5296 O O . PRO B 1 241 ? -9.195 -39.469 -15.656 1 86.12 241 PRO B O 1
ATOM 5299 N N . HIS B 1 242 ? -10.172 -39.531 -13.625 1 91.38 242 HIS B N 1
ATOM 5300 C CA . HIS B 1 242 ? -10.422 -38.094 -13.5 1 91.38 242 HIS B CA 1
ATOM 5301 C C . HIS B 1 242 ? -10.266 -37.656 -12.055 1 91.38 242 HIS B C 1
ATOM 5303 O O . HIS B 1 242 ? -10.078 -38.469 -11.156 1 91.38 242 HIS B O 1
ATOM 5309 N N . VAL B 1 243 ? -10.289 -36.375 -11.875 1 93.75 243 VAL B N 1
ATOM 5310 C CA . VAL B 1 243 ? -9.977 -35.781 -10.57 1 93.75 243 VAL B CA 1
ATOM 5311 C C . VAL B 1 243 ? -11.273 -35.375 -9.859 1 93.75 243 VAL B C 1
ATOM 5313 O O . VAL B 1 243 ? -12.188 -34.844 -10.484 1 93.75 243 VAL B O 1
ATOM 5316 N N . ILE B 1 244 ? -11.359 -35.719 -8.609 1 92.81 244 ILE B N 1
ATOM 5317 C CA . ILE B 1 244 ? -12.398 -35.219 -7.719 1 92.81 244 ILE B CA 1
ATOM 5318 C C . ILE B 1 244 ? -11.758 -34.531 -6.523 1 92.81 244 ILE B C 1
ATOM 5320 O O . ILE B 1 244 ? -10.883 -35.094 -5.859 1 92.81 244 ILE B O 1
ATOM 5324 N N . CYS B 1 245 ? -12.117 -33.281 -6.293 1 92.94 245 CYS B N 1
ATOM 5325 C CA . CYS B 1 245 ? -11.602 -32.531 -5.164 1 92.94 245 CYS B CA 1
ATOM 5326 C C . CYS B 1 245 ? -12.633 -32.438 -4.043 1 92.94 245 CYS B C 1
ATOM 5328 O O . CYS B 1 245 ? -13.742 -31.953 -4.242 1 92.94 245 CYS B O 1
ATOM 5330 N N . ASN B 1 246 ? -12.211 -32.875 -2.904 1 90.38 246 ASN B N 1
ATOM 5331 C CA . ASN B 1 246 ? -13.039 -32.781 -1.709 1 90.38 246 ASN B CA 1
ATOM 5332 C C . ASN B 1 246 ? -12.562 -31.688 -0.773 1 90.38 246 ASN B C 1
ATOM 5334 O O . ASN B 1 246 ? -11.375 -31.609 -0.45 1 90.38 246 ASN B O 1
ATOM 5338 N N . HIS B 1 247 ? -13.469 -30.828 -0.436 1 88 247 HIS B N 1
ATOM 5339 C CA . HIS B 1 247 ? -13.164 -29.719 0.45 1 88 247 HIS B CA 1
ATOM 5340 C C . HIS B 1 247 ? -13.945 -29.812 1.756 1 88 247 HIS B C 1
ATOM 5342 O O . HIS B 1 247 ? -15.039 -30.391 1.786 1 88 247 HIS B O 1
ATOM 5348 N N . THR B 1 248 ? -13.258 -29.422 2.822 1 75.38 248 THR B N 1
ATOM 5349 C CA . THR B 1 248 ? -14.016 -29.266 4.059 1 75.38 248 THR B CA 1
ATOM 5350 C C . THR B 1 248 ? -14.773 -27.953 4.074 1 75.38 248 THR B C 1
ATOM 5352 O O . THR B 1 248 ? -14.164 -26.875 4 1 75.38 248 THR B O 1
ATOM 5355 N N . LEU B 1 249 ? -16.031 -28.203 4.125 1 68.81 249 LEU B N 1
ATOM 5356 C CA . LEU B 1 249 ? -16.844 -27 4.027 1 68.81 249 LEU B CA 1
ATOM 5357 C C . LEU B 1 249 ? -17.391 -26.609 5.395 1 68.81 249 LEU B C 1
ATOM 5359 O O . LEU B 1 249 ? -18.484 -27.047 5.781 1 68.81 249 LEU B O 1
ATOM 5363 N N . ILE B 1 250 ? -16.516 -26.125 6.203 1 70.94 250 ILE B N 1
ATOM 5364 C CA . ILE B 1 250 ? -16.984 -25.594 7.48 1 70.94 250 ILE B CA 1
ATOM 5365 C C . ILE B 1 250 ? -17.078 -24.078 7.41 1 70.94 250 ILE B C 1
ATOM 5367 O O . ILE B 1 250 ? -16.094 -23.406 7.121 1 70.94 250 ILE B O 1
ATOM 5371 N N . GLU B 1 251 ? -18.312 -23.703 7.648 1 76.94 251 GLU B N 1
ATOM 5372 C CA . GLU B 1 251 ? -18.531 -22.25 7.598 1 76.94 251 GLU B CA 1
ATOM 5373 C C . GLU B 1 251 ? -17.906 -21.547 8.797 1 76.94 251 GLU B C 1
ATOM 5375 O O . GLU B 1 251 ? -18 -22.031 9.922 1 76.94 251 GLU B O 1
ATOM 5380 N N . SER B 1 252 ? -17.062 -20.688 8.469 1 81.94 252 SER B N 1
ATOM 5381 C CA . SER B 1 252 ? -16.469 -19.797 9.461 1 81.94 252 SER B CA 1
ATOM 5382 C C . SER B 1 252 ? -16.234 -18.406 8.883 1 81.94 252 SER B C 1
ATOM 5384 O O . SER B 1 252 ? -16.266 -18.219 7.664 1 81.94 252 SER B O 1
ATOM 5386 N N . ASP B 1 253 ? -16.094 -17.438 9.781 1 85.88 253 ASP B N 1
ATOM 5387 C CA . ASP B 1 253 ? -15.859 -16.062 9.375 1 85.88 253 ASP B CA 1
ATOM 5388 C C . ASP B 1 253 ? -14.531 -15.914 8.625 1 85.88 253 ASP B C 1
ATOM 5390 O O . ASP B 1 253 ? -14.297 -14.914 7.957 1 85.88 253 ASP B O 1
ATOM 5394 N N . PHE B 1 254 ? -13.797 -17 8.656 1 89.5 254 PHE B N 1
ATOM 5395 C CA . PHE B 1 254 ? -12.461 -16.891 8.078 1 89.5 254 PHE B CA 1
ATOM 5396 C C . PHE B 1 254 ? -12.359 -17.703 6.797 1 89.5 254 PHE B C 1
ATOM 5398 O O . PHE B 1 254 ? -11.281 -17.812 6.207 1 89.5 254 PHE B O 1
ATOM 5405 N N . VAL B 1 255 ? -13.453 -18.281 6.352 1 91.25 255 VAL B N 1
ATOM 5406 C CA . VAL B 1 255 ? -13.43 -19.125 5.168 1 91.25 255 VAL B CA 1
ATOM 5407 C C . VAL B 1 255 ? -14.211 -18.469 4.039 1 91.25 255 VAL B C 1
ATOM 5409 O O . VAL B 1 255 ? -15.344 -18.031 4.234 1 91.25 255 VAL B O 1
ATOM 5412 N N . ASP B 1 256 ? -13.57 -18.328 3.021 1 88 256 ASP B N 1
ATOM 5413 C CA . ASP B 1 256 ? -14.227 -17.859 1.803 1 88 256 ASP B CA 1
ATOM 5414 C C . ASP B 1 256 ? -14.586 -19.031 0.887 1 88 256 ASP B C 1
ATOM 5416 O O . ASP B 1 256 ? -13.781 -19.953 0.702 1 88 256 ASP B O 1
ATOM 5420 N N . PHE B 1 257 ? -15.742 -19.016 0.389 1 87.69 257 PHE B N 1
ATOM 5421 C CA . PHE B 1 257 ? -16.172 -20.016 -0.586 1 87.69 257 PHE B CA 1
ATOM 5422 C C . PHE B 1 257 ? -16.172 -19.438 -1.992 1 87.69 257 PHE B C 1
ATOM 5424 O O . PHE B 1 257 ? -16.672 -18.312 -2.201 1 87.69 257 PHE B O 1
ATOM 5431 N N . TRP B 1 258 ? -15.617 -20.172 -2.842 1 86.56 258 TRP B N 1
ATOM 5432 C CA . TRP B 1 258 ? -15.508 -19.734 -4.23 1 86.56 258 TRP B CA 1
ATOM 5433 C C . TRP B 1 258 ? -16.141 -20.75 -5.172 1 86.56 258 TRP B C 1
ATOM 5435 O O . TRP B 1 258 ? -15.828 -21.938 -5.121 1 86.56 258 TRP B O 1
ATOM 5445 N N . ASP B 1 259 ? -17.016 -20.234 -5.934 1 87.38 259 ASP B N 1
ATOM 5446 C CA . ASP B 1 259 ? -17.641 -21.078 -6.938 1 87.38 259 ASP B CA 1
ATOM 5447 C C . ASP B 1 259 ? -16.812 -21.125 -8.219 1 87.38 259 ASP B C 1
ATOM 5449 O O . ASP B 1 259 ? -16.844 -20.188 -9.016 1 87.38 259 ASP B O 1
ATOM 5453 N N . CYS B 1 260 ? -16.172 -22.219 -8.469 1 87.75 260 CYS B N 1
ATOM 5454 C CA . CYS B 1 260 ? -15.305 -22.406 -9.625 1 87.75 260 CYS B CA 1
ATOM 5455 C C . CYS B 1 260 ? -16 -23.234 -10.703 1 87.75 260 CYS B C 1
ATOM 5457 O O . CYS B 1 260 ? -15.352 -23.75 -11.609 1 87.75 260 CYS B O 1
ATOM 5459 N N . SER B 1 261 ? -17.25 -23.234 -10.633 1 88.06 261 SER B N 1
ATOM 5460 C CA . SER B 1 261 ? -17.984 -24.031 -11.609 1 88.06 261 SER B CA 1
ATOM 5461 C C . SER B 1 261 ? -17.797 -23.469 -13.023 1 88.06 261 SER B C 1
ATOM 5463 O O . SER B 1 261 ? -17.781 -22.266 -13.219 1 88.06 261 SER B O 1
ATOM 5465 N N . PRO B 1 262 ? -17.641 -24.359 -13.922 1 85.38 262 PRO B N 1
ATOM 5466 C CA . PRO B 1 262 ? -17.547 -23.906 -15.32 1 85.38 262 PRO B CA 1
ATOM 5467 C C . PRO B 1 262 ? -18.891 -23.453 -15.875 1 85.38 262 PRO B C 1
ATOM 5469 O O . PRO B 1 262 ? -19.75 -24.297 -16.203 1 85.38 262 PRO B O 1
ATOM 5472 N N . ARG B 1 263 ? -19.031 -22.188 -15.922 1 82.31 263 ARG B N 1
ATOM 5473 C CA . ARG B 1 263 ? -20.297 -21.641 -16.406 1 82.31 263 ARG B CA 1
ATOM 5474 C C . ARG B 1 263 ? -20.062 -20.578 -17.484 1 82.31 263 ARG B C 1
ATOM 5476 O O . ARG B 1 263 ? -19.125 -19.797 -17.375 1 82.31 263 ARG B O 1
ATOM 5483 N N . LEU B 1 264 ? -21 -20.672 -18.453 1 83.06 264 LEU B N 1
ATOM 5484 C CA . LEU B 1 264 ? -20.953 -19.641 -19.469 1 83.06 264 LEU B CA 1
ATOM 5485 C C . LEU B 1 264 ? -21.484 -18.312 -18.906 1 83.06 264 LEU B C 1
ATOM 5487 O O . LEU B 1 264 ? -22.422 -18.297 -18.109 1 83.06 264 LEU B O 1
ATOM 5491 N N . GLN B 1 265 ? -20.875 -17.156 -19.219 1 77.56 265 GLN B N 1
ATOM 5492 C CA . GLN B 1 265 ? -21.234 -15.844 -18.703 1 77.56 265 GLN B CA 1
ATOM 5493 C C . GLN B 1 265 ? -22.328 -15.203 -19.562 1 77.56 265 GLN B C 1
ATOM 5495 O O . GLN B 1 265 ? -22.562 -13.992 -19.469 1 77.56 265 GLN B O 1
ATOM 5500 N N . HIS B 1 266 ? -23.094 -15.867 -20.234 1 74.62 266 HIS B N 1
ATOM 5501 C CA . HIS B 1 266 ? -24.234 -15.414 -21.031 1 74.62 266 HIS B CA 1
ATOM 5502 C C . HIS B 1 266 ? -23.812 -14.312 -22 1 74.62 266 HIS B C 1
ATOM 5504 O O . HIS B 1 266 ? -24.469 -13.273 -22.078 1 74.62 266 HIS B O 1
ATOM 5510 N N . GLU B 1 267 ? -22.719 -14.398 -22.547 1 77.38 267 GLU B N 1
ATOM 5511 C CA . GLU B 1 267 ? -22.203 -13.469 -23.547 1 77.38 267 GLU B CA 1
ATOM 5512 C C . GLU B 1 267 ? -22.109 -14.133 -24.922 1 77.38 267 GLU B C 1
ATOM 5514 O O . GLU B 1 267 ? -21.141 -13.898 -25.656 1 77.38 267 GLU B O 1
ATOM 5519 N N . GLU B 1 268 ? -23.078 -14.844 -25.219 1 75.81 268 GLU B N 1
ATOM 5520 C CA . GLU B 1 268 ? -22.984 -15.664 -26.438 1 75.81 268 GLU B CA 1
ATOM 5521 C C . GLU B 1 268 ? -23.031 -14.797 -27.688 1 75.81 268 GLU B C 1
ATOM 5523 O O . GLU B 1 268 ? -22.438 -15.148 -28.719 1 75.81 268 GLU B O 1
ATOM 5528 N N . ASP B 1 269 ? -23.578 -13.688 -27.453 1 82.5 269 ASP B N 1
ATOM 5529 C CA . ASP B 1 269 ? -23.719 -12.828 -28.625 1 82.5 269 ASP B CA 1
ATOM 5530 C C . ASP B 1 269 ? -22.516 -11.914 -28.797 1 82.5 269 ASP B C 1
ATOM 5532 O O . ASP B 1 269 ? -22.359 -11.25 -29.812 1 82.5 269 ASP B O 1
ATOM 5536 N N . MET B 1 270 ? -21.609 -12.062 -27.859 1 87.69 270 MET B N 1
ATOM 5537 C CA . MET B 1 270 ? -20.438 -11.195 -27.938 1 87.69 270 MET B CA 1
ATOM 5538 C C . MET B 1 270 ? -19.266 -11.93 -28.578 1 87.69 270 MET B C 1
ATOM 5540 O O . MET B 1 270 ? -19.078 -13.125 -28.359 1 87.69 270 MET B O 1
ATOM 5544 N N . GLU B 1 271 ? -18.578 -11.195 -29.406 1 90.75 271 GLU B N 1
ATOM 5545 C CA . GLU B 1 271 ? -17.344 -11.75 -29.938 1 90.75 271 GLU B CA 1
ATOM 5546 C C . GLU B 1 271 ? -16.297 -11.922 -28.844 1 90.75 271 GLU B C 1
ATOM 5548 O O . GLU B 1 271 ? -16.203 -11.102 -27.938 1 90.75 271 GLU B O 1
ATOM 5553 N N . ILE B 1 272 ? -15.516 -12.953 -28.969 1 90.56 272 ILE B N 1
ATOM 5554 C CA . ILE B 1 272 ? -14.492 -13.258 -27.984 1 90.56 272 ILE B CA 1
ATOM 5555 C C . ILE B 1 272 ? -13.289 -12.336 -28.188 1 90.56 272 ILE B C 1
ATOM 5557 O O . ILE B 1 272 ? -12.867 -12.086 -29.312 1 90.56 272 ILE B O 1
ATOM 5561 N N . CYS B 1 273 ? -12.805 -11.758 -27.109 1 90.5 273 CYS B N 1
ATOM 5562 C CA . CYS B 1 273 ? -11.602 -10.93 -27.141 1 90.5 273 CYS B CA 1
ATOM 5563 C C . CYS B 1 273 ? -10.352 -11.789 -27.281 1 90.5 273 CYS B C 1
ATOM 5565 O O . CYS B 1 273 ? -9.875 -12.359 -26.312 1 90.5 273 CYS B O 1
ATOM 5567 N N . THR B 1 274 ? -9.828 -11.781 -28.469 1 87.06 274 THR B N 1
ATOM 5568 C CA . THR B 1 274 ? -8.672 -12.625 -28.781 1 87.06 274 THR B CA 1
ATOM 5569 C C . THR B 1 274 ? -7.48 -12.242 -27.906 1 87.06 274 THR B C 1
ATOM 5571 O O . THR B 1 274 ? -6.73 -13.117 -27.469 1 87.06 274 THR B O 1
ATOM 5574 N N . ASN B 1 275 ? -7.383 -10.977 -27.625 1 85.25 275 ASN B N 1
ATOM 5575 C CA . ASN B 1 275 ? -6.273 -10.516 -26.797 1 85.25 275 ASN B CA 1
ATOM 5576 C C . ASN B 1 275 ? -6.359 -11.062 -25.375 1 85.25 275 ASN B C 1
ATOM 5578 O O . ASN B 1 275 ? -5.371 -11.555 -24.828 1 85.25 275 ASN B O 1
ATOM 5582 N N . TYR B 1 276 ? -7.473 -11.031 -24.922 1 86.12 276 TYR B N 1
ATOM 5583 C CA . TYR B 1 276 ? -7.66 -11.508 -23.562 1 86.12 276 TYR B CA 1
ATOM 5584 C C . TYR B 1 276 ? -7.457 -13.016 -23.484 1 86.12 276 TYR B C 1
ATOM 5586 O O . TYR B 1 276 ? -6.824 -13.516 -22.547 1 86.12 276 TYR B O 1
ATOM 5594 N N . ILE B 1 277 ? -7.918 -13.703 -24.438 1 87.31 277 ILE B N 1
ATOM 5595 C CA . ILE B 1 277 ? -7.883 -15.156 -24.391 1 87.31 277 ILE B CA 1
ATOM 5596 C C . ILE B 1 277 ? -6.449 -15.648 -24.578 1 87.31 277 ILE B C 1
ATOM 5598 O O . ILE B 1 277 ? -6.055 -16.672 -24.016 1 87.31 277 ILE B O 1
ATOM 5602 N N . ASN B 1 278 ? -5.707 -14.867 -25.281 1 85.19 278 ASN B N 1
ATOM 5603 C CA . ASN B 1 278 ? -4.34 -15.289 -25.562 1 85.19 278 ASN B CA 1
ATOM 5604 C C . ASN B 1 278 ? -3.396 -14.945 -24.406 1 85.19 278 ASN B C 1
ATOM 5606 O O . ASN B 1 278 ? -2.418 -15.648 -24.172 1 85.19 278 ASN B O 1
ATOM 5610 N N . HIS B 1 279 ? -3.791 -13.836 -23.75 1 79.31 279 HIS B N 1
ATOM 5611 C CA . HIS B 1 279 ? -2.754 -13.32 -22.875 1 79.31 279 HIS B CA 1
ATOM 5612 C C . HIS B 1 279 ? -3.277 -13.156 -21.453 1 79.31 279 HIS B C 1
ATOM 5614 O O . HIS B 1 279 ? -2.494 -12.969 -20.516 1 79.31 279 HIS B O 1
ATOM 5620 N N . GLY B 1 280 ? -4.547 -13.18 -21.297 1 79.12 280 GLY B N 1
ATOM 5621 C CA . GLY B 1 280 ? -5.117 -13.016 -19.969 1 79.12 280 GLY B CA 1
ATOM 5622 C C . GLY B 1 280 ? -5.359 -11.562 -19.609 1 79.12 280 GLY B C 1
ATOM 5623 O O . GLY B 1 280 ? -5.75 -11.258 -18.469 1 79.12 280 GLY B O 1
ATOM 5624 N N . PHE B 1 281 ? -4.98 -10.633 -20.562 1 77.88 281 PHE B N 1
ATOM 5625 C CA . PHE B 1 281 ? -5.246 -9.219 -20.328 1 77.88 281 PHE B CA 1
ATOM 5626 C C . PHE B 1 281 ? -5.738 -8.539 -21.594 1 77.88 281 PHE B C 1
ATOM 5628 O O . PHE B 1 281 ? -5.555 -9.062 -22.688 1 77.88 281 PHE B O 1
ATOM 5635 N N . CYS B 1 282 ? -6.602 -7.477 -21.281 1 82.81 282 CYS B N 1
ATOM 5636 C CA . CYS B 1 282 ? -7.16 -6.699 -22.391 1 82.81 282 CYS B CA 1
ATOM 5637 C C . CYS B 1 282 ? -6.727 -5.242 -22.297 1 82.81 282 CYS B C 1
ATOM 5639 O O . CYS B 1 282 ? -6.816 -4.625 -21.234 1 82.81 282 CYS B O 1
ATOM 5641 N N . ASN B 1 283 ? -6.195 -4.734 -23.359 1 75.88 283 ASN B N 1
ATOM 5642 C CA . ASN B 1 283 ? -5.707 -3.357 -23.391 1 75.88 283 ASN B CA 1
ATOM 5643 C C . ASN B 1 283 ? -6.832 -2.357 -23.156 1 75.88 283 ASN B C 1
ATOM 5645 O O . ASN B 1 283 ? -6.613 -1.294 -22.578 1 75.88 283 ASN B O 1
ATOM 5649 N N . SER B 1 284 ? -7.984 -2.74 -23.578 1 76.31 284 SER B N 1
ATOM 5650 C CA . SER B 1 284 ? -9.117 -1.83 -23.453 1 76.31 284 SER B CA 1
ATOM 5651 C C . SER B 1 284 ? -9.836 -2.029 -22.109 1 76.31 284 SER B C 1
ATOM 5653 O O . SER B 1 284 ? -10.711 -1.243 -21.75 1 76.31 284 SER B O 1
ATOM 5655 N N . ALA B 1 285 ? -9.391 -2.938 -21.5 1 67.19 285 ALA B N 1
ATOM 5656 C CA . ALA B 1 285 ? -9.898 -3.281 -20.172 1 67.19 285 ALA B CA 1
ATOM 5657 C C . ALA B 1 285 ? -11.414 -3.123 -20.109 1 67.19 285 ALA B C 1
ATOM 5659 O O . ALA B 1 285 ? -12.148 -3.828 -20.797 1 67.19 285 ALA B O 1
ATOM 5660 N N . SER B 1 286 ? -11.875 -2.064 -19.375 1 67.31 286 SER B N 1
ATOM 5661 C CA . SER B 1 286 ? -13.297 -1.876 -19.125 1 67.31 286 SER B CA 1
ATOM 5662 C C . SER B 1 286 ? -14.016 -1.353 -20.359 1 67.31 286 SER B C 1
ATOM 5664 O O . SER B 1 286 ? -15.234 -1.496 -20.469 1 67.31 286 SER B O 1
ATOM 5666 N N . ASN B 1 287 ? -13.305 -0.981 -21.344 1 78.25 287 ASN B N 1
ATOM 5667 C CA . ASN B 1 287 ? -13.922 -0.413 -22.547 1 78.25 287 ASN B CA 1
ATOM 5668 C C . ASN B 1 287 ? -14.047 -1.451 -23.656 1 78.25 287 ASN B C 1
ATOM 5670 O O . ASN B 1 287 ? -14.586 -1.159 -24.719 1 78.25 287 ASN B O 1
ATOM 5674 N N . CYS B 1 288 ? -13.656 -2.654 -23.281 1 84.88 288 CYS B N 1
ATOM 5675 C CA . CYS B 1 288 ? -13.703 -3.697 -24.297 1 84.88 288 CYS B CA 1
ATOM 5676 C C . CYS B 1 288 ? -15.133 -4.184 -24.516 1 84.88 288 CYS B C 1
ATOM 5678 O O . CYS B 1 288 ? -15.836 -4.5 -23.547 1 84.88 288 CYS B O 1
ATOM 5680 N N . LYS B 1 289 ? -15.586 -4.211 -25.703 1 86.62 289 LYS B N 1
ATOM 5681 C CA . LYS B 1 289 ? -16.953 -4.617 -26.031 1 86.62 289 LYS B CA 1
ATOM 5682 C C . LYS B 1 289 ? -17.016 -6.109 -26.344 1 86.62 289 LYS B C 1
ATOM 5684 O O . LYS B 1 289 ? -18.094 -6.637 -26.656 1 86.62 289 LYS B O 1
ATOM 5689 N N . LYS B 1 290 ? -15.969 -6.758 -26.219 1 90.38 290 LYS B N 1
ATOM 5690 C CA . LYS B 1 290 ? -15.906 -8.188 -26.5 1 90.38 290 LYS B CA 1
ATOM 5691 C C . LYS B 1 290 ? -15.984 -9.008 -25.219 1 90.38 290 LYS B C 1
ATOM 5693 O O . LYS B 1 290 ? -15.906 -8.461 -24.125 1 90.38 290 LYS B O 1
ATOM 5698 N N . SER B 1 291 ? -16.141 -10.305 -25.469 1 88.62 291 SER B N 1
ATOM 5699 C CA . SER B 1 291 ? -16.281 -11.211 -24.328 1 88.62 291 SER B CA 1
ATOM 5700 C C . SER B 1 291 ? -14.93 -11.648 -23.797 1 88.62 291 SER B C 1
ATOM 5702 O O . SER B 1 291 ? -14.031 -11.984 -24.562 1 88.62 291 SER B O 1
ATOM 5704 N N . HIS B 1 292 ? -14.828 -11.609 -22.516 1 87.62 292 HIS B N 1
ATOM 5705 C CA . HIS B 1 292 ? -13.617 -12.086 -21.844 1 87.62 292 HIS B CA 1
ATOM 5706 C C . HIS B 1 292 ? -13.867 -13.414 -21.125 1 87.62 292 HIS B C 1
ATOM 5708 O O . HIS B 1 292 ? -13.148 -13.758 -20.188 1 87.62 292 HIS B O 1
ATOM 5714 N N . ASP B 1 293 ? -14.867 -14.133 -21.672 1 88.62 293 ASP B N 1
ATOM 5715 C CA . ASP B 1 293 ? -15.242 -15.422 -21.078 1 88.62 293 ASP B CA 1
ATOM 5716 C C . ASP B 1 293 ? -14.266 -16.516 -21.5 1 88.62 293 ASP B C 1
ATOM 5718 O O . ASP B 1 293 ? -14.438 -17.141 -22.547 1 88.62 293 ASP B O 1
ATOM 5722 N N . VAL B 1 294 ? -13.43 -16.922 -20.578 1 90.31 294 VAL B N 1
ATOM 5723 C CA . VAL B 1 294 ? -12.367 -17.891 -20.875 1 90.31 294 VAL B CA 1
ATOM 5724 C C . VAL B 1 294 ? -12.969 -19.281 -21.047 1 90.31 294 VAL B C 1
ATOM 5726 O O . VAL B 1 294 ? -12.516 -20.062 -21.906 1 90.31 294 VAL B O 1
ATOM 5729 N N . TYR B 1 295 ? -13.961 -19.609 -20.297 1 91.06 295 TYR B N 1
ATOM 5730 C CA . TYR B 1 295 ? -14.594 -20.922 -20.406 1 91.06 295 TYR B CA 1
ATOM 5731 C C . TYR B 1 295 ? -15.211 -21.094 -21.797 1 91.06 295 TYR B C 1
ATOM 5733 O O . TYR B 1 295 ? -15.062 -22.156 -22.406 1 91.06 295 TYR B O 1
ATOM 5741 N N . ARG B 1 296 ? -15.883 -20.094 -22.219 1 91.44 296 ARG B N 1
ATOM 5742 C CA . ARG B 1 296 ? -16.469 -20.141 -23.547 1 91.44 296 ARG B CA 1
ATOM 5743 C C . ARG B 1 296 ? -15.398 -20.344 -24.609 1 91.44 296 ARG B C 1
ATOM 5745 O O . ARG B 1 296 ? -15.578 -21.125 -25.547 1 91.44 296 ARG B O 1
ATOM 5752 N N . ALA B 1 297 ? -14.367 -19.672 -24.469 1 91.06 297 ALA B N 1
ATOM 5753 C CA . ALA B 1 297 ? -13.266 -19.781 -25.422 1 91.06 297 ALA B CA 1
ATOM 5754 C C . ALA B 1 297 ? -12.711 -21.203 -25.453 1 91.06 297 ALA B C 1
ATOM 5756 O O . ALA B 1 297 ? -12.414 -21.734 -26.531 1 91.06 297 ALA B O 1
ATOM 5757 N N . VAL B 1 298 ? -12.57 -21.781 -24.344 1 92.62 298 VAL B N 1
ATOM 5758 C CA . VAL B 1 298 ? -12.031 -23.141 -24.234 1 92.62 298 VAL B CA 1
ATOM 5759 C C . VAL B 1 298 ? -12.992 -24.141 -24.891 1 92.62 298 VAL B C 1
ATOM 5761 O O . VAL B 1 298 ? -12.555 -25.031 -25.609 1 92.62 298 VAL B O 1
ATOM 5764 N N . LEU B 1 299 ? -14.234 -23.984 -24.688 1 90.31 299 LEU B N 1
ATOM 5765 C CA . LEU B 1 299 ? -15.234 -24.859 -25.266 1 90.31 299 LEU B CA 1
ATOM 5766 C C . LEU B 1 299 ? -15.219 -24.781 -26.797 1 90.31 299 LEU B C 1
ATOM 5768 O O . LEU B 1 299 ? -15.312 -25.812 -27.469 1 90.31 299 LEU B O 1
ATOM 5772 N N . LEU B 1 300 ? -15.148 -23.609 -27.219 1 87.88 300 LEU B N 1
ATOM 5773 C CA . LEU B 1 300 ? -15.133 -23.391 -28.656 1 87.88 300 LEU B CA 1
ATOM 5774 C C . LEU B 1 300 ? -13.906 -24.031 -29.281 1 87.88 300 LEU B C 1
ATOM 5776 O O . LEU B 1 300 ? -13.992 -24.609 -30.375 1 87.88 300 LEU B O 1
ATOM 5780 N N . GLU B 1 301 ? -12.828 -23.875 -28.641 1 88.62 301 GLU B N 1
ATOM 5781 C CA . GLU B 1 301 ? -11.602 -24.5 -29.141 1 88.62 301 GLU B CA 1
ATOM 5782 C C . GLU B 1 301 ? -11.727 -26.016 -29.172 1 88.62 301 GLU B C 1
ATOM 5784 O O . GLU B 1 301 ? -11.25 -26.672 -30.109 1 88.62 301 GLU B O 1
ATOM 5789 N N . GLU B 1 302 ? -12.32 -26.609 -28.156 1 86.56 302 GLU B N 1
ATOM 5790 C CA . GLU B 1 302 ? -12.516 -28.062 -28.078 1 86.56 302 GLU B CA 1
ATOM 5791 C C . GLU B 1 302 ? -13.445 -28.547 -29.188 1 86.56 302 GLU B C 1
ATOM 5793 O O . GLU B 1 302 ? -13.25 -29.641 -29.734 1 86.56 302 GLU B O 1
ATOM 5798 N N . GLN B 1 303 ? -14.414 -27.734 -29.469 1 85.38 303 GLN B N 1
ATOM 5799 C CA . GLN B 1 303 ? -15.359 -28.078 -30.516 1 85.38 303 GLN B CA 1
ATOM 5800 C C . GLN B 1 303 ? -14.688 -28.078 -31.891 1 85.38 303 GLN B C 1
ATOM 5802 O O . GLN B 1 303 ? -14.961 -28.938 -32.719 1 85.38 303 GLN B O 1
ATOM 5807 N N . LYS B 1 304 ? -13.875 -27.109 -32.062 1 85.75 304 LYS B N 1
ATOM 5808 C CA . LYS B 1 304 ? -13.148 -27.016 -33.312 1 85.75 304 LYS B CA 1
ATOM 5809 C C . LYS B 1 304 ? -12.219 -28.219 -33.5 1 85.75 304 LYS B C 1
ATOM 5811 O O . LYS B 1 304 ? -12.102 -28.75 -34.625 1 85.75 304 LYS B O 1
ATOM 5816 N N . LYS B 1 305 ? -11.609 -28.719 -32.5 1 83 305 LYS B N 1
ATOM 5817 C CA . LYS B 1 305 ? -10.703 -29.859 -32.531 1 83 305 LYS B CA 1
ATOM 5818 C C . LYS B 1 305 ? -11.469 -31.156 -32.812 1 83 305 LYS B C 1
ATOM 5820 O O . LYS B 1 305 ? -10.992 -32 -33.594 1 83 305 LYS B O 1
ATOM 5825 N N . THR B 1 306 ? -12.664 -31.234 -32.281 1 80.06 306 THR B N 1
ATOM 5826 C CA . THR B 1 306 ? -13.492 -32.406 -32.5 1 80.06 306 THR B CA 1
ATOM 5827 C C . THR B 1 306 ? -14.008 -32.469 -33.938 1 80.06 306 THR B C 1
ATOM 5829 O O . THR B 1 306 ? -14.055 -33.562 -34.531 1 80.06 306 THR B O 1
ATOM 5832 N N . LYS B 1 307 ? -14.352 -31.344 -34.438 1 77.88 307 LYS B N 1
ATOM 5833 C CA . LYS B 1 307 ? -14.844 -31.281 -35.812 1 77.88 307 LYS B CA 1
ATOM 5834 C C . LYS B 1 307 ? -13.742 -31.609 -36.812 1 77.88 307 LYS B C 1
ATOM 5836 O O . LYS B 1 307 ? -13.977 -32.312 -37.781 1 77.88 307 LYS B O 1
ATOM 5841 N N . LYS B 1 308 ? -12.578 -31.234 -36.531 1 73.38 308 LYS B N 1
ATOM 5842 C CA . LYS B 1 308 ? -11.438 -31.531 -37.406 1 73.38 308 LYS B CA 1
ATOM 5843 C C . LYS B 1 308 ? -11.078 -33 -37.375 1 73.38 308 LYS B C 1
ATOM 5845 O O . LYS B 1 308 ? -10.773 -33.594 -38.406 1 73.38 308 LYS B O 1
ATOM 5850 N N . ARG B 1 309 ? -11.195 -33.719 -36.219 1 69 309 ARG B N 1
ATOM 5851 C CA . ARG B 1 309 ? -10.93 -35.156 -36.094 1 69 309 ARG B CA 1
ATOM 5852 C C . ARG B 1 309 ? -11.977 -35.969 -36.812 1 69 309 ARG B C 1
ATOM 5854 O O . ARG B 1 309 ? -11.648 -36.969 -37.469 1 69 309 ARG B O 1
ATOM 5861 N N . LYS B 1 310 ? -13.234 -35.594 -36.688 1 69 310 LYS B N 1
ATOM 5862 C CA . LYS B 1 310 ? -14.328 -36.25 -37.375 1 69 310 LYS B CA 1
ATOM 5863 C C . LYS B 1 310 ? -14.203 -36.156 -38.875 1 69 310 LYS B C 1
ATOM 5865 O O . LYS B 1 310 ? -14.461 -37.094 -39.625 1 69 310 LYS B O 1
ATOM 5870 N N . ARG B 1 311 ? -13.852 -35.031 -39.25 1 64.31 311 ARG B N 1
ATOM 5871 C CA . ARG B 1 311 ? -13.68 -34.844 -40.688 1 64.31 311 ARG B CA 1
ATOM 5872 C C . ARG B 1 311 ? -12.523 -35.688 -41.219 1 64.31 311 ARG B C 1
ATOM 5874 O O . ARG B 1 311 ? -12.578 -36.219 -42.344 1 64.31 311 ARG B O 1
ATOM 5881 N N . LYS B 1 312 ? -11.578 -35.969 -40.312 1 59.19 312 LYS B N 1
ATOM 5882 C CA . LYS B 1 312 ? -10.461 -36.812 -40.719 1 59.19 312 LYS B CA 1
ATOM 5883 C C . LYS B 1 312 ? -10.852 -38.281 -40.688 1 59.19 312 LYS B C 1
ATOM 5885 O O . LYS B 1 312 ? -10.453 -39.062 -41.531 1 59.19 312 LYS B O 1
ATOM 5890 N N . ASP B 1 313 ? -11.711 -38.562 -39.531 1 51.47 313 ASP B N 1
ATOM 5891 C CA . ASP B 1 313 ? -12.156 -39.938 -39.406 1 51.47 313 ASP B CA 1
ATOM 5892 C C . ASP B 1 313 ? -13.305 -40.25 -40.344 1 51.47 313 ASP B C 1
ATOM 5894 O O . ASP B 1 313 ? -13.688 -41.406 -40.5 1 51.47 313 ASP B O 1
ATOM 5898 N N . GLU B 1 314 ? -14.227 -39.375 -40.531 1 46.47 314 GLU B N 1
ATOM 5899 C CA . GLU B 1 314 ? -15.297 -39.688 -41.469 1 46.47 314 GLU B CA 1
ATOM 5900 C C . GLU B 1 314 ? -14.727 -40.25 -42.781 1 46.47 314 GLU B C 1
ATOM 5902 O O . GLU B 1 314 ? -15.477 -40.531 -43.719 1 46.47 314 GLU B O 1
ATOM 5907 N N . SER B 1 315 ? -13.445 -40.531 -43.125 1 37.78 315 SER B N 1
ATOM 5908 C CA . SER B 1 315 ? -13.352 -41.625 -44.125 1 37.78 315 SER B CA 1
ATOM 5909 C C . SER B 1 315 ? -13.852 -42.938 -43.531 1 37.78 315 SER B C 1
ATOM 5911 O O . SER B 1 315 ? -14.109 -43.875 -44.281 1 37.78 315 SER B O 1
ATOM 5913 N N . GLN B 1 316 ? -13.453 -43.5 -42.281 1 31.98 316 GLN B N 1
ATOM 5914 C CA . GLN B 1 316 ? -14.109 -44.719 -41.812 1 31.98 316 GLN B CA 1
ATOM 5915 C C . GLN B 1 316 ? -15.406 -44.375 -41.062 1 31.98 316 GLN B C 1
ATOM 5917 O O . GLN B 1 316 ? -15.656 -43.219 -40.75 1 31.98 316 GLN B O 1
ATOM 5922 N N . VAL B 1 317 ? -15.836 -45.156 -39.719 1 31.31 317 VAL B N 1
ATOM 5923 C CA . VAL B 1 317 ? -17.141 -45.562 -39.188 1 31.31 317 VAL B CA 1
ATOM 5924 C C . VAL B 1 317 ? -17.859 -44.312 -38.656 1 31.31 317 VAL B C 1
ATOM 5926 O O . VAL B 1 317 ? -19 -44.031 -39.062 1 31.31 317 VAL B O 1
ATOM 5929 N N . VAL B 1 318 ? -18.297 -44.438 -37.219 1 30.64 318 VAL B N 1
ATOM 5930 C CA . VAL B 1 318 ? -19.422 -44.375 -36.312 1 30.64 318 VAL B CA 1
ATOM 5931 C C . VAL B 1 318 ? -19.5 -42.969 -35.688 1 30.64 318 VAL B C 1
ATOM 5933 O O . VAL B 1 318 ? -18.516 -42.469 -35.156 1 30.64 318 VAL B O 1
ATOM 5936 N N . SER B 1 319 ? -20.484 -42.156 -36.031 1 29.47 319 SER B N 1
ATOM 5937 C CA . SER B 1 319 ? -20.828 -40.781 -35.594 1 29.47 319 SER B CA 1
ATOM 5938 C C . SER B 1 319 ? -21.172 -40.75 -34.125 1 29.47 319 SER B C 1
ATOM 5940 O O . SER B 1 319 ? -22.156 -41.375 -33.688 1 29.47 319 SER B O 1
ATOM 5942 N N . PHE B 1 320 ? -20.344 -40.969 -33.062 1 25.59 320 PHE B N 1
ATOM 5943 C CA . PHE B 1 320 ? -20.766 -40.719 -31.672 1 25.59 320 PHE B CA 1
ATOM 5944 C C . PHE B 1 320 ? -21.312 -39.281 -31.516 1 25.59 320 PHE B C 1
ATOM 5946 O O . PHE B 1 320 ? -20.641 -38.312 -31.906 1 25.59 320 PHE B O 1
ATOM 5953 N N . GLU B 1 321 ? -22.688 -39.062 -31.547 1 28.55 321 GLU B N 1
ATOM 5954 C CA . GLU B 1 321 ? -23.453 -37.844 -31.234 1 28.55 321 GLU B CA 1
ATOM 5955 C C . GLU B 1 321 ? -23.094 -37.312 -29.859 1 28.55 321 GLU B C 1
ATOM 5957 O O . GLU B 1 321 ? -23.5 -37.844 -28.844 1 28.55 321 GLU B O 1
ATOM 5962 N N . ALA B 1 322 ? -22 -36.812 -29.531 1 29.77 322 ALA B N 1
ATOM 5963 C CA . ALA B 1 322 ? -21.688 -36.125 -28.281 1 29.77 322 ALA B CA 1
ATOM 5964 C C . ALA B 1 322 ? -22.594 -34.906 -28.094 1 29.77 322 ALA B C 1
ATOM 5966 O O . ALA B 1 322 ? -22.188 -33.781 -28.422 1 29.77 322 ALA B O 1
ATOM 5967 N N . SER B 1 323 ? -23.938 -34.938 -28.531 1 29.23 323 SER B N 1
ATOM 5968 C CA . SER B 1 323 ? -24.75 -33.75 -28.312 1 29.23 323 SER B CA 1
ATOM 5969 C C . SER B 1 323 ? -24.922 -33.438 -26.828 1 29.23 323 SER B C 1
ATOM 5971 O O . SER B 1 323 ? -25.969 -32.938 -26.406 1 29.23 323 SER B O 1
ATOM 5973 N N . HIS B 1 324 ? -24.469 -34.188 -2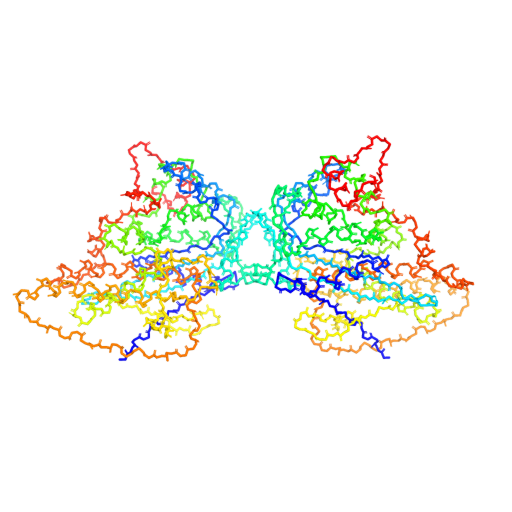5.891 1 28.25 324 HIS B N 1
ATOM 5974 C CA . HIS B 1 324 ? -24.953 -33.75 -24.594 1 28.25 324 HIS B CA 1
ATOM 5975 C C . HIS B 1 324 ? -24.656 -32.281 -24.359 1 28.25 324 HIS B C 1
ATOM 5977 O O . HIS B 1 324 ? -23.484 -31.875 -24.219 1 28.25 324 HIS B O 1
ATOM 5983 N N . VAL B 1 325 ? -25.516 -31.359 -24.938 1 28.86 325 VAL B N 1
ATOM 5984 C CA . VAL B 1 325 ? -25.625 -29.953 -24.609 1 28.86 325 VAL B CA 1
ATOM 5985 C C . VAL B 1 325 ? -25.656 -29.766 -23.094 1 28.86 325 VAL B C 1
ATOM 5987 O O . VAL B 1 325 ? -26.547 -30.281 -22.422 1 28.86 325 VAL B O 1
ATOM 5990 N N . MET B 1 326 ? -24.625 -29.672 -22.469 1 29.89 326 MET B N 1
ATOM 5991 C CA . MET B 1 326 ? -24.594 -29.25 -21.062 1 29.89 326 MET B CA 1
ATOM 5992 C C . MET B 1 326 ? -25.484 -28.031 -20.859 1 29.89 326 MET B C 1
ATOM 5994 O O . MET B 1 326 ? -25.422 -27.062 -21.625 1 29.89 326 MET B O 1
ATOM 5998 N N . SER B 1 327 ? -26.719 -28.219 -20.453 1 28.86 327 SER B N 1
ATOM 5999 C CA . SER B 1 327 ? -27.609 -27.188 -19.938 1 28.86 327 SER B CA 1
ATOM 6000 C C . SER B 1 327 ? -26.844 -26.156 -19.109 1 28.86 327 SER B C 1
ATOM 6002 O O . SER B 1 327 ? -26.219 -26.484 -18.109 1 28.86 327 SER B O 1
ATOM 6004 N N . ILE B 1 328 ? -26.422 -25.141 -19.734 1 31.86 328 ILE B N 1
ATOM 6005 C CA . ILE B 1 328 ? -25.766 -23.969 -19.172 1 31.86 328 ILE B CA 1
ATOM 6006 C C . ILE B 1 328 ? -26.75 -23.234 -18.266 1 31.86 328 ILE B C 1
ATOM 6008 O O . ILE B 1 328 ? -27.781 -22.75 -18.734 1 31.86 328 ILE B O 1
ATOM 6012 N N . ILE B 1 329 ? -27.062 -23.688 -17.109 1 30.11 329 ILE B N 1
ATOM 6013 C CA . ILE B 1 329 ? -27.859 -22.906 -16.172 1 30.11 329 ILE B CA 1
ATOM 6014 C C . ILE B 1 329 ? -27.281 -21.5 -16.031 1 30.11 329 ILE B C 1
ATOM 6016 O O . ILE B 1 329 ? -26.078 -21.328 -15.805 1 30.11 329 ILE B O 1
ATOM 6020 N N . GLU B 1 330 ? -28.016 -20.562 -16.469 1 31.28 330 GLU B N 1
ATOM 6021 C CA . GLU B 1 330 ? -27.797 -19.125 -16.438 1 31.28 330 GLU B CA 1
ATOM 6022 C C . GLU B 1 330 ? -27.703 -18.609 -15.008 1 31.28 330 GLU B C 1
ATOM 6024 O O . GLU B 1 330 ? -28.641 -18.75 -14.227 1 31.28 330 GLU B O 1
ATOM 6029 N N . SER B 1 331 ? -26.797 -18.969 -14.25 1 34.5 331 SER B N 1
ATOM 6030 C CA . SER B 1 331 ? -26.828 -18.312 -12.945 1 34.5 331 SER B CA 1
ATOM 6031 C C . SER B 1 331 ? -26.688 -16.797 -13.07 1 34.5 331 SER B C 1
ATOM 6033 O O . SER B 1 331 ? -26.062 -16.312 -14.008 1 34.5 331 SER B O 1
ATOM 6035 N N . PRO B 1 332 ? -27.578 -16.047 -12.445 1 31.27 332 PRO B N 1
ATOM 6036 C CA . PRO B 1 332 ? -27.547 -14.586 -12.398 1 31.27 332 PRO B CA 1
ATOM 6037 C C . PRO B 1 332 ? -26.141 -14.023 -12.312 1 31.27 332 PRO B C 1
ATOM 6039 O O . PRO B 1 332 ? -25.188 -14.758 -12.016 1 31.27 332 PRO B O 1
ATOM 6042 N N . ARG B 1 333 ? -26.094 -12.523 -12.188 1 33.72 333 ARG B N 1
ATOM 6043 C CA . ARG B 1 333 ? -24.906 -11.688 -12.195 1 33.72 333 ARG B CA 1
ATOM 6044 C C . ARG B 1 333 ? -23.844 -12.234 -11.242 1 33.72 333 ARG B C 1
ATOM 6046 O O . ARG B 1 333 ? -23.984 -12.141 -10.023 1 33.72 333 ARG B O 1
ATOM 6053 N N . GLN B 1 334 ? -23.375 -13.406 -11.414 1 35.16 334 GLN B N 1
ATOM 6054 C CA . GLN B 1 334 ? -22.328 -14.156 -10.711 1 35.16 334 GLN B CA 1
ATOM 6055 C C . GLN B 1 334 ? -21.156 -13.25 -10.328 1 35.16 334 GLN B C 1
ATOM 6057 O O . GLN B 1 334 ? -20.781 -12.359 -11.094 1 35.16 334 GLN B O 1
ATOM 6062 N N . GLU B 1 335 ? -21.016 -12.977 -9.016 1 41.25 335 GLU B N 1
ATOM 6063 C CA . GLU B 1 335 ? -19.734 -12.5 -8.5 1 41.25 335 GLU B CA 1
ATOM 6064 C C . GLU B 1 335 ? -18.578 -12.953 -9.398 1 41.25 335 GLU B C 1
ATOM 6066 O O . GLU B 1 335 ? -18.344 -14.156 -9.562 1 41.25 335 GLU B O 1
ATOM 6071 N N . ARG B 1 336 ? -18.484 -12.375 -10.469 1 39.59 336 ARG B N 1
ATOM 6072 C CA . ARG B 1 336 ? -17.312 -12.594 -11.312 1 39.59 336 ARG B CA 1
ATOM 6073 C C . ARG B 1 336 ? -16.188 -13.25 -10.523 1 39.59 336 ARG B C 1
ATOM 6075 O O . ARG B 1 336 ? -16.094 -13.078 -9.305 1 39.59 336 ARG B O 1
ATOM 6082 N N . PHE B 1 337 ? -15.781 -14.344 -10.992 1 43.41 337 PHE B N 1
ATOM 6083 C CA . PHE B 1 337 ? -14.492 -14.906 -10.609 1 43.41 337 PHE B CA 1
ATOM 6084 C C . PHE B 1 337 ? -13.555 -13.812 -10.102 1 43.41 337 PHE B C 1
ATOM 6086 O O . PHE B 1 337 ? -13.016 -13.039 -10.891 1 43.41 337 PHE B O 1
ATOM 6093 N N . ARG B 1 338 ? -13.977 -12.93 -9.086 1 49.66 338 ARG B N 1
ATOM 6094 C CA . ARG B 1 338 ? -13.047 -11.945 -8.523 1 49.66 338 ARG B CA 1
ATOM 6095 C C . ARG B 1 338 ? -11.656 -12.547 -8.352 1 49.66 338 ARG B C 1
ATOM 6097 O O . ARG B 1 338 ? -11.414 -13.32 -7.422 1 49.66 338 ARG B O 1
ATOM 6104 N N . GLY B 1 339 ? -10.852 -12.945 -9.406 1 52.44 339 GLY B N 1
ATOM 6105 C CA . GLY B 1 339 ? -9.609 -13.414 -10 1 52.44 339 GLY B CA 1
ATOM 6106 C C . GLY B 1 339 ? -8.375 -12.758 -9.406 1 52.44 339 GLY B C 1
ATOM 6107 O O . GLY B 1 339 ? -8.477 -11.734 -8.734 1 52.44 339 GLY B O 1
ATOM 6108 N N . HIS B 1 340 ? -7.707 -13.047 -8.625 1 64.5 340 HIS B N 1
ATOM 6109 C CA . HIS B 1 340 ? -6.273 -12.969 -8.367 1 64.5 340 HIS B CA 1
ATOM 6110 C C . HIS B 1 340 ? -5.988 -12.836 -6.871 1 64.5 340 HIS B C 1
ATOM 6112 O O . HIS B 1 340 ? -5.426 -11.836 -6.43 1 64.5 340 HIS B O 1
ATOM 6118 N N . ARG B 1 341 ? -6.629 -13.773 -6.285 1 85.25 341 ARG B N 1
ATOM 6119 C CA . ARG B 1 341 ? -6.234 -13.992 -4.895 1 85.25 341 ARG B CA 1
ATOM 6120 C C . ARG B 1 341 ? -5.297 -15.188 -4.773 1 85.25 341 ARG B C 1
ATOM 6122 O O . ARG B 1 341 ? -5.508 -16.219 -5.418 1 85.25 341 ARG B O 1
ATOM 6129 N N . ALA B 1 342 ? -4.367 -15.031 -4.008 1 93 342 ALA B N 1
ATOM 6130 C CA . ALA B 1 342 ? -3.285 -16.016 -3.967 1 93 342 ALA B CA 1
ATOM 6131 C C . ALA B 1 342 ? -3.812 -17.406 -3.625 1 93 342 ALA B C 1
ATOM 6133 O O . ALA B 1 342 ? -3.396 -18.391 -4.227 1 93 342 ALA B O 1
ATOM 6134 N N . GLY B 1 343 ? -4.781 -17.469 -2.695 1 94.5 343 GLY B N 1
ATOM 6135 C CA . GLY B 1 343 ? -5.348 -18.75 -2.328 1 94.5 343 GLY B CA 1
ATOM 6136 C C . GLY B 1 343 ? -6.086 -19.422 -3.471 1 94.5 343 GLY B C 1
ATOM 6137 O O . GLY B 1 343 ? -5.91 -20.625 -3.711 1 94.5 343 GLY B O 1
ATOM 6138 N N . HIS B 1 344 ? -6.84 -18.719 -4.152 1 93.81 344 HIS B N 1
ATOM 6139 C CA . HIS B 1 344 ? -7.578 -19.25 -5.293 1 93.81 344 HIS B CA 1
ATOM 6140 C C . HIS B 1 344 ? -6.637 -19.703 -6.406 1 93.81 344 HIS B C 1
ATOM 6142 O O . HIS B 1 344 ? -6.816 -20.766 -6.984 1 93.81 344 HIS B O 1
ATOM 6148 N N . ASP B 1 345 ? -5.703 -18.875 -6.645 1 96 345 ASP B N 1
ATOM 6149 C CA . ASP B 1 345 ? -4.73 -19.188 -7.684 1 96 345 ASP B CA 1
ATOM 6150 C C . ASP B 1 345 ? -3.936 -20.438 -7.336 1 96 345 ASP B C 1
ATOM 6152 O O . ASP B 1 345 ? -3.625 -21.25 -8.219 1 96 345 ASP B O 1
ATOM 6156 N N . ALA B 1 346 ? -3.609 -20.594 -6.066 1 98.19 346 ALA B N 1
ATOM 6157 C CA . ALA B 1 346 ? -2.916 -21.797 -5.621 1 98.19 346 ALA B CA 1
ATOM 6158 C C . ALA B 1 346 ? -3.768 -23.047 -5.855 1 98.19 346 ALA B C 1
ATOM 6160 O O . ALA B 1 346 ? -3.26 -24.078 -6.293 1 98.19 346 ALA B O 1
ATOM 6161 N N . PHE B 1 347 ? -5.078 -22.938 -5.582 1 97.44 347 PHE B N 1
ATOM 6162 C CA . PHE B 1 347 ? -5.965 -24.062 -5.832 1 97.44 347 PHE B CA 1
ATOM 6163 C C . PHE B 1 347 ? -6.012 -24.406 -7.316 1 97.44 347 PHE B C 1
ATOM 6165 O O . PHE B 1 347 ? -5.898 -25.578 -7.699 1 97.44 347 PHE B O 1
ATOM 6172 N N . MET B 1 348 ? -6.191 -23.375 -8.102 1 97.31 348 MET B N 1
ATOM 6173 C CA . MET B 1 348 ? -6.238 -23.609 -9.539 1 97.31 348 MET B CA 1
ATOM 6174 C C . MET B 1 348 ? -4.969 -24.297 -10.023 1 97.31 348 MET B C 1
ATOM 6176 O O . MET B 1 348 ? -5.035 -25.25 -10.812 1 97.31 348 MET B O 1
ATOM 6180 N N . THR B 1 349 ? -3.84 -23.797 -9.539 1 98.56 349 THR B N 1
ATOM 6181 C CA . THR B 1 349 ? -2.557 -24.406 -9.883 1 98.56 349 THR B CA 1
ATOM 6182 C C . THR B 1 349 ? -2.531 -25.875 -9.484 1 98.56 349 THR B C 1
ATOM 6184 O O . THR B 1 349 ? -2.143 -26.734 -10.289 1 98.56 349 THR B O 1
ATOM 6187 N N . GLY B 1 350 ? -2.986 -26.156 -8.281 1 98.62 350 GLY B N 1
ATOM 6188 C CA . GLY B 1 350 ? -3.023 -27.531 -7.816 1 98.62 350 GLY B CA 1
ATOM 6189 C C . GLY B 1 350 ? -3.959 -28.422 -8.625 1 98.62 350 GLY B C 1
ATOM 6190 O O . GLY B 1 350 ? -3.623 -29.562 -8.945 1 98.62 350 GLY B O 1
ATOM 6191 N N . PHE B 1 351 ? -5.09 -27.922 -8.938 1 97.75 351 PHE B N 1
ATOM 6192 C CA . PHE B 1 351 ? -6.051 -28.672 -9.727 1 97.75 351 PHE B CA 1
ATOM 6193 C C . PHE B 1 351 ? -5.48 -29.016 -11.102 1 97.75 351 PHE B C 1
ATOM 6195 O O . PHE B 1 351 ? -5.656 -30.125 -11.602 1 97.75 351 PHE B O 1
ATOM 6202 N N . CYS B 1 352 ? -4.852 -28.047 -11.719 1 98.06 352 CYS B N 1
ATOM 6203 C CA . CYS B 1 352 ? -4.238 -28.281 -13.023 1 98.06 352 CYS B CA 1
ATOM 6204 C C . CYS B 1 352 ? -3.225 -29.406 -12.961 1 98.06 352 CYS B C 1
ATOM 6206 O O . CYS B 1 352 ? -3.184 -30.266 -13.844 1 98.06 352 CYS B O 1
ATOM 6208 N N . PHE B 1 353 ? -2.455 -29.391 -11.945 1 98.25 353 PHE B N 1
ATOM 6209 C CA . PHE B 1 353 ? -1.45 -30.438 -11.773 1 98.25 353 PHE B CA 1
ATOM 6210 C C . PHE B 1 353 ? -2.109 -31.797 -11.555 1 98.25 353 PHE B C 1
ATOM 6212 O O . PHE B 1 353 ? -1.721 -32.781 -12.172 1 98.25 353 PHE B O 1
ATOM 6219 N N . ALA B 1 354 ? -3.123 -31.859 -10.703 1 96.5 354 ALA B N 1
ATOM 6220 C CA . ALA B 1 354 ? -3.857 -33.094 -10.43 1 96.5 354 ALA B CA 1
ATOM 6221 C C . ALA B 1 354 ? -4.5 -33.625 -11.703 1 96.5 354 ALA B C 1
ATOM 6223 O O . ALA B 1 354 ? -4.441 -34.844 -11.969 1 96.5 354 ALA B O 1
ATOM 6224 N N . SER B 1 355 ? -5.129 -32.75 -12.383 1 95.69 355 SER B N 1
ATOM 6225 C CA . SER B 1 355 ? -5.781 -33.125 -13.633 1 95.69 355 SER B CA 1
ATOM 6226 C C . SER B 1 355 ? -4.77 -33.656 -14.648 1 95.69 355 SER B C 1
ATOM 6228 O O . SER B 1 355 ? -5.062 -34.594 -15.391 1 95.69 355 SER B O 1
ATOM 6230 N N . PHE B 1 356 ? -3.615 -33.094 -14.719 1 96.19 356 PHE B N 1
ATOM 6231 C CA . PHE B 1 356 ? -2.545 -33.531 -15.602 1 96.19 356 PHE B CA 1
ATOM 6232 C C . PHE B 1 356 ? -2.123 -34.938 -15.258 1 96.19 356 PHE B C 1
ATOM 6234 O O . PHE B 1 356 ? -1.957 -35.781 -16.156 1 96.19 356 PHE B O 1
ATOM 6241 N N . ILE B 1 357 ? -1.965 -35.156 -14.016 1 93.5 357 ILE B N 1
ATOM 6242 C CA . ILE B 1 357 ? -1.598 -36.469 -13.555 1 93.5 357 ILE B CA 1
ATOM 6243 C C . ILE B 1 357 ? -2.66 -37.5 -13.984 1 93.5 357 ILE B C 1
ATOM 6245 O O . ILE B 1 357 ? -2.334 -38.594 -14.453 1 93.5 357 ILE B O 1
ATOM 6249 N N . ALA B 1 358 ? -3.92 -37.094 -13.828 1 91.31 358 ALA B N 1
ATOM 6250 C CA . ALA B 1 358 ? -5.02 -37.969 -14.227 1 91.31 358 ALA B CA 1
ATOM 6251 C C . ALA B 1 358 ? -4.969 -38.281 -15.727 1 91.31 358 ALA B C 1
ATOM 6253 O O . ALA B 1 358 ? -5.176 -39.406 -16.141 1 91.31 358 ALA B O 1
ATOM 6254 N N . GLN B 1 359 ? -4.715 -37.312 -16.5 1 90.56 359 GLN B N 1
ATOM 6255 C CA . GLN B 1 359 ? -4.633 -37.438 -17.938 1 90.56 359 GLN B CA 1
ATOM 6256 C C . GLN B 1 359 ? -3.512 -38.406 -18.328 1 90.56 359 GLN B C 1
ATOM 6258 O O . GLN B 1 359 ? -3.686 -39.25 -19.219 1 90.56 359 GLN B O 1
ATOM 6263 N N . ARG B 1 360 ? -2.385 -38.312 -17.719 1 89.06 360 ARG B N 1
ATOM 6264 C CA . ARG B 1 360 ? -1.233 -39.156 -18 1 89.06 360 ARG B CA 1
ATOM 6265 C C . ARG B 1 360 ? -1.491 -40.594 -17.562 1 89.06 360 ARG B C 1
ATOM 6267 O O . ARG B 1 360 ? -0.971 -41.531 -18.172 1 89.06 360 ARG B O 1
ATOM 6274 N N . SER B 1 361 ? -2.26 -40.75 -16.547 1 82.75 361 SER B N 1
ATOM 6275 C CA . SER B 1 361 ? -2.574 -42.062 -16.031 1 82.75 361 SER B CA 1
ATOM 6276 C C . SER B 1 361 ? -3.602 -42.781 -16.906 1 82.75 361 SER B C 1
ATOM 6278 O O . SER B 1 361 ? -3.668 -44 -16.938 1 82.75 361 SER B O 1
ATOM 6280 N N . SER B 1 362 ? -4.465 -42.094 -17.516 1 76.44 362 SER B N 1
ATOM 6281 C CA . SER B 1 362 ? -5.516 -42.656 -18.359 1 76.44 362 SER B CA 1
ATOM 6282 C C . SER B 1 362 ? -4.934 -43.344 -19.594 1 76.44 362 SER B C 1
ATOM 6284 O O . SER B 1 362 ? -5.523 -44.281 -20.125 1 76.44 362 SER B O 1
ATOM 6286 N N . THR B 1 363 ? -3.916 -42.938 -20.031 1 67.62 363 THR B N 1
ATOM 6287 C CA . THR B 1 363 ? -3.32 -43.531 -21.219 1 67.62 363 THR B CA 1
ATOM 6288 C C . THR B 1 363 ? -2.695 -44.875 -20.891 1 67.62 363 THR B C 1
ATOM 6290 O O . THR B 1 363 ? -2.594 -45.75 -21.766 1 67.62 363 THR B O 1
ATOM 6293 N N . SER B 1 364 ? -2.273 -45.094 -19.766 1 59.75 364 SER B N 1
ATOM 6294 C CA . SER B 1 364 ? -1.562 -46.312 -19.438 1 59.75 364 SER B CA 1
ATOM 6295 C C . SER B 1 364 ? -2.43 -47.25 -18.609 1 59.75 364 SER B C 1
ATOM 6297 O O . SER B 1 364 ? -2.076 -48.438 -18.406 1 59.75 364 SER B O 1
ATOM 6299 N N . LEU B 1 365 ? -3.465 -46.844 -17.828 1 54.12 365 LEU B N 1
ATOM 6300 C CA . LEU B 1 365 ? -4.07 -47.562 -16.719 1 54.12 365 LEU B CA 1
ATOM 6301 C C . LEU B 1 365 ? -5.039 -48.625 -17.234 1 54.12 365 LEU B C 1
ATOM 6303 O O . LEU B 1 365 ? -5.941 -49.062 -16.5 1 54.12 365 LEU B O 1
ATOM 6307 N N . GLU B 1 366 ? -5.078 -49 -18.453 1 50.81 366 GLU B N 1
ATOM 6308 C CA . GLU B 1 366 ? -6.027 -50.094 -18.688 1 50.81 366 GLU B CA 1
ATOM 6309 C C . GLU B 1 366 ? -6.023 -51.062 -17.516 1 50.81 366 GLU B C 1
ATOM 6311 O O . GLU B 1 366 ? -7.07 -51.594 -17.156 1 50.81 366 GLU B O 1
ATOM 6316 N N . ASN B 1 367 ? -4.973 -51.719 -17.125 1 46.66 367 ASN B N 1
ATOM 6317 C CA . ASN B 1 367 ? -5.016 -52.906 -16.234 1 46.66 367 ASN B CA 1
ATOM 6318 C C . ASN B 1 367 ? -4.543 -52.562 -14.828 1 46.66 367 ASN B C 1
ATOM 6320 O O . ASN B 1 367 ? -4.094 -53.438 -14.086 1 46.66 367 ASN B O 1
ATOM 6324 N N . VAL B 1 368 ? -4.172 -51.281 -14.477 1 49.81 368 VAL B N 1
ATOM 6325 C CA . VAL B 1 368 ? -3.391 -51.219 -13.25 1 49.81 368 VAL B CA 1
ATOM 6326 C C . VAL B 1 368 ? -4.312 -50.906 -12.07 1 49.81 368 VAL B C 1
ATOM 6328 O O . VAL B 1 368 ? -4.992 -49.875 -12.062 1 49.81 368 VAL B O 1
ATOM 6331 N N . HIS B 1 369 ? -4.676 -51.812 -11.297 1 50.5 369 HIS B N 1
ATOM 6332 C CA . HIS B 1 369 ? -5.312 -51.75 -9.992 1 50.5 369 HIS B CA 1
ATOM 6333 C C . HIS B 1 369 ? -4.875 -50.5 -9.227 1 50.5 369 HIS B C 1
ATOM 6335 O O . HIS B 1 369 ? -4.316 -49.562 -9.82 1 50.5 369 HIS B O 1
ATOM 6341 N N . ALA B 1 370 ? -4.367 -50.75 -7.785 1 54.25 370 ALA B N 1
ATOM 6342 C CA . ALA B 1 370 ? -4.074 -49.844 -6.688 1 54.25 370 ALA B CA 1
ATOM 6343 C C . ALA B 1 370 ? -2.938 -48.875 -7.055 1 54.25 370 ALA B C 1
ATOM 6345 O O . ALA B 1 370 ? -1.767 -49.281 -7.02 1 54.25 370 ALA B O 1
ATOM 6346 N N . VAL B 1 371 ? -3.238 -47.812 -7.82 1 65 371 VAL B N 1
ATOM 6347 C CA . VAL B 1 371 ? -2.182 -46.875 -8.195 1 65 371 VAL B CA 1
ATOM 6348 C C . VAL B 1 371 ? -1.828 -46 -7 1 65 371 VAL B C 1
ATOM 6350 O O . VAL B 1 371 ? -2.705 -45.375 -6.402 1 65 371 VAL B O 1
ATOM 6353 N N . CYS B 1 372 ? -0.57 -46.25 -6.379 1 78.44 372 CYS B N 1
ATOM 6354 C CA . CYS B 1 372 ? -0.021 -45.438 -5.301 1 78.44 372 CYS B CA 1
ATOM 6355 C C . CYS B 1 372 ? 0.583 -44.156 -5.844 1 78.44 372 CYS B C 1
ATOM 6357 O O . CYS B 1 372 ? 0.914 -44.062 -7.027 1 78.44 372 CYS B O 1
ATOM 6359 N N . TRP B 1 373 ? 0.542 -43.094 -5.082 1 86.69 373 TRP B N 1
ATOM 6360 C CA . TRP B 1 373 ? 1.034 -41.75 -5.422 1 86.69 373 TRP B CA 1
ATOM 6361 C C . TRP B 1 373 ? 2.406 -41.844 -6.082 1 86.69 373 TRP B C 1
ATOM 6363 O O . TRP B 1 373 ? 2.662 -41.156 -7.082 1 86.69 373 TRP B O 1
ATOM 6373 N N . LYS B 1 374 ? 3.229 -42.688 -5.617 1 84.88 374 LYS B N 1
ATOM 6374 C CA . LYS B 1 374 ? 4.582 -42.844 -6.145 1 84.88 374 LYS B CA 1
ATOM 6375 C C . LYS B 1 374 ? 4.559 -43.25 -7.613 1 84.88 374 LYS B C 1
ATOM 6377 O O . LYS B 1 374 ? 5.348 -42.75 -8.414 1 84.88 374 LYS B O 1
ATOM 6382 N N . ASN B 1 375 ? 3.674 -44.125 -7.949 1 85.38 375 ASN B N 1
ATOM 6383 C CA . ASN B 1 375 ? 3.545 -44.562 -9.328 1 85.38 375 ASN B CA 1
ATOM 6384 C C . ASN B 1 375 ? 3.062 -43.438 -10.242 1 85.38 375 ASN B C 1
ATOM 6386 O O . ASN B 1 375 ? 3.5 -43.344 -11.391 1 85.38 375 ASN B O 1
ATOM 6390 N N . LEU B 1 376 ? 2.174 -42.688 -9.703 1 87.44 376 LEU B N 1
ATOM 6391 C CA . LEU B 1 376 ? 1.63 -41.562 -10.484 1 87.44 376 LEU B CA 1
ATOM 6392 C C . LEU B 1 376 ? 2.707 -40.531 -10.773 1 87.44 376 LEU B C 1
ATOM 6394 O O . LEU B 1 376 ? 2.801 -40.031 -11.898 1 87.44 376 LEU B O 1
ATOM 6398 N N . VAL B 1 377 ? 3.525 -40.25 -9.789 1 87.94 377 VAL B N 1
ATOM 6399 C CA . VAL B 1 377 ? 4.566 -39.25 -9.922 1 87.94 377 VAL B CA 1
ATOM 6400 C C . VAL B 1 377 ? 5.656 -39.75 -10.867 1 87.94 377 VAL B C 1
ATOM 6402 O O . VAL B 1 377 ? 6.25 -38.969 -11.609 1 87.94 377 VAL B O 1
ATOM 6405 N N . ASP B 1 378 ? 5.895 -41 -10.875 1 88.88 378 ASP B N 1
ATOM 6406 C CA . ASP B 1 378 ? 6.91 -41.594 -11.742 1 88.88 378 ASP B CA 1
ATOM 6407 C C . ASP B 1 378 ? 6.535 -41.438 -13.219 1 88.88 378 ASP B C 1
ATOM 6409 O O . ASP B 1 378 ? 7.41 -41.406 -14.086 1 88.88 378 ASP B O 1
ATOM 6413 N N . ARG B 1 379 ? 5.301 -41.281 -13.422 1 88 379 ARG B N 1
ATOM 6414 C CA . ARG B 1 379 ? 4.816 -41.156 -14.789 1 88 379 ARG B CA 1
ATOM 6415 C C . ARG B 1 379 ? 5.004 -39.75 -15.336 1 88 379 ARG B C 1
ATOM 6417 O O . ARG B 1 379 ? 4.848 -39.531 -16.531 1 88 379 ARG B O 1
ATOM 6424 N N . ILE B 1 380 ? 5.348 -38.875 -14.453 1 93.62 380 ILE B N 1
ATOM 6425 C CA . ILE B 1 380 ? 5.465 -37.5 -14.914 1 93.62 380 ILE B CA 1
ATOM 6426 C C . ILE B 1 380 ? 6.875 -37 -14.633 1 93.62 380 ILE B C 1
ATOM 6428 O O . ILE B 1 380 ? 7.059 -35.812 -14.32 1 93.62 380 ILE B O 1
ATOM 6432 N N . VAL B 1 381 ? 7.875 -37.812 -14.664 1 93.81 381 VAL B N 1
ATOM 6433 C CA . VAL B 1 381 ? 9.266 -37.469 -14.383 1 93.81 381 VAL B CA 1
ATOM 6434 C C . VAL B 1 381 ? 9.789 -36.5 -15.43 1 93.81 381 VAL B C 1
ATOM 6436 O O . VAL B 1 381 ? 10.695 -35.688 -15.156 1 93.81 381 VAL B O 1
ATOM 6439 N N . ASP B 1 382 ? 9.156 -36.438 -16.609 1 95 382 ASP B N 1
ATOM 6440 C CA . ASP B 1 382 ? 9.609 -35.625 -17.719 1 95 382 ASP B CA 1
ATOM 6441 C C . ASP B 1 382 ? 9.352 -34.156 -17.438 1 95 382 ASP B C 1
ATOM 6443 O O . ASP B 1 382 ? 9.969 -33.281 -18.062 1 95 382 ASP B O 1
ATOM 6447 N N . VAL B 1 383 ? 8.445 -33.875 -16.5 1 97.25 383 VAL B N 1
ATOM 6448 C CA . VAL B 1 383 ? 8.125 -32.469 -16.234 1 97.25 383 VAL B CA 1
ATOM 6449 C C . VAL B 1 383 ? 8.656 -32.094 -14.859 1 97.25 383 VAL B C 1
ATOM 6451 O O . VAL B 1 383 ? 8.414 -30.969 -14.398 1 97.25 383 VAL B O 1
ATOM 6454 N N . ARG B 1 384 ? 9.383 -32.969 -14.219 1 97.69 384 ARG B N 1
ATOM 6455 C CA . ARG B 1 384 ? 9.945 -32.719 -12.898 1 97.69 384 ARG B CA 1
ATOM 6456 C C . ARG B 1 384 ? 11.086 -31.719 -12.969 1 97.69 384 ARG B C 1
ATOM 6458 O O . ARG B 1 384 ? 11.914 -31.781 -13.883 1 97.69 384 ARG B O 1
ATOM 6465 N N . ASN B 1 385 ? 11.133 -30.734 -12.094 1 98.38 385 ASN B N 1
ATOM 6466 C CA . ASN B 1 385 ? 12.219 -29.781 -11.914 1 98.38 385 ASN B CA 1
ATOM 6467 C C . ASN B 1 385 ? 12.461 -28.969 -13.18 1 98.38 385 ASN B C 1
ATOM 6469 O O . ASN B 1 385 ? 13.609 -28.734 -13.57 1 98.38 385 ASN B O 1
ATOM 6473 N N . ARG B 1 386 ? 11.375 -28.641 -13.812 1 98.12 386 ARG B N 1
ATOM 6474 C CA . ARG B 1 386 ? 11.383 -27.781 -14.984 1 98.12 386 ARG B CA 1
ATOM 6475 C C . ARG B 1 386 ? 10.445 -26.594 -14.797 1 98.12 386 ARG B C 1
ATOM 6477 O O . ARG B 1 386 ? 9.25 -26.781 -14.523 1 98.12 386 ARG B O 1
ATOM 6484 N N . VAL B 1 387 ? 11.039 -25.422 -14.938 1 97.94 387 VAL B N 1
ATOM 6485 C CA . VAL B 1 387 ? 10.281 -24.188 -14.727 1 97.94 387 VAL B CA 1
ATOM 6486 C C . VAL B 1 387 ? 10.266 -23.359 -16.016 1 97.94 387 VAL B C 1
ATOM 6488 O O . VAL B 1 387 ? 11.281 -23.281 -16.719 1 97.94 387 VAL B O 1
ATOM 6491 N N . CYS B 1 388 ? 9.148 -22.766 -16.234 1 96.25 388 CYS B N 1
ATOM 6492 C CA . CYS B 1 388 ? 8.945 -22 -17.453 1 96.25 388 CYS B CA 1
ATOM 6493 C C . CYS B 1 388 ? 9.797 -20.734 -17.453 1 96.25 388 CYS B C 1
ATOM 6495 O O . CYS B 1 388 ? 9.945 -20.078 -16.422 1 96.25 388 CYS B O 1
ATOM 6497 N N . LEU B 1 389 ? 10.469 -20.453 -18.609 1 95.75 389 LEU B N 1
ATOM 6498 C CA . LEU B 1 389 ? 11.109 -19.172 -18.906 1 95.75 389 LEU B CA 1
ATOM 6499 C C . LEU B 1 389 ? 10.367 -18.422 -20 1 95.75 389 LEU B C 1
ATOM 6501 O O . LEU B 1 389 ? 10.484 -18.781 -21.188 1 95.75 389 LEU B O 1
ATOM 6505 N N . SER B 1 390 ? 9.688 -17.375 -19.578 1 89.81 390 SER B N 1
ATOM 6506 C CA . SER B 1 390 ? 8.891 -16.625 -20.531 1 89.81 390 SER B CA 1
ATOM 6507 C C . SER B 1 390 ? 9.734 -16.188 -21.719 1 89.81 390 SER B C 1
ATOM 6509 O O . SER B 1 390 ? 10.805 -15.594 -21.547 1 89.81 390 SER B O 1
ATOM 6511 N N . GLY B 1 391 ? 9.297 -16.469 -22.922 1 88 391 GLY B N 1
ATOM 6512 C CA . GLY B 1 391 ? 9.969 -16.031 -24.125 1 88 391 GLY B CA 1
ATOM 6513 C C . GLY B 1 391 ? 11.031 -17 -24.609 1 88 391 GLY B C 1
ATOM 6514 O O . GLY B 1 391 ? 11.656 -16.766 -25.641 1 88 391 GLY B O 1
ATOM 6515 N N . LYS B 1 392 ? 11.242 -18.094 -23.891 1 93.12 392 LYS B N 1
ATOM 6516 C CA . LYS B 1 392 ? 12.219 -19.094 -24.281 1 93.12 392 LYS B CA 1
ATOM 6517 C C . LYS B 1 392 ? 11.539 -20.391 -24.703 1 93.12 392 LYS B C 1
ATOM 6519 O O . LYS B 1 392 ? 10.422 -20.688 -24.266 1 93.12 392 LYS B O 1
ATOM 6524 N N . ASP B 1 393 ? 12.219 -21.156 -25.469 1 92.62 393 ASP B N 1
ATOM 6525 C CA . ASP B 1 393 ? 11.656 -22.406 -25.969 1 92.62 393 ASP B CA 1
ATOM 6526 C C . ASP B 1 393 ? 12.203 -23.594 -25.188 1 92.62 393 ASP B C 1
ATOM 6528 O O . ASP B 1 393 ? 12.086 -24.75 -25.625 1 92.62 393 ASP B O 1
ATOM 6532 N N . PHE B 1 394 ? 12.898 -23.328 -24.141 1 95 394 PHE B N 1
ATOM 6533 C CA . PHE B 1 394 ? 13.406 -24.344 -23.234 1 95 394 PHE B CA 1
ATOM 6534 C C . PHE B 1 394 ? 13.156 -23.969 -21.781 1 95 394 PHE B C 1
ATOM 6536 O O . PHE B 1 394 ? 13.062 -22.781 -21.453 1 95 394 PHE B O 1
ATOM 6543 N N . PRO B 1 395 ? 12.953 -24.906 -20.922 1 96.44 395 PRO B N 1
ATOM 6544 C CA . PRO B 1 395 ? 12.711 -24.625 -19.516 1 96.44 395 PRO B CA 1
ATOM 6545 C C . PRO B 1 395 ? 14 -24.375 -18.734 1 96.44 395 PRO B C 1
ATOM 6547 O O . PRO B 1 395 ? 15.086 -24.672 -19.219 1 96.44 395 PRO B O 1
ATOM 6550 N N . LEU B 1 396 ? 13.891 -23.703 -17.641 1 97.62 396 LEU B N 1
ATOM 6551 C CA . LEU B 1 396 ? 14.945 -23.703 -16.625 1 97.62 396 LEU B CA 1
ATOM 6552 C C . LEU B 1 396 ? 14.953 -25.016 -15.844 1 97.62 396 LEU B C 1
ATOM 6554 O O . LEU B 1 396 ? 13.961 -25.359 -15.211 1 97.62 396 LEU B O 1
ATOM 6558 N N . VAL B 1 397 ? 16 -25.719 -15.898 1 97.75 397 VAL B N 1
ATOM 6559 C CA . VAL B 1 397 ? 16.125 -27 -15.203 1 97.75 397 VAL B CA 1
ATOM 6560 C C . VAL B 1 397 ? 16.703 -26.781 -13.805 1 97.75 397 VAL B C 1
ATOM 6562 O O . VAL B 1 397 ? 17.781 -26.203 -13.656 1 97.75 397 VAL B O 1
ATOM 6565 N N . ILE B 1 398 ? 16 -27.188 -12.82 1 98.25 398 ILE B N 1
ATOM 6566 C CA . ILE B 1 398 ? 16.438 -27.094 -11.438 1 98.25 398 ILE B CA 1
ATOM 6567 C C . ILE B 1 398 ? 17.266 -28.328 -11.062 1 98.25 398 ILE B C 1
ATOM 6569 O O . ILE B 1 398 ? 16.703 -29.375 -10.75 1 98.25 398 ILE B O 1
ATOM 6573 N N . GLN B 1 399 ? 18.484 -28.141 -11.102 1 95.81 399 GLN B N 1
ATOM 6574 C CA . GLN B 1 399 ? 19.406 -29.234 -10.82 1 95.81 399 GLN B CA 1
ATOM 6575 C C . GLN B 1 399 ? 20.797 -28.688 -10.445 1 95.81 399 GLN B C 1
ATOM 6577 O O . GLN B 1 399 ? 21.25 -27.688 -11.008 1 95.81 399 GLN B O 1
ATOM 6582 N N . LYS B 1 400 ? 21.344 -29.344 -9.539 1 93.69 400 LYS B N 1
ATOM 6583 C CA . LYS B 1 400 ? 22.719 -28.984 -9.156 1 93.69 400 LYS B CA 1
ATOM 6584 C C . LYS B 1 400 ? 23.719 -29.422 -10.227 1 93.69 400 LYS B C 1
ATOM 6586 O O . LYS B 1 400 ? 23.719 -30.578 -10.633 1 93.69 400 LYS B O 1
ATOM 6591 N N . SER B 1 401 ? 24.453 -28.531 -10.648 1 89.38 401 SER B N 1
ATOM 6592 C CA . SER B 1 401 ? 25.516 -28.875 -11.602 1 89.38 401 SER B CA 1
ATOM 6593 C C . SER B 1 401 ? 26.75 -29.422 -10.891 1 89.38 401 SER B C 1
ATOM 6595 O O . SER B 1 401 ? 26.906 -29.25 -9.68 1 89.38 401 SER B O 1
ATOM 6597 N N . ALA B 1 402 ? 27.562 -30.078 -11.68 1 89.69 402 ALA B N 1
ATOM 6598 C CA . ALA B 1 402 ? 28.781 -30.688 -11.141 1 89.69 402 ALA B CA 1
ATOM 6599 C C . ALA B 1 402 ? 29.703 -29.609 -10.57 1 89.69 402 ALA B C 1
ATOM 6601 O O . ALA B 1 402 ? 30.5 -29.891 -9.664 1 89.69 402 ALA B O 1
ATOM 6602 N N . PHE B 1 403 ? 29.578 -28.422 -10.984 1 90 403 PHE B N 1
ATOM 6603 C CA . PHE B 1 403 ? 30.516 -27.375 -10.609 1 90 403 PHE B CA 1
ATOM 6604 C C . PHE B 1 403 ? 29.875 -26.359 -9.672 1 90 403 PHE B C 1
ATOM 6606 O O . PHE B 1 403 ? 30.5 -25.375 -9.281 1 90 403 PHE B O 1
ATOM 6613 N N . SER B 1 404 ? 28.625 -26.672 -9.375 1 90.19 404 SER B N 1
ATOM 6614 C CA . SER B 1 404 ? 27.938 -25.703 -8.531 1 90.19 404 SER B CA 1
ATOM 6615 C C . SER B 1 404 ? 27.828 -26.203 -7.09 1 90.19 404 SER B C 1
ATOM 6617 O O . SER B 1 404 ? 27.938 -27.391 -6.828 1 90.19 404 SER B O 1
ATOM 6619 N N . LYS B 1 405 ? 27.875 -25.234 -6.172 1 93 405 LYS B N 1
ATOM 6620 C CA . LYS B 1 405 ? 27.688 -25.531 -4.754 1 93 405 LYS B CA 1
ATOM 6621 C C . LYS B 1 405 ? 26.469 -24.797 -4.191 1 93 405 LYS B C 1
ATOM 6623 O O . LYS B 1 405 ? 26.094 -23.75 -4.699 1 93 405 LYS B O 1
ATOM 6628 N N . CYS B 1 406 ? 25.875 -25.453 -3.201 1 95.62 406 CYS B N 1
ATOM 6629 C CA . CYS B 1 406 ? 24.797 -24.781 -2.479 1 95.62 406 CYS B CA 1
ATOM 6630 C C . CYS B 1 406 ? 25.328 -23.531 -1.771 1 95.62 406 CYS B C 1
ATOM 6632 O O . CYS B 1 406 ? 26.5 -23.469 -1.411 1 95.62 406 CYS B O 1
ATOM 6634 N N . SER B 1 407 ? 24.562 -22.578 -1.659 1 96.94 407 SER B N 1
ATOM 6635 C CA . SER B 1 407 ? 24.953 -21.328 -1.049 1 96.94 407 SER B CA 1
ATOM 6636 C C . SER B 1 407 ? 25.172 -21.484 0.452 1 96.94 407 SER B C 1
ATOM 6638 O O . SER B 1 407 ? 24.594 -22.359 1.081 1 96.94 407 SER B O 1
ATOM 6640 N N . LYS B 1 408 ? 26.016 -20.594 1.003 1 95.69 408 LYS B N 1
ATOM 6641 C CA . LYS B 1 408 ? 26.328 -20.625 2.43 1 95.69 408 LYS B CA 1
ATOM 6642 C C . LYS B 1 408 ? 25.078 -20.375 3.271 1 95.69 408 LYS B C 1
ATOM 6644 O O . LYS B 1 408 ? 24.859 -21.062 4.273 1 95.69 408 LYS B O 1
ATOM 6649 N N . SER B 1 409 ? 24.281 -19.391 2.906 1 95.56 409 SER B N 1
ATOM 6650 C CA . SER B 1 409 ? 23.078 -19.062 3.639 1 95.56 409 SER B CA 1
ATOM 6651 C C . SER B 1 409 ? 22.109 -20.25 3.688 1 95.56 409 SER B C 1
ATOM 6653 O O . SER B 1 409 ? 21.484 -20.5 4.719 1 95.56 409 SER B O 1
ATOM 6655 N N . HIS B 1 410 ? 21.969 -20.922 2.598 1 96.88 410 HIS B N 1
ATOM 6656 C CA . HIS B 1 410 ? 21.125 -22.094 2.523 1 96.88 410 HIS B CA 1
ATOM 6657 C C . HIS B 1 410 ? 21.641 -23.203 3.428 1 96.88 410 HIS B C 1
ATOM 6659 O O . HIS B 1 410 ? 20.875 -23.812 4.172 1 96.88 410 HIS B O 1
ATOM 6665 N N . LEU B 1 411 ? 22.922 -23.5 3.355 1 95.94 411 LEU B N 1
ATOM 6666 C CA . LEU B 1 411 ? 23.5 -24.594 4.133 1 95.94 411 LEU B CA 1
ATOM 6667 C C . LEU B 1 411 ? 23.344 -24.344 5.629 1 95.94 411 LEU B C 1
ATOM 6669 O O . LEU B 1 411 ? 23.062 -25.266 6.391 1 95.94 411 LEU B O 1
ATOM 6673 N N . GLU B 1 412 ? 23.547 -23.094 6.008 1 94.31 412 GLU B N 1
ATOM 6674 C CA . GLU B 1 412 ? 23.359 -22.719 7.41 1 94.31 412 GLU B CA 1
ATOM 6675 C C . GLU B 1 412 ? 21.922 -22.938 7.859 1 94.31 412 GLU B C 1
ATOM 6677 O O . GLU B 1 412 ? 21.672 -23.5 8.93 1 94.31 412 GLU B O 1
ATOM 6682 N N . LYS B 1 413 ? 21.031 -22.5 7.074 1 94.81 413 LYS B N 1
ATOM 6683 C CA . LYS B 1 413 ? 19.625 -22.656 7.406 1 94.81 413 LYS B CA 1
ATOM 6684 C C . LYS B 1 413 ? 19.219 -24.125 7.387 1 94.81 413 LYS B C 1
ATOM 6686 O O . LYS B 1 413 ? 18.516 -24.594 8.281 1 94.81 413 LYS B O 1
ATOM 6691 N N . TYR B 1 414 ? 19.609 -24.812 6.355 1 94.81 414 TYR B N 1
ATOM 6692 C CA . TYR B 1 414 ? 19.266 -26.219 6.176 1 94.81 414 TYR B CA 1
ATOM 6693 C C . TYR B 1 414 ? 19.781 -27.047 7.336 1 94.81 414 TYR B C 1
ATOM 6695 O O . TYR B 1 414 ? 19.109 -27.984 7.793 1 94.81 414 TYR B O 1
ATOM 6703 N N . GLU B 1 415 ? 20.953 -26.781 7.824 1 92.94 415 GLU B N 1
ATOM 6704 C CA . GLU B 1 415 ? 21.531 -27.484 8.969 1 92.94 415 GLU B CA 1
ATOM 6705 C C . GLU B 1 415 ? 20.703 -27.25 10.227 1 92.94 415 GLU B C 1
ATOM 6707 O O . GLU B 1 415 ? 20.562 -28.156 11.062 1 92.94 415 GLU B O 1
ATOM 6712 N N . ARG B 1 416 ? 20.188 -26.109 10.367 1 91.12 416 ARG B N 1
ATOM 6713 C CA . ARG B 1 416 ? 19.328 -25.797 11.516 1 91.12 416 ARG B CA 1
ATOM 6714 C C . ARG B 1 416 ? 18.016 -26.547 11.438 1 91.12 416 ARG B C 1
ATOM 6716 O O . ARG B 1 416 ? 17.469 -26.969 12.461 1 91.12 416 ARG B O 1
ATOM 6723 N N . LEU B 1 417 ? 17.516 -26.672 10.242 1 90.94 417 LEU B N 1
ATOM 6724 C CA . LEU B 1 417 ? 16.234 -27.344 10.039 1 90.94 417 LEU B CA 1
ATOM 6725 C C . LEU B 1 417 ? 16.391 -28.859 10.195 1 90.94 417 LEU B C 1
ATOM 6727 O O . LEU B 1 417 ? 15.484 -29.547 10.664 1 90.94 417 LEU B O 1
ATOM 6731 N N . PHE B 1 418 ? 17.5 -29.312 9.727 1 91.31 418 PHE B N 1
ATOM 6732 C CA . PHE B 1 418 ? 17.781 -30.75 9.734 1 91.31 418 PHE B CA 1
ATOM 6733 C C . PHE B 1 418 ? 19.141 -31.031 10.359 1 91.31 418 PHE B C 1
ATOM 6735 O O . PHE B 1 418 ? 20.078 -31.422 9.664 1 91.31 418 PHE B O 1
ATOM 6742 N N . PRO B 1 419 ? 19.078 -30.953 11.641 1 82.69 419 PRO B N 1
ATOM 6743 C CA . PRO B 1 419 ? 20.359 -31.203 12.289 1 82.69 419 PRO B CA 1
ATOM 6744 C C . PRO B 1 419 ? 20.875 -32.625 12.039 1 82.69 419 PRO B C 1
ATOM 6746 O O . PRO B 1 419 ? 20.109 -33.594 12.117 1 82.69 419 PRO B O 1
ATOM 6749 N N . GLY B 1 420 ? 22.234 -32.844 11.711 1 73.94 420 GLY B N 1
ATOM 6750 C CA . GLY B 1 420 ? 22.906 -34.125 11.57 1 73.94 420 GLY B CA 1
ATOM 6751 C C . GLY B 1 420 ? 22.797 -34.688 10.172 1 73.94 420 GLY B C 1
ATOM 6752 O O . GLY B 1 420 ? 23.281 -35.781 9.914 1 73.94 420 GLY B O 1
ATOM 6753 N N . LEU B 1 421 ? 22.188 -34.094 9.273 1 66.19 421 LEU B N 1
ATOM 6754 C CA . LEU B 1 421 ? 22.172 -34.562 7.887 1 66.19 421 LEU B CA 1
ATOM 6755 C C . LEU B 1 421 ? 23.344 -33.969 7.113 1 66.19 421 LEU B C 1
ATOM 6757 O O . LEU B 1 421 ? 23.75 -32.844 7.359 1 66.19 421 LEU B O 1
#

Nearest PDB structures (foldseek):
  3d45-assembly1_A  TM=7.813E-01  e=2.830E-16  Mus musculus
  3d45-assembly1_B  TM=8.157E-01  e=2.216E-15  Mus musculus
  2a1r-assembly1_A  TM=7.795E-01  e=2.216E-15  Homo sapiens
  2a1s-assembly1_A  TM=5.999E-01  e=7.117E-14  Homo sapiens
  2a1s-assembly1_D  TM=5.937E-01  e=5.255E-13  Homo sapiens

Solvent-accessible surface area (backbone atoms only — not comparable to full-atom values): 44985 Å² total; per-residue (Å²): 125,86,73,80,41,68,41,49,30,36,57,35,28,57,91,46,36,75,75,46,40,66,58,53,53,51,42,55,62,63,23,60,30,36,10,39,32,68,37,55,30,45,75,70,56,67,68,48,52,51,33,86,52,63,63,54,14,47,50,44,43,49,53,35,37,74,39,24,41,56,42,26,40,8,34,15,22,36,21,72,73,46,45,74,64,39,45,34,24,46,40,53,27,30,24,34,31,24,27,47,64,52,71,30,36,34,27,46,67,45,48,30,54,35,41,75,27,64,42,57,48,47,55,28,52,71,34,24,30,53,40,64,59,26,56,77,79,66,70,91,69,66,64,80,74,90,69,82,45,59,39,52,50,46,49,51,54,42,72,46,44,37,26,39,33,23,59,58,30,53,64,50,51,52,34,46,36,21,41,36,54,24,52,69,54,91,44,58,54,21,43,25,22,40,49,34,68,47,27,70,58,28,38,36,16,49,30,31,42,28,55,72,70,67,55,48,93,34,55,43,67,68,50,43,34,44,44,38,51,54,51,37,51,52,25,49,75,67,74,35,38,19,66,43,81,42,57,72,84,67,92,46,100,46,44,47,78,40,79,66,46,92,60,64,83,81,48,80,88,38,54,71,34,64,57,26,64,54,62,72,47,52,95,52,53,92,71,49,83,46,27,79,54,54,54,52,53,45,52,52,51,54,49,54,54,51,51,54,50,43,64,64,40,62,75,58,92,81,84,80,80,79,64,80,72,72,79,70,69,75,67,68,95,60,80,60,81,64,56,68,41,26,22,61,50,2,39,42,41,36,47,39,49,50,37,49,50,24,57,62,44,49,75,68,43,82,82,60,68,83,58,50,71,69,60,56,51,62,72,45,56,89,51,48,29,29,29,40,38,81,96,53,95,56,62,47,67,49,48,63,48,96,87,44,54,62,35,69,57,53,52,56,50,47,41,69,75,41,72,92,113,125,88,72,80,40,68,40,51,31,37,56,36,28,57,88,46,36,75,76,46,40,66,58,54,52,52,42,55,60,62,23,59,30,37,10,42,30,68,38,54,29,42,75,69,56,68,66,48,52,49,34,85,51,62,64,54,14,46,53,43,43,49,54,36,38,73,38,25,42,58,42,24,40,8,36,15,22,34,20,72,73,46,43,71,65,38,45,32,25,45,41,52,28,30,24,34,31,26,29,47,65,52,70,28,36,35,27,46,69,44,48,29,54,35,41,76,26,63,43,58,48,48,54,28,53,70,35,23,30,54,40,63,59,27,56,77,79,67,68,92,73,64,64,79,75,88,67,82,44,60,38,53,51,47,48,51,54,41,70,46,45,38,26,41,34,24,59,55,29,55,66,50,51,50,34,47,37,21,40,34,54,23,52,71,53,90,45,59,56,21,43,26,23,39,48,35,68,46,28,70,58,28,38,35,17,49,29,32,43,28,54,73,71,67,54,48,94,34,54,43,68,69,51,41,34,44,46,40,50,52,50,35,50,53,26,48,74,66,75,36,35,18,66,43,82,41,58,74,86,66,91,45,100,46,43,47,77,42,78,63,45,93,60,65,81,81,48,81,88,38,55,70,33,63,55,26,63,54,63,71,50,52,94,52,54,92,72,48,83,45,28,80,52,54,55,54,52,46,51,52,52,54,50,53,53,50,52,54,49,44,65,64,41,63,77,61,92,82,82,79,81,78,63,81,71,73,80,70,70,75,68,68,95,59,80,59,80,68,53,70,42,25,20,59,50,2,39,44,44,37,48,38,49,49,37,48,50,24,56,63,43,48,76,67,44,84,80,60,66,83,56,50,70,69,61,57,52,62,73,46,57,87,51,47,28,29,29,40,38,80,97,53,96,55,61,48,68,48,48,61,47,94,86,45,54,60,34,70,57,52,53,56,50,49,41,70,76,40,72,92,113

Sequence (842 aa):
MEESFMVSVFDAHKDNLQFVWPSIVCSIQNASFIAVDCELSGLGSRKLINSQAVDDRYKNISEVAKTRSIISLGLSCFKLSECEKTLNFSVQTFNFMALCAEDFLVEPSALQFLVTHGFDFNKQYSQGVPYNRGNDTSVKGKSKKNTWDLRDLFTVMVSAKVPLVLHNGLVDLVFLYQNLYADLPTKLSSFLADLEMMFPSGIYDTKFVAEFSLRTSASFLEYIFRSHQVKNINLKNSCRPHVICNHTLIESDFVDFWDCSPRLQHEEDMEICTNYINHGFCNSASNCKKSHDVYRAVLLEEQKKTKKRKRKDESQVVSFEASHVMSIIESPRQERFRGHRAGHDAFMTGFCFASFIAQRSSTSLENVHAVCWKNLVDRIVDVRNRVCLSGKDFPLVIQKSAFSKCSKSHLEKYERLFPGLMEESFMVSVFDAHKDNLQFVWPSIVCSIQNASFIAVDCELSGLGSRKLINSQAVDDRYKNISEVAKTRSIISLGLSCFKLSECEKTLNFSVQTFNFMALCAEDFLVEPSALQFLVTHGFDFNKQYSQGVPYNRGNDTSVKGKSKKNTWDLRDLFTVMVSAKVPLVLHNGLVDLVFLYQNLYADLPTKLSSFLADLEMMFPSGIYDTKFVAEFSLRTSASFLEYIFRSHQVKNINLKNSCRPHVICNHTLIESDFVDFWDCSPRLQHEEDMEICTNYINHGFCNSASNCKKSHDVYRAVLLEEQKKTKKRKRKDESQVVSFEASHVMSIIESPRQERFRGHRAGHDAFMTGFCFASFIAQRSSTSLENVHAVCWKNLVDRIVDVRNRVCLSGKDFPLVIQKSAFSKCSKSHLEKYERLFPGL

Foldseek 3Di:
DQDWPKDKEFEDFQVCCQVCVVVLLVLLLQFLEKFKFFQKLDQPDPCQCQDPDVFSNLQSLLVQLQAIATQKMKMKGWHQDADDQERETEIYIYMAGADEPDHHDGDPVSVVVLVVLPDDVVCSVVTHFYFYWAFDDPPVDPDPPPDDGVLVSVLSNLLSLHEYFYALCPSVLSNCCGTRNHRDDSGPLQNLALVCNSRVNFYFYLLCCCCPPVNPQARDLLLLLLLLVVVQVVCVVVSGYHYDYDYDDDDDPRMDMDGPRLADQPCVVFAADPVCLHYVDDPCHVNDRGDNRSNVVSVVVVVVVVVVVCVVCVVDDDPPPPPPPPPRPNDPPPPPVSPDRRRVSRVSRVNSVVSVLRVLCRVPVPPDGRDDSVNSSVSVVVRGQWHDNPPDPGTDHRDNDPPYHHDPSSVVRVCVSPPPD/DQDWPKDKEFEDWQVCCQVCVVVLLVLLLQFLEKFKFFQKLDQPDPCQCQDPDVFSNLQSLLVQLQAIATQKMKMKGWHQDADFQERETEIYIYMAGADEPDHHDGDPVSVVVLVQLPDDVVCSVVTHFYFYWAFDDPPVPPDPPPDDGVLVSVLSNLLSLHEYFYALCPSVLSNCCGTRNHRADSGPLQNLALVCNSRVNFYFYLLCCCCPPVNPQARDLLLLLLLLVVVQVVCVVVSGYHYDYDYDDDDDPRMDMDGPRLADQPCVVFAADPVCLHYVDDPCHVNDRGDNRSNVVSVVVVVVVVVVVCVVPVVDDDPPPPPPPPPRPNDPPPPPVSDDRGRVSRVSRVNSVVSVLRVLCRVPVPPPGRDDSVNSSVSPVVRGQWHDNPPDPGTDHRDNDPPYHHDPSSVVRVCVSPPPD

Secondary structure (DSSP, 8-state):
-----EEEEEEE-TTTHHHHHHHHHHHHHT-SEEEEEEEES----HHHHT-SSHHHHHHHHHHHHHHS-EEEEEEEEEEEEEESSEEEEEEEEEEEEEEESS-EEE-HHHHHHHHHTT--HHHHHHHPEEE--SS----TT-----S--HHHHHHHHHHHTPPEEESS-HHHHHHHIIIII-PPPSSHHHHHHHHHHH-TT-EEEHHHIIIIII--S--SHHHHHHHHHHHHHHHHHTT--EEEEEE-----TTEEEEE------S-TTSPB-HHHHHHS--TTGGG--SB--HHHHHHHHHHHHHHHHHHHHTTSS--------------SS--------HHHHHHHHHHHHHHHHHHHHHTTGGG--S--HHHHHHTTGGGTTEE--TT-SSPEE----TT----HHHHHHHHHHSTT-/-----EEEEEEE-TTTHHHHHHHHHHHHHT-SEEEEEEEES----HHHHT-SSHHHHHHHHHHHHHHS-EEEEEEEEEEEEEESSEEEEEEEEEEEEEEESS-EEE-HHHHHHHHHTT--HHHHHHHPEEE--SS----TT-----S--HHHHHHHHHHHTPPEEESS-HHHHHHHIIIII-PPPSSHHHHHHHHHHH-TT-EEEHHHIIIIII--S--SHHHHHHHHHHHHHHHHHTT--EEEEEE-----TTEEEEE------S-TTSPB-HHHHHHS--TTGGG--SB--HHHHHHHHHHHHHHHHHHHHTTSS--------------SS--------HHHHHHHHHHHHHHHHHHHHHTTGGG--S--HHHHHHTTGGGTTEE--TT-SSPEE----TT----HHHHHHHHHHSTT-